Protein AF-A0A9P8UVW1-F1 (afdb_monomer)

pLDDT: mean 84.56, std 13.54, range [31.14, 98.31]

Solvent-accessible surface area (backbone atoms only — not comparable to full-atom values): 45734 Å² total; per-residue (Å²): 135,87,82,58,76,72,66,59,60,82,76,44,65,66,66,58,56,53,50,50,49,53,50,49,52,52,52,50,51,50,49,52,54,50,51,55,49,52,52,54,22,54,76,69,64,25,30,64,52,48,61,67,94,69,70,82,88,48,48,28,50,66,54,52,56,51,48,53,52,23,52,79,65,29,35,43,66,61,53,59,41,49,53,34,62,76,65,69,39,57,23,37,35,46,51,47,79,76,42,68,36,38,39,30,48,43,36,68,40,52,41,37,53,37,48,78,46,32,87,47,44,34,74,34,72,52,46,28,66,34,40,30,80,72,28,38,69,24,66,90,44,45,59,70,69,59,18,49,51,40,47,65,66,51,50,68,72,66,36,69,87,65,68,54,55,57,73,72,47,46,63,53,48,54,38,47,54,71,72,51,74,88,78,86,72,74,87,76,64,61,52,65,52,30,47,30,43,29,41,24,46,38,32,24,44,40,70,64,48,56,53,41,61,62,72,67,62,89,49,66,65,45,54,51,33,56,54,24,46,50,51,30,48,44,16,22,34,42,22,40,76,50,38,75,57,17,61,76,71,62,38,48,44,51,73,62,28,39,46,50,38,47,54,55,51,51,50,54,53,52,54,50,59,52,52,51,73,77,55,72,78,71,81,68,97,69,83,38,52,48,59,62,38,53,78,74,39,92,49,66,68,55,44,49,12,48,50,48,48,48,44,61,55,52,17,57,47,45,23,27,44,52,43,32,32,49,60,48,42,36,72,31,65,69,61,38,52,56,43,47,60,62,54,53,76,54,70,78,52,89,74,51,60,71,58,59,70,66,42,58,62,56,53,20,41,50,52,40,24,36,36,71,49,29,35,68,35,67,50,65,34,18,24,73,39,74,47,69,33,68,46,19,1,45,92,87,30,64,35,23,23,63,38,50,54,70,38,41,41,32,39,35,46,49,49,32,41,44,33,43,95,79,60,36,92,61,28,88,56,95,54,34,67,54,56,38,78,65,102,51,80,46,64,78,67,59,67,48,59,51,86,50,56,50,51,90,75,34,52,76,56,51,68,47,46,53,50,54,50,50,50,51,52,51,52,49,56,64,73,39,96,74,74,75,64,89,70,84,72,79,91,25,51,36,77,60,77,40,33,32,66,50,74,50,83,86,76,62,89,87,56,58,73,80,54,64,93,79,50,94,49,66,50,88,59,57,76,41,54,54,63,45,52,86,40,72,68,46,41,50,50,54,44,52,30,33,44,62,51,8,41,34,30,38,29,22,57,89,31,75,70,29,46,51,48,50,51,34,51,56,53,47,54,61,47,44,65,47,49,77,69,68,57,53,68,68,44,45,58,62,15,15,26,81,73,65,73,39,95,41,28,27,43,74,50,58,51,44,52,75,83,44,90,80,58,54,49,26,49,36,32,36,41,31,48,39,44,60,51,32,48,29,63,77,71,67,53,88,68,92,66,82,64,58,42,65,76,54,60,80,46,28,64,57,55,34,59,38,49,56,54,51,47,55,54,46,52,54,54,51,38,51,44,24,54,76,61,62,22,61,37,67,64,56,47,64,23,45,40,85,90,48,64,45,82,24,30,42,31,45,36,41,32,73,41,52,79,93,70,77,99,83,67,56,80,79,58,62,65,74,40,41,37,37,71,80,43,62,52,74,33,33,40,35,43,36,40,47,80,53,51,20,43,29,37,47,48,100,87,66,49,76,19,34,42,80,58,52,86,67,35,34,40,37,36,34,7,47,44,39,17,44,34,40,70,60,64,37,25,48,41,48,29,31,28,39,59,21,60,72,70,33,21,61,41,71,40,56,36,43,34,41,42,39,37,46,14,40,78,23,68,47,36,49,52,33,85,83,45,63,91,85,55,74,73,37,35,21,44,54,46,50,50,58,60,42,44,57,54,39,52,47,68,66,61,75,80,132

Secondary structure (DSSP, 8-state):
----THHHHTTS-HHHHHHHHHHHHHHHHHHHHHHHHHHHHHHTT--PBEE----TTSTTHHHHHHHHHHHHTT-HHHHHHHHHHHHTSSEEEEEETTEEEEEE--HHHHHIIIIITGGGEES-HHHHHHHHHHH-SSTTT--HHHHHHHHHHHGGGGSHHHH--THHHHHHHHHHHHTS--SS-----HHHHHHHHHHHHHHHHHHSS---TTTT---HHHHHHHHHHHHHHHHHHHHHHHTHHHHHTT-S--HHHHHHHHHHHHHHHHHHHHHHHHH-----SS--HHHHHHHH-S-HHHHHHHHHHHHHHHHHHHHHHHHHHHHHHTT-HHHHHHHHHHHHTTTTPPPPHHHHHT-HHHHHHHHHHHHHS-SS-EEEEEESSSEEEEEEESSSS-EEEEE-TT-EEEEEHHHHTT-HHHH-TTTTS--GGGGS-SSSPPP--GGG--TT--GGG--TTHHHHHHHHHHHHHHHHHH-S-------S---EEESSSEEES-SSTTSTTSPPP-GGG-S-B--PPEEEGGGTTSHHHHHHHHHHHHHTSEEEEE-TTSHHHHHHHHHHHHHHHHHHHHHHHS-HHHHHHTBHHHHTSSSEEE-S--B-TT-TT-PBP--EEEEEEHHHHHHHHHT--S------HHHHHTHHHHHHHHHHHHHHHHHHHHHHHHHTT--HHHHHHTT-TTS-B--EEEEEEEPPPP---S---HHHHGGGEEEEEE--SSSEEEEEESS--EEEE-TTS-EEEPPPPTTEEEEEE-HHHHHHTTT-S----EEEEPPSGGGGGS-EEEEEEEE--BTTSEE---STT--TT---EEHHHHHHHHHHHHHHHTT----

Foldseek 3Di:
DDDDPVVVPVPDDVVVVVVVVVVVVVVVVVVVVVVVLVVVCVVQQHFAFAEDDDPPPCQQVVVVVVCVVCQVFLRNLVVVLVRCVVRVFQKYWGGDNNAIAIEGLDLLLLCCCFAVVVLQWDLAPQLLVLCCLQQNFECRNDDDPRNVVRCVLCLVCQDDVQLQPCVLLVVLLVLLLVLDDQPVPDDDDLLVSLLQSLQQSLCCQALVGGLCSSVPPPPVLSVLLSVLLVQQQLLSQQSSVCPPVSVVVVSHRDNVSSCSNLVVLLVSLVVVVVCCVPPVDDDDPHHHNLVSLVVVDPDVSVSSSSSSVSSVVRRQLLSQLLQLLLVQLQPDVVLVVVLLVLLCVVVLDQDGLVSLVPSLSLVLSSLLSCLQFQFAFKGKIFGQAWDWRCFRRDPVGRHIHTHHHRHMYMYGSNNLSQDCVQQNPCSNPRDSCLQDDDPDDRRDSDSSRASQRDHPSGHSCPVSSSSSSSSSVSNVSSSHVHDHDPDPDDFRWDDGVTTHGCPDLVAFPPFDAFPVVPDPFADDAAEAEPVCLVPPVSLVSLQVSQQAQLKHKYQLPDDPLSVLLVVLQSVVVVLLVVCVPPQDPVQQVCQDCQNQVDPAGWDDWFAFFPPPPVRATAQKIKHKAFLVQLVCLVVVPPDDDRRYGPSCSVVSPSFNSNQVSVLVSVLSSQLSNCVVLVFDSVLVVVQQDSPFAARWIKMKMKGAADDDDDPDDDPVRQVNFFNWDKDFALFAKKKKQWNFWQKWWAHPVRDTHTYGHDPSIIMMGGGPLNCFQAVNSGDGITITGGQGPDCSSRHMIMMMMTGGHGGQARWRHHRGPPGDPPTDIDGSVRSCVVVVVSVVVSVVRDDD

Sequence (848 aa):
MRFSISQLYDTLPGFFVEFALLLTVALSWQYVRREVKRTKARRLGCLPVKTLPQRLPDFGLTNIIRVMKAFKSGKLLELTESRFQSARASTVAVTTLGRTTIWTMDPKNVQSILAFDFKAWSIGSRRKGAFKTLLGKGIFTSDGDDWKHSRELLRPSFLRRRITSFHVFEHHIGAFLKCIPSDGKTIVDLHGLFMHLTMDISTEFLFGKSTSRLSQQDDEKTALFAAAFERAQEAAGAATRNGPIGKILGLGGTSKDVALVHDFVDSIIADRLLAEKDSGLTSSSDYIFLDELIEKFSDPVKVRSELLQILLAGRDTTAAMLTNFWWCISRHPEANSRLRQEIEQLQGTQPTFEQVKELRYLLAAINESLRLYPVVPVNLREAVEDTVLPVGGGEDGQAPVFVPKGQAVMWNLWTMHRREDVYGSDAADYKPERWLAGERSPLRPGFAFLPFNGGPRICLGQQFALTEASYIIVRMIQEFAIIQGVYDGPWREKITLTTVNATGLPYLSDIPPFPIDRIKNVIPLVKIPLKDIDDAATKRQICVASRTHGFFQLDLRGCEDGEKLLSNAEQLFSFSKKAFVEVPCEEKEASSFFKIRSIHGWKKAGFVDSKDVHKRKDRSEMFHVGKDDAIRIVERDEKPMVAYPHLLTDNVRMFYDLIVRSHETGSRLLSIVARDLGIDADDLLARHDIHRNSTDQARLTFTPALEKRPEHESHEEKDLQISLHEHTDFGTLTLLWNQAGGLQIQDKSGQWCYVEPLEGCCICNMGDSMVALTGGKVSSGNHRVVAAPGEQGLVDRYSIVYFMRPNDVGVVEDLSPDADPNGKKVTGKDWVLNKGKAVTKDYGVKKP

Mean predicted aligned error: 15.79 Å

Radius of gyration: 32.32 Å; Cα contacts (8 Å, |Δi|>4): 1370; chains: 1; bounding box: 77×79×92 Å

Nearest PDB structures (foldseek):
  7y0r-assembly1_A  TM=8.221E-01  e=3.225E-22  Priestia megaterium NBRC 15308 = ATCC 14581
  4kf0-assembly1_A  TM=8.368E-01  e=1.034E-21  Priestia megaterium
  5dyz-assembly1_C  TM=8.261E-01  e=3.316E-21  Priestia megaterium
  5uda-assembly1_A  TM=7.769E-01  e=1.220E-15  Homo sapiens
  3qu8-assembly3_C  TM=7.563E-01  e=1.220E-15  Homo sapiens

Structure (mmCIF, N/CA/C/O backbone):
data_AF-A0A9P8UVW1-F1
#
_entry.id   AF-A0A9P8UVW1-F1
#
loop_
_atom_site.group_PDB
_atom_site.id
_atom_site.type_symbol
_atom_site.label_atom_id
_atom_site.label_alt_id
_atom_site.label_comp_id
_atom_site.label_asym_id
_atom_site.label_entity_id
_atom_site.label_seq_id
_atom_site.pdbx_PDB_ins_code
_atom_site.Cartn_x
_atom_site.Cartn_y
_atom_site.Cartn_z
_atom_site.occupancy
_atom_site.B_iso_or_equiv
_atom_site.auth_seq_id
_atom_site.auth_comp_id
_atom_site.auth_asym_id
_atom_site.auth_atom_id
_atom_site.pdbx_PDB_model_num
ATOM 1 N N . MET A 1 1 ? 28.420 44.281 -47.744 1.00 40.81 1 MET A N 1
ATOM 2 C CA . MET A 1 1 ? 29.037 44.740 -46.480 1.00 40.81 1 MET A CA 1
ATOM 3 C C . MET A 1 1 ? 29.712 43.551 -45.814 1.00 40.81 1 MET A C 1
ATOM 5 O O . MET A 1 1 ? 29.024 42.608 -45.450 1.00 40.81 1 MET A O 1
ATOM 9 N N . ARG A 1 2 ? 31.050 43.543 -45.749 1.00 44.59 2 ARG A N 1
ATOM 10 C CA . ARG A 1 2 ? 31.834 42.550 -45.000 1.00 44.59 2 ARG A CA 1
ATOM 11 C C . ARG A 1 2 ? 31.967 43.069 -43.568 1.00 44.59 2 ARG A C 1
ATOM 13 O O . ARG A 1 2 ? 32.728 44.005 -43.356 1.00 44.59 2 ARG A O 1
ATOM 20 N N . PHE A 1 3 ? 31.216 42.513 -42.623 1.00 39.59 3 PHE A N 1
ATOM 21 C CA . PHE A 1 3 ? 31.452 42.791 -41.207 1.00 39.59 3 PHE A CA 1
ATOM 22 C C . PHE A 1 3 ? 32.633 41.941 -40.730 1.00 39.59 3 PHE A C 1
ATOM 24 O O . PHE A 1 3 ? 32.624 40.718 -40.865 1.00 39.59 3 PHE A O 1
ATOM 31 N N . SER A 1 4 ? 33.675 42.611 -40.238 1.00 45.91 4 SER A N 1
ATOM 32 C CA . SER A 1 4 ? 34.828 41.987 -39.587 1.00 45.91 4 SER A CA 1
ATOM 33 C C . SER A 1 4 ? 34.397 41.417 -38.235 1.00 45.91 4 SER A C 1
ATOM 35 O O . SER A 1 4 ? 33.720 42.103 -37.472 1.00 45.91 4 SER A O 1
ATOM 37 N N . ILE A 1 5 ? 34.838 40.199 -37.905 1.00 55.44 5 ILE A N 1
ATOM 38 C CA . ILE A 1 5 ? 34.633 39.561 -36.588 1.00 55.44 5 ILE A CA 1
ATOM 39 C C . ILE A 1 5 ? 35.140 40.461 -35.442 1.00 55.44 5 ILE A C 1
ATOM 41 O O . ILE A 1 5 ? 34.610 40.397 -34.336 1.00 55.44 5 ILE A O 1
ATOM 45 N N . SER A 1 6 ? 36.092 41.364 -35.715 1.00 54.22 6 SER A N 1
ATOM 46 C CA . SER A 1 6 ? 36.597 42.324 -34.725 1.00 54.22 6 SER A CA 1
ATOM 47 C C . SER A 1 6 ? 35.550 43.343 -34.256 1.00 54.22 6 SER A C 1
ATOM 49 O O . SER A 1 6 ? 35.614 43.776 -33.117 1.00 54.22 6 SER A O 1
ATOM 51 N N . GLN A 1 7 ? 34.557 43.701 -35.081 1.00 53.28 7 GLN A N 1
ATOM 52 C CA . GLN A 1 7 ? 33.555 44.722 -34.722 1.00 53.28 7 GLN A CA 1
ATOM 53 C C . GLN A 1 7 ? 32.425 44.188 -33.824 1.00 53.28 7 GLN A C 1
ATOM 55 O O . GLN A 1 7 ? 31.730 44.972 -33.181 1.00 53.28 7 GLN A O 1
ATOM 60 N N . LEU A 1 8 ? 32.248 42.864 -33.748 1.00 52.06 8 LEU A N 1
ATOM 61 C CA . LEU A 1 8 ? 31.282 42.231 -32.840 1.00 52.06 8 LEU A CA 1
ATOM 62 C C . LEU A 1 8 ? 31.790 42.161 -31.389 1.00 52.06 8 LEU A C 1
ATOM 64 O O . LEU A 1 8 ? 30.982 42.071 -30.468 1.00 52.06 8 LEU A O 1
ATOM 68 N N . TYR A 1 9 ? 33.112 42.207 -31.187 1.00 53.59 9 TYR A N 1
ATOM 69 C CA . TYR A 1 9 ? 33.739 42.132 -29.863 1.00 53.59 9 TYR A CA 1
ATOM 70 C C . TYR A 1 9 ? 33.591 43.427 -29.051 1.00 53.59 9 TYR A C 1
ATOM 72 O O . TYR A 1 9 ? 33.491 43.362 -27.831 1.00 53.59 9 TYR A O 1
ATOM 80 N N . ASP A 1 10 ? 33.504 44.583 -29.715 1.00 56.81 10 ASP A N 1
ATOM 81 C CA . ASP A 1 10 ? 33.427 45.889 -29.041 1.00 56.81 10 ASP A CA 1
ATOM 82 C C . ASP A 1 10 ? 31.999 46.286 -28.614 1.00 56.81 10 ASP A C 1
ATOM 84 O O . ASP A 1 10 ? 31.811 47.288 -27.928 1.00 56.81 10 ASP A O 1
ATOM 88 N N . THR A 1 11 ? 30.972 45.522 -29.008 1.00 56.72 11 THR A N 1
ATOM 89 C CA . THR A 1 11 ? 29.551 45.885 -28.805 1.00 56.72 11 THR A CA 1
ATOM 90 C C . THR A 1 11 ? 28.743 44.894 -27.966 1.00 56.72 11 THR A C 1
ATOM 92 O O . THR A 1 11 ? 27.633 45.221 -27.543 1.00 56.72 11 THR A O 1
ATOM 95 N N . LEU A 1 12 ? 29.285 43.712 -27.661 1.00 56.31 12 LEU A N 1
ATOM 96 C CA . LEU A 1 12 ? 28.658 42.722 -26.783 1.00 56.31 12 LEU A CA 1
ATOM 97 C C . LEU A 1 12 ? 29.597 42.417 -25.606 1.00 56.31 12 LEU A C 1
ATOM 99 O O . LEU A 1 12 ? 30.773 42.147 -25.842 1.00 56.31 12 LEU A O 1
ATOM 103 N N . PRO A 1 13 ? 29.116 42.421 -24.345 1.00 69.19 13 PRO A N 1
ATOM 104 C CA . PRO A 1 13 ? 29.940 42.062 -23.191 1.00 69.19 13 PRO A CA 1
ATOM 105 C C . PRO A 1 13 ? 30.626 40.712 -23.440 1.00 69.19 13 PRO A C 1
ATOM 107 O O . PRO A 1 13 ? 29.939 39.771 -23.836 1.00 69.19 13 PRO A O 1
ATOM 110 N N . GLY A 1 14 ? 31.940 40.591 -23.209 1.00 68.50 14 GLY A N 1
ATOM 111 C CA . GLY A 1 14 ? 32.737 39.394 -23.551 1.00 68.50 14 GLY A CA 1
ATOM 112 C C . GLY A 1 14 ? 32.135 38.052 -23.097 1.00 68.50 14 GLY A C 1
ATOM 113 O O . GLY A 1 14 ? 32.284 37.042 -23.782 1.00 68.50 14 GLY A O 1
ATOM 114 N N . PHE A 1 15 ? 31.331 38.066 -22.029 1.00 70.25 15 PHE A N 1
ATOM 115 C CA . PHE A 1 15 ? 30.512 36.941 -21.569 1.00 70.25 15 PHE A CA 1
ATOM 116 C C . PHE A 1 15 ? 29.558 36.367 -22.639 1.00 70.25 15 PHE A C 1
ATOM 118 O O . PHE A 1 15 ? 29.400 35.153 -22.735 1.00 70.25 15 PHE A O 1
ATOM 125 N N . PHE A 1 16 ? 28.930 37.203 -23.473 1.00 74.69 16 PHE A N 1
ATOM 126 C CA . PHE A 1 16 ? 28.029 36.745 -24.540 1.00 74.69 16 PHE A CA 1
ATOM 127 C C . PHE A 1 16 ? 28.782 36.052 -25.675 1.00 74.69 16 PHE A C 1
ATOM 129 O O . PHE A 1 16 ? 28.265 35.089 -26.242 1.00 74.69 16 PHE A O 1
ATOM 136 N N . VAL A 1 17 ? 29.999 36.504 -25.988 1.00 79.19 17 VAL A N 1
ATOM 137 C CA . VAL A 1 17 ? 30.841 35.881 -27.017 1.00 79.19 17 VAL A CA 1
ATOM 138 C C . VAL A 1 17 ? 31.365 34.529 -26.529 1.00 79.19 17 VAL A C 1
ATOM 140 O O . VAL A 1 17 ? 31.270 33.541 -27.257 1.00 79.19 17 VAL A O 1
ATOM 143 N N . GLU A 1 18 ? 31.822 34.445 -25.277 1.00 80.75 18 GLU A N 1
ATOM 144 C CA . GLU A 1 18 ? 32.218 33.177 -24.649 1.00 80.75 18 GLU A CA 1
ATOM 145 C C . GLU A 1 18 ? 31.046 32.195 -24.545 1.00 80.75 18 GLU A C 1
ATOM 147 O O . GLU A 1 18 ? 31.177 31.029 -24.924 1.00 80.75 18 GLU A O 1
ATOM 152 N N . PHE A 1 19 ? 29.871 32.657 -24.107 1.00 83.81 19 PHE A N 1
ATOM 153 C CA . PHE A 1 19 ? 28.668 31.830 -24.039 1.00 83.81 19 PHE A CA 1
ATOM 154 C C . PHE A 1 19 ? 28.237 31.330 -25.424 1.00 83.81 19 PHE A C 1
ATOM 156 O O . PHE A 1 19 ? 27.938 30.146 -25.584 1.00 83.81 19 PHE A O 1
ATOM 163 N N . ALA A 1 20 ? 28.244 32.195 -26.443 1.00 84.31 20 ALA A N 1
ATOM 164 C CA . ALA A 1 20 ? 27.912 31.815 -27.814 1.00 84.31 20 ALA A CA 1
ATOM 165 C C . ALA A 1 20 ? 28.917 30.807 -28.392 1.00 84.31 20 ALA A C 1
ATOM 167 O O . ALA A 1 20 ? 28.510 29.855 -29.065 1.00 84.31 20 ALA A O 1
ATOM 168 N N . LEU A 1 21 ? 30.213 30.962 -28.098 1.00 89.00 21 LEU A N 1
ATOM 169 C CA . LEU A 1 21 ? 31.249 30.014 -28.505 1.00 89.00 21 LEU A CA 1
ATOM 170 C C . LEU A 1 21 ? 31.051 28.655 -27.822 1.00 89.00 21 LEU A C 1
ATOM 172 O O . LEU A 1 21 ? 31.015 27.629 -28.503 1.00 89.00 21 LEU A O 1
ATOM 176 N N . LEU A 1 22 ? 30.841 28.638 -26.501 1.00 87.94 22 LEU A N 1
ATOM 177 C CA . LEU A 1 22 ? 30.565 27.418 -25.735 1.00 87.94 22 LEU A CA 1
ATOM 178 C C . LEU A 1 22 ? 29.295 26.715 -26.224 1.00 87.94 22 LEU A C 1
ATOM 180 O O . LEU A 1 22 ? 29.295 25.495 -26.407 1.00 87.94 22 LEU A O 1
ATOM 184 N N . LEU A 1 23 ? 28.230 27.471 -26.498 1.00 86.75 23 LEU A N 1
ATOM 185 C CA . LEU A 1 23 ? 26.987 26.941 -27.050 1.00 86.75 23 LEU A CA 1
ATOM 186 C C . LEU A 1 23 ? 27.207 26.355 -28.451 1.00 86.75 23 LEU A C 1
ATOM 188 O O . LEU A 1 23 ? 26.744 25.251 -28.731 1.00 86.75 23 LEU A O 1
ATOM 192 N N . THR A 1 24 ? 27.959 27.039 -29.315 1.00 88.88 24 THR A N 1
ATOM 193 C CA . THR A 1 24 ? 28.263 26.571 -30.677 1.00 88.88 24 THR A CA 1
ATOM 194 C C . THR A 1 24 ? 29.107 25.299 -30.658 1.00 88.88 24 THR A C 1
ATOM 196 O O . THR A 1 24 ? 28.805 24.352 -31.389 1.00 88.88 24 THR A O 1
ATOM 199 N N . VAL A 1 25 ? 30.119 25.225 -29.788 1.00 89.94 25 VAL A N 1
ATOM 200 C CA . VAL A 1 25 ? 30.927 24.014 -29.576 1.00 89.94 25 VAL A CA 1
ATOM 201 C C . VAL A 1 25 ? 30.049 22.874 -29.060 1.00 89.94 25 VAL A C 1
ATOM 203 O O . VAL A 1 25 ? 30.103 21.769 -29.600 1.00 89.94 25 VAL A O 1
ATOM 206 N N . ALA A 1 26 ? 29.182 23.133 -28.076 1.00 83.06 26 ALA A N 1
ATOM 207 C CA . ALA A 1 26 ? 28.272 22.130 -27.530 1.00 83.06 26 ALA A CA 1
ATOM 208 C C . ALA A 1 26 ? 27.279 21.601 -28.582 1.00 83.06 26 ALA A C 1
ATOM 210 O O . ALA A 1 26 ? 27.086 20.386 -28.691 1.00 83.06 26 ALA A O 1
ATOM 211 N N . LEU A 1 27 ? 26.681 22.485 -29.386 1.00 85.38 27 LEU A N 1
ATOM 212 C CA . LEU A 1 27 ? 25.753 22.122 -30.462 1.00 85.38 27 LEU A CA 1
ATOM 213 C C . LEU A 1 27 ? 26.459 21.359 -31.590 1.00 85.38 27 LEU A C 1
ATOM 215 O O . LEU A 1 27 ? 25.952 20.330 -32.038 1.00 85.38 27 LEU A O 1
ATOM 219 N N . SER A 1 28 ? 27.653 21.799 -31.995 1.00 86.38 28 SER A N 1
ATOM 220 C CA . SER A 1 28 ? 28.468 21.124 -33.016 1.00 86.38 28 SER A CA 1
ATOM 221 C C . SER A 1 28 ? 28.884 19.729 -32.554 1.00 86.38 28 SER A C 1
ATOM 223 O O . SER A 1 28 ? 28.750 18.751 -33.289 1.00 86.38 28 SER A O 1
ATOM 225 N N . TRP A 1 29 ? 29.304 19.597 -31.296 1.00 84.25 29 TRP A N 1
ATOM 226 C CA . TRP A 1 29 ? 29.642 18.309 -30.703 1.00 84.25 29 TRP A CA 1
ATOM 227 C C . TRP A 1 29 ? 28.429 17.375 -30.597 1.00 84.25 29 TRP A C 1
ATOM 229 O O . TRP A 1 29 ? 28.536 16.180 -30.889 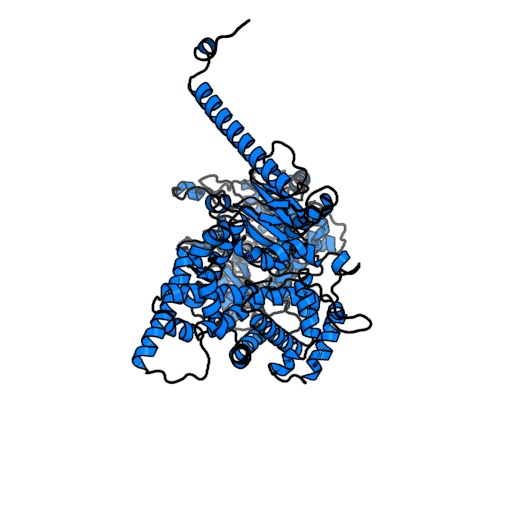1.00 84.25 29 TRP A O 1
ATOM 239 N N . GLN A 1 30 ? 27.248 17.899 -30.243 1.00 82.56 30 GLN A N 1
ATOM 240 C CA . GLN A 1 30 ? 26.003 17.125 -30.281 1.00 82.56 30 GLN A CA 1
ATOM 241 C C . GLN A 1 30 ? 25.640 16.677 -31.701 1.00 82.56 30 GLN A C 1
ATOM 243 O O . GLN A 1 30 ? 25.218 15.531 -31.879 1.00 82.56 30 GLN A O 1
ATOM 248 N N . TYR A 1 31 ? 25.811 17.545 -32.699 1.00 84.94 31 TYR A N 1
ATOM 249 C CA . TYR A 1 31 ? 25.559 17.225 -34.101 1.00 84.94 31 TYR A CA 1
ATOM 250 C C . TYR A 1 31 ? 26.484 16.106 -34.592 1.00 84.94 31 TYR A C 1
ATOM 252 O O . TYR A 1 31 ? 25.999 15.073 -35.051 1.00 84.94 31 TYR A O 1
ATOM 260 N N . VAL A 1 32 ? 27.799 16.240 -34.381 1.00 87.69 32 VAL A N 1
ATOM 261 C CA . VAL A 1 32 ? 28.787 15.207 -34.734 1.00 87.69 32 VAL A CA 1
ATOM 262 C C . VAL A 1 32 ? 28.453 13.882 -34.047 1.00 87.69 32 VAL A C 1
ATOM 264 O O . VAL A 1 32 ? 28.415 12.837 -34.694 1.00 87.69 32 VAL A O 1
ATOM 267 N N . ARG A 1 33 ? 28.117 13.900 -32.749 1.00 84.06 33 ARG A N 1
ATOM 268 C CA . ARG A 1 33 ? 27.689 12.689 -32.031 1.00 84.06 33 ARG A CA 1
ATOM 269 C C . ARG A 1 33 ? 26.442 12.047 -32.638 1.00 84.06 33 ARG A C 1
ATOM 271 O O . ARG A 1 33 ? 26.363 10.819 -32.686 1.00 84.06 33 ARG A O 1
ATOM 278 N N . ARG A 1 34 ? 25.459 12.840 -33.073 1.00 83.75 34 ARG A N 1
ATOM 279 C CA . ARG A 1 34 ? 24.250 12.328 -33.739 1.00 83.75 34 ARG A CA 1
ATOM 280 C C . ARG A 1 34 ? 24.578 11.708 -35.095 1.00 83.75 34 ARG A C 1
ATOM 282 O O . ARG A 1 34 ? 24.093 10.613 -35.366 1.00 83.75 34 ARG A O 1
ATOM 289 N N . GLU A 1 35 ? 25.429 12.338 -35.898 1.00 86.31 35 GLU A N 1
ATOM 290 C CA . GLU A 1 35 ? 25.818 11.812 -37.212 1.00 86.31 35 GLU A CA 1
ATOM 291 C C . GLU A 1 35 ? 26.674 10.545 -37.120 1.00 86.31 35 GLU A C 1
ATOM 293 O O . GLU A 1 35 ? 26.440 9.584 -37.857 1.00 86.31 35 GLU A O 1
ATOM 298 N N . VAL A 1 36 ? 27.584 10.461 -36.145 1.00 87.75 36 VAL A N 1
ATOM 299 C CA . VAL A 1 36 ? 28.321 9.218 -35.858 1.00 87.75 36 VAL A CA 1
ATOM 300 C C . VAL A 1 36 ? 27.352 8.086 -35.503 1.00 87.75 36 VAL A C 1
ATOM 302 O O . VAL A 1 36 ? 27.472 6.983 -36.038 1.00 87.75 36 VAL A O 1
ATOM 305 N N . LYS A 1 37 ? 26.349 8.350 -34.651 1.00 85.94 37 LYS A N 1
ATOM 306 C CA . LYS A 1 37 ? 25.314 7.359 -34.303 1.00 85.94 37 LYS A CA 1
ATOM 307 C C . LYS A 1 37 ? 24.481 6.942 -35.515 1.00 85.94 37 LYS A C 1
ATOM 309 O O . LYS A 1 37 ? 24.263 5.752 -35.708 1.00 85.94 37 LYS A O 1
ATOM 314 N N . ARG A 1 38 ? 24.050 7.893 -36.350 1.00 86.25 38 ARG A N 1
ATOM 315 C CA . ARG A 1 38 ? 23.294 7.616 -37.587 1.00 86.25 38 ARG A CA 1
ATOM 316 C C . ARG A 1 38 ? 24.100 6.773 -38.567 1.00 86.25 38 ARG A C 1
ATOM 318 O O . ARG A 1 38 ? 23.563 5.839 -39.149 1.00 86.25 38 ARG A O 1
ATOM 325 N N . THR A 1 39 ? 25.388 7.064 -38.711 1.00 88.44 39 THR A N 1
ATOM 326 C CA . THR A 1 39 ? 26.288 6.304 -39.585 1.00 88.44 39 THR A CA 1
ATOM 327 C C . THR A 1 39 ? 26.445 4.866 -39.096 1.00 88.44 39 THR A C 1
ATOM 329 O O . THR A 1 39 ? 26.319 3.937 -39.891 1.00 88.44 39 THR A O 1
ATOM 332 N N . LYS A 1 40 ? 26.653 4.663 -37.787 1.00 90.94 40 LYS A N 1
ATOM 333 C CA . LYS A 1 40 ? 26.692 3.322 -37.181 1.00 90.94 40 LYS A CA 1
ATOM 334 C C . LYS A 1 40 ? 25.371 2.571 -37.365 1.00 90.94 40 LYS A C 1
ATOM 336 O O . LYS A 1 40 ? 25.393 1.430 -37.807 1.00 90.94 40 LYS A O 1
ATOM 341 N N . ALA A 1 41 ? 24.240 3.230 -37.108 1.00 91.19 41 ALA A N 1
ATOM 342 C CA . ALA A 1 41 ? 22.916 2.646 -37.298 1.00 91.19 41 ALA A CA 1
ATOM 343 C C . ALA A 1 41 ? 22.696 2.184 -38.749 1.00 91.19 41 ALA A C 1
ATOM 345 O O . ALA A 1 41 ? 22.315 1.040 -38.967 1.00 91.19 41 ALA A O 1
ATOM 346 N N . ARG A 1 42 ? 23.030 3.023 -39.743 1.00 90.06 42 ARG A N 1
ATOM 347 C CA . ARG A 1 42 ? 22.921 2.668 -41.170 1.00 90.06 42 ARG A CA 1
ATOM 348 C C . ARG A 1 42 ? 23.784 1.463 -41.545 1.00 90.06 42 ARG A C 1
ATOM 350 O O . ARG A 1 42 ? 23.320 0.604 -42.284 1.00 90.06 42 ARG A O 1
ATOM 357 N N . ARG A 1 43 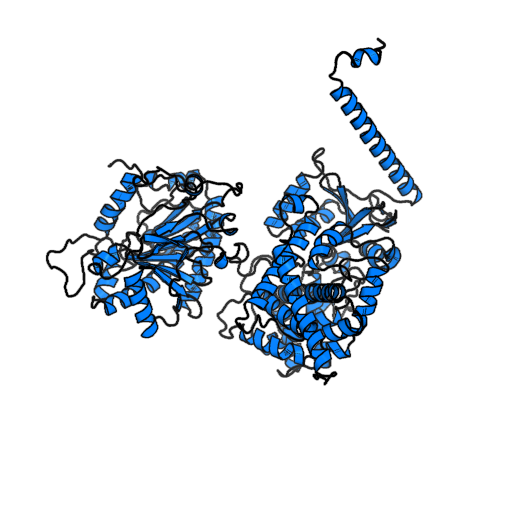? 25.015 1.374 -41.024 1.00 91.25 43 ARG A N 1
ATOM 358 C CA . ARG A 1 43 ? 25.910 0.223 -41.269 1.00 91.25 43 ARG A CA 1
ATOM 359 C C . ARG A 1 43 ? 25.349 -1.091 -40.726 1.00 91.25 43 ARG A C 1
ATOM 361 O O . ARG A 1 43 ? 25.613 -2.134 -41.303 1.00 91.25 43 ARG A O 1
ATOM 368 N N . LEU A 1 44 ? 24.585 -1.028 -39.639 1.00 91.06 44 LEU A N 1
ATOM 369 C CA . LEU A 1 44 ? 23.945 -2.180 -39.001 1.00 91.06 44 LEU A CA 1
ATOM 370 C C . LEU A 1 44 ? 22.522 -2.440 -39.529 1.00 91.06 44 LEU A C 1
ATOM 372 O O . LEU A 1 44 ? 21.771 -3.182 -38.903 1.00 91.06 44 LEU A O 1
ATOM 376 N N . GLY A 1 45 ? 22.113 -1.788 -40.626 1.00 93.00 45 GLY A N 1
A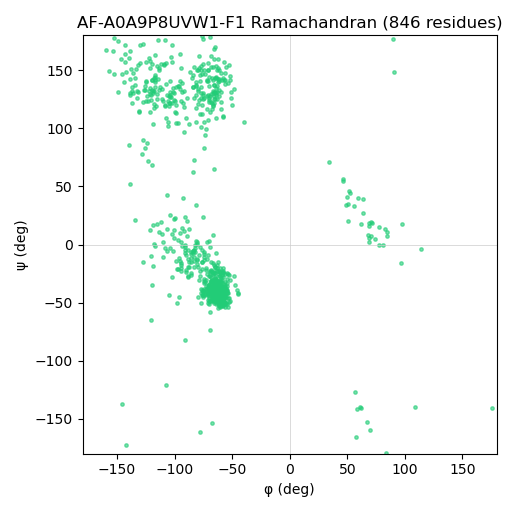TOM 377 C CA . GLY A 1 45 ? 20.758 -1.915 -41.176 1.00 93.00 45 GLY A CA 1
ATOM 378 C C . GLY A 1 45 ? 19.653 -1.439 -40.225 1.00 93.00 45 GLY A C 1
ATOM 379 O O . GLY A 1 45 ? 18.493 -1.800 -40.397 1.00 93.00 45 GLY A O 1
ATOM 380 N N . CYS A 1 46 ? 20.001 -0.653 -39.203 1.00 96.31 46 CYS A N 1
ATOM 381 C CA . CYS A 1 46 ? 19.062 -0.218 -38.184 1.00 96.31 46 CYS A CA 1
ATOM 382 C C . CYS A 1 46 ? 18.242 0.981 -38.655 1.00 96.31 46 CYS A C 1
ATOM 384 O O . CYS A 1 46 ? 18.784 1.962 -39.176 1.00 96.31 46 CYS A O 1
ATOM 386 N N . LEU A 1 47 ? 16.943 0.941 -38.372 1.00 95.00 47 LEU A N 1
ATOM 387 C CA . LEU A 1 47 ? 16.011 2.030 -38.638 1.00 95.00 47 LEU A CA 1
ATOM 388 C C . LEU A 1 47 ? 15.588 2.719 -37.330 1.00 95.00 47 LEU A C 1
ATOM 390 O O . LEU A 1 47 ? 15.686 2.133 -36.247 1.00 95.00 47 LEU A O 1
ATOM 394 N N . PRO A 1 48 ? 15.155 3.993 -37.385 1.00 90.88 48 PRO A N 1
ATOM 395 C CA . PRO A 1 48 ? 14.706 4.703 -36.196 1.00 90.88 48 PRO A CA 1
ATOM 396 C C . PRO A 1 48 ? 13.444 4.065 -35.608 1.00 90.88 48 PRO A C 1
ATOM 398 O O . PRO A 1 48 ? 12.551 3.630 -36.332 1.00 90.88 48 PRO A O 1
ATOM 401 N N . VAL A 1 49 ? 13.367 4.062 -34.280 1.00 92.94 49 VAL A N 1
ATOM 402 C CA . VAL A 1 49 ? 12.164 3.705 -33.521 1.00 92.94 49 VAL A CA 1
ATOM 403 C C . VAL A 1 49 ? 11.149 4.853 -33.556 1.00 92.94 49 VAL A C 1
ATOM 405 O O . VAL A 1 49 ? 11.537 6.026 -33.543 1.00 92.94 49 VAL A O 1
ATOM 408 N N . LYS A 1 50 ? 9.847 4.539 -33.544 1.00 91.81 50 LYS A N 1
ATOM 409 C CA . LYS A 1 50 ? 8.794 5.561 -33.443 1.00 91.81 50 LYS A CA 1
ATOM 410 C C . LYS A 1 50 ? 8.914 6.330 -32.126 1.00 91.81 50 LYS A C 1
ATOM 412 O O . LYS A 1 50 ? 9.051 5.748 -31.051 1.00 91.81 50 LYS A O 1
ATOM 417 N N . THR A 1 51 ? 8.846 7.652 -32.194 1.00 85.75 51 THR A N 1
ATOM 418 C CA . THR A 1 51 ? 8.895 8.534 -31.020 1.00 85.75 51 THR A CA 1
ATOM 419 C C . THR A 1 51 ? 7.509 9.059 -30.702 1.00 85.75 51 THR A C 1
ATOM 421 O O . THR A 1 51 ? 6.773 9.439 -31.612 1.00 85.75 51 THR A O 1
ATOM 424 N N . LEU A 1 52 ? 7.165 9.147 -29.417 1.00 78.31 52 LEU A N 1
ATOM 425 C CA . LEU A 1 52 ? 5.909 9.783 -29.024 1.00 78.31 52 LEU A CA 1
ATOM 426 C C . LEU A 1 52 ? 5.888 11.268 -29.424 1.00 78.31 52 LEU A C 1
ATOM 428 O O . LEU A 1 52 ? 6.912 11.939 -29.266 1.00 78.31 52 LEU A O 1
ATOM 432 N N . PRO A 1 53 ? 4.737 11.809 -29.864 1.00 68.06 53 PRO A N 1
ATOM 433 C CA . PRO A 1 53 ? 4.596 13.237 -30.123 1.00 68.06 53 PRO A CA 1
ATOM 434 C C . PRO A 1 53 ? 4.878 14.042 -28.846 1.00 68.06 53 PRO A C 1
ATOM 436 O O . PRO A 1 53 ? 4.227 13.841 -27.817 1.00 68.06 53 PRO A O 1
ATOM 439 N N . GLN A 1 54 ? 5.843 14.959 -28.907 1.00 67.19 54 GLN A N 1
ATOM 440 C CA . GLN A 1 54 ? 6.152 15.908 -27.833 1.00 67.19 54 GLN A CA 1
ATOM 441 C C . GLN A 1 54 ? 5.970 17.331 -28.355 1.00 67.19 54 GLN A C 1
ATOM 443 O O . GLN A 1 54 ? 6.298 17.613 -29.509 1.00 67.19 54 GLN A O 1
ATOM 448 N N . ARG A 1 55 ? 5.438 18.233 -27.519 1.00 61.03 55 ARG A N 1
ATOM 449 C CA . ARG A 1 55 ? 5.360 19.655 -27.867 1.00 61.03 55 ARG A CA 1
ATOM 450 C C . ARG A 1 55 ? 6.774 20.221 -27.789 1.00 61.03 55 ARG A C 1
ATOM 452 O O . ARG A 1 55 ? 7.269 20.502 -26.706 1.00 61.03 55 ARG A O 1
ATOM 459 N N . LEU A 1 56 ? 7.450 20.358 -28.925 1.00 57.09 56 LEU A N 1
ATOM 460 C CA . LEU A 1 56 ? 8.722 21.076 -28.962 1.00 57.09 56 LEU A CA 1
ATOM 461 C C . LEU A 1 56 ? 8.475 22.547 -28.565 1.00 57.09 56 LEU A C 1
ATOM 463 O O . LEU A 1 56 ? 7.485 23.115 -29.029 1.00 57.09 56 LEU A O 1
ATOM 467 N N . PRO A 1 57 ? 9.321 23.165 -27.716 1.00 58.91 57 PRO A N 1
ATOM 468 C CA . PRO A 1 57 ? 10.635 22.713 -27.252 1.00 58.91 57 PRO A CA 1
ATOM 469 C C . PRO A 1 57 ? 10.639 22.229 -25.784 1.00 58.91 57 PRO A C 1
ATOM 471 O O . PRO A 1 57 ? 11.544 22.564 -25.030 1.00 58.91 57 PRO A O 1
ATOM 474 N N . ASP A 1 58 ? 9.649 21.457 -25.328 1.00 70.75 58 ASP A N 1
ATOM 475 C CA . ASP A 1 58 ? 9.467 21.184 -23.892 1.00 70.75 58 ASP A CA 1
ATOM 476 C C . ASP A 1 58 ? 10.496 20.235 -23.235 1.00 70.75 58 ASP A C 1
ATOM 478 O O . ASP A 1 58 ? 10.355 19.926 -22.055 1.00 70.75 58 ASP A O 1
ATOM 482 N N . PHE A 1 59 ? 11.511 19.738 -23.958 1.00 76.50 59 PHE A N 1
ATOM 483 C CA . PHE A 1 59 ? 12.519 18.775 -23.469 1.00 76.50 59 PHE A CA 1
ATOM 484 C C . PHE A 1 59 ? 11.935 17.519 -22.778 1.00 76.50 59 PHE A C 1
ATOM 486 O O . PHE A 1 59 ? 12.638 16.828 -22.029 1.00 76.50 59 PHE A O 1
ATOM 493 N N . GLY A 1 60 ? 10.663 17.189 -23.024 1.00 78.06 60 GLY A N 1
ATOM 494 C CA . GLY A 1 60 ? 9.945 16.107 -22.354 1.00 78.06 60 GLY A CA 1
ATOM 495 C C . GLY A 1 60 ? 9.357 16.469 -20.983 1.00 78.06 60 GLY A C 1
ATOM 496 O O . GLY A 1 60 ? 8.953 15.564 -20.253 1.00 78.06 60 GLY A O 1
ATOM 497 N N . LEU A 1 61 ? 9.279 17.753 -20.610 1.00 80.88 61 LEU A N 1
ATOM 498 C CA . LEU A 1 61 ? 8.660 18.222 -19.359 1.00 80.88 61 LEU A CA 1
ATOM 499 C C . LEU A 1 61 ? 7.167 17.872 -19.290 1.00 80.88 61 LEU A C 1
ATOM 501 O O . LEU A 1 61 ? 6.691 17.431 -18.242 1.00 80.88 61 LEU A O 1
ATOM 505 N N . THR A 1 62 ? 6.434 17.950 -20.409 1.00 81.38 62 THR A N 1
ATOM 506 C CA . THR A 1 62 ? 5.022 17.528 -20.449 1.00 81.38 62 THR A CA 1
ATOM 507 C C . THR A 1 62 ? 4.870 16.050 -20.091 1.00 81.38 62 THR A C 1
ATOM 509 O O . THR A 1 62 ? 3.914 15.666 -19.417 1.00 81.38 62 THR A O 1
ATOM 512 N N . ASN A 1 63 ? 5.822 15.201 -20.497 1.00 81.88 63 ASN A N 1
ATOM 513 C CA . ASN A 1 63 ? 5.805 13.786 -20.128 1.00 81.88 63 ASN A CA 1
ATOM 514 C C . ASN A 1 63 ? 5.997 13.594 -18.615 1.00 81.88 63 ASN A C 1
ATOM 516 O O . ASN A 1 63 ? 5.355 12.718 -18.047 1.00 81.88 63 ASN A O 1
ATOM 520 N N . ILE A 1 64 ? 6.801 14.430 -17.947 1.00 82.25 64 ILE A N 1
ATOM 521 C CA . ILE A 1 64 ? 6.955 14.389 -16.482 1.00 82.25 64 ILE A CA 1
ATOM 522 C C . ILE A 1 64 ? 5.630 14.725 -15.804 1.00 82.25 64 ILE A C 1
ATOM 524 O O . ILE A 1 64 ? 5.187 13.969 -14.949 1.00 82.25 64 ILE A O 1
ATOM 528 N N . ILE A 1 65 ? 4.959 15.803 -16.222 1.00 81.06 65 ILE A N 1
ATOM 529 C CA . ILE A 1 65 ? 3.657 16.200 -15.660 1.00 81.06 65 ILE A CA 1
ATOM 530 C C . ILE A 1 65 ? 2.627 15.077 -15.837 1.00 81.06 65 ILE A C 1
ATOM 532 O O . ILE A 1 65 ? 1.922 14.731 -14.891 1.00 81.06 65 ILE A O 1
ATOM 536 N N . ARG A 1 66 ? 2.575 14.459 -17.025 1.00 82.81 66 ARG A N 1
ATOM 537 C CA . ARG A 1 66 ? 1.691 13.313 -17.295 1.00 82.81 66 ARG A CA 1
ATOM 538 C C . ARG A 1 66 ? 2.012 12.116 -16.405 1.00 82.81 66 ARG A C 1
ATOM 540 O O . ARG A 1 66 ? 1.092 11.547 -15.831 1.00 82.81 66 ARG A O 1
ATOM 547 N N . VAL A 1 67 ? 3.291 11.763 -16.265 1.00 84.25 67 VAL A N 1
ATOM 548 C CA . VAL A 1 67 ? 3.741 10.668 -15.392 1.00 84.25 67 VAL A CA 1
ATOM 549 C C . VAL A 1 67 ? 3.394 10.956 -13.932 1.00 84.25 67 VAL A C 1
ATOM 551 O O . VAL A 1 67 ? 2.848 10.081 -13.275 1.00 84.25 67 VAL A O 1
ATOM 554 N N . MET A 1 68 ? 3.632 12.174 -13.436 1.00 76.94 68 MET A N 1
ATOM 555 C CA . MET A 1 68 ? 3.288 12.559 -12.062 1.00 76.94 68 MET A CA 1
ATOM 556 C C . MET A 1 68 ? 1.777 12.503 -11.813 1.00 76.94 68 MET A C 1
ATOM 558 O O . MET A 1 68 ? 1.350 11.970 -10.793 1.00 76.94 68 MET A O 1
ATOM 562 N N . LYS A 1 69 ? 0.959 13.009 -12.748 1.00 74.88 69 LYS A N 1
ATOM 563 C CA . LYS A 1 69 ? -0.508 12.949 -12.650 1.00 74.88 69 LYS A CA 1
ATOM 564 C C . LYS A 1 69 ? -1.015 11.505 -12.677 1.00 74.88 69 LYS A C 1
ATOM 566 O O . LYS A 1 69 ? -1.879 11.148 -11.881 1.00 74.88 69 LYS A O 1
ATOM 571 N N . ALA A 1 70 ? -0.477 10.679 -13.572 1.00 77.56 70 ALA A N 1
ATOM 572 C CA . ALA A 1 70 ? -0.844 9.271 -13.679 1.00 77.56 70 ALA A CA 1
ATOM 573 C C . ALA A 1 70 ? -0.430 8.477 -12.434 1.00 77.56 70 ALA A C 1
ATOM 575 O O . ALA A 1 70 ? -1.229 7.710 -11.917 1.00 77.56 70 ALA A O 1
ATOM 576 N N . PHE A 1 71 ? 0.766 8.725 -11.893 1.00 79.25 71 PHE A N 1
ATOM 577 C CA . PHE A 1 71 ? 1.224 8.102 -10.651 1.00 79.25 71 PHE A CA 1
ATOM 578 C C . PHE A 1 71 ? 0.322 8.474 -9.464 1.00 79.25 71 PHE A C 1
ATOM 580 O O . PHE A 1 71 ? -0.166 7.589 -8.776 1.00 79.25 71 PHE A O 1
ATOM 587 N N . LYS A 1 72 ? 0.006 9.767 -9.284 1.00 69.88 72 LYS A N 1
ATOM 588 C CA . LYS A 1 72 ? -0.904 10.238 -8.219 1.00 69.88 72 LYS A CA 1
ATOM 589 C C . LYS A 1 72 ? -2.332 9.695 -8.329 1.00 69.88 72 LYS A C 1
ATOM 591 O O . LYS A 1 72 ? -3.034 9.656 -7.332 1.00 69.88 72 LYS A O 1
ATOM 596 N N . SER A 1 73 ? -2.776 9.326 -9.529 1.00 71.62 73 SER A N 1
ATOM 597 C CA . SER A 1 73 ? -4.126 8.793 -9.765 1.00 71.62 73 SER A CA 1
ATOM 598 C C . SER A 1 73 ? -4.172 7.267 -9.891 1.00 71.62 73 SER A C 1
ATOM 600 O O . SER A 1 73 ? -5.232 6.732 -10.211 1.00 71.62 73 SER A O 1
ATOM 602 N N . GLY A 1 74 ? -3.051 6.567 -9.669 1.00 77.25 74 GLY A N 1
ATOM 603 C CA . GLY A 1 74 ? -2.977 5.109 -9.792 1.00 77.25 74 GLY A CA 1
ATOM 604 C C . GLY A 1 74 ? -3.231 4.597 -11.217 1.00 77.25 74 GLY A C 1
ATOM 605 O O . GLY A 1 74 ? -3.925 3.597 -11.390 1.00 77.25 74 GLY A O 1
ATOM 606 N N . LYS A 1 75 ? -2.721 5.312 -12.231 1.00 83.62 75 LYS A N 1
ATOM 607 C CA . LYS A 1 75 ? -2.916 5.051 -13.675 1.00 83.62 75 LYS A CA 1
ATOM 608 C C . LYS A 1 75 ? -1.622 5.131 -14.496 1.00 83.62 75 LYS A C 1
ATOM 610 O O . LYS A 1 75 ? -1.653 5.400 -15.700 1.00 83.62 75 LYS A O 1
ATOM 615 N N . LEU A 1 76 ? -0.453 4.998 -13.874 1.00 88.00 76 LEU A N 1
ATOM 616 C CA . LEU A 1 76 ? 0.820 5.034 -14.593 1.00 88.00 76 LEU A CA 1
ATOM 617 C C . LEU A 1 76 ? 0.982 3.811 -15.521 1.00 88.00 76 LEU A C 1
ATOM 619 O O . LEU A 1 76 ? 1.530 3.994 -16.611 1.00 88.00 76 LEU A O 1
ATOM 623 N N . LEU A 1 77 ? 0.454 2.625 -15.202 1.00 91.50 77 LEU A N 1
ATOM 624 C CA . LEU A 1 77 ? 0.469 1.478 -16.120 1.00 91.50 77 LEU A CA 1
ATOM 625 C C . LEU A 1 77 ? -0.422 1.707 -17.342 1.00 91.50 77 LEU A C 1
ATOM 627 O O . LEU A 1 77 ? 0.071 1.556 -18.464 1.00 91.50 77 LEU A O 1
ATOM 631 N N . GLU A 1 78 ? -1.649 2.203 -17.149 1.00 89.25 78 GLU A N 1
ATOM 632 C CA . GLU A 1 78 ? -2.543 2.637 -18.240 1.00 89.25 78 GLU A CA 1
ATOM 633 C C . GLU A 1 78 ? -1.848 3.684 -19.134 1.00 89.25 78 GLU A C 1
ATOM 635 O O . GLU A 1 78 ? -1.838 3.581 -20.364 1.00 89.25 78 GLU A O 1
ATOM 640 N N . LEU A 1 79 ? -1.178 4.674 -18.526 1.00 88.81 79 LEU A N 1
ATOM 641 C CA . LEU A 1 79 ? -0.398 5.661 -19.271 1.00 88.81 79 LEU A CA 1
ATOM 642 C C . LEU A 1 79 ? 0.711 4.986 -20.084 1.00 88.81 79 LEU A C 1
ATOM 644 O O . LEU A 1 79 ? 0.906 5.344 -21.244 1.00 88.81 79 LEU A O 1
ATOM 648 N N . THR A 1 80 ? 1.461 4.045 -19.507 1.00 88.94 80 THR A N 1
ATOM 649 C CA . THR A 1 80 ? 2.545 3.371 -20.236 1.00 88.94 80 THR A CA 1
ATOM 650 C C . THR A 1 80 ? 2.041 2.506 -21.386 1.00 88.94 80 THR A C 1
ATOM 652 O O . THR A 1 80 ? 2.675 2.506 -22.438 1.00 88.94 80 THR A O 1
ATOM 655 N N . GLU A 1 81 ? 0.895 1.850 -21.228 1.00 91.38 81 GLU A N 1
ATOM 656 C CA . GLU A 1 81 ? 0.215 1.085 -22.272 1.00 91.38 81 GLU A CA 1
ATOM 657 C C . GLU A 1 81 ? -0.258 1.986 -23.421 1.00 91.38 81 GLU A C 1
ATOM 659 O O . GLU A 1 81 ? 0.048 1.721 -24.589 1.00 91.38 81 GLU A O 1
ATOM 664 N N . SER A 1 82 ? -0.872 3.129 -23.093 1.00 90.56 82 SER A N 1
ATOM 665 C CA . SER A 1 82 ? -1.351 4.100 -24.086 1.00 90.56 82 SER A CA 1
ATOM 666 C C . SER A 1 82 ? -0.247 4.616 -25.020 1.00 90.56 82 SER A C 1
ATOM 668 O O . SER A 1 82 ? -0.527 5.034 -26.145 1.00 90.56 82 SER A O 1
ATOM 670 N N . ARG A 1 83 ? 1.028 4.564 -24.595 1.00 89.75 83 ARG A N 1
ATOM 671 C CA . ARG A 1 83 ? 2.182 4.959 -25.420 1.00 89.75 83 ARG A CA 1
ATOM 672 C C . ARG A 1 83 ? 2.339 4.053 -26.638 1.00 89.75 83 ARG A C 1
ATOM 674 O O . ARG A 1 83 ? 2.554 4.556 -27.738 1.00 89.75 83 ARG A O 1
ATOM 681 N N . PHE A 1 84 ? 2.228 2.742 -26.444 1.00 93.19 84 PHE A N 1
ATOM 682 C CA . PHE A 1 84 ? 2.353 1.761 -27.522 1.00 93.19 84 PHE A CA 1
ATOM 683 C C . PHE A 1 84 ? 1.153 1.833 -28.468 1.00 93.19 84 PHE A C 1
ATOM 685 O O . PHE A 1 84 ? 1.327 1.856 -29.687 1.00 93.19 84 PHE A O 1
ATOM 692 N N . GLN A 1 85 ? -0.051 1.969 -27.903 1.00 90.25 85 GLN A N 1
ATOM 693 C CA . GLN A 1 85 ? -1.300 2.108 -28.657 1.00 90.25 85 GLN A CA 1
ATOM 694 C C . GLN A 1 85 ? -1.298 3.375 -29.526 1.00 90.25 85 GLN A C 1
ATOM 696 O O . GLN A 1 85 ? -1.534 3.305 -30.731 1.00 90.25 85 GLN A O 1
ATOM 701 N N . SER A 1 86 ? -0.941 4.528 -28.946 1.00 88.44 86 SER A N 1
ATOM 702 C CA . SER A 1 86 ? -0.897 5.813 -29.662 1.00 88.44 86 SER A CA 1
ATOM 703 C C . SER A 1 86 ? 0.147 5.825 -30.780 1.00 88.44 86 SER A C 1
ATOM 705 O O . SER A 1 86 ? -0.076 6.420 -31.830 1.00 88.44 86 SER A O 1
ATOM 707 N N . ALA A 1 87 ? 1.293 5.170 -30.569 1.00 88.81 87 ALA A N 1
ATOM 708 C CA . ALA A 1 87 ? 2.343 5.065 -31.579 1.00 88.81 87 ALA A CA 1
ATOM 709 C C . ALA A 1 87 ? 2.074 3.974 -32.629 1.00 88.81 87 ALA A C 1
ATOM 711 O O . ALA A 1 87 ? 2.773 3.935 -33.645 1.00 88.81 87 ALA A O 1
ATOM 712 N N . ARG A 1 88 ? 1.107 3.076 -32.377 1.00 90.69 88 ARG A N 1
ATOM 713 C CA . ARG A 1 88 ? 0.872 1.850 -33.154 1.00 90.69 88 ARG A CA 1
ATOM 714 C C . ARG A 1 88 ? 2.187 1.103 -33.411 1.00 90.69 88 ARG A C 1
ATOM 716 O O . ARG A 1 88 ? 2.591 0.898 -34.558 1.00 90.69 88 ARG A O 1
ATOM 723 N N . ALA A 1 89 ? 2.911 0.802 -32.332 1.00 93.38 89 ALA A N 1
ATOM 724 C CA . ALA A 1 89 ? 4.192 0.100 -32.381 1.00 93.38 89 ALA A CA 1
ATOM 725 C C . ALA A 1 89 ? 4.470 -0.685 -31.095 1.00 93.38 89 ALA A C 1
ATOM 727 O O . ALA A 1 89 ? 4.140 -0.234 -30.000 1.00 93.38 89 ALA A O 1
ATOM 728 N N . SER A 1 90 ? 5.152 -1.828 -31.229 1.00 94.81 90 SER A N 1
ATOM 729 C CA . SER A 1 90 ? 5.625 -2.639 -30.096 1.00 94.81 90 SER A CA 1
ATOM 730 C C . SER A 1 90 ? 6.859 -2.056 -29.408 1.00 94.81 90 SER A C 1
ATOM 732 O O . SER A 1 90 ? 7.188 -2.457 -28.293 1.00 94.81 90 SER A O 1
ATOM 734 N N . THR A 1 91 ? 7.540 -1.102 -30.045 1.00 96.94 91 THR A N 1
ATOM 735 C CA . THR A 1 91 ? 8.731 -0.439 -29.510 1.00 96.94 91 THR A CA 1
ATOM 736 C C . THR A 1 91 ? 8.667 1.055 -29.806 1.00 96.94 91 THR A C 1
ATOM 738 O O . THR A 1 91 ? 8.398 1.458 -30.936 1.00 96.94 91 THR A O 1
ATOM 741 N N . VAL A 1 92 ? 8.883 1.883 -28.783 1.00 95.31 92 VAL A N 1
ATOM 742 C CA . VAL A 1 92 ? 8.758 3.345 -28.854 1.00 95.31 92 VAL A CA 1
ATOM 743 C C . VAL A 1 92 ? 9.895 4.037 -28.108 1.00 95.31 92 VAL A C 1
ATOM 745 O O . VAL A 1 92 ? 10.409 3.527 -27.115 1.00 95.31 92 VAL A O 1
ATOM 748 N N . ALA A 1 93 ? 10.272 5.234 -28.543 1.00 92.81 93 ALA A N 1
ATOM 749 C CA . ALA A 1 93 ? 11.184 6.105 -27.811 1.00 92.81 93 ALA A CA 1
ATOM 750 C C . ALA A 1 93 ? 10.426 7.221 -27.083 1.00 92.81 93 ALA A C 1
ATOM 752 O O . ALA A 1 93 ? 9.561 7.896 -27.649 1.00 92.81 93 ALA A O 1
ATOM 753 N N . VAL A 1 94 ? 10.802 7.447 -25.824 1.00 89.12 94 VAL A N 1
ATOM 754 C CA . VAL A 1 94 ? 10.259 8.511 -24.973 1.00 89.12 94 VAL A CA 1
ATOM 755 C C . VAL A 1 94 ? 11.401 9.376 -24.467 1.00 89.12 94 VAL A C 1
ATOM 757 O O . VAL A 1 94 ? 12.362 8.859 -23.899 1.00 89.12 94 VAL A O 1
ATOM 760 N N . THR A 1 95 ? 11.296 10.692 -24.642 1.00 85.38 95 THR A N 1
ATOM 761 C CA . THR A 1 95 ? 12.289 11.645 -24.133 1.00 85.38 95 THR A CA 1
ATOM 762 C C . THR A 1 95 ? 11.792 12.304 -22.850 1.00 85.38 95 THR A C 1
ATOM 764 O O . THR A 1 95 ? 10.670 12.800 -22.794 1.00 85.38 95 THR A O 1
ATOM 767 N N . THR A 1 96 ? 12.636 12.327 -21.822 1.00 81.75 96 THR A N 1
ATOM 768 C CA . THR A 1 96 ? 12.374 12.986 -20.538 1.00 81.75 96 THR A CA 1
ATOM 769 C C . THR A 1 96 ? 13.634 13.734 -20.118 1.00 81.75 96 THR A C 1
ATOM 771 O O . THR A 1 96 ? 14.693 13.116 -19.989 1.00 81.75 96 THR A O 1
ATOM 774 N N . LEU A 1 97 ? 13.540 15.051 -19.913 1.00 78.12 97 LEU A N 1
ATOM 775 C CA . LEU A 1 97 ? 14.673 15.927 -19.564 1.00 78.12 97 LEU A CA 1
ATOM 776 C C . LEU A 1 97 ? 15.856 15.768 -20.527 1.00 78.12 97 LEU A C 1
ATOM 778 O O . LEU A 1 97 ? 16.999 15.558 -20.119 1.00 78.12 97 LEU A O 1
ATOM 782 N N . GLY A 1 98 ? 15.560 15.761 -21.828 1.00 76.81 98 GLY A N 1
ATOM 783 C CA . GLY A 1 98 ? 16.567 15.594 -22.881 1.00 76.81 98 GLY A CA 1
ATOM 784 C C . GLY A 1 98 ? 17.211 14.202 -22.967 1.00 76.81 98 GLY A C 1
ATOM 785 O O . GLY A 1 98 ? 18.071 13.990 -23.821 1.00 76.81 98 GLY A O 1
ATOM 786 N N . ARG A 1 99 ? 16.805 13.233 -22.132 1.00 80.81 99 ARG A N 1
ATOM 787 C CA . ARG A 1 99 ? 17.245 11.834 -22.225 1.00 80.81 99 ARG A CA 1
ATOM 788 C C . ARG A 1 99 ? 16.168 10.980 -22.872 1.00 80.81 99 ARG A C 1
ATOM 790 O O . ARG A 1 99 ? 15.060 10.875 -22.354 1.00 80.81 99 ARG A O 1
ATOM 797 N N . THR A 1 100 ? 16.511 10.331 -23.974 1.00 86.88 100 THR A N 1
ATOM 798 C CA . THR A 1 100 ? 15.646 9.341 -24.616 1.00 86.88 100 THR A CA 1
ATOM 799 C C . THR A 1 100 ? 15.781 7.999 -23.905 1.00 86.88 100 THR A C 1
ATOM 801 O O . THR A 1 100 ? 16.875 7.612 -23.508 1.00 86.88 100 THR A O 1
ATOM 804 N N . THR A 1 101 ? 14.673 7.293 -23.717 1.00 91.12 101 THR A N 1
ATOM 805 C CA . THR A 1 101 ? 14.607 5.904 -23.245 1.00 91.12 101 THR A CA 1
ATOM 806 C C . THR A 1 101 ? 13.788 5.104 -24.246 1.00 91.12 101 THR A C 1
ATOM 808 O O . THR A 1 101 ? 12.755 5.590 -24.711 1.00 91.12 101 THR A O 1
ATOM 811 N N . ILE A 1 102 ? 14.247 3.903 -24.592 1.00 95.81 102 ILE A N 1
ATOM 812 C CA . ILE A 1 102 ? 13.526 3.006 -25.499 1.00 95.81 102 ILE A CA 1
ATOM 813 C C . ILE A 1 102 ? 12.633 2.105 -24.649 1.00 95.81 102 ILE A C 1
ATOM 815 O O . ILE A 1 102 ? 13.086 1.559 -23.648 1.00 95.81 102 ILE A O 1
ATOM 819 N N . TRP A 1 103 ? 11.371 1.970 -25.028 1.00 96.44 103 TRP A N 1
ATOM 820 C CA . TRP A 1 103 ? 10.381 1.120 -24.381 1.00 96.44 103 TRP A CA 1
ATOM 821 C C . TRP A 1 103 ? 9.932 0.050 -25.367 1.00 96.44 103 TRP A C 1
ATOM 823 O O . TRP A 1 103 ? 9.665 0.377 -26.519 1.00 96.44 103 TRP A O 1
ATOM 833 N N . THR A 1 104 ? 9.819 -1.203 -24.937 1.00 97.81 104 THR A N 1
ATOM 834 C CA . THR A 1 104 ? 9.356 -2.306 -25.786 1.00 97.81 104 THR A CA 1
ATOM 835 C C . THR A 1 104 ? 8.360 -3.211 -25.059 1.00 97.81 104 THR A C 1
ATOM 837 O O . THR A 1 104 ? 8.431 -3.402 -23.848 1.00 97.81 104 THR A O 1
ATOM 840 N N . MET A 1 105 ? 7.416 -3.764 -25.804 1.00 96.69 105 MET A N 1
ATOM 841 C CA . MET A 1 105 ? 6.544 -4.869 -25.398 1.00 96.69 105 MET A CA 1
ATOM 842 C C . MET A 1 105 ? 6.749 -6.092 -26.310 1.00 96.69 105 MET A C 1
ATOM 844 O O . MET A 1 105 ? 5.888 -6.969 -26.385 1.00 96.69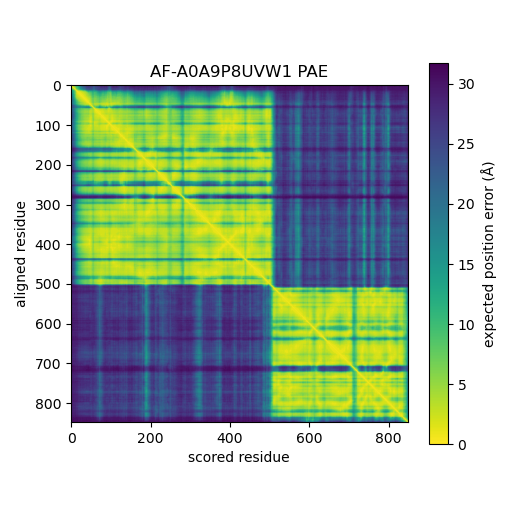 105 MET A O 1
ATOM 848 N N . ASP A 1 106 ? 7.856 -6.119 -27.063 1.00 97.44 106 ASP A N 1
ATOM 849 C CA . ASP A 1 106 ? 8.158 -7.177 -28.022 1.00 97.44 106 ASP A CA 1
ATOM 850 C C . ASP A 1 106 ? 8.991 -8.307 -27.387 1.00 97.44 106 ASP A C 1
ATOM 852 O O . ASP A 1 106 ? 10.129 -8.060 -26.968 1.00 97.44 106 ASP A O 1
ATOM 856 N N . PRO A 1 107 ? 8.480 -9.553 -27.339 1.00 97.44 107 PRO A N 1
ATOM 857 C CA . PRO A 1 107 ? 9.187 -10.690 -26.759 1.00 97.44 107 PRO A CA 1
ATOM 858 C C . PRO A 1 107 ? 10.558 -10.942 -27.386 1.00 97.44 107 PRO A C 1
ATOM 860 O O . PRO A 1 107 ? 11.470 -11.362 -26.675 1.00 97.44 107 PRO A O 1
ATOM 863 N N . LYS A 1 108 ? 10.736 -10.662 -28.688 1.00 97.75 108 LYS A N 1
ATOM 864 C CA . LYS A 1 108 ? 12.020 -10.864 -29.382 1.00 97.75 108 LYS A CA 1
ATOM 865 C C . LYS A 1 108 ? 13.094 -9.941 -28.818 1.00 97.75 108 LYS A C 1
ATOM 867 O O . LYS A 1 108 ? 14.212 -10.377 -28.549 1.00 97.75 108 LYS A O 1
ATOM 872 N N . ASN A 1 109 ? 12.738 -8.682 -28.568 1.00 98.12 109 ASN A N 1
ATOM 873 C CA . ASN A 1 109 ? 13.642 -7.720 -27.944 1.00 98.12 109 ASN A CA 1
ATOM 874 C C . ASN A 1 109 ? 13.987 -8.141 -26.513 1.00 98.12 109 ASN A C 1
ATOM 876 O O . ASN A 1 109 ? 15.154 -8.108 -26.126 1.00 98.12 109 ASN A O 1
ATOM 880 N N . VAL A 1 110 ? 12.993 -8.586 -25.738 1.00 98.00 110 VAL A N 1
ATOM 881 C CA . VAL A 1 110 ? 13.215 -9.043 -24.359 1.00 98.00 110 VAL A CA 1
ATOM 882 C C . VAL A 1 110 ? 14.103 -10.293 -24.319 1.00 98.00 110 VAL A C 1
ATOM 884 O O . VAL A 1 110 ? 14.998 -10.375 -23.479 1.00 98.00 110 VAL A O 1
ATOM 887 N N . GLN A 1 111 ? 13.923 -11.232 -25.251 1.00 97.88 111 GLN A N 1
ATOM 888 C CA . GLN A 1 111 ? 14.772 -12.416 -25.391 1.00 97.88 111 GLN A CA 1
ATOM 889 C C . GLN A 1 111 ? 16.216 -12.059 -25.764 1.00 97.88 111 GLN A C 1
ATOM 891 O O . GLN A 1 111 ? 17.141 -12.602 -25.157 1.00 97.88 111 GLN A O 1
ATOM 896 N N . SER A 1 112 ? 16.424 -11.120 -26.695 1.00 97.56 112 SER A N 1
ATOM 897 C CA . SER A 1 112 ? 17.766 -10.615 -27.028 1.00 97.56 112 SER A CA 1
ATOM 898 C C . SER A 1 112 ? 18.452 -10.041 -25.789 1.00 97.56 112 SER A C 1
ATOM 900 O O . SER A 1 112 ? 19.550 -10.458 -25.435 1.00 97.56 112 SER A O 1
ATOM 902 N N . ILE A 1 113 ? 17.763 -9.151 -25.066 1.00 97.69 113 ILE A N 1
ATOM 903 C CA . ILE A 1 113 ? 18.308 -8.461 -23.889 1.00 97.69 113 ILE A CA 1
ATOM 904 C C . ILE A 1 113 ? 18.643 -9.436 -22.757 1.00 97.69 113 ILE A C 1
ATOM 906 O O . ILE A 1 113 ? 19.681 -9.320 -22.104 1.00 97.69 113 ILE A O 1
ATOM 910 N N . LEU A 1 114 ? 17.731 -10.364 -22.464 1.00 97.19 114 LEU A N 1
ATOM 911 C CA . LEU A 1 114 ? 17.842 -11.218 -21.287 1.00 97.19 114 LEU A CA 1
ATOM 912 C C . LEU A 1 114 ? 18.642 -12.493 -21.536 1.00 97.19 114 LEU A C 1
ATOM 914 O O . LEU A 1 114 ? 19.212 -13.005 -20.577 1.00 97.19 114 LEU A O 1
ATOM 918 N N . ALA A 1 115 ? 18.684 -13.011 -22.766 1.00 95.81 115 ALA A N 1
ATOM 919 C CA . ALA A 1 115 ? 19.306 -14.295 -23.078 1.00 95.81 115 ALA A CA 1
ATOM 920 C C . ALA A 1 115 ? 20.441 -14.183 -24.104 1.00 95.81 115 ALA A C 1
ATOM 922 O O . ALA A 1 115 ? 21.581 -14.466 -23.742 1.00 95.81 115 ALA A O 1
ATOM 923 N N . PHE A 1 116 ? 20.157 -13.788 -25.349 1.00 94.81 116 PHE A N 1
ATOM 924 C CA . PHE A 1 116 ? 21.142 -13.897 -26.438 1.00 94.81 116 PHE A CA 1
ATOM 925 C C . PHE A 1 116 ? 22.320 -12.929 -26.283 1.00 94.81 116 PHE A C 1
ATOM 927 O O . PHE A 1 116 ? 23.471 -13.358 -26.296 1.00 94.81 116 PHE A O 1
ATOM 934 N N . ASP A 1 117 ? 22.038 -11.656 -26.017 1.00 93.19 117 ASP A N 1
ATOM 935 C CA . ASP A 1 117 ? 23.043 -10.596 -25.913 1.00 93.19 117 ASP A CA 1
ATOM 936 C C . ASP A 1 117 ? 23.319 -10.210 -24.459 1.00 93.19 117 ASP A C 1
ATOM 938 O O . ASP A 1 117 ? 23.733 -9.091 -24.177 1.00 93.19 117 ASP A O 1
ATOM 942 N N . PHE A 1 118 ? 23.088 -11.118 -23.506 1.00 94.06 118 PHE A N 1
ATOM 943 C CA . PHE A 1 118 ? 23.098 -10.838 -22.063 1.00 94.06 118 PHE A CA 1
ATOM 944 C C . PHE A 1 118 ? 24.295 -9.992 -21.580 1.00 94.06 118 PHE A C 1
ATOM 946 O O . PHE A 1 118 ? 24.131 -9.108 -20.740 1.00 94.06 118 PHE A O 1
ATOM 953 N N . LYS A 1 119 ? 25.498 -10.234 -22.121 1.00 94.94 119 LYS A N 1
ATOM 954 C CA . LYS A 1 119 ? 26.730 -9.518 -21.743 1.00 94.94 119 LYS A CA 1
ATOM 955 C C . LYS A 1 119 ? 26.750 -8.046 -22.179 1.00 94.94 119 LYS A C 1
ATOM 957 O O . LYS A 1 119 ? 27.448 -7.255 -21.552 1.00 94.94 119 LYS A O 1
ATOM 962 N N . ALA A 1 120 ? 25.968 -7.672 -23.192 1.00 96.06 120 ALA A N 1
ATOM 963 C CA . ALA A 1 120 ? 25.834 -6.298 -23.672 1.00 96.06 120 ALA A CA 1
ATOM 964 C C . ALA A 1 120 ? 24.929 -5.431 -22.771 1.00 96.06 120 ALA A C 1
ATOM 966 O O . ALA A 1 120 ? 24.793 -4.227 -23.009 1.00 96.06 120 ALA A O 1
ATOM 967 N N . TRP A 1 121 ? 24.343 -5.999 -21.709 1.00 96.56 121 TRP A N 1
ATOM 968 C CA . TRP A 1 121 ? 23.344 -5.333 -20.873 1.00 96.56 121 TRP A CA 1
ATOM 969 C C . TRP A 1 121 ? 23.703 -5.346 -19.383 1.00 96.56 121 TRP A C 1
ATOM 971 O O . TRP A 1 121 ? 24.012 -6.375 -18.789 1.00 96.56 121 TRP A O 1
ATOM 981 N N . SER A 1 122 ? 23.572 -4.186 -18.741 1.00 95.56 122 SER A N 1
ATOM 982 C CA . SER A 1 122 ? 23.719 -3.982 -17.295 1.00 95.56 122 SER A CA 1
ATOM 983 C C . SER A 1 122 ? 22.366 -3.691 -16.647 1.00 95.56 122 SER A C 1
ATOM 985 O O . SER A 1 122 ? 21.463 -3.139 -17.279 1.00 95.56 122 SER A O 1
ATOM 987 N N . ILE A 1 123 ? 22.224 -3.980 -15.349 1.00 92.75 123 ILE A N 1
ATOM 988 C CA . ILE A 1 123 ? 21.072 -3.524 -14.541 1.00 92.75 123 ILE A CA 1
ATOM 989 C C . ILE A 1 123 ? 20.980 -1.990 -14.396 1.00 92.75 123 ILE A C 1
ATOM 991 O O . ILE A 1 123 ? 19.981 -1.479 -13.889 1.00 92.75 123 ILE A O 1
ATOM 995 N N . GLY A 1 124 ? 21.995 -1.260 -14.866 1.00 91.06 124 GLY A N 1
ATOM 996 C CA . GLY A 1 124 ? 21.996 0.192 -14.990 1.00 91.06 124 GLY A CA 1
ATOM 997 C C . GLY A 1 124 ? 22.533 0.917 -13.760 1.00 91.06 124 GLY A C 1
ATOM 998 O O . GLY A 1 124 ? 22.394 0.483 -12.614 1.00 91.06 124 GLY A O 1
ATOM 999 N N . SER A 1 125 ? 23.159 2.065 -14.004 1.00 86.19 125 SER A N 1
ATOM 1000 C CA . SER A 1 125 ? 23.801 2.886 -12.964 1.00 86.19 125 SER A CA 1
ATOM 1001 C C . SER A 1 125 ? 22.817 3.398 -11.902 1.00 86.19 125 SER A C 1
ATOM 1003 O O . SER A 1 125 ? 23.148 3.435 -10.717 1.00 86.19 125 SER A O 1
ATOM 1005 N N . ARG A 1 126 ? 21.586 3.739 -12.311 1.00 83.38 126 ARG A N 1
ATOM 1006 C CA . ARG A 1 126 ? 20.533 4.264 -11.422 1.00 83.38 126 ARG A CA 1
ATOM 1007 C C . ARG A 1 126 ? 20.151 3.277 -10.324 1.00 83.38 126 ARG A C 1
ATOM 1009 O O . ARG A 1 126 ? 20.202 3.632 -9.153 1.00 83.38 126 ARG A O 1
ATOM 1016 N N . ARG A 1 127 ? 19.817 2.040 -10.705 1.00 86.31 127 ARG A N 1
ATOM 1017 C CA . ARG A 1 127 ? 19.431 0.982 -9.762 1.00 86.31 127 ARG A CA 1
ATOM 1018 C C . ARG A 1 127 ? 20.585 0.640 -8.823 1.00 86.31 127 ARG A C 1
ATOM 1020 O O . ARG A 1 127 ? 20.382 0.588 -7.615 1.00 86.31 127 ARG A O 1
ATOM 1027 N N . LYS A 1 128 ? 21.796 0.465 -9.369 1.00 88.50 128 LYS A N 1
ATOM 1028 C CA . LYS A 1 128 ? 22.998 0.187 -8.567 1.00 88.50 128 LYS A CA 1
ATOM 1029 C C . LYS A 1 128 ? 23.224 1.271 -7.519 1.00 88.50 128 LYS A C 1
ATOM 1031 O O . LYS A 1 128 ? 23.365 0.958 -6.347 1.00 88.50 128 LYS A O 1
ATOM 1036 N N . GLY A 1 129 ? 23.195 2.542 -7.920 1.00 84.94 129 GLY A N 1
ATOM 1037 C CA . GLY A 1 129 ? 23.394 3.661 -7.000 1.00 84.94 129 GLY A CA 1
ATOM 1038 C C . GLY A 1 129 ? 22.295 3.810 -5.945 1.00 84.94 129 GLY A C 1
ATOM 1039 O O . GLY A 1 129 ? 22.602 4.202 -4.826 1.00 84.94 129 GLY A O 1
ATOM 1040 N N . ALA A 1 130 ? 21.040 3.506 -6.285 1.00 84.69 130 ALA A N 1
ATOM 1041 C CA . ALA A 1 130 ? 19.908 3.662 -5.373 1.00 84.69 130 ALA A CA 1
ATOM 1042 C C . ALA A 1 130 ? 19.853 2.581 -4.282 1.00 84.69 130 ALA A C 1
ATOM 1044 O O . ALA A 1 130 ? 19.567 2.896 -3.134 1.00 84.69 130 ALA A O 1
ATOM 1045 N N . PHE A 1 131 ? 20.156 1.325 -4.626 1.00 87.81 131 PHE A N 1
ATOM 1046 C CA . PHE A 1 131 ? 20.053 0.201 -3.689 1.00 87.81 131 PHE A CA 1
ATOM 1047 C C . PHE A 1 131 ? 21.359 -0.133 -2.962 1.00 87.81 131 PHE A C 1
ATOM 1049 O O . PHE A 1 131 ? 21.312 -0.794 -1.930 1.00 87.81 131 PHE A O 1
ATOM 1056 N N . LYS A 1 132 ? 22.521 0.320 -3.456 1.00 87.06 132 LYS A N 1
ATOM 1057 C CA . LYS A 1 132 ? 23.829 -0.024 -2.870 1.00 87.06 132 LYS A CA 1
ATOM 1058 C C . LYS A 1 132 ? 23.960 0.378 -1.399 1.00 87.06 132 LYS A C 1
ATOM 1060 O O . LYS A 1 132 ? 24.592 -0.351 -0.650 1.00 87.06 132 LYS A O 1
ATOM 1065 N N . THR A 1 133 ? 23.392 1.511 -0.987 1.00 85.44 133 THR A N 1
ATOM 1066 C CA . THR A 1 133 ? 23.500 1.977 0.406 1.00 85.44 133 THR A CA 1
ATOM 1067 C C . THR A 1 133 ? 22.755 1.055 1.370 1.00 85.44 133 THR A C 1
ATOM 1069 O O . THR A 1 133 ? 23.292 0.719 2.417 1.00 85.44 133 THR A O 1
ATOM 1072 N N . LEU A 1 134 ? 21.556 0.602 0.993 1.00 89.44 134 LEU A N 1
ATOM 1073 C CA . LEU A 1 134 ? 20.749 -0.304 1.811 1.00 89.44 134 LEU A CA 1
ATOM 1074 C C . LEU A 1 134 ? 21.260 -1.749 1.740 1.00 89.44 134 LEU A C 1
ATOM 1076 O O . LEU A 1 134 ? 21.468 -2.375 2.769 1.00 89.44 134 LEU A O 1
ATOM 1080 N N . LEU A 1 135 ? 21.469 -2.274 0.532 1.00 91.81 135 LEU A N 1
ATOM 1081 C CA . LEU A 1 135 ? 21.709 -3.703 0.298 1.00 91.81 135 LEU A CA 1
ATOM 1082 C C . LEU A 1 135 ? 23.187 -4.090 0.192 1.00 91.81 135 LEU A C 1
ATOM 1084 O O . LEU A 1 135 ? 23.505 -5.272 0.133 1.00 91.81 135 LEU A O 1
ATOM 1088 N N . GLY A 1 136 ? 24.095 -3.121 0.080 1.00 90.69 136 GLY A N 1
ATOM 1089 C CA . GLY A 1 136 ? 25.493 -3.397 -0.225 1.00 90.69 136 GLY A CA 1
ATOM 1090 C C . GLY A 1 136 ? 25.698 -3.960 -1.637 1.00 90.69 136 GLY A C 1
ATOM 1091 O O . GLY A 1 136 ? 24.957 -3.652 -2.582 1.00 90.69 136 GLY A O 1
ATOM 1092 N N . LYS A 1 137 ? 26.765 -4.746 -1.808 1.00 89.75 137 LYS A N 1
ATOM 1093 C CA . LYS A 1 137 ? 27.152 -5.367 -3.083 1.00 89.75 137 LYS A CA 1
ATOM 1094 C C . LYS A 1 137 ? 26.689 -6.827 -3.110 1.00 89.75 137 LYS A C 1
ATOM 1096 O O . LYS A 1 137 ? 27.107 -7.602 -2.264 1.00 89.75 137 LYS A O 1
ATOM 1101 N N . GLY A 1 138 ? 25.903 -7.214 -4.115 1.00 88.94 138 GLY A N 1
ATOM 1102 C CA . GLY A 1 138 ? 25.673 -8.625 -4.457 1.00 88.94 138 GLY A CA 1
ATOM 1103 C C . GLY A 1 138 ? 24.659 -8.810 -5.584 1.00 88.94 138 GLY A C 1
ATOM 1104 O O . GLY A 1 138 ? 24.690 -8.049 -6.560 1.00 88.94 138 GLY A O 1
ATOM 1105 N N . ILE A 1 139 ? 23.790 -9.822 -5.496 1.00 88.69 139 ILE A N 1
ATOM 1106 C CA . ILE A 1 139 ? 22.988 -10.311 -6.634 1.00 88.69 139 ILE A CA 1
ATOM 1107 C C . ILE A 1 139 ? 22.042 -9.267 -7.284 1.00 88.69 139 ILE A C 1
ATOM 1109 O O . ILE A 1 139 ? 21.830 -9.302 -8.503 1.00 88.69 139 ILE A O 1
ATOM 1113 N N . PHE A 1 140 ? 21.511 -8.304 -6.524 1.00 87.69 140 PHE A N 1
ATOM 1114 C CA . PHE A 1 140 ? 20.622 -7.228 -6.993 1.00 87.69 140 PHE A CA 1
ATOM 1115 C C . PHE A 1 140 ? 21.350 -5.956 -7.438 1.00 87.69 140 PHE A C 1
ATOM 1117 O O . PHE A 1 140 ? 20.750 -5.173 -8.189 1.00 87.69 140 PHE A O 1
ATOM 1124 N N . THR A 1 141 ? 22.587 -5.738 -6.983 1.00 91.44 141 THR A N 1
ATOM 1125 C CA . THR A 1 141 ? 23.338 -4.475 -7.136 1.00 91.44 141 THR A CA 1
ATOM 1126 C C . THR A 1 141 ? 24.631 -4.607 -7.950 1.00 91.44 141 THR A C 1
ATOM 1128 O O . THR A 1 141 ? 25.302 -3.603 -8.193 1.00 91.44 141 THR A O 1
ATOM 1131 N N . SER A 1 142 ? 24.953 -5.809 -8.435 1.00 92.88 142 SER A N 1
ATOM 1132 C CA . SER A 1 142 ? 26.173 -6.098 -9.206 1.00 92.88 142 SER A CA 1
ATOM 1133 C C . SER A 1 142 ? 25.877 -6.571 -10.633 1.00 92.88 142 SER A C 1
ATOM 1135 O O . SER A 1 142 ? 24.762 -6.997 -10.938 1.00 92.88 142 SER A O 1
ATOM 1137 N N . ASP A 1 143 ? 26.887 -6.516 -11.508 1.00 93.50 143 ASP A N 1
ATOM 1138 C CA . ASP A 1 143 ? 26.915 -7.067 -12.874 1.00 93.50 143 ASP A CA 1
ATOM 1139 C C . ASP A 1 143 ? 28.184 -7.913 -13.075 1.00 93.50 143 ASP A C 1
ATOM 1141 O O . ASP A 1 143 ? 29.065 -7.909 -12.219 1.00 93.50 143 ASP A O 1
ATOM 1145 N N . GLY A 1 144 ? 28.283 -8.620 -14.206 1.00 92.44 144 GLY A N 1
ATOM 1146 C CA . GLY A 1 144 ? 29.490 -9.359 -14.584 1.00 92.44 144 GLY A CA 1
ATOM 1147 C C . GLY A 1 144 ? 29.862 -10.454 -13.585 1.00 92.44 144 GLY A C 1
ATOM 1148 O O . GLY A 1 144 ? 28.986 -11.151 -13.064 1.00 92.44 144 GLY A O 1
ATOM 1149 N N . ASP A 1 145 ? 31.160 -10.592 -13.326 1.00 92.44 145 ASP A N 1
ATOM 1150 C CA . ASP A 1 145 ? 31.710 -11.654 -12.479 1.00 92.44 145 ASP A CA 1
ATOM 1151 C C . ASP A 1 145 ? 31.257 -11.542 -11.022 1.00 92.44 145 ASP A C 1
ATOM 1153 O O . ASP A 1 145 ? 30.957 -12.556 -10.402 1.00 92.44 145 ASP A O 1
ATOM 1157 N N . ASP A 1 146 ? 31.095 -10.321 -10.504 1.00 90.12 146 ASP A N 1
ATOM 1158 C CA . ASP A 1 146 ? 30.580 -10.093 -9.150 1.00 90.12 146 ASP A CA 1
ATOM 1159 C C . ASP A 1 146 ? 29.167 -10.664 -8.978 1.00 90.12 146 ASP A C 1
ATOM 1161 O O . ASP A 1 146 ? 28.875 -11.367 -8.013 1.00 90.12 146 ASP A O 1
ATOM 1165 N N . TRP A 1 147 ? 28.282 -10.390 -9.943 1.00 93.75 147 TRP A N 1
ATOM 1166 C CA . TRP A 1 147 ? 26.929 -10.945 -9.932 1.00 93.75 147 TRP A CA 1
ATOM 1167 C C . TRP A 1 147 ? 26.938 -12.465 -10.097 1.00 93.75 147 TRP A C 1
ATOM 1169 O O . TRP A 1 147 ? 26.177 -13.158 -9.418 1.00 93.75 147 TRP A O 1
ATOM 1179 N N . LYS A 1 148 ? 27.777 -12.978 -11.006 1.00 93.00 148 LYS A N 1
ATOM 1180 C CA . LYS A 1 148 ? 27.901 -14.415 -11.253 1.00 93.00 148 LYS A CA 1
ATOM 1181 C C . LYS A 1 148 ? 28.344 -15.138 -9.980 1.00 93.00 148 LYS A C 1
ATOM 1183 O O . LYS A 1 148 ? 27.707 -16.117 -9.609 1.00 93.00 148 LYS A O 1
ATOM 1188 N N . HIS A 1 149 ? 29.346 -14.602 -9.287 1.00 89.81 149 HIS A N 1
ATOM 1189 C CA . HIS A 1 149 ? 29.848 -15.131 -8.024 1.00 89.81 149 HIS A CA 1
ATOM 1190 C C . HIS A 1 149 ? 28.764 -15.152 -6.936 1.00 89.81 149 HIS A C 1
ATOM 1192 O O . HIS A 1 149 ? 28.504 -16.216 -6.377 1.00 89.81 149 HIS A O 1
ATOM 1198 N N . SER A 1 150 ? 28.065 -14.032 -6.687 1.00 89.50 150 SER A N 1
ATOM 1199 C CA . SER A 1 150 ? 26.933 -14.012 -5.742 1.00 89.50 150 SER A CA 1
ATOM 1200 C C . SER A 1 150 ? 25.863 -15.041 -6.125 1.00 89.50 150 SER A C 1
ATOM 1202 O O . SER A 1 150 ? 25.378 -15.792 -5.285 1.00 89.50 150 SER A O 1
ATOM 1204 N N . ARG A 1 151 ? 25.505 -15.143 -7.411 1.00 91.06 151 ARG A N 1
ATOM 1205 C CA . ARG A 1 151 ? 24.481 -16.092 -7.871 1.00 91.06 151 ARG A CA 1
ATOM 1206 C C . ARG A 1 151 ? 24.892 -17.552 -7.690 1.00 91.06 151 ARG A C 1
ATOM 1208 O O . ARG A 1 151 ? 24.061 -18.352 -7.267 1.00 91.06 151 ARG A O 1
ATOM 1215 N N . GLU A 1 152 ? 26.120 -17.913 -8.049 1.00 89.00 152 GLU A N 1
ATOM 1216 C CA . GLU A 1 152 ? 26.647 -19.273 -7.880 1.00 89.00 152 GLU A CA 1
ATOM 1217 C C . GLU A 1 152 ? 26.685 -19.670 -6.407 1.00 89.00 152 GLU A C 1
ATOM 1219 O O . GLU A 1 152 ? 26.361 -20.808 -6.074 1.00 89.00 152 GLU A O 1
ATOM 1224 N N . LEU A 1 153 ? 26.990 -18.712 -5.534 1.00 83.31 153 LEU A N 1
ATOM 1225 C CA . LEU A 1 153 ? 27.044 -18.921 -4.097 1.00 83.31 153 LEU A CA 1
ATOM 1226 C C . LEU A 1 153 ? 25.668 -19.134 -3.461 1.00 83.31 153 LEU A C 1
ATOM 1228 O O . LEU A 1 153 ? 25.540 -19.996 -2.592 1.00 83.31 153 LEU A O 1
ATOM 1232 N N . LEU A 1 154 ? 24.663 -18.372 -3.900 1.00 85.50 154 LEU A N 1
ATOM 1233 C CA . LEU A 1 154 ? 23.293 -18.440 -3.383 1.00 85.50 154 LEU A CA 1
ATOM 1234 C C . LEU A 1 154 ? 22.501 -19.632 -3.931 1.00 85.50 154 LEU A C 1
ATOM 1236 O O . LEU A 1 154 ? 21.567 -20.109 -3.296 1.00 85.50 154 LEU A O 1
ATOM 1240 N N . ARG A 1 155 ? 22.836 -20.122 -5.130 1.00 85.69 155 ARG A N 1
ATOM 1241 C CA . ARG A 1 155 ? 22.068 -21.170 -5.822 1.00 85.69 155 ARG A CA 1
ATOM 1242 C C . ARG A 1 155 ? 21.845 -22.458 -5.008 1.00 85.69 155 ARG A C 1
ATOM 1244 O O . ARG A 1 155 ? 20.727 -22.968 -5.087 1.00 85.69 155 ARG A O 1
ATOM 1251 N N . PRO A 1 156 ? 22.826 -23.004 -4.260 1.00 81.44 156 PRO A N 1
ATOM 1252 C CA . PRO A 1 156 ? 22.639 -24.222 -3.469 1.00 81.44 156 PRO A CA 1
ATOM 1253 C C . PRO A 1 156 ? 21.547 -24.099 -2.402 1.00 81.44 156 PRO A C 1
ATOM 1255 O O . PRO A 1 156 ? 20.810 -25.054 -2.162 1.00 81.44 156 PRO A O 1
ATOM 1258 N N . SER A 1 157 ? 21.390 -22.913 -1.816 1.00 74.06 157 SER A N 1
ATOM 1259 C CA . SER A 1 157 ? 20.417 -22.637 -0.758 1.00 74.06 157 SER A CA 1
ATOM 1260 C C . SER A 1 157 ? 18.966 -22.710 -1.240 1.00 74.06 157 SER A C 1
ATOM 1262 O O . SER A 1 157 ? 18.073 -23.015 -0.458 1.00 74.06 157 SER A O 1
ATOM 1264 N N . PHE A 1 158 ? 18.738 -22.531 -2.545 1.00 74.94 158 PHE A N 1
ATOM 1265 C CA . PHE A 1 158 ? 17.427 -22.644 -3.198 1.00 74.94 158 PHE A CA 1
ATOM 1266 C C . PHE A 1 158 ? 17.217 -24.004 -3.897 1.00 74.94 158 PHE A C 1
ATOM 1268 O O . PHE A 1 158 ? 16.418 -24.121 -4.828 1.00 74.94 158 PHE A O 1
ATOM 1275 N N . LEU A 1 159 ? 17.943 -25.055 -3.494 1.00 68.19 159 LEU A N 1
ATOM 1276 C CA . LEU A 1 159 ? 17.713 -26.418 -3.984 1.00 68.19 159 LEU A CA 1
ATOM 1277 C C . LEU A 1 159 ? 16.538 -27.098 -3.259 1.00 68.19 159 LEU A C 1
ATOM 1279 O O . LEU A 1 159 ? 16.273 -26.865 -2.081 1.00 68.19 159 LEU A O 1
ATOM 1283 N N . ARG A 1 160 ? 15.860 -28.005 -3.978 1.00 59.00 160 ARG A N 1
ATOM 1284 C CA . ARG A 1 160 ? 14.562 -28.615 -3.623 1.00 59.00 160 ARG A CA 1
ATOM 1285 C C . ARG A 1 160 ? 14.432 -29.084 -2.168 1.00 59.00 160 ARG A C 1
ATOM 1287 O O . ARG A 1 160 ? 13.408 -28.810 -1.563 1.00 59.00 160 ARG A O 1
ATOM 1294 N N . ARG A 1 161 ? 15.454 -29.732 -1.595 1.00 59.06 161 ARG A N 1
ATOM 1295 C CA . ARG A 1 161 ? 15.408 -30.310 -0.235 1.00 59.06 161 ARG A CA 1
ATOM 1296 C C . ARG A 1 161 ? 15.209 -29.266 0.880 1.00 59.06 161 ARG A C 1
ATOM 1298 O O . ARG A 1 161 ? 14.801 -29.636 1.970 1.00 59.06 161 ARG A O 1
ATOM 1305 N N . ARG A 1 162 ? 15.502 -27.986 0.617 1.00 63.38 162 ARG A N 1
ATOM 1306 C CA . ARG A 1 162 ? 15.349 -26.879 1.582 1.00 63.38 162 ARG A CA 1
ATOM 1307 C C . ARG A 1 162 ? 14.045 -26.098 1.398 1.00 63.38 162 ARG A C 1
ATOM 1309 O O . ARG A 1 162 ? 13.570 -25.479 2.335 1.00 63.38 162 ARG A O 1
ATOM 1316 N N . ILE A 1 163 ? 13.449 -26.179 0.207 1.00 60.12 163 ILE A N 1
ATOM 1317 C CA . ILE A 1 163 ? 12.174 -25.533 -0.150 1.00 60.12 163 ILE A CA 1
ATOM 1318 C C . ILE A 1 163 ? 10.966 -26.382 0.307 1.00 60.12 163 ILE A C 1
ATOM 1320 O O . ILE A 1 163 ? 9.860 -25.874 0.439 1.00 60.12 163 ILE A O 1
ATOM 1324 N N . THR A 1 164 ? 11.170 -27.677 0.567 1.00 60.12 164 THR A N 1
ATOM 1325 C CA . THR A 1 164 ? 10.118 -28.645 0.930 1.00 60.12 164 THR A CA 1
ATOM 1326 C C . THR A 1 164 ? 9.726 -28.643 2.413 1.00 60.12 164 THR A C 1
ATOM 1328 O O . THR A 1 164 ? 8.817 -29.376 2.794 1.00 60.12 164 THR A O 1
ATOM 1331 N N . SER A 1 165 ? 10.399 -27.866 3.268 1.00 64.94 165 SER A N 1
ATOM 1332 C CA . SER A 1 165 ? 10.169 -27.876 4.721 1.00 64.94 165 SER A CA 1
ATOM 1333 C C . SER A 1 165 ? 8.992 -26.984 5.126 1.00 64.94 165 SER A C 1
ATOM 1335 O O . SER A 1 165 ? 9.178 -25.932 5.729 1.00 64.94 165 SER A O 1
ATOM 1337 N N . PHE A 1 166 ? 7.765 -27.423 4.831 1.00 70.19 166 PHE A N 1
ATOM 1338 C CA . PHE A 1 166 ? 6.536 -26.707 5.210 1.00 70.19 166 PHE A CA 1
ATOM 1339 C C . PHE A 1 166 ? 6.367 -26.469 6.710 1.00 70.19 166 PHE A C 1
ATOM 1341 O O . PHE A 1 166 ? 5.651 -25.550 7.093 1.00 70.19 166 PHE A O 1
ATOM 1348 N N . HIS A 1 167 ? 7.064 -27.235 7.552 1.00 69.19 167 HIS A N 1
ATOM 1349 C CA . HIS A 1 167 ? 7.076 -27.032 8.998 1.00 69.19 167 HIS A CA 1
ATOM 1350 C C . HIS A 1 167 ? 7.468 -25.596 9.393 1.00 69.19 167 HIS A C 1
ATOM 1352 O O . HIS A 1 167 ? 6.839 -25.032 10.275 1.00 69.19 167 HIS A O 1
ATOM 1358 N N . VAL A 1 168 ? 8.431 -24.980 8.692 1.00 69.19 168 VAL A N 1
ATOM 1359 C CA . VAL A 1 168 ? 8.889 -23.602 8.972 1.00 69.19 168 VAL A CA 1
ATOM 1360 C C . VAL A 1 168 ? 7.826 -22.558 8.608 1.00 69.19 168 VAL A C 1
ATOM 1362 O O . VAL A 1 168 ? 7.785 -21.476 9.179 1.00 69.19 168 VAL A O 1
ATOM 1365 N N . PHE A 1 169 ? 6.949 -22.860 7.649 1.00 77.88 169 PHE A N 1
ATOM 1366 C CA . PHE A 1 169 ? 5.865 -21.950 7.276 1.00 77.88 169 PHE A CA 1
ATOM 1367 C C . PHE A 1 169 ? 4.634 -22.135 8.158 1.00 77.88 169 PHE A C 1
ATOM 1369 O O . PHE A 1 169 ? 3.839 -21.211 8.299 1.00 77.88 169 PHE A O 1
ATOM 1376 N N . GLU A 1 170 ? 4.447 -23.327 8.719 1.00 86.81 170 GLU A N 1
ATOM 1377 C CA . GLU A 1 170 ? 3.172 -23.722 9.298 1.00 86.81 170 GLU A CA 1
ATOM 1378 C C . GLU A 1 170 ? 2.785 -22.898 10.522 1.00 86.81 170 GLU A C 1
ATOM 1380 O O . GLU A 1 170 ? 1.644 -22.447 10.607 1.00 86.81 170 GLU A O 1
ATOM 1385 N N . HIS A 1 171 ? 3.706 -22.654 11.455 1.00 87.12 171 HIS A N 1
ATOM 1386 C CA . HIS A 1 171 ? 3.383 -21.847 12.634 1.00 87.12 171 HIS A CA 1
ATOM 1387 C C . HIS A 1 171 ? 3.106 -20.388 12.265 1.00 87.12 171 HIS A C 1
ATOM 1389 O O . HIS A 1 171 ? 2.175 -19.801 12.817 1.00 87.12 171 HIS A O 1
ATOM 1395 N N . HIS A 1 172 ? 3.839 -19.827 11.297 1.00 90.69 172 HIS A N 1
ATOM 1396 C CA . HIS A 1 172 ? 3.596 -18.473 10.785 1.00 90.69 172 HIS A CA 1
ATOM 1397 C C . HIS A 1 172 ? 2.256 -18.356 10.079 1.00 90.69 172 HIS A C 1
ATOM 1399 O O . HIS A 1 172 ? 1.520 -17.397 10.294 1.00 90.69 172 HIS A O 1
ATOM 1405 N N . ILE A 1 173 ? 1.898 -19.353 9.273 1.00 92.31 173 ILE A N 1
ATOM 1406 C CA . ILE A 1 173 ? 0.604 -19.398 8.595 1.00 92.31 173 ILE A CA 1
ATOM 1407 C C . ILE A 1 173 ? -0.516 -19.585 9.613 1.00 92.31 173 ILE A C 1
ATOM 1409 O O . ILE A 1 173 ? -1.521 -18.890 9.533 1.00 92.31 173 ILE A O 1
ATOM 1413 N N . GLY A 1 174 ? -0.334 -20.443 10.616 1.00 91.69 174 GLY A N 1
ATOM 1414 C CA . GLY A 1 174 ? -1.273 -20.574 11.726 1.00 91.69 174 GLY A CA 1
ATOM 1415 C C . GLY A 1 174 ? -1.462 -19.263 12.497 1.00 91.69 174 GLY A C 1
ATOM 1416 O O . GLY A 1 174 ? -2.589 -18.924 12.852 1.00 91.69 174 GLY A O 1
ATOM 1417 N N . ALA A 1 175 ? -0.391 -18.496 12.732 1.00 91.06 175 ALA A N 1
ATOM 1418 C CA . ALA A 1 175 ? -0.476 -17.162 13.330 1.00 91.06 175 ALA A CA 1
ATOM 1419 C C . ALA A 1 175 ? -1.220 -16.177 12.416 1.00 91.06 175 ALA A C 1
ATOM 1421 O O . ALA A 1 175 ? -2.115 -15.475 12.877 1.00 91.06 175 ALA A O 1
ATOM 1422 N N . PHE A 1 176 ? -0.919 -16.184 11.118 1.00 93.50 176 PHE A N 1
ATOM 1423 C CA . PHE A 1 176 ? -1.597 -15.365 10.115 1.00 93.50 176 PHE A CA 1
ATOM 1424 C C . PHE A 1 176 ? -3.098 -15.654 10.033 1.00 93.50 176 PHE A C 1
ATOM 1426 O O . PHE A 1 176 ? -3.896 -14.720 10.045 1.00 93.50 176 PHE A O 1
ATOM 1433 N N . LEU A 1 177 ? -3.497 -16.928 9.988 1.00 92.81 177 LEU A N 1
ATOM 1434 C CA . LEU A 1 177 ? -4.906 -17.321 9.929 1.00 92.81 177 LEU A CA 1
ATOM 1435 C C . LEU A 1 177 ? -5.664 -16.841 11.175 1.00 92.81 177 LEU A C 1
ATOM 1437 O O . LEU A 1 177 ? -6.778 -16.347 11.049 1.00 92.81 177 LEU A O 1
ATOM 1441 N N . LYS A 1 178 ? -5.036 -16.879 12.359 1.00 90.81 178 LYS A N 1
ATOM 1442 C CA . LYS A 1 178 ? -5.615 -16.339 13.604 1.00 90.81 178 LYS A CA 1
ATOM 1443 C C . LYS A 1 178 ? -5.801 -14.820 13.591 1.00 90.81 178 LYS A C 1
ATOM 1445 O O . LYS A 1 178 ? -6.637 -14.319 14.338 1.00 90.81 178 LYS A O 1
ATOM 1450 N N . CYS A 1 179 ? -5.039 -14.082 12.780 1.00 85.50 179 CYS A N 1
ATOM 1451 C CA . CYS A 1 179 ? -5.218 -12.636 12.620 1.00 85.50 179 CYS A CA 1
ATOM 1452 C C . CYS A 1 179 ? -6.454 -12.274 11.783 1.00 85.50 179 CYS A C 1
ATOM 1454 O O . CYS A 1 179 ? -6.838 -11.106 11.765 1.00 85.50 179 CYS A O 1
ATOM 1456 N N . ILE A 1 180 ? -7.055 -13.233 11.073 1.00 86.81 180 ILE A N 1
ATOM 1457 C CA . ILE A 1 180 ? -8.227 -13.013 10.225 1.00 86.81 180 ILE A CA 1
ATOM 1458 C C . ILE A 1 180 ? -9.473 -13.470 10.999 1.00 86.81 180 ILE A C 1
ATOM 1460 O O . ILE A 1 180 ? -9.614 -14.664 11.266 1.00 86.81 180 ILE A O 1
ATOM 1464 N N . PRO A 1 181 ? -10.395 -12.562 11.365 1.00 78.31 181 PRO A N 1
ATOM 1465 C CA . PRO A 1 181 ? -11.609 -12.945 12.077 1.00 78.31 181 PRO A CA 1
ATOM 1466 C C . PRO A 1 181 ? -12.524 -13.824 11.218 1.00 78.31 181 PRO A C 1
ATOM 1468 O O . PRO A 1 181 ? -12.858 -13.481 10.086 1.00 78.31 181 PRO A O 1
ATOM 1471 N N . SER A 1 182 ? -12.992 -14.937 11.785 1.00 80.44 182 SER A N 1
ATOM 1472 C CA . SER A 1 182 ? -13.910 -15.878 11.119 1.00 80.44 182 SER A CA 1
ATOM 1473 C C . SER A 1 182 ? -15.393 -15.532 11.322 1.00 80.44 182 SER A C 1
ATOM 1475 O O . SER A 1 182 ? -16.258 -16.396 11.197 1.00 80.44 182 SER A O 1
ATOM 1477 N N . ASP A 1 183 ? -15.707 -14.283 11.670 1.00 76.44 183 ASP A N 1
ATOM 1478 C CA . ASP A 1 183 ? -17.065 -13.829 12.006 1.00 76.44 183 ASP A CA 1
ATOM 1479 C C . ASP A 1 183 ? -17.960 -13.568 10.778 1.00 76.44 183 ASP A C 1
ATOM 1481 O O . ASP A 1 183 ? -19.160 -13.325 10.923 1.00 76.44 183 ASP A O 1
ATOM 1485 N N . GLY A 1 184 ? -17.381 -13.598 9.572 1.00 69.19 184 GLY A N 1
ATOM 1486 C CA . GLY A 1 184 ? -18.064 -13.312 8.309 1.00 69.19 184 GLY A CA 1
ATOM 1487 C C . GLY A 1 184 ? -18.508 -11.854 8.140 1.00 69.19 184 GLY A C 1
ATOM 1488 O O . GLY A 1 184 ? -19.226 -11.557 7.186 1.00 69.19 184 GLY A O 1
ATOM 1489 N N . LYS A 1 185 ? -18.110 -10.952 9.045 1.00 66.38 185 LYS A N 1
ATOM 1490 C CA . LYS A 1 185 ? -18.507 -9.535 9.065 1.00 66.38 185 LYS A CA 1
ATOM 1491 C C . LYS A 1 185 ? -17.312 -8.592 8.934 1.00 66.38 185 LYS A C 1
ATOM 1493 O O . LYS A 1 185 ? -17.450 -7.533 8.325 1.00 66.38 185 LYS A O 1
ATOM 1498 N N . THR A 1 186 ? -16.165 -8.957 9.501 1.00 68.44 186 THR A N 1
ATOM 1499 C CA . THR A 1 186 ? -14.992 -8.084 9.557 1.00 68.44 186 THR A CA 1
ATOM 1500 C C . THR A 1 186 ? -14.311 -7.984 8.193 1.00 68.44 186 THR A C 1
ATOM 1502 O O . THR A 1 186 ? -13.938 -8.985 7.579 1.00 68.44 186 THR A O 1
ATOM 1505 N N . ILE A 1 187 ? -14.119 -6.750 7.722 1.00 73.25 187 ILE A N 1
ATOM 1506 C CA . ILE A 1 187 ? -13.341 -6.452 6.519 1.00 73.25 187 ILE A CA 1
ATOM 1507 C C . ILE A 1 187 ? -11.866 -6.411 6.908 1.00 73.25 187 ILE A C 1
ATOM 1509 O O . ILE A 1 187 ? -11.475 -5.664 7.799 1.00 73.25 187 ILE A O 1
ATOM 1513 N N . VAL A 1 188 ? -11.039 -7.194 6.218 1.00 74.25 188 VAL A N 1
ATOM 1514 C CA . VAL A 1 188 ? -9.608 -7.313 6.519 1.00 74.25 188 VAL A CA 1
ATOM 1515 C C . VAL A 1 188 ? -8.779 -6.860 5.323 1.00 74.25 188 VAL A C 1
ATOM 1517 O O . VAL A 1 188 ? -8.980 -7.337 4.204 1.00 74.25 188 VAL A O 1
ATOM 1520 N N . ASP A 1 189 ? -7.801 -5.981 5.558 1.00 77.75 189 ASP A N 1
ATOM 1521 C CA . ASP A 1 189 ? -6.744 -5.732 4.578 1.00 77.75 189 ASP A CA 1
ATOM 1522 C C . ASP A 1 189 ? -5.723 -6.879 4.595 1.00 77.75 189 ASP A C 1
ATOM 1524 O O . ASP A 1 189 ? -4.829 -6.959 5.441 1.00 77.75 189 ASP A O 1
ATOM 1528 N N . LEU A 1 190 ? -5.846 -7.776 3.616 1.00 87.31 190 LEU A N 1
ATOM 1529 C CA . LEU A 1 190 ? -4.931 -8.902 3.459 1.00 87.31 190 LEU A CA 1
ATOM 1530 C C . LEU A 1 190 ? -3.507 -8.469 3.085 1.00 87.31 190 LEU A C 1
ATOM 1532 O O . LEU A 1 190 ? -2.570 -9.215 3.358 1.00 87.31 190 LEU A O 1
ATOM 1536 N N . HIS A 1 191 ? -3.304 -7.300 2.462 1.00 88.62 191 HIS A N 1
ATOM 1537 C CA . HIS A 1 191 ? -1.969 -6.886 2.026 1.00 88.62 191 HIS A CA 1
ATOM 1538 C C . HIS A 1 191 ? -1.031 -6.656 3.215 1.00 88.62 191 HIS A C 1
ATOM 1540 O O . HIS A 1 191 ? 0.070 -7.210 3.229 1.00 88.62 191 HIS A O 1
ATOM 1546 N N . GLY A 1 192 ? -1.479 -5.914 4.234 1.00 83.44 192 GLY A N 1
ATOM 1547 C CA . GLY A 1 192 ? -0.707 -5.704 5.462 1.00 83.44 192 GLY A CA 1
ATOM 1548 C C . GLY A 1 192 ? -0.359 -7.022 6.163 1.00 83.44 192 GLY A C 1
ATOM 1549 O O . GLY A 1 192 ? 0.793 -7.246 6.539 1.00 83.44 192 GLY A O 1
ATOM 1550 N N . LEU A 1 193 ? -1.320 -7.948 6.243 1.00 88.94 193 LEU A N 1
ATOM 1551 C CA . LEU A 1 193 ? -1.090 -9.267 6.835 1.00 88.94 193 LEU A CA 1
ATOM 1552 C C . LEU A 1 193 ? -0.114 -10.125 6.016 1.00 88.94 193 LEU A C 1
ATOM 1554 O O . LEU A 1 193 ? 0.751 -10.773 6.601 1.00 88.94 193 LEU A O 1
ATOM 1558 N N . PHE A 1 194 ? -0.175 -10.099 4.679 1.00 93.12 194 PHE A N 1
ATOM 1559 C CA . PHE A 1 194 ? 0.814 -10.784 3.839 1.00 93.12 194 PHE A CA 1
ATOM 1560 C C . PHE A 1 194 ? 2.216 -10.185 3.986 1.00 93.12 194 PHE A C 1
ATOM 1562 O O . PHE A 1 194 ? 3.200 -10.926 3.972 1.00 93.12 194 PHE A O 1
ATOM 1569 N N . MET A 1 195 ? 2.333 -8.866 4.160 1.00 88.00 195 MET A N 1
ATOM 1570 C CA . MET A 1 195 ? 3.619 -8.209 4.417 1.00 88.00 195 MET A CA 1
ATOM 1571 C C . MET A 1 195 ? 4.222 -8.622 5.765 1.00 88.00 195 MET A C 1
ATOM 1573 O O . MET A 1 195 ? 5.442 -8.761 5.858 1.00 88.00 195 MET A O 1
ATOM 1577 N N . HIS A 1 196 ? 3.393 -8.840 6.792 1.00 87.75 196 HIS A N 1
ATOM 1578 C CA . HIS A 1 196 ? 3.833 -9.388 8.078 1.00 87.75 196 HIS A CA 1
ATOM 1579 C C . HIS A 1 196 ? 4.209 -10.869 7.969 1.00 87.75 196 HIS A C 1
ATOM 1581 O O . HIS A 1 196 ? 5.304 -11.244 8.374 1.00 87.75 196 HIS A O 1
ATOM 1587 N N . LEU A 1 197 ? 3.360 -11.688 7.341 1.00 92.12 197 LEU A N 1
ATOM 1588 C CA . LEU A 1 197 ? 3.603 -13.119 7.145 1.00 92.12 197 LEU A CA 1
ATOM 1589 C C . LEU A 1 197 ? 4.916 -13.389 6.410 1.00 92.12 197 LEU A C 1
ATOM 1591 O O . LEU A 1 197 ? 5.757 -14.153 6.874 1.00 92.12 197 LEU A O 1
ATOM 1595 N N . THR A 1 198 ? 5.111 -12.735 5.269 1.00 91.81 198 THR A N 1
ATOM 1596 C CA . THR A 1 198 ? 6.319 -12.926 4.458 1.00 91.81 198 THR A CA 1
ATOM 1597 C C . THR A 1 198 ? 7.569 -12.364 5.136 1.00 91.81 198 THR A C 1
ATOM 1599 O O . THR A 1 198 ? 8.662 -12.883 4.905 1.00 91.81 198 THR A O 1
ATOM 1602 N N . MET A 1 199 ? 7.438 -11.345 5.999 1.00 89.56 199 MET A N 1
ATOM 1603 C CA . MET A 1 199 ? 8.540 -10.878 6.846 1.00 89.56 199 MET A CA 1
ATOM 1604 C C . MET A 1 199 ? 8.924 -11.938 7.879 1.00 89.56 199 MET A C 1
ATOM 1606 O O . MET A 1 199 ? 10.104 -12.261 8.011 1.00 89.56 199 MET A O 1
ATOM 1610 N N . ASP A 1 200 ? 7.945 -12.498 8.582 1.00 90.12 200 ASP A N 1
ATOM 1611 C CA . ASP A 1 200 ? 8.179 -13.485 9.632 1.00 90.12 200 ASP A CA 1
ATOM 1612 C C . ASP A 1 200 ? 8.784 -14.776 9.060 1.00 90.12 200 ASP A C 1
ATOM 1614 O O . ASP A 1 200 ? 9.776 -15.272 9.597 1.00 90.12 200 ASP A O 1
ATOM 1618 N N . ILE A 1 201 ? 8.279 -15.243 7.911 1.00 89.25 201 ILE A N 1
ATOM 1619 C CA . ILE A 1 201 ? 8.844 -16.385 7.178 1.00 89.25 201 ILE A CA 1
ATOM 1620 C C . ILE A 1 201 ? 10.269 -16.083 6.697 1.00 89.25 201 ILE A C 1
ATOM 1622 O O . ILE A 1 201 ? 11.176 -16.895 6.890 1.00 89.25 201 ILE A O 1
ATOM 1626 N N . SER A 1 202 ? 10.490 -14.923 6.068 1.00 88.88 202 SER A N 1
ATOM 1627 C CA . SER A 1 202 ? 11.802 -14.589 5.501 1.00 88.88 202 SER A CA 1
ATOM 1628 C C . SER A 1 202 ? 12.858 -14.406 6.586 1.00 88.88 202 SER A C 1
ATOM 1630 O O . SER A 1 202 ? 13.986 -14.859 6.417 1.00 88.88 202 SER A O 1
ATOM 1632 N N . THR A 1 203 ? 12.524 -13.750 7.697 1.00 89.12 203 THR A N 1
ATOM 1633 C CA . THR A 1 203 ? 13.477 -13.521 8.790 1.00 89.12 203 THR A CA 1
ATOM 1634 C C . THR A 1 203 ? 13.803 -14.810 9.528 1.00 89.12 203 THR A C 1
ATOM 1636 O O . THR A 1 203 ? 14.978 -15.056 9.789 1.00 89.12 203 THR A O 1
ATOM 1639 N N . GLU A 1 204 ? 12.832 -15.699 9.745 1.00 87.88 204 GLU A N 1
ATOM 1640 C CA . GLU A 1 204 ? 13.120 -17.015 10.315 1.00 87.88 204 GLU A CA 1
ATOM 1641 C C . GLU A 1 204 ? 13.996 -17.866 9.391 1.00 87.88 204 GLU A C 1
ATOM 1643 O O . GLU A 1 204 ? 15.009 -18.403 9.831 1.00 87.88 204 GLU A O 1
ATOM 1648 N N . PHE A 1 205 ? 13.689 -17.915 8.093 1.00 85.25 205 PHE A N 1
ATOM 1649 C CA . PHE A 1 205 ? 14.516 -18.632 7.120 1.00 85.25 205 PHE A CA 1
ATOM 1650 C C . PHE A 1 205 ? 15.954 -18.085 7.045 1.00 85.25 205 PHE A C 1
ATOM 1652 O O . PHE A 1 205 ? 16.923 -18.844 6.935 1.00 85.25 205 PHE A O 1
ATOM 1659 N N . LEU A 1 206 ? 16.105 -16.758 7.082 1.00 87.31 206 LEU A N 1
ATOM 1660 C CA . LEU A 1 206 ? 17.401 -16.102 6.920 1.00 87.31 206 LEU A CA 1
ATOM 1661 C C . LEU A 1 206 ? 18.244 -16.127 8.190 1.00 87.31 206 LEU A C 1
ATOM 1663 O O . LEU A 1 206 ? 19.439 -16.401 8.114 1.00 87.31 206 LEU A O 1
ATOM 1667 N N . PHE A 1 207 ? 17.634 -15.826 9.332 1.00 87.19 207 PHE A N 1
ATOM 1668 C CA . PHE A 1 207 ? 18.318 -15.552 10.594 1.00 87.19 207 PHE A CA 1
ATOM 1669 C C . PHE A 1 207 ? 18.125 -16.653 11.642 1.00 87.19 207 PHE A C 1
ATOM 1671 O O . PHE A 1 207 ? 18.777 -16.617 12.683 1.00 87.19 207 PHE A O 1
ATOM 1678 N N . GLY A 1 208 ? 17.215 -17.602 11.404 1.00 82.38 208 GLY A N 1
ATOM 1679 C CA . GLY A 1 208 ? 16.786 -18.594 12.393 1.00 82.38 208 GLY A CA 1
ATOM 1680 C C . GLY A 1 208 ? 15.865 -18.023 13.473 1.00 82.38 208 GLY A C 1
ATOM 1681 O O . GLY A 1 208 ? 15.539 -18.719 14.430 1.00 82.38 208 GLY A O 1
ATOM 1682 N N . LYS A 1 209 ? 15.470 -16.749 13.354 1.00 83.06 209 LYS A N 1
ATOM 1683 C CA . LYS A 1 209 ? 14.585 -16.046 14.288 1.00 83.06 209 LYS A CA 1
ATOM 1684 C C . LYS A 1 209 ? 13.599 -15.178 13.516 1.00 83.06 209 LYS A C 1
ATOM 1686 O O . LYS A 1 209 ? 14.007 -14.376 12.678 1.00 83.06 209 LYS A O 1
ATOM 1691 N N . SER A 1 210 ? 12.317 -15.335 13.827 1.00 84.00 210 SER A N 1
ATOM 1692 C CA . SER A 1 210 ? 11.249 -14.508 13.274 1.00 84.00 210 SER A CA 1
ATOM 1693 C C . SER A 1 210 ? 11.188 -13.133 13.941 1.00 84.00 210 SER A C 1
ATOM 1695 O O . SER A 1 210 ? 11.487 -12.990 15.126 1.00 84.00 210 SER A O 1
ATOM 1697 N N . THR A 1 211 ? 10.739 -12.130 13.190 1.00 82.00 211 THR A N 1
ATOM 1698 C CA . THR A 1 211 ? 10.323 -10.828 13.731 1.00 82.00 211 THR A CA 1
ATOM 1699 C C . THR A 1 211 ? 8.974 -10.853 14.449 1.00 82.00 211 THR A C 1
ATOM 1701 O O . THR A 1 211 ? 8.599 -9.835 15.027 1.00 82.00 211 THR A O 1
ATOM 1704 N N . SER A 1 212 ? 8.243 -11.975 14.417 1.00 82.56 212 SER A N 1
ATOM 1705 C CA . SER A 1 212 ? 6.986 -12.186 15.150 1.00 82.56 212 SER A CA 1
ATOM 1706 C C . SER A 1 212 ? 5.943 -11.070 14.956 1.00 82.56 212 SER A C 1
ATOM 1708 O O . SER A 1 212 ? 5.185 -10.734 15.870 1.00 82.56 212 SER A O 1
ATOM 1710 N N . ARG A 1 213 ? 5.876 -10.478 13.757 1.00 79.50 213 ARG A N 1
ATOM 1711 C CA . ARG A 1 213 ? 4.959 -9.374 13.427 1.00 79.50 213 ARG A CA 1
ATOM 1712 C C . ARG A 1 213 ? 3.494 -9.787 13.506 1.00 79.50 213 ARG A C 1
ATOM 1714 O O . ARG A 1 213 ? 2.655 -8.943 13.815 1.00 79.50 213 ARG A O 1
ATOM 1721 N N . LEU A 1 214 ? 3.184 -11.056 13.247 1.00 77.44 214 LEU A N 1
ATOM 1722 C CA . LEU A 1 214 ? 1.820 -11.589 13.328 1.00 77.44 214 LEU A CA 1
ATOM 1723 C C . LEU A 1 214 ? 1.357 -11.893 14.760 1.00 77.44 214 LEU A C 1
ATOM 1725 O O . LEU A 1 214 ? 0.171 -11.784 15.051 1.00 77.44 214 LEU A O 1
ATOM 1729 N N . SER A 1 215 ? 2.266 -12.265 15.665 1.00 69.50 215 SER A N 1
ATOM 1730 C CA . SER A 1 215 ? 1.919 -12.667 17.036 1.00 69.50 215 SER A CA 1
ATOM 1731 C C . SER A 1 215 ? 1.912 -11.513 18.046 1.00 69.50 215 SER A C 1
ATOM 1733 O O . SER A 1 215 ? 1.607 -11.750 19.212 1.00 69.50 215 SER A O 1
ATOM 1735 N N . GLN A 1 216 ? 2.221 -10.282 17.607 1.00 56.38 216 GLN A N 1
ATOM 1736 C CA . GLN A 1 216 ? 2.291 -9.070 18.441 1.00 56.38 216 GLN A CA 1
ATOM 1737 C C . GLN A 1 216 ? 3.119 -9.253 19.726 1.00 56.38 216 GLN A C 1
ATOM 1739 O O . GLN A 1 216 ? 2.813 -8.670 20.761 1.00 56.38 216 GLN A O 1
ATOM 1744 N N . GLN A 1 217 ? 4.181 -10.065 19.687 1.00 55.22 217 GLN A N 1
ATOM 1745 C CA . GLN A 1 217 ? 5.169 -10.026 20.761 1.00 55.22 217 GLN A CA 1
ATOM 1746 C C . GLN A 1 217 ? 5.912 -8.689 20.659 1.00 55.22 217 GLN A C 1
ATOM 1748 O O . GLN A 1 217 ? 6.588 -8.437 19.662 1.00 55.22 217 GLN A O 1
ATOM 1753 N N . ASP A 1 218 ? 5.726 -7.830 21.664 1.00 48.62 218 ASP A N 1
ATOM 1754 C CA . ASP A 1 218 ? 6.275 -6.470 21.774 1.00 48.62 218 ASP A CA 1
ATOM 1755 C C . ASP A 1 218 ? 7.815 -6.459 21.894 1.00 48.62 218 ASP A C 1
ATOM 1757 O O . ASP A 1 218 ? 8.376 -6.053 22.911 1.00 48.62 218 ASP A O 1
ATOM 1761 N N . ASP A 1 219 ? 8.535 -6.901 20.860 1.00 67.50 219 ASP A N 1
ATOM 1762 C CA . ASP A 1 219 ? 9.947 -6.551 20.702 1.00 67.50 219 ASP A CA 1
ATOM 1763 C C . ASP A 1 219 ? 10.065 -5.290 19.844 1.00 67.50 219 ASP A C 1
ATOM 1765 O O . ASP A 1 219 ? 10.063 -5.327 18.609 1.00 67.50 219 ASP A O 1
ATOM 1769 N N . GLU A 1 220 ? 10.191 -4.155 20.527 1.00 72.62 220 GLU A N 1
ATOM 1770 C CA . GLU A 1 220 ? 10.390 -2.827 19.944 1.00 72.62 220 GLU A CA 1
ATOM 1771 C C . GLU A 1 220 ? 11.490 -2.818 18.864 1.00 72.62 220 GLU A C 1
ATOM 1773 O O . GLU A 1 220 ? 11.354 -2.147 17.837 1.00 72.62 220 GLU A O 1
ATOM 1778 N N . LYS A 1 221 ? 12.553 -3.624 19.029 1.00 75.06 221 LYS A N 1
ATOM 1779 C CA . LYS A 1 221 ? 13.667 -3.689 18.070 1.00 75.06 221 LYS A CA 1
ATOM 1780 C C . LYS A 1 221 ? 13.258 -4.297 16.731 1.00 75.06 221 LYS A C 1
ATOM 1782 O O . LYS A 1 221 ? 13.632 -3.762 15.685 1.00 75.06 221 LYS A O 1
ATOM 1787 N N . THR A 1 222 ? 12.492 -5.389 16.735 1.00 79.75 222 THR A N 1
ATOM 1788 C CA . THR A 1 222 ? 12.025 -6.039 15.494 1.00 79.75 222 THR A CA 1
ATOM 1789 C C . THR A 1 222 ? 11.001 -5.177 14.758 1.00 79.75 222 THR A C 1
ATOM 1791 O O . THR A 1 222 ? 11.050 -5.075 13.528 1.00 79.75 222 THR A O 1
ATOM 1794 N N . ALA A 1 223 ? 10.120 -4.492 15.497 1.00 73.12 223 ALA A N 1
ATOM 1795 C CA . ALA A 1 223 ? 9.170 -3.532 14.939 1.00 73.12 223 ALA A CA 1
ATOM 1796 C C . ALA A 1 223 ? 9.894 -2.356 14.264 1.00 73.12 223 ALA A C 1
ATOM 1798 O O . ALA A 1 223 ? 9.598 -2.009 13.114 1.00 73.12 223 ALA A O 1
ATOM 1799 N N . LEU A 1 224 ? 10.892 -1.786 14.949 1.00 79.44 224 LEU A N 1
ATOM 1800 C CA . LEU A 1 224 ? 11.710 -0.696 14.428 1.00 79.44 224 LEU A CA 1
ATOM 1801 C C . LEU A 1 224 ? 12.490 -1.118 13.178 1.00 79.44 224 LEU A C 1
ATOM 1803 O O . LEU A 1 224 ? 12.505 -0.374 12.194 1.00 79.44 224 LEU A O 1
ATOM 1807 N N . PHE A 1 225 ? 13.091 -2.312 13.189 1.00 85.94 225 PHE A N 1
ATOM 1808 C CA . PHE A 1 225 ? 13.778 -2.886 12.033 1.00 85.94 225 PHE A CA 1
ATOM 1809 C C . PHE A 1 225 ? 12.847 -3.011 10.824 1.00 85.94 225 PHE A C 1
ATOM 1811 O O . PHE A 1 225 ? 13.181 -2.517 9.746 1.00 85.94 225 PHE A O 1
ATOM 1818 N N . ALA A 1 226 ? 11.674 -3.629 10.994 1.00 80.06 226 ALA A N 1
ATOM 1819 C CA . ALA A 1 226 ? 10.736 -3.853 9.897 1.00 80.06 226 ALA A CA 1
ATOM 1820 C C . ALA A 1 226 ? 10.287 -2.531 9.253 1.00 80.06 226 ALA A C 1
ATOM 1822 O O . ALA A 1 226 ? 10.311 -2.398 8.025 1.00 80.06 226 ALA A O 1
ATOM 1823 N N . ALA A 1 227 ? 9.965 -1.533 10.083 1.00 78.19 227 ALA A N 1
ATOM 1824 C CA . ALA A 1 227 ? 9.557 -0.209 9.629 1.00 78.19 227 ALA A CA 1
ATOM 1825 C C . ALA A 1 227 ? 10.709 0.566 8.958 1.00 78.19 227 ALA A C 1
ATOM 1827 O O . ALA A 1 227 ? 10.509 1.214 7.929 1.00 78.19 227 ALA A O 1
ATOM 1828 N N . ALA A 1 228 ? 11.928 0.496 9.506 1.00 83.44 228 ALA A N 1
ATOM 1829 C CA . ALA A 1 228 ? 13.113 1.115 8.907 1.00 83.44 228 ALA A CA 1
ATOM 1830 C C . ALA A 1 228 ? 13.467 0.473 7.558 1.00 83.44 228 ALA A C 1
ATOM 1832 O O . ALA A 1 228 ? 13.755 1.179 6.588 1.00 83.44 228 ALA A O 1
ATOM 1833 N N . PHE A 1 229 ? 13.390 -0.857 7.469 1.00 86.56 229 PHE A N 1
ATOM 1834 C CA . PHE A 1 229 ? 13.638 -1.596 6.237 1.00 86.56 229 PHE A CA 1
ATOM 1835 C C . PHE A 1 229 ? 12.646 -1.202 5.142 1.00 86.56 229 PHE A C 1
ATOM 1837 O O . PHE A 1 229 ? 13.054 -0.933 4.015 1.00 86.56 229 PHE A O 1
ATOM 1844 N N . GLU A 1 230 ? 11.360 -1.094 5.470 1.00 82.81 230 GLU A N 1
ATOM 1845 C CA . GLU A 1 230 ? 10.323 -0.639 4.540 1.00 82.81 230 GLU A CA 1
ATOM 1846 C C . GLU A 1 230 ? 10.584 0.782 4.018 1.00 82.81 230 GLU A C 1
ATOM 1848 O O . GLU A 1 230 ? 10.719 0.972 2.806 1.00 82.81 230 GLU A O 1
ATOM 1853 N N . ARG A 1 231 ? 10.795 1.762 4.908 1.00 81.50 231 ARG A N 1
ATOM 1854 C CA . ARG A 1 231 ? 11.099 3.151 4.507 1.00 81.50 231 ARG A CA 1
ATOM 1855 C C . ARG A 1 231 ? 12.351 3.250 3.633 1.00 81.50 231 ARG A C 1
ATOM 1857 O O . ARG A 1 231 ? 12.366 3.966 2.627 1.00 81.50 231 ARG A O 1
ATOM 1864 N N . ALA A 1 232 ? 13.413 2.523 3.986 1.00 84.56 232 ALA A N 1
ATOM 1865 C CA . ALA A 1 232 ? 14.655 2.529 3.218 1.00 84.56 232 ALA A CA 1
ATOM 1866 C C . ALA A 1 232 ? 14.466 1.934 1.810 1.00 84.56 232 ALA A C 1
ATOM 1868 O O . ALA A 1 232 ? 15.015 2.461 0.834 1.00 84.56 232 ALA A O 1
ATOM 1869 N N . GLN A 1 233 ? 13.673 0.865 1.688 1.00 85.31 233 GLN A N 1
ATOM 1870 C CA . GLN A 1 233 ? 13.333 0.248 0.407 1.00 85.31 233 GLN A CA 1
ATOM 1871 C C . GLN A 1 233 ? 12.490 1.163 -0.480 1.00 85.31 233 GLN A C 1
ATOM 1873 O O . GLN A 1 233 ? 12.816 1.346 -1.658 1.00 85.31 233 GLN A O 1
ATOM 1878 N N . GLU A 1 234 ? 11.428 1.756 0.067 1.00 80.19 234 GLU A N 1
ATOM 1879 C CA . GLU A 1 234 ? 10.550 2.662 -0.675 1.00 80.19 234 GLU A CA 1
ATOM 1880 C C . GLU A 1 234 ? 11.334 3.827 -1.267 1.00 80.19 234 GLU A C 1
ATOM 1882 O O . GLU A 1 234 ? 11.193 4.159 -2.451 1.00 80.19 234 GLU A O 1
ATOM 1887 N N . ALA A 1 235 ? 12.237 4.390 -0.471 1.00 79.44 235 ALA A N 1
ATOM 1888 C CA . ALA A 1 235 ? 13.073 5.486 -0.900 1.00 79.44 235 ALA A CA 1
ATOM 1889 C C . ALA A 1 235 ? 14.137 5.055 -1.933 1.00 79.44 235 ALA A C 1
ATOM 1891 O O . ALA A 1 235 ? 14.389 5.777 -2.900 1.00 79.44 235 ALA A O 1
ATOM 1892 N N . ALA A 1 236 ? 14.709 3.848 -1.830 1.00 82.88 236 ALA A N 1
ATOM 1893 C CA . ALA A 1 236 ? 15.567 3.290 -2.884 1.00 82.88 236 ALA A CA 1
ATOM 1894 C C . ALA A 1 236 ? 14.794 3.065 -4.206 1.00 82.88 236 ALA A C 1
ATOM 1896 O O . ALA A 1 236 ? 15.292 3.363 -5.304 1.00 82.88 236 ALA A O 1
ATOM 1897 N N . GLY A 1 237 ? 13.542 2.607 -4.121 1.00 82.94 237 GLY A N 1
ATOM 1898 C CA . GLY A 1 237 ? 12.629 2.490 -5.258 1.00 82.94 237 GLY A CA 1
ATOM 1899 C C . GLY A 1 237 ? 12.318 3.850 -5.893 1.00 82.94 237 GLY A C 1
ATOM 1900 O O . GLY A 1 237 ? 12.457 4.023 -7.110 1.00 82.94 237 GLY A O 1
ATOM 1901 N N . ALA A 1 238 ? 11.977 4.846 -5.072 1.00 76.81 238 ALA A N 1
ATOM 1902 C CA . ALA A 1 238 ? 11.717 6.216 -5.506 1.00 76.81 238 ALA A CA 1
ATOM 1903 C C . ALA A 1 238 ? 12.950 6.850 -6.169 1.00 76.81 238 ALA A C 1
ATOM 1905 O O . ALA A 1 238 ? 12.830 7.452 -7.240 1.00 76.81 238 ALA A O 1
ATOM 1906 N N . ALA A 1 239 ? 14.144 6.658 -5.605 1.00 79.50 239 ALA A N 1
ATOM 1907 C CA . ALA A 1 239 ? 15.401 7.118 -6.189 1.00 79.50 239 ALA A CA 1
ATOM 1908 C C . ALA A 1 239 ? 15.692 6.453 -7.547 1.00 79.50 239 ALA A C 1
ATOM 1910 O O . ALA A 1 239 ? 16.145 7.119 -8.482 1.00 79.50 239 ALA A O 1
ATOM 1911 N N . THR A 1 240 ? 15.378 5.162 -7.702 1.00 81.00 240 THR A N 1
ATOM 1912 C CA . THR A 1 240 ? 15.521 4.451 -8.984 1.00 81.00 240 THR A CA 1
ATOM 1913 C C . THR A 1 240 ? 14.600 5.037 -10.061 1.00 81.00 240 THR A C 1
ATOM 1915 O O . THR A 1 240 ? 15.046 5.261 -11.192 1.00 81.00 240 THR A O 1
ATOM 1918 N N . ARG A 1 241 ? 13.338 5.333 -9.714 1.00 77.81 241 ARG A N 1
ATOM 1919 C CA . ARG A 1 241 ? 12.338 5.906 -10.635 1.00 77.81 241 ARG A CA 1
ATOM 1920 C C . ARG A 1 241 ? 12.635 7.359 -11.005 1.00 77.81 241 ARG A C 1
ATOM 1922 O O . ARG A 1 241 ? 12.632 7.707 -12.185 1.00 77.81 241 ARG A O 1
ATOM 1929 N N . ASN A 1 242 ? 12.916 8.194 -10.007 1.00 72.12 242 ASN A N 1
ATOM 1930 C CA . ASN A 1 242 ? 13.044 9.646 -10.170 1.00 72.12 242 ASN A CA 1
ATOM 1931 C C . ASN A 1 242 ? 14.468 10.093 -10.538 1.00 72.12 242 ASN A C 1
ATOM 1933 O O . ASN A 1 242 ? 14.684 11.233 -10.957 1.00 72.12 242 ASN A O 1
ATOM 1937 N N . GLY A 1 243 ? 15.459 9.204 -10.417 1.00 71.12 243 GLY A N 1
ATOM 1938 C CA . GLY A 1 243 ? 16.848 9.500 -10.751 1.00 71.12 243 GLY A CA 1
ATOM 1939 C C . GLY A 1 243 ? 17.404 10.682 -9.936 1.00 71.12 243 GLY A C 1
ATOM 1940 O O . GLY A 1 243 ? 17.092 10.811 -8.754 1.00 71.12 243 GLY A O 1
ATOM 1941 N N . PRO A 1 244 ? 18.223 11.568 -10.540 1.00 62.59 244 PRO A N 1
ATOM 1942 C CA . PRO A 1 244 ? 18.841 12.696 -9.832 1.00 62.59 244 PRO A CA 1
ATOM 1943 C C . PRO A 1 244 ? 17.849 13.666 -9.174 1.00 62.59 244 PRO A C 1
ATOM 1945 O O . PRO A 1 244 ? 18.164 14.223 -8.128 1.00 62.59 244 PRO A O 1
ATOM 1948 N N . ILE A 1 245 ? 16.645 13.828 -9.737 1.00 64.19 245 ILE A N 1
ATOM 1949 C CA . ILE A 1 245 ? 15.600 14.686 -9.155 1.00 64.19 245 ILE A CA 1
ATOM 1950 C C . ILE A 1 245 ? 15.119 14.125 -7.818 1.00 64.19 245 ILE A C 1
ATOM 1952 O O . ILE A 1 245 ? 14.880 14.889 -6.891 1.00 64.19 245 ILE A O 1
ATOM 1956 N N . GLY A 1 246 ? 15.053 12.797 -7.679 1.00 61.28 246 GLY A N 1
ATOM 1957 C CA . GLY A 1 246 ? 14.690 12.160 -6.413 1.00 61.28 246 GLY A CA 1
ATOM 1958 C C . GLY A 1 246 ? 15.638 12.533 -5.271 1.00 61.28 246 GLY A C 1
ATOM 1959 O O . GLY A 1 246 ? 15.178 12.773 -4.162 1.00 61.28 246 GLY A O 1
ATOM 1960 N N . LYS A 1 247 ? 16.942 12.677 -5.552 1.00 57.72 247 LYS A N 1
ATOM 1961 C CA . LYS A 1 247 ? 17.924 13.141 -4.557 1.00 57.72 247 LYS A CA 1
ATOM 1962 C C . LYS A 1 247 ? 17.710 14.602 -4.160 1.00 57.72 247 LYS A C 1
ATOM 1964 O O . LYS A 1 247 ? 17.837 14.924 -2.988 1.00 57.72 247 LYS A O 1
ATOM 1969 N N . ILE A 1 248 ? 17.364 15.463 -5.119 1.00 56.56 248 ILE A N 1
ATOM 1970 C CA . ILE A 1 248 ? 17.079 16.888 -4.870 1.00 56.56 248 ILE A CA 1
ATOM 1971 C C . ILE A 1 248 ? 15.801 17.049 -4.033 1.00 56.56 248 ILE A C 1
ATOM 1973 O O . ILE A 1 248 ? 15.739 17.903 -3.159 1.00 56.56 248 ILE A O 1
ATOM 1977 N N . LEU A 1 249 ? 14.798 16.199 -4.266 1.00 53.25 249 LEU A N 1
ATOM 1978 C CA . LEU A 1 249 ? 13.525 16.208 -3.539 1.00 53.25 249 LEU A CA 1
ATOM 1979 C C . LEU A 1 249 ? 13.581 15.501 -2.170 1.00 53.25 249 LEU A C 1
ATOM 1981 O O . LEU A 1 249 ? 12.550 15.400 -1.508 1.00 53.25 249 LEU A O 1
ATOM 1985 N N . GLY A 1 250 ? 14.747 14.997 -1.748 1.00 52.28 250 GLY A N 1
ATOM 1986 C CA . GLY A 1 250 ? 14.903 14.265 -0.486 1.00 52.28 250 GLY A CA 1
ATOM 1987 C C . GLY A 1 250 ? 14.218 12.892 -0.460 1.00 52.28 250 GLY A C 1
ATOM 1988 O O . GLY A 1 250 ? 14.004 12.343 0.609 1.00 52.28 250 GLY A O 1
ATOM 1989 N N . LEU A 1 251 ? 13.882 12.317 -1.621 1.00 54.19 251 LEU A N 1
ATOM 1990 C CA . LEU A 1 251 ? 13.184 11.027 -1.763 1.00 54.19 251 LEU A CA 1
ATOM 1991 C C . LEU A 1 251 ? 14.138 9.818 -1.640 1.00 54.19 251 LEU A C 1
ATOM 1993 O O . LEU A 1 251 ? 13.984 8.829 -2.355 1.00 54.19 251 LEU A O 1
ATOM 1997 N N . GLY A 1 252 ? 15.173 9.924 -0.804 1.00 49.47 252 GLY A N 1
ATOM 1998 C CA . GLY A 1 252 ? 16.175 8.884 -0.555 1.00 49.47 252 GLY A CA 1
ATOM 1999 C C . GLY A 1 252 ? 16.124 8.434 0.902 1.00 49.47 252 GLY A C 1
ATOM 2000 O O . GLY A 1 252 ? 15.843 9.248 1.774 1.00 49.47 252 GLY A O 1
ATOM 2001 N N . GLY A 1 253 ? 16.359 7.142 1.154 1.00 51.75 253 GLY A N 1
ATOM 2002 C CA . GLY A 1 253 ? 16.227 6.566 2.493 1.00 51.75 253 GLY A CA 1
ATOM 2003 C C . GLY A 1 253 ? 17.125 7.313 3.464 1.00 51.75 253 GLY A C 1
ATOM 2004 O O . GLY A 1 253 ? 18.229 7.726 3.088 1.00 51.75 253 GLY A O 1
ATOM 2005 N N . THR A 1 254 ? 16.653 7.539 4.688 1.00 63.84 254 THR A N 1
ATOM 2006 C CA . THR A 1 254 ? 17.468 8.269 5.652 1.00 63.84 254 THR A CA 1
ATOM 2007 C C . THR A 1 254 ? 18.694 7.422 5.998 1.00 63.84 254 THR A C 1
ATOM 2009 O O . THR A 1 254 ? 18.608 6.198 6.118 1.00 63.84 254 THR A O 1
ATOM 2012 N N . SER A 1 255 ? 19.858 8.057 6.167 1.00 74.31 255 SER A N 1
ATOM 2013 C CA . SER A 1 255 ? 21.052 7.366 6.681 1.00 74.31 255 SER A CA 1
ATOM 2014 C C . SER A 1 255 ? 20.767 6.653 8.009 1.00 74.31 255 SER A C 1
ATOM 2016 O O . SER A 1 255 ? 21.403 5.649 8.305 1.00 74.31 255 SER A O 1
ATOM 2018 N N . LYS A 1 256 ? 19.773 7.141 8.763 1.00 83.25 256 LYS A N 1
ATOM 2019 C CA . LYS A 1 256 ? 19.277 6.551 10.007 1.00 83.25 256 LYS A CA 1
ATOM 2020 C C . LYS A 1 256 ? 18.555 5.222 9.784 1.00 83.25 256 LYS A C 1
ATOM 2022 O O . LYS A 1 256 ? 18.883 4.264 10.465 1.00 83.25 256 LYS A O 1
ATOM 2027 N N . ASP A 1 257 ? 17.621 5.138 8.834 1.00 85.38 257 ASP A N 1
ATOM 2028 C CA . ASP A 1 257 ? 16.903 3.882 8.555 1.00 85.38 257 ASP A CA 1
ATOM 2029 C C . ASP A 1 257 ? 17.863 2.791 8.068 1.00 85.38 257 ASP A C 1
ATOM 2031 O O . ASP A 1 257 ? 17.778 1.646 8.499 1.00 85.38 257 ASP A O 1
ATOM 2035 N N . VAL A 1 258 ? 18.823 3.154 7.209 1.00 88.88 258 VAL A N 1
ATOM 2036 C CA . VAL A 1 258 ? 19.860 2.214 6.757 1.00 88.88 258 VAL A CA 1
ATOM 2037 C C . VAL A 1 258 ? 20.729 1.747 7.923 1.00 88.88 258 VAL A C 1
ATOM 2039 O O . VAL A 1 258 ? 21.014 0.556 8.005 1.00 88.88 258 VAL A O 1
ATOM 2042 N N . ALA A 1 259 ? 21.129 2.657 8.818 1.00 90.44 259 ALA A N 1
ATOM 2043 C CA . ALA A 1 259 ? 21.902 2.301 10.005 1.00 90.44 259 ALA A CA 1
ATOM 2044 C C . ALA A 1 259 ? 21.126 1.325 10.898 1.00 90.44 259 ALA A C 1
ATOM 2046 O O . ALA A 1 259 ? 21.642 0.259 11.189 1.00 90.44 259 ALA A O 1
ATOM 2047 N N . LEU A 1 260 ? 19.854 1.606 11.207 1.00 90.62 260 LEU A N 1
ATOM 2048 C CA . LEU A 1 260 ? 19.002 0.711 12.002 1.00 90.62 260 LEU A CA 1
ATOM 2049 C C . LEU A 1 260 ? 18.890 -0.693 11.393 1.00 90.62 260 LEU A C 1
ATOM 2051 O O . LEU A 1 260 ? 18.971 -1.693 12.103 1.00 90.62 260 LEU A O 1
ATOM 2055 N N . VAL A 1 261 ? 18.725 -0.773 10.070 1.00 92.69 261 VAL A N 1
ATOM 2056 C CA . VAL A 1 261 ? 18.685 -2.050 9.346 1.00 92.69 261 VAL A CA 1
ATOM 2057 C C . VAL A 1 261 ? 20.022 -2.780 9.437 1.00 92.69 261 VAL A C 1
ATOM 2059 O O . VAL A 1 261 ? 20.042 -3.992 9.649 1.00 92.69 261 VAL A O 1
ATOM 2062 N N . HIS A 1 262 ? 21.137 -2.070 9.245 1.00 94.62 262 HIS A N 1
ATOM 2063 C CA . HIS A 1 262 ? 22.468 -2.676 9.291 1.00 94.62 262 HIS A CA 1
ATOM 2064 C C . HIS A 1 262 ? 22.818 -3.140 10.697 1.00 94.62 262 HIS A C 1
ATOM 2066 O O . HIS A 1 262 ? 23.214 -4.289 10.837 1.00 94.62 262 HIS A O 1
ATOM 2072 N N . ASP A 1 263 ? 22.578 -2.310 11.709 1.00 94.00 263 ASP A N 1
ATOM 2073 C CA . ASP A 1 263 ? 22.844 -2.610 13.116 1.00 94.00 263 ASP A CA 1
ATOM 2074 C C . ASP A 1 263 ? 22.057 -3.841 13.581 1.00 94.00 263 ASP A C 1
ATOM 2076 O O . ASP A 1 263 ? 22.606 -4.720 14.244 1.00 94.00 263 ASP A O 1
ATOM 2080 N N . PHE A 1 264 ? 20.785 -3.952 13.184 1.00 92.56 264 PHE A N 1
ATOM 2081 C CA . PHE A 1 264 ? 19.967 -5.121 13.502 1.00 92.56 264 PHE A CA 1
ATOM 2082 C C . PHE A 1 264 ? 20.551 -6.404 12.897 1.00 92.56 264 PHE A C 1
ATOM 2084 O O . PHE A 1 264 ? 20.782 -7.376 13.617 1.00 92.56 264 PHE A O 1
ATOM 2091 N N . VAL A 1 265 ? 20.851 -6.414 11.594 1.00 93.88 265 VAL A N 1
ATOM 2092 C CA . VAL A 1 265 ? 21.408 -7.609 10.936 1.00 93.88 265 VAL A CA 1
ATOM 2093 C C . VAL A 1 265 ? 22.813 -7.930 11.450 1.00 93.88 265 VAL A C 1
ATOM 2095 O O . VAL A 1 265 ? 23.126 -9.097 11.671 1.00 93.88 265 VAL A O 1
ATOM 2098 N N . ASP A 1 266 ? 23.644 -6.917 11.692 1.00 94.50 266 ASP A N 1
ATOM 2099 C CA . ASP A 1 266 ? 24.990 -7.092 12.240 1.00 94.50 266 ASP A CA 1
ATOM 2100 C C . ASP A 1 266 ? 24.953 -7.675 13.655 1.00 94.50 266 ASP A C 1
ATOM 2102 O O . ASP A 1 266 ? 25.777 -8.533 13.971 1.00 94.50 266 ASP A O 1
ATOM 2106 N N . SER A 1 267 ? 23.975 -7.286 14.482 1.00 92.31 267 SER A N 1
ATOM 2107 C CA . SER A 1 267 ? 23.794 -7.876 15.813 1.00 92.31 267 SER A CA 1
ATOM 2108 C C . SER A 1 267 ? 23.476 -9.373 15.742 1.00 92.31 267 SER A C 1
ATOM 2110 O O . SER A 1 267 ? 24.091 -10.161 16.454 1.00 92.31 267 SER A O 1
ATOM 2112 N N . ILE A 1 268 ? 22.618 -9.793 14.805 1.00 90.12 268 ILE A N 1
ATOM 2113 C CA . ILE A 1 268 ? 22.288 -11.209 14.586 1.00 90.12 268 ILE A CA 1
ATOM 2114 C C . ILE A 1 268 ? 23.517 -11.991 14.110 1.00 90.12 268 ILE A C 1
ATOM 2116 O O . ILE A 1 268 ? 23.771 -13.097 14.589 1.00 90.12 268 ILE A O 1
ATOM 2120 N N . ILE A 1 269 ? 24.286 -11.428 13.172 1.00 91.00 269 ILE A N 1
ATOM 2121 C CA . ILE A 1 269 ? 25.522 -12.052 12.679 1.00 91.00 269 ILE A CA 1
ATOM 2122 C C . ILE A 1 269 ? 26.518 -12.221 13.834 1.00 91.00 269 ILE A C 1
ATOM 2124 O O . ILE A 1 269 ? 27.100 -13.295 13.986 1.00 91.00 269 ILE A O 1
ATOM 2128 N N . ALA A 1 270 ? 26.700 -11.186 14.658 1.00 90.31 270 ALA A N 1
ATOM 2129 C CA . ALA A 1 270 ? 27.604 -11.223 15.802 1.00 90.31 270 ALA A CA 1
ATOM 2130 C C . ALA A 1 270 ? 27.181 -12.283 16.830 1.00 90.31 270 ALA A C 1
ATOM 2132 O O . ALA A 1 270 ? 28.008 -13.108 17.220 1.00 90.31 270 ALA A O 1
ATOM 2133 N N . ASP A 1 271 ? 25.901 -12.316 17.205 1.00 87.25 271 ASP A N 1
ATOM 2134 C CA . ASP A 1 271 ? 25.350 -13.311 18.129 1.00 87.25 271 ASP A CA 1
ATOM 2135 C C . ASP A 1 271 ? 25.562 -14.738 17.607 1.00 87.25 271 ASP A C 1
ATOM 2137 O O . ASP A 1 271 ? 25.950 -15.635 18.361 1.00 87.25 271 ASP A O 1
ATOM 2141 N N . ARG A 1 272 ? 25.354 -14.958 16.300 1.00 85.69 272 ARG A N 1
ATOM 2142 C CA . ARG A 1 272 ? 25.529 -16.281 15.694 1.00 85.69 272 ARG A CA 1
ATOM 2143 C C . ARG A 1 272 ? 26.991 -16.730 15.693 1.00 85.69 272 ARG A C 1
ATOM 2145 O O . ARG A 1 272 ? 27.265 -17.872 16.057 1.00 85.69 272 ARG A O 1
ATOM 2152 N N . LEU A 1 273 ? 27.915 -15.829 15.355 1.00 83.31 273 LEU A N 1
ATOM 2153 C CA . LEU A 1 273 ? 29.361 -16.085 15.383 1.00 83.31 273 LEU A CA 1
ATOM 2154 C C . LEU A 1 273 ? 29.891 -16.367 16.798 1.00 83.31 273 LEU A C 1
ATOM 2156 O O . LEU A 1 273 ? 30.853 -17.119 16.956 1.00 83.31 273 LEU A O 1
ATOM 2160 N N . LEU A 1 274 ? 29.300 -15.753 17.829 1.00 83.31 274 LEU A N 1
ATOM 2161 C CA . LEU A 1 274 ? 29.634 -16.040 19.227 1.00 83.31 274 LEU A CA 1
ATOM 2162 C C . LEU A 1 274 ? 29.135 -17.431 19.640 1.00 83.31 274 LEU A C 1
ATOM 2164 O O . LEU A 1 274 ? 29.904 -18.216 20.190 1.00 83.31 274 LEU A O 1
ATOM 2168 N N . ALA A 1 275 ? 27.890 -17.774 19.297 1.00 76.19 275 ALA A N 1
ATOM 2169 C CA . ALA A 1 275 ? 27.306 -19.077 19.617 1.00 76.19 275 ALA A CA 1
ATOM 2170 C C . ALA A 1 275 ? 28.057 -20.257 18.967 1.00 76.19 275 ALA A C 1
ATOM 2172 O O . ALA A 1 275 ? 28.182 -21.318 19.580 1.00 76.19 275 ALA A O 1
ATOM 2173 N N . GLU A 1 276 ? 28.582 -20.082 17.749 1.00 69.50 276 GLU A N 1
ATOM 2174 C CA . GLU A 1 276 ? 29.386 -21.098 17.053 1.00 69.50 276 GLU A CA 1
ATOM 2175 C C . GLU A 1 276 ? 30.689 -21.427 17.805 1.00 69.50 276 GLU A C 1
ATOM 2177 O O . GLU A 1 276 ? 31.071 -22.596 17.906 1.00 69.50 276 GLU A O 1
ATOM 2182 N N . LYS A 1 277 ? 31.340 -20.412 18.392 1.00 63.41 277 LYS A N 1
ATOM 2183 C CA . LYS A 1 277 ? 32.595 -20.574 19.147 1.00 63.41 277 LYS A CA 1
ATOM 2184 C C . LYS A 1 277 ? 32.409 -21.307 20.474 1.00 63.41 277 LYS A C 1
ATOM 2186 O O . LYS A 1 277 ? 33.296 -22.065 20.857 1.00 63.41 277 LYS A O 1
ATOM 2191 N N . ASP A 1 278 ? 31.278 -21.099 21.144 1.00 61.38 278 ASP A N 1
ATOM 2192 C CA . ASP A 1 278 ? 31.028 -21.649 22.481 1.00 61.38 278 ASP A CA 1
ATOM 2193 C C . ASP A 1 278 ? 30.461 -23.079 22.466 1.00 61.38 278 ASP A C 1
ATOM 2195 O O . ASP A 1 278 ? 30.629 -23.813 23.439 1.00 61.38 278 ASP A O 1
ATOM 2199 N N . SER A 1 279 ? 29.789 -23.499 21.386 1.00 57.00 279 SER A N 1
ATOM 2200 C CA . SER A 1 279 ? 28.959 -24.718 21.403 1.00 57.00 279 SER A CA 1
ATOM 2201 C C . SER A 1 279 ? 29.391 -25.850 20.470 1.00 57.00 279 SER A C 1
ATOM 2203 O O . SER A 1 279 ? 28.754 -26.903 20.501 1.00 57.00 279 SER A O 1
ATOM 2205 N N . GLY A 1 280 ? 30.456 -25.683 19.671 1.00 51.50 280 GLY A N 1
ATOM 2206 C CA . GLY A 1 280 ? 30.975 -26.746 18.800 1.00 51.50 280 GLY A CA 1
ATOM 2207 C C . GLY A 1 280 ? 29.867 -27.453 18.009 1.00 51.50 280 GLY A C 1
ATOM 2208 O O . GLY A 1 280 ? 29.694 -28.653 18.170 1.00 51.50 280 GLY A O 1
ATOM 2209 N N . LEU A 1 281 ? 29.081 -26.691 17.235 1.00 48.72 281 LEU A N 1
ATOM 2210 C CA . LEU A 1 281 ? 28.015 -27.153 16.326 1.00 48.72 281 LEU A CA 1
ATOM 2211 C C . LEU A 1 281 ? 27.245 -28.395 16.819 1.00 48.72 281 LEU A C 1
ATOM 2213 O O . LEU A 1 281 ? 27.328 -29.480 16.241 1.00 48.72 281 LEU A O 1
ATOM 2217 N N . THR A 1 282 ? 26.423 -28.231 17.857 1.00 40.66 282 THR A N 1
ATOM 2218 C CA . THR A 1 282 ? 25.305 -29.158 18.070 1.00 40.66 282 THR A CA 1
ATOM 2219 C C . THR A 1 282 ? 24.149 -28.741 17.162 1.00 40.66 282 THR A C 1
ATOM 2221 O O . THR A 1 282 ? 23.639 -27.625 17.227 1.00 40.66 282 THR A O 1
ATOM 2224 N N . SER A 1 283 ? 23.795 -29.637 16.240 1.00 44.19 283 SER A N 1
ATOM 2225 C CA . SER A 1 283 ? 22.785 -29.441 15.203 1.00 44.19 283 SER A CA 1
ATOM 2226 C C . SER A 1 283 ? 21.414 -29.100 15.795 1.00 44.19 283 SER A C 1
ATOM 2228 O O . SER A 1 283 ? 20.739 -29.982 16.334 1.00 44.19 283 SER A O 1
ATOM 2230 N N . SER A 1 284 ? 20.948 -27.862 15.628 1.00 44.59 284 SER A N 1
ATOM 2231 C CA . SER A 1 284 ? 19.505 -27.632 15.535 1.00 44.59 284 SER A CA 1
ATOM 2232 C C . SER A 1 284 ? 19.011 -28.299 14.247 1.00 44.59 284 SER A C 1
ATOM 2234 O O . SER A 1 284 ? 19.677 -28.221 13.216 1.00 44.59 284 SER A O 1
ATOM 2236 N N . SER A 1 285 ? 17.875 -28.993 14.300 1.00 51.78 285 SER A N 1
ATOM 2237 C CA . SER A 1 285 ? 17.320 -29.767 13.177 1.00 51.78 285 SER A CA 1
ATOM 2238 C C . SER A 1 285 ? 16.963 -28.932 11.942 1.00 51.78 285 SER A C 1
ATOM 2240 O O . SER A 1 285 ? 16.780 -29.496 10.861 1.00 51.78 285 SER A O 1
ATOM 2242 N N . ASP A 1 286 ? 16.882 -27.609 12.091 1.00 62.31 286 ASP A N 1
ATOM 2243 C CA . ASP A 1 286 ? 16.294 -26.715 11.103 1.00 62.31 286 ASP A CA 1
ATOM 2244 C C . ASP A 1 286 ? 17.369 -25.898 10.373 1.00 62.31 286 ASP A C 1
ATOM 2246 O O . ASP A 1 286 ? 18.353 -25.440 10.953 1.00 62.31 286 ASP A O 1
ATOM 2250 N N . TYR A 1 287 ? 17.196 -25.757 9.059 1.00 73.88 287 TYR A N 1
ATOM 2251 C CA . TYR A 1 287 ? 18.139 -25.067 8.181 1.00 73.88 287 TYR A CA 1
ATOM 2252 C C . TYR A 1 287 ? 18.048 -23.544 8.346 1.00 73.88 287 TYR A C 1
ATOM 2254 O O . TYR A 1 287 ? 16.984 -22.973 8.116 1.00 73.88 287 TYR A O 1
ATOM 2262 N N . ILE A 1 288 ? 19.180 -22.896 8.639 1.00 81.31 288 ILE A N 1
ATOM 2263 C CA . ILE A 1 288 ? 19.309 -21.436 8.723 1.00 81.31 288 ILE A CA 1
ATOM 2264 C C . ILE A 1 288 ? 20.256 -20.958 7.621 1.00 81.31 288 ILE A C 1
ATOM 2266 O O . ILE A 1 288 ? 21.395 -21.415 7.511 1.00 81.31 288 ILE A O 1
ATOM 2270 N N . PHE A 1 289 ? 19.801 -20.023 6.790 1.00 83.69 289 PHE A N 1
ATOM 2271 C CA . PHE A 1 289 ? 20.590 -19.558 5.649 1.00 83.69 289 PHE A CA 1
ATOM 2272 C C . PHE A 1 289 ? 21.845 -18.754 6.055 1.00 83.69 289 PHE A C 1
ATOM 2274 O O . PHE A 1 289 ? 22.868 -18.841 5.373 1.00 83.69 289 PHE A O 1
ATOM 2281 N N . LEU A 1 290 ? 21.802 -18.021 7.174 1.00 87.50 290 LEU A N 1
ATOM 2282 C CA . LEU A 1 290 ? 22.958 -17.316 7.745 1.00 87.50 290 LEU A CA 1
ATOM 2283 C C . LEU A 1 290 ? 24.168 -18.237 7.980 1.00 87.50 290 LEU A C 1
ATOM 2285 O O . LEU A 1 290 ? 25.289 -17.832 7.673 1.00 87.50 290 LEU A O 1
ATOM 2289 N N . ASP A 1 291 ? 23.951 -19.465 8.454 1.00 85.31 291 ASP A N 1
ATOM 2290 C CA . ASP A 1 291 ? 25.034 -20.410 8.767 1.00 85.31 291 ASP A CA 1
ATOM 2291 C C . ASP A 1 291 ? 25.859 -20.741 7.521 1.00 85.31 291 ASP A C 1
ATOM 2293 O O . ASP A 1 291 ? 27.085 -20.676 7.524 1.00 85.31 291 ASP A O 1
ATOM 2297 N N . GLU A 1 292 ? 25.180 -20.978 6.398 1.00 82.06 292 GLU A N 1
ATOM 2298 C CA . GLU A 1 292 ? 25.840 -21.249 5.122 1.00 82.06 292 GLU A CA 1
ATOM 2299 C C . GLU A 1 292 ? 26.637 -20.041 4.603 1.00 82.06 292 GLU A C 1
ATOM 2301 O O . GLU A 1 292 ? 27.634 -20.204 3.894 1.00 82.06 292 GLU A O 1
ATOM 2306 N N . LEU A 1 293 ? 26.197 -18.818 4.910 1.00 85.06 293 LEU A N 1
ATOM 2307 C CA . LEU A 1 293 ? 26.931 -17.616 4.524 1.00 85.06 293 LEU A CA 1
ATOM 2308 C C . LEU A 1 293 ? 28.169 -17.396 5.388 1.00 85.06 293 LEU A C 1
ATOM 2310 O O . LEU A 1 293 ? 29.201 -17.014 4.838 1.00 85.06 293 LEU A O 1
ATOM 2314 N N . ILE A 1 294 ? 28.078 -17.646 6.694 1.00 86.69 294 ILE A N 1
ATOM 2315 C CA . ILE A 1 294 ? 29.209 -17.537 7.623 1.00 86.69 294 ILE A CA 1
ATOM 2316 C C . ILE A 1 294 ? 30.289 -18.575 7.285 1.00 86.69 294 ILE A C 1
ATOM 2318 O O . ILE A 1 294 ? 31.467 -18.228 7.234 1.00 86.69 294 ILE A O 1
ATOM 2322 N N . GLU A 1 295 ? 29.909 -19.809 6.935 1.00 82.88 295 GLU A N 1
ATOM 2323 C CA . GLU A 1 295 ? 30.860 -20.838 6.480 1.00 82.88 295 GLU A CA 1
ATOM 2324 C C . GLU A 1 295 ? 31.625 -20.423 5.209 1.00 82.88 295 GLU A C 1
ATOM 2326 O O . GLU A 1 295 ? 32.777 -20.808 4.999 1.00 82.88 295 GLU A O 1
ATOM 2331 N N . LYS A 1 296 ? 30.987 -19.638 4.330 1.00 81.25 296 LYS A N 1
ATOM 2332 C CA . LYS A 1 296 ? 31.555 -19.228 3.035 1.00 81.25 296 LYS A CA 1
ATOM 2333 C C . LYS A 1 296 ? 32.260 -17.874 3.068 1.00 81.25 296 LYS A C 1
ATOM 2335 O O . LYS A 1 296 ? 33.080 -17.605 2.185 1.00 81.25 296 LYS A O 1
ATOM 2340 N N . PHE A 1 297 ? 31.935 -17.004 4.021 1.00 80.50 297 PHE A N 1
ATOM 2341 C CA . PHE A 1 297 ? 32.453 -15.642 4.089 1.00 80.50 297 PHE A CA 1
ATOM 2342 C C . PHE A 1 297 ? 32.939 -15.283 5.486 1.00 80.50 297 PHE A C 1
ATOM 2344 O O . PHE A 1 297 ? 32.181 -15.269 6.447 1.00 80.50 297 PHE A O 1
ATOM 2351 N N . SER A 1 298 ? 34.191 -14.837 5.553 1.00 79.81 298 SER A N 1
ATOM 2352 C CA . SER A 1 298 ? 34.765 -14.238 6.756 1.00 79.81 298 SER A CA 1
ATOM 2353 C C . SER A 1 298 ? 34.432 -12.752 6.925 1.00 79.81 298 SER A C 1
ATOM 2355 O O . SER A 1 298 ? 34.655 -12.212 8.002 1.00 79.81 298 SER A O 1
ATOM 2357 N N . ASP A 1 299 ? 33.932 -12.082 5.878 1.00 88.38 299 ASP A N 1
ATOM 2358 C CA . ASP A 1 299 ? 33.567 -10.659 5.896 1.00 88.38 299 ASP A CA 1
ATOM 2359 C C . ASP A 1 299 ? 32.091 -10.474 6.309 1.00 88.38 299 ASP A C 1
ATOM 2361 O O . ASP A 1 299 ? 31.197 -10.753 5.494 1.00 88.38 299 ASP A O 1
ATOM 2365 N N . PRO A 1 300 ? 31.806 -9.948 7.519 1.00 88.69 300 PRO A N 1
ATOM 2366 C CA . PRO A 1 300 ? 30.440 -9.741 8.000 1.00 88.69 300 PRO A CA 1
ATOM 2367 C C . PRO A 1 300 ? 29.629 -8.790 7.115 1.00 88.69 300 PRO A C 1
ATOM 2369 O O . PRO A 1 300 ? 28.420 -8.960 6.966 1.00 88.69 300 PRO A O 1
ATOM 2372 N N . VAL A 1 301 ? 30.278 -7.822 6.456 1.00 91.12 301 VAL A N 1
ATOM 2373 C CA . VAL A 1 301 ? 29.594 -6.872 5.567 1.00 91.12 301 VAL A CA 1
ATOM 2374 C C . VAL A 1 301 ? 29.076 -7.584 4.321 1.00 91.12 301 VAL A C 1
ATOM 2376 O O . VAL A 1 301 ? 27.985 -7.273 3.828 1.00 91.12 301 VAL A O 1
ATOM 2379 N N . LYS A 1 302 ? 29.828 -8.566 3.811 1.00 89.88 302 LYS A N 1
ATOM 2380 C CA . LYS A 1 302 ? 29.397 -9.390 2.678 1.00 89.88 302 LYS A CA 1
ATOM 2381 C C . LYS A 1 302 ? 28.243 -10.311 3.071 1.00 89.88 302 LYS A C 1
ATOM 2383 O O . LYS A 1 302 ? 27.274 -10.393 2.318 1.00 89.88 302 LYS A O 1
ATOM 2388 N N . VAL A 1 303 ? 28.305 -10.917 4.259 1.00 91.81 303 VAL A N 1
ATOM 2389 C CA . VAL A 1 303 ? 27.206 -11.720 4.824 1.00 91.81 303 VAL A CA 1
ATOM 2390 C C . VAL A 1 303 ? 25.934 -10.876 4.949 1.00 91.81 303 VAL A C 1
ATOM 2392 O O . VAL A 1 303 ? 24.915 -11.223 4.351 1.00 91.81 303 VAL A O 1
ATOM 2395 N N . ARG A 1 304 ? 26.007 -9.707 5.605 1.00 94.56 304 ARG A N 1
ATOM 2396 C CA . ARG A 1 304 ? 24.890 -8.751 5.705 1.00 94.56 304 ARG A CA 1
ATOM 2397 C C . ARG A 1 304 ? 24.317 -8.388 4.335 1.00 94.56 304 ARG A C 1
ATOM 2399 O O . ARG A 1 304 ? 23.099 -8.377 4.156 1.00 94.56 304 ARG A O 1
ATOM 2406 N N . SER A 1 305 ? 25.186 -8.085 3.369 1.00 93.12 305 SER A N 1
ATOM 2407 C CA . SER A 1 305 ? 24.771 -7.664 2.025 1.00 93.12 305 SER A CA 1
ATOM 2408 C C . SER A 1 305 ? 23.972 -8.749 1.297 1.00 93.12 305 SER A C 1
ATOM 2410 O O . SER A 1 305 ? 22.976 -8.446 0.640 1.00 93.12 305 SER A O 1
ATOM 2412 N N . GLU A 1 306 ? 24.378 -10.017 1.384 1.00 90.81 306 GLU A N 1
ATOM 2413 C CA . GLU A 1 306 ? 23.634 -11.115 0.750 1.00 90.81 306 GLU A CA 1
ATOM 2414 C C . GLU A 1 306 ? 22.321 -11.420 1.496 1.00 90.81 306 GLU A C 1
ATOM 2416 O O . GLU A 1 306 ? 21.293 -11.613 0.844 1.00 90.81 306 GLU A O 1
ATOM 2421 N N . LEU A 1 307 ? 22.303 -11.355 2.836 1.00 92.25 307 LEU A N 1
ATOM 2422 C CA . LEU A 1 307 ? 21.081 -11.525 3.640 1.00 92.25 307 LEU A CA 1
ATOM 2423 C C . LEU A 1 307 ? 20.008 -10.490 3.294 1.00 92.25 307 LEU A C 1
ATOM 2425 O O . LEU A 1 307 ? 18.878 -10.852 2.969 1.00 92.25 307 LEU A O 1
ATOM 2429 N N . LEU A 1 308 ? 20.366 -9.202 3.304 1.00 93.69 308 LEU A N 1
ATOM 2430 C CA . LEU A 1 308 ? 19.430 -8.114 3.001 1.00 93.69 308 LEU A CA 1
ATOM 2431 C C . LEU A 1 308 ? 18.875 -8.211 1.575 1.00 93.69 308 LEU A C 1
ATOM 2433 O O . LEU A 1 308 ? 17.722 -7.858 1.326 1.00 93.69 308 LEU A O 1
ATOM 2437 N N . GLN A 1 309 ? 19.676 -8.706 0.631 1.00 90.94 309 GLN A N 1
ATOM 2438 C CA . GLN A 1 309 ? 19.242 -8.898 -0.750 1.00 90.94 309 GLN A CA 1
ATOM 2439 C C . GLN A 1 309 ? 18.215 -10.015 -0.906 1.00 90.94 309 GLN A C 1
ATOM 2441 O O . GLN A 1 309 ? 17.311 -9.883 -1.732 1.00 90.94 309 GLN A O 1
ATOM 2446 N N . ILE A 1 310 ? 18.335 -11.095 -0.135 1.00 90.56 310 ILE A N 1
ATOM 2447 C CA . ILE A 1 310 ? 17.339 -12.168 -0.151 1.00 90.56 310 ILE A CA 1
ATOM 2448 C C . ILE A 1 310 ? 16.089 -11.752 0.621 1.00 90.56 310 ILE A C 1
ATOM 2450 O O . ILE A 1 310 ? 14.993 -11.999 0.126 1.00 90.56 310 ILE A O 1
ATOM 2454 N N . LEU A 1 311 ? 16.236 -11.052 1.751 1.00 91.31 311 LEU A N 1
ATOM 2455 C CA . LEU A 1 311 ? 15.105 -10.526 2.520 1.00 91.31 311 LEU A CA 1
ATOM 2456 C C . LEU A 1 311 ? 14.210 -9.627 1.656 1.00 91.31 311 LEU A C 1
ATOM 2458 O O . LEU A 1 311 ? 13.000 -9.827 1.595 1.00 91.31 311 LEU A O 1
ATOM 2462 N N . LEU A 1 312 ? 14.824 -8.695 0.918 1.00 90.25 312 LEU A N 1
ATOM 2463 C CA . LEU A 1 312 ? 14.136 -7.827 -0.045 1.00 90.25 312 LEU A CA 1
ATOM 2464 C C . LEU A 1 312 ? 13.402 -8.626 -1.135 1.00 90.25 312 LEU A C 1
ATOM 2466 O O . LEU A 1 312 ? 12.327 -8.245 -1.589 1.00 90.25 312 LEU A O 1
ATOM 2470 N N . ALA A 1 313 ? 14.001 -9.724 -1.600 1.00 88.81 313 ALA A N 1
ATOM 2471 C CA . ALA A 1 313 ? 13.429 -10.539 -2.663 1.00 88.81 313 ALA A CA 1
ATOM 2472 C C . ALA A 1 313 ? 12.231 -11.370 -2.184 1.00 88.81 313 ALA A C 1
ATOM 2474 O O . ALA A 1 313 ? 11.239 -11.450 -2.906 1.00 88.81 313 ALA A O 1
ATOM 2475 N N . GLY A 1 314 ? 12.337 -11.994 -1.008 1.00 85.12 314 GLY A N 1
ATOM 2476 C CA . GLY A 1 314 ? 11.344 -12.929 -0.471 1.00 85.12 314 GLY A CA 1
ATOM 2477 C C . GLY A 1 314 ? 10.102 -12.252 0.108 1.00 85.12 314 GLY A C 1
ATOM 2478 O O . GLY A 1 314 ? 8.997 -12.725 -0.133 1.00 85.12 314 GLY A O 1
ATOM 2479 N N . ARG A 1 315 ? 10.264 -11.111 0.793 1.00 88.69 315 ARG A N 1
ATOM 2480 C CA . ARG A 1 315 ? 9.162 -10.416 1.480 1.00 88.69 315 ARG A CA 1
ATOM 2481 C C . ARG A 1 315 ? 8.162 -9.795 0.498 1.00 88.69 315 ARG A C 1
ATOM 2483 O O . ARG A 1 315 ? 7.056 -10.290 0.287 1.00 88.69 315 ARG A O 1
ATOM 2490 N N . ASP A 1 316 ? 8.570 -8.702 -0.138 1.00 88.56 316 ASP A N 1
ATOM 2491 C CA . ASP A 1 316 ? 7.669 -7.810 -0.868 1.00 88.56 316 ASP A CA 1
ATOM 2492 C C . ASP A 1 316 ? 7.060 -8.464 -2.120 1.00 88.56 316 ASP A C 1
ATOM 2494 O O . ASP A 1 316 ? 5.929 -8.157 -2.507 1.00 88.56 316 ASP A O 1
ATOM 2498 N N . THR A 1 317 ? 7.799 -9.363 -2.784 1.00 93.69 317 THR A N 1
ATOM 2499 C CA . THR A 1 317 ? 7.335 -9.971 -4.042 1.00 93.69 317 THR A CA 1
ATOM 2500 C C . THR A 1 317 ? 6.296 -11.065 -3.823 1.00 93.69 317 THR A C 1
ATOM 2502 O O . THR A 1 317 ? 5.297 -11.086 -4.548 1.00 93.69 317 THR A O 1
ATOM 2505 N N . THR A 1 318 ? 6.478 -11.921 -2.812 1.00 94.50 318 THR A N 1
ATOM 2506 C CA . THR A 1 318 ? 5.496 -12.950 -2.451 1.00 94.50 318 THR A CA 1
ATOM 2507 C C . THR A 1 318 ? 4.222 -12.306 -1.909 1.00 94.50 318 THR A C 1
ATOM 2509 O O . THR A 1 318 ? 3.130 -12.659 -2.359 1.00 94.50 318 THR A O 1
ATOM 2512 N N . ALA A 1 319 ? 4.338 -11.296 -1.036 1.00 94.00 319 ALA A N 1
ATOM 2513 C CA . ALA A 1 319 ? 3.178 -10.581 -0.505 1.00 94.00 319 ALA A CA 1
ATOM 2514 C C . ALA A 1 319 ? 2.355 -9.918 -1.620 1.00 94.00 319 ALA A C 1
ATOM 2516 O O . ALA A 1 319 ? 1.140 -10.096 -1.690 1.00 94.00 319 ALA A O 1
ATOM 2517 N N . ALA A 1 320 ? 3.014 -9.226 -2.555 1.00 95.00 320 ALA A N 1
ATOM 2518 C CA . ALA A 1 320 ? 2.340 -8.613 -3.697 1.00 95.00 320 ALA A CA 1
ATOM 2519 C C . ALA A 1 320 ? 1.674 -9.641 -4.628 1.00 95.00 320 ALA A C 1
ATOM 2521 O O . ALA A 1 320 ? 0.578 -9.393 -5.136 1.00 95.00 320 ALA A O 1
ATOM 2522 N N . MET A 1 321 ? 2.307 -10.801 -4.842 1.00 96.75 321 MET A N 1
ATOM 2523 C CA . MET A 1 321 ? 1.717 -11.896 -5.615 1.00 96.75 321 MET A CA 1
ATOM 2524 C C . MET A 1 321 ? 0.434 -12.414 -4.957 1.00 96.75 321 MET A C 1
ATOM 2526 O O . MET A 1 321 ? -0.570 -12.561 -5.651 1.00 96.75 321 MET A O 1
ATOM 2530 N N . LEU A 1 322 ? 0.446 -12.640 -3.639 1.00 96.94 322 LEU A N 1
ATOM 2531 C CA . LEU A 1 322 ? -0.732 -13.064 -2.876 1.00 96.94 322 LEU A CA 1
ATOM 2532 C C . LEU A 1 322 ? -1.844 -12.009 -2.927 1.00 96.94 322 LEU A C 1
ATOM 2534 O O . LEU A 1 322 ? -2.990 -12.342 -3.224 1.00 96.94 322 LEU A O 1
ATOM 2538 N N . THR A 1 323 ? -1.512 -10.730 -2.728 1.00 94.56 323 THR A N 1
ATOM 2539 C CA . THR A 1 323 ? -2.475 -9.623 -2.836 1.00 94.56 323 THR A CA 1
ATOM 2540 C C . THR A 1 323 ? -3.147 -9.589 -4.210 1.00 94.56 323 THR A C 1
ATOM 2542 O O . THR A 1 323 ? -4.374 -9.560 -4.302 1.00 94.56 323 THR A O 1
ATOM 2545 N N . ASN A 1 324 ? -2.366 -9.633 -5.292 1.00 94.75 324 ASN A N 1
ATOM 2546 C CA . ASN A 1 324 ? -2.911 -9.604 -6.651 1.00 94.75 324 ASN A CA 1
ATOM 2547 C C . ASN A 1 324 ? -3.682 -10.888 -6.998 1.00 94.75 324 ASN A C 1
ATOM 2549 O O . ASN A 1 324 ? -4.669 -10.833 -7.729 1.00 94.75 324 ASN A O 1
ATOM 2553 N N . PHE A 1 325 ? -3.270 -12.038 -6.460 1.00 96.75 325 PHE A N 1
ATOM 2554 C CA . PHE A 1 325 ? -4.003 -13.292 -6.606 1.00 96.75 325 PHE A CA 1
ATOM 2555 C C . PHE A 1 325 ? -5.399 -13.207 -5.985 1.00 96.75 325 PHE A C 1
ATOM 2557 O O . PHE A 1 325 ? -6.384 -13.522 -6.655 1.00 96.75 325 PHE A O 1
ATOM 2564 N N . TRP A 1 326 ? -5.497 -12.730 -4.743 1.00 94.38 326 TRP A N 1
ATOM 2565 C CA . TRP A 1 326 ? -6.779 -12.588 -4.056 1.00 94.38 326 TRP A CA 1
ATOM 2566 C C . TRP A 1 326 ? -7.659 -11.499 -4.664 1.00 94.38 326 TRP A C 1
ATOM 2568 O O . TRP A 1 326 ? -8.877 -11.673 -4.710 1.00 94.38 326 TRP A O 1
ATOM 2578 N N . TRP A 1 327 ? -7.071 -10.438 -5.227 1.00 91.69 327 TRP A N 1
ATOM 2579 C CA . TRP A 1 327 ? -7.811 -9.480 -6.051 1.00 91.69 327 TRP A CA 1
ATOM 2580 C C . TRP A 1 327 ? -8.523 -10.165 -7.228 1.00 91.69 327 TRP A C 1
ATOM 2582 O O . TRP A 1 327 ? -9.695 -9.896 -7.481 1.00 91.69 327 TRP A O 1
ATOM 2592 N N . CYS A 1 328 ? -7.841 -11.072 -7.932 1.00 93.19 328 CYS A N 1
ATOM 2593 C CA . CYS A 1 328 ? -8.454 -11.826 -9.021 1.00 93.19 328 CYS A CA 1
ATOM 2594 C C . CYS A 1 328 ? -9.500 -12.819 -8.507 1.00 93.19 328 CYS A C 1
ATOM 2596 O O . CYS A 1 328 ? -10.659 -12.754 -8.909 1.00 93.19 328 CYS A O 1
ATOM 2598 N N . ILE A 1 329 ? -9.112 -13.738 -7.622 1.00 93.50 329 ILE A N 1
ATOM 2599 C CA . ILE A 1 329 ? -9.955 -14.874 -7.225 1.00 93.50 329 ILE A CA 1
ATOM 2600 C C . ILE A 1 329 ? -11.238 -14.432 -6.525 1.00 93.50 329 ILE A C 1
ATOM 2602 O O . ILE A 1 329 ? -12.306 -14.969 -6.811 1.00 93.50 329 ILE A O 1
ATOM 2606 N N . SER A 1 330 ? -11.167 -13.418 -5.662 1.00 88.56 330 SER A N 1
ATOM 2607 C CA . SER A 1 330 ? -12.345 -12.927 -4.937 1.00 88.56 330 SER A CA 1
ATOM 2608 C C . SER A 1 330 ? -13.411 -12.295 -5.843 1.00 88.56 330 SER A C 1
ATOM 2610 O O . SER A 1 330 ? -14.563 -12.175 -5.431 1.00 88.56 330 SER A O 1
ATOM 2612 N N . ARG A 1 331 ? -13.048 -11.925 -7.080 1.00 86.38 331 ARG A N 1
ATOM 2613 C CA . ARG A 1 331 ? -13.928 -11.293 -8.079 1.00 86.38 331 ARG A CA 1
ATOM 2614 C C . ARG A 1 331 ? -14.395 -12.242 -9.182 1.00 86.38 331 ARG A C 1
ATOM 2616 O O . ARG A 1 331 ? -15.180 -11.834 -10.030 1.00 86.38 331 ARG A O 1
ATOM 2623 N N . HIS A 1 332 ? -13.926 -13.489 -9.182 1.00 90.56 332 HIS A N 1
ATOM 2624 C CA . HIS A 1 332 ? -14.280 -14.491 -10.190 1.00 90.56 332 HIS A CA 1
ATOM 2625 C C . HIS A 1 332 ? -14.825 -15.747 -9.492 1.00 90.56 332 HIS A C 1
ATOM 2627 O O . HIS A 1 332 ? -14.073 -16.702 -9.275 1.00 90.56 332 HIS A O 1
ATOM 2633 N N . PRO A 1 333 ? -16.126 -15.764 -9.125 1.00 90.06 333 PRO A N 1
ATOM 2634 C CA . PRO A 1 333 ? -16.733 -16.850 -8.352 1.00 90.06 333 PRO A CA 1
ATOM 2635 C C . PRO A 1 333 ? -16.566 -18.231 -8.990 1.00 90.06 333 PRO A C 1
ATOM 2637 O O . PRO A 1 333 ? -16.315 -19.201 -8.282 1.00 90.06 333 PRO A O 1
ATOM 2640 N N . GLU A 1 334 ? -16.636 -18.315 -10.320 1.00 92.50 334 GLU A N 1
ATOM 2641 C CA . GLU A 1 334 ? -16.424 -19.563 -11.064 1.00 92.50 334 GLU A CA 1
ATOM 2642 C C . GLU A 1 334 ? -14.999 -20.097 -10.876 1.00 92.50 334 GLU A C 1
ATOM 2644 O O . GLU A 1 334 ? -14.804 -21.267 -10.541 1.00 92.50 334 GLU A O 1
ATOM 2649 N N . ALA A 1 335 ? -13.994 -19.223 -11.004 1.00 94.31 335 ALA A N 1
ATOM 2650 C CA . ALA A 1 335 ? -12.603 -19.603 -10.808 1.00 94.31 335 ALA A CA 1
ATOM 2651 C C . ALA A 1 335 ? -12.312 -19.982 -9.349 1.00 94.31 335 ALA A C 1
ATOM 2653 O O . ALA A 1 335 ? -11.581 -20.940 -9.103 1.00 94.31 335 ALA A O 1
ATOM 2654 N N . ASN A 1 336 ? -12.905 -19.266 -8.390 1.00 94.12 336 ASN A N 1
ATOM 2655 C CA . ASN A 1 336 ? -12.816 -19.581 -6.964 1.00 94.12 336 ASN A CA 1
ATOM 2656 C C . ASN A 1 336 ? -13.446 -20.949 -6.656 1.00 94.12 336 ASN A C 1
ATOM 2658 O O . ASN A 1 336 ? -12.816 -21.786 -6.019 1.00 94.12 336 ASN A O 1
ATOM 2662 N N . SER A 1 337 ? -14.648 -21.218 -7.175 1.00 94.31 337 SER A N 1
ATOM 2663 C CA . SER A 1 337 ? -15.336 -22.501 -6.996 1.00 94.31 337 SER A CA 1
ATOM 2664 C C . SER A 1 337 ? -14.509 -23.666 -7.540 1.00 94.31 337 SER A C 1
ATOM 2666 O O . SER A 1 337 ? -14.298 -24.657 -6.843 1.00 94.31 337 SER A O 1
ATOM 2668 N N . ARG A 1 338 ? -13.955 -23.523 -8.746 1.00 95.44 338 ARG A N 1
ATOM 2669 C CA . ARG A 1 338 ? -13.107 -24.553 -9.352 1.00 95.44 338 ARG A CA 1
ATOM 2670 C C . ARG A 1 338 ? -11.802 -24.780 -8.586 1.00 95.44 338 ARG A C 1
ATOM 2672 O O . ARG A 1 338 ? -11.376 -25.921 -8.430 1.00 95.44 338 ARG A O 1
ATOM 2679 N N . LEU A 1 339 ? -11.184 -23.711 -8.083 1.00 96.31 339 LEU A N 1
ATOM 2680 C CA . LEU A 1 339 ? -10.000 -23.809 -7.231 1.00 96.31 339 LEU A CA 1
ATOM 2681 C C . LEU A 1 339 ? -10.305 -24.545 -5.920 1.00 96.31 339 LEU A C 1
ATOM 2683 O O . LEU A 1 339 ? -9.535 -25.410 -5.508 1.00 96.31 339 LEU A O 1
ATOM 2687 N N . ARG A 1 340 ? -11.443 -24.235 -5.290 1.00 95.44 340 ARG A N 1
ATOM 2688 C CA . ARG A 1 340 ? -11.907 -24.917 -4.076 1.00 95.44 340 ARG A CA 1
ATOM 2689 C C . ARG A 1 340 ? -12.119 -26.406 -4.308 1.00 95.44 340 ARG A C 1
ATOM 2691 O O . ARG A 1 340 ? -11.585 -27.194 -3.541 1.00 95.44 340 ARG A O 1
ATOM 2698 N N . GLN A 1 341 ? -12.780 -26.789 -5.400 1.00 95.12 341 GLN A N 1
ATOM 2699 C CA . GLN A 1 341 ? -12.974 -28.200 -5.762 1.00 95.12 341 GLN A CA 1
ATOM 2700 C C . GLN A 1 341 ? -11.652 -28.966 -5.923 1.00 95.12 341 GLN A C 1
ATOM 2702 O O . GLN A 1 341 ? -11.568 -30.136 -5.554 1.00 95.12 341 GLN A O 1
ATOM 2707 N N . GLU A 1 342 ? -10.609 -28.335 -6.476 1.00 95.69 342 GLU A N 1
ATOM 2708 C CA . GLU A 1 342 ? -9.282 -28.960 -6.571 1.00 95.69 342 GLU A CA 1
ATOM 2709 C C . GLU A 1 342 ? -8.662 -29.165 -5.178 1.00 95.69 342 GLU A C 1
ATOM 2711 O O . GLU A 1 342 ? -8.131 -30.233 -4.883 1.00 95.69 342 GLU A O 1
ATOM 2716 N N . ILE A 1 343 ? -8.778 -28.169 -4.297 1.00 96.00 343 ILE A N 1
ATOM 2717 C CA . ILE A 1 343 ? -8.195 -28.188 -2.947 1.00 96.00 343 ILE A CA 1
ATOM 2718 C C . ILE A 1 343 ? -8.964 -29.107 -1.985 1.00 96.00 343 ILE A C 1
ATOM 2720 O O . ILE A 1 343 ? -8.354 -29.730 -1.116 1.00 96.00 343 ILE A O 1
ATOM 2724 N N . GLU A 1 344 ? -10.278 -29.257 -2.151 1.00 92.81 344 GLU A N 1
ATOM 2725 C CA . GLU A 1 344 ? -11.124 -30.161 -1.356 1.00 92.81 344 GLU A CA 1
ATOM 2726 C C . GLU A 1 344 ? -10.668 -31.627 -1.437 1.00 92.81 344 GLU A C 1
ATOM 2728 O O . GLU A 1 344 ? -10.868 -32.389 -0.489 1.00 92.81 344 GLU A O 1
ATOM 2733 N N . GLN A 1 345 ? -9.961 -32.016 -2.505 1.00 92.00 345 GLN A N 1
ATOM 2734 C CA . GLN A 1 345 ? -9.362 -33.351 -2.649 1.00 92.00 345 GLN A CA 1
ATOM 2735 C C . GLN A 1 345 ? -8.328 -33.666 -1.555 1.00 92.00 345 GLN A C 1
ATOM 2737 O O . GLN A 1 345 ? -8.050 -34.834 -1.288 1.00 92.00 345 GLN A O 1
ATOM 2742 N N . LEU A 1 346 ? -7.787 -32.638 -0.894 1.00 92.06 346 LEU A N 1
ATOM 2743 C CA . LEU A 1 346 ? -6.859 -32.756 0.233 1.00 92.06 346 LEU A CA 1
ATOM 2744 C C . LEU A 1 346 ? -7.568 -33.007 1.576 1.00 92.06 346 LEU A C 1
ATOM 2746 O O . LEU A 1 346 ? -6.900 -33.170 2.598 1.00 92.06 346 LEU A O 1
ATOM 2750 N N . GLN A 1 347 ? -8.907 -33.027 1.595 1.00 89.00 347 GLN A N 1
ATOM 2751 C CA . GLN A 1 347 ? -9.737 -33.369 2.759 1.00 89.00 347 GLN A CA 1
ATOM 2752 C C . GLN A 1 347 ? -9.442 -32.518 4.010 1.00 89.00 347 GLN A C 1
ATOM 2754 O O . GLN A 1 347 ? -9.501 -33.007 5.134 1.00 89.00 347 GLN A O 1
ATOM 2759 N N . GLY A 1 348 ? -9.070 -31.247 3.819 1.00 80.88 348 GLY A N 1
ATOM 2760 C CA . GLY A 1 348 ? -8.743 -30.324 4.916 1.00 80.88 348 GLY A CA 1
ATOM 2761 C C . GLY A 1 348 ? -7.446 -30.645 5.672 1.00 80.88 348 GLY A C 1
ATOM 2762 O O . GLY A 1 348 ? -7.147 -29.988 6.664 1.00 80.88 348 GLY A O 1
ATOM 2763 N N . THR A 1 349 ? -6.665 -31.632 5.224 1.00 87.19 349 THR A N 1
ATOM 2764 C CA . THR A 1 349 ? -5.376 -31.966 5.844 1.00 87.19 349 THR A CA 1
ATOM 2765 C C . THR A 1 349 ? -4.282 -30.993 5.419 1.00 87.19 349 THR A C 1
ATOM 2767 O O . THR A 1 349 ? -4.319 -30.431 4.320 1.00 87.19 349 THR A O 1
ATOM 2770 N N . GLN A 1 350 ? -3.284 -30.808 6.286 1.00 87.81 350 GLN A N 1
ATOM 2771 C CA . GLN A 1 350 ? -2.085 -30.048 5.952 1.00 87.81 350 GLN A CA 1
ATOM 2772 C C . GLN A 1 350 ? -1.382 -30.702 4.745 1.00 87.81 350 GLN A C 1
ATOM 2774 O O . GLN A 1 350 ? -0.947 -31.852 4.857 1.00 87.81 350 GLN A O 1
ATOM 2779 N N . PRO A 1 351 ? -1.260 -30.012 3.595 1.00 88.62 351 PRO A N 1
ATOM 2780 C CA . PRO A 1 351 ? -0.774 -30.650 2.381 1.00 88.62 351 PRO A CA 1
ATOM 2781 C C . PRO A 1 351 ? 0.746 -30.824 2.397 1.00 88.62 351 PRO A C 1
ATOM 2783 O O . PRO A 1 351 ? 1.482 -29.967 2.882 1.00 88.62 351 PRO A O 1
ATOM 2786 N N . THR A 1 352 ? 1.238 -31.907 1.800 1.00 87.31 352 THR A N 1
ATOM 2787 C CA . THR A 1 352 ? 2.669 -32.103 1.530 1.00 87.31 352 THR A CA 1
ATOM 2788 C C . THR A 1 352 ? 3.119 -31.309 0.305 1.00 87.31 352 THR A C 1
ATOM 2790 O O . THR A 1 352 ? 2.308 -30.884 -0.522 1.00 87.31 352 THR A O 1
ATOM 2793 N N . PHE A 1 353 ? 4.431 -31.103 0.155 1.00 84.19 353 PHE A N 1
ATOM 2794 C CA . PHE A 1 353 ? 4.987 -30.378 -0.993 1.00 84.19 353 PHE A CA 1
ATOM 2795 C C . PHE A 1 353 ? 4.586 -31.025 -2.322 1.00 84.19 353 PHE A C 1
ATOM 2797 O O . PHE A 1 353 ? 4.201 -30.340 -3.271 1.00 84.19 353 PHE A O 1
ATOM 2804 N N . GLU A 1 354 ? 4.643 -32.354 -2.380 1.00 86.44 354 GLU A N 1
ATOM 2805 C CA . GLU A 1 354 ? 4.220 -33.143 -3.530 1.00 86.44 354 GLU A CA 1
ATOM 2806 C C . GLU A 1 354 ? 2.737 -32.926 -3.845 1.00 86.44 354 GLU A C 1
ATOM 2808 O O . GLU A 1 354 ? 2.404 -32.731 -5.009 1.00 86.44 354 GLU A O 1
ATOM 2813 N N . GLN A 1 355 ? 1.864 -32.884 -2.834 1.00 91.06 355 GLN A N 1
ATOM 2814 C CA . GLN A 1 355 ? 0.434 -32.637 -3.035 1.00 91.06 355 GLN A CA 1
ATOM 2815 C C . GLN A 1 355 ? 0.162 -31.236 -3.586 1.00 91.06 355 GLN A C 1
ATOM 2817 O O . GLN A 1 355 ? -0.556 -31.109 -4.574 1.00 91.06 355 GLN A O 1
ATOM 2822 N N . VAL A 1 356 ? 0.773 -30.191 -3.012 1.00 89.81 356 VAL A N 1
ATOM 2823 C CA . VAL A 1 356 ? 0.605 -28.808 -3.503 1.00 89.81 356 VAL A CA 1
ATOM 2824 C C . VAL A 1 356 ? 1.059 -28.678 -4.956 1.00 89.81 356 VAL A C 1
ATOM 2826 O O . VAL A 1 356 ? 0.423 -27.991 -5.752 1.00 89.81 356 VAL A O 1
ATOM 2829 N N . LYS A 1 357 ? 2.143 -29.362 -5.331 1.00 86.44 357 LYS A N 1
ATOM 2830 C CA . LYS A 1 357 ? 2.681 -29.328 -6.694 1.00 86.44 357 LYS A CA 1
ATOM 2831 C C . LYS A 1 357 ? 1.733 -29.937 -7.737 1.00 86.44 357 LYS A C 1
ATOM 2833 O O . LYS A 1 357 ? 1.785 -29.536 -8.901 1.00 86.44 357 LYS A O 1
ATOM 2838 N N . GLU A 1 358 ? 0.890 -30.888 -7.344 1.00 90.75 358 GLU A N 1
ATOM 2839 C CA . GLU A 1 358 ? -0.080 -31.520 -8.244 1.00 90.75 358 GLU A CA 1
ATOM 2840 C C . GLU A 1 358 ? -1.368 -30.694 -8.434 1.00 90.75 358 GLU A C 1
ATOM 2842 O O . GLU A 1 358 ? -2.164 -31.025 -9.314 1.00 90.75 358 GLU A O 1
ATOM 2847 N N . LEU A 1 359 ? -1.552 -29.589 -7.696 1.00 94.75 359 LEU A N 1
ATOM 2848 C CA . LEU A 1 359 ? -2.676 -28.654 -7.856 1.00 94.75 359 LEU A CA 1
ATOM 2849 C C . LEU A 1 359 ? -2.485 -27.787 -9.115 1.00 94.75 359 LEU A C 1
ATOM 2851 O O . LEU A 1 359 ? -1.952 -26.670 -9.092 1.00 94.75 359 LEU A O 1
ATOM 2855 N N . ARG A 1 360 ? -2.866 -28.339 -10.269 1.00 94.75 360 ARG A N 1
ATOM 2856 C CA . ARG A 1 360 ? -2.636 -27.729 -11.587 1.00 94.75 360 ARG A CA 1
ATOM 2857 C C . ARG A 1 360 ? -3.479 -26.479 -11.792 1.00 94.75 360 ARG A C 1
ATOM 2859 O O . ARG A 1 360 ? -2.994 -25.528 -12.408 1.00 94.75 360 ARG A O 1
ATOM 2866 N N . TYR A 1 361 ? -4.720 -26.476 -11.313 1.00 97.06 361 TYR A N 1
ATOM 2867 C CA . TYR A 1 361 ? -5.608 -25.327 -11.416 1.00 97.06 361 TYR A CA 1
ATOM 2868 C C . TYR A 1 361 ? -5.130 -24.179 -10.523 1.00 97.06 361 TYR A C 1
ATOM 2870 O O . TYR A 1 361 ? -5.113 -23.036 -10.978 1.00 97.06 361 TYR A O 1
ATOM 2878 N N . LEU A 1 362 ? -4.630 -24.463 -9.316 1.00 97.69 362 LEU A N 1
ATOM 2879 C CA . LEU A 1 362 ? -3.960 -23.465 -8.474 1.00 97.69 362 LEU A CA 1
ATOM 2880 C C . LEU A 1 362 ? -2.795 -22.785 -9.206 1.00 97.69 362 LEU A C 1
ATOM 2882 O O . LEU A 1 362 ? -2.739 -21.556 -9.278 1.00 97.69 362 LEU A O 1
ATOM 2886 N N . LEU A 1 363 ? -1.893 -23.564 -9.809 1.00 95.94 363 LEU A N 1
ATOM 2887 C CA . LEU A 1 363 ? -0.774 -22.999 -10.568 1.00 95.94 363 LEU A CA 1
ATOM 2888 C C . LEU A 1 363 ? -1.254 -22.176 -11.775 1.00 95.94 363 LEU A C 1
ATOM 2890 O O . LEU A 1 363 ? -0.694 -21.119 -12.073 1.00 95.94 363 LEU A O 1
ATOM 2894 N N . ALA A 1 364 ? -2.297 -22.637 -12.465 1.00 97.19 364 ALA A N 1
ATOM 2895 C CA . ALA A 1 364 ? -2.925 -21.908 -13.560 1.00 97.19 364 ALA A CA 1
ATOM 2896 C C . ALA A 1 364 ? -3.521 -20.566 -13.096 1.00 97.19 364 ALA A C 1
ATOM 2898 O O . ALA A 1 364 ? -3.316 -19.543 -13.749 1.00 97.19 364 ALA A O 1
ATOM 2899 N N . ALA A 1 365 ? -4.191 -20.548 -11.944 1.00 98.00 365 ALA A N 1
ATOM 2900 C CA . ALA A 1 365 ? -4.762 -19.349 -11.344 1.00 98.00 365 ALA A CA 1
ATOM 2901 C C . ALA A 1 365 ? -3.682 -18.350 -10.901 1.00 98.00 365 ALA A C 1
ATOM 2903 O O . ALA A 1 365 ? -3.813 -17.151 -11.154 1.00 98.00 365 ALA A O 1
ATOM 2904 N N . ILE A 1 366 ? -2.580 -18.829 -10.312 1.00 97.94 366 ILE A N 1
ATOM 2905 C CA . ILE A 1 366 ? -1.417 -17.997 -9.969 1.00 97.94 366 ILE A CA 1
ATOM 2906 C C . ILE A 1 366 ? -0.794 -17.391 -11.231 1.00 97.94 366 ILE A C 1
ATOM 2908 O O . ILE A 1 366 ? -0.556 -16.182 -11.279 1.00 97.94 366 ILE A O 1
ATOM 2912 N N . ASN A 1 367 ? -0.560 -18.197 -12.273 1.00 97.56 367 ASN A N 1
ATOM 2913 C CA . ASN A 1 367 ? 0.006 -17.710 -13.532 1.00 97.56 367 ASN A CA 1
ATOM 2914 C C . ASN A 1 367 ? -0.890 -16.658 -14.191 1.00 97.56 367 ASN A C 1
ATOM 2916 O O . ASN A 1 367 ? -0.389 -15.645 -14.679 1.00 97.56 367 ASN A O 1
ATOM 2920 N N . GLU A 1 368 ? -2.205 -16.863 -14.164 1.00 97.94 368 GLU A N 1
ATOM 2921 C CA . GLU A 1 368 ? -3.152 -15.902 -14.715 1.00 97.94 368 GLU A CA 1
ATOM 2922 C C . GLU A 1 368 ? -3.187 -14.592 -13.924 1.00 97.94 368 GLU A C 1
ATOM 2924 O O . GLU A 1 368 ? -3.197 -13.510 -14.517 1.00 97.94 368 GLU A O 1
ATOM 2929 N N . SER A 1 369 ? -3.110 -14.670 -12.594 1.00 97.81 369 SER A N 1
ATOM 2930 C CA . SER A 1 369 ? -3.009 -13.489 -11.735 1.00 97.81 369 SER A CA 1
ATOM 2931 C C . SER A 1 369 ? -1.720 -12.715 -12.002 1.00 97.81 369 SER A C 1
ATOM 2933 O O . SER A 1 369 ? -1.758 -11.496 -12.140 1.00 97.81 369 SER A O 1
ATOM 2935 N N . LEU A 1 370 ? -0.589 -13.408 -12.161 1.00 97.44 370 LEU A N 1
ATOM 2936 C CA . LEU A 1 370 ? 0.701 -12.798 -12.498 1.00 97.44 370 LEU A CA 1
ATOM 2937 C C . LEU A 1 370 ? 0.745 -12.210 -13.916 1.00 97.44 370 LEU A C 1
ATOM 2939 O O . LEU A 1 370 ? 1.506 -11.271 -14.155 1.00 97.44 370 LEU A O 1
ATOM 2943 N N . ARG A 1 371 ? -0.042 -12.752 -14.855 1.00 97.50 371 ARG A N 1
ATOM 2944 C CA . ARG A 1 371 ? -0.175 -12.228 -16.221 1.00 97.50 371 ARG A CA 1
ATOM 2945 C C . ARG A 1 371 ? -0.917 -10.896 -16.217 1.00 97.50 371 ARG A C 1
ATOM 2947 O O . ARG A 1 371 ? -0.446 -9.916 -16.788 1.00 97.50 371 ARG A O 1
ATOM 2954 N N . LEU A 1 372 ? -2.083 -10.852 -15.576 1.00 96.19 372 LEU A N 1
ATOM 2955 C CA . LEU A 1 372 ? -2.883 -9.632 -15.527 1.00 96.19 372 LEU A CA 1
ATOM 2956 C C . LEU A 1 372 ? -2.265 -8.594 -14.588 1.00 96.19 372 LEU A C 1
ATOM 2958 O O . LEU A 1 372 ? -2.153 -7.426 -14.953 1.00 96.19 372 LEU A O 1
ATOM 2962 N N . TYR A 1 373 ? -1.782 -8.998 -13.421 1.00 95.88 373 TYR A N 1
ATOM 2963 C CA . TYR A 1 373 ? -1.252 -8.091 -12.406 1.00 95.88 373 TYR A CA 1
ATOM 2964 C C . TYR A 1 373 ? 0.194 -8.468 -12.042 1.00 95.88 373 TYR A C 1
ATOM 2966 O O . TYR A 1 373 ? 0.459 -9.000 -10.959 1.00 95.88 373 TYR A O 1
ATOM 2974 N N . PRO A 1 374 ? 1.156 -8.206 -12.950 1.00 95.94 374 PRO A N 1
ATOM 2975 C CA . PRO A 1 374 ? 2.556 -8.536 -12.727 1.00 95.94 374 PRO A CA 1
ATOM 2976 C C . PRO A 1 374 ? 3.129 -7.745 -11.549 1.00 95.94 374 PRO A C 1
ATOM 2978 O O . PRO A 1 374 ? 3.074 -6.517 -11.524 1.00 95.94 374 PRO A O 1
ATOM 2981 N N . VAL A 1 375 ? 3.766 -8.459 -10.615 1.00 96.12 375 VAL A N 1
ATOM 2982 C CA . VAL A 1 375 ? 4.391 -7.891 -9.404 1.00 96.12 375 VAL A CA 1
ATOM 2983 C C . VAL A 1 375 ? 5.437 -6.821 -9.739 1.00 96.12 375 VAL A C 1
ATOM 2985 O O . VAL A 1 375 ? 5.554 -5.825 -9.031 1.00 96.12 375 VAL A O 1
ATOM 2988 N N . VAL A 1 376 ? 6.184 -7.000 -10.834 1.00 94.50 376 VAL A N 1
ATOM 2989 C CA . VAL A 1 376 ? 7.144 -6.015 -11.359 1.00 94.50 376 VAL A CA 1
ATOM 2990 C C . VAL A 1 376 ? 6.784 -5.702 -12.817 1.00 94.50 376 VAL A C 1
ATOM 2992 O O . VAL A 1 376 ? 7.307 -6.344 -13.733 1.00 94.50 376 VAL A O 1
ATOM 2995 N N . PRO A 1 377 ? 5.894 -4.727 -13.072 1.00 94.56 377 PRO A N 1
ATOM 2996 C CA . PRO A 1 377 ? 5.299 -4.513 -14.393 1.00 94.56 377 PRO A CA 1
ATOM 2997 C C . PRO A 1 377 ? 6.273 -3.921 -15.415 1.00 94.56 377 PRO A C 1
ATOM 2999 O O . PRO A 1 377 ? 6.060 -4.051 -16.620 1.00 94.56 377 PRO A O 1
ATOM 3002 N N . VAL A 1 378 ? 7.346 -3.265 -14.966 1.00 93.38 378 VAL A N 1
ATOM 3003 C CA . VAL A 1 378 ? 8.310 -2.588 -15.837 1.00 93.38 378 VAL A CA 1
ATOM 3004 C C . VAL A 1 378 ? 9.731 -2.891 -15.384 1.00 93.38 378 VAL A C 1
ATOM 3006 O O . VAL A 1 378 ? 10.080 -2.720 -14.219 1.00 93.38 378 VAL A O 1
ATOM 3009 N N . ASN A 1 379 ? 10.573 -3.302 -16.326 1.00 93.75 379 ASN A N 1
ATOM 3010 C CA . ASN A 1 379 ? 11.971 -3.642 -16.079 1.00 93.75 379 ASN A CA 1
ATOM 3011 C C . ASN A 1 379 ? 12.892 -2.819 -16.991 1.00 93.75 379 ASN A C 1
ATOM 3013 O O . ASN A 1 379 ? 12.462 -2.337 -18.036 1.00 93.75 379 ASN A O 1
ATOM 3017 N N . LEU A 1 380 ? 14.158 -2.652 -16.595 1.00 93.06 380 LEU A N 1
ATOM 3018 C CA . LEU A 1 380 ? 15.144 -1.821 -17.296 1.00 93.06 380 LEU A CA 1
ATOM 3019 C C . LEU A 1 380 ? 16.495 -2.533 -17.435 1.00 93.06 380 LEU A C 1
ATOM 3021 O O . LEU A 1 380 ? 16.959 -3.199 -16.501 1.00 93.06 380 LEU A O 1
ATOM 3025 N N . ARG A 1 381 ? 17.157 -2.322 -18.576 1.00 95.62 381 ARG A N 1
ATOM 3026 C CA . ARG A 1 381 ? 18.592 -2.563 -18.782 1.00 95.62 381 ARG A CA 1
ATOM 3027 C C . ARG A 1 381 ? 19.261 -1.365 -19.446 1.00 95.62 381 ARG A C 1
ATOM 3029 O O . ARG A 1 381 ? 18.616 -0.585 -20.140 1.00 95.62 381 ARG A O 1
ATOM 3036 N N . GLU A 1 382 ? 20.556 -1.222 -19.211 1.00 96.25 382 GLU A N 1
ATOM 3037 C CA . GLU A 1 382 ? 21.419 -0.204 -19.812 1.00 96.25 382 GLU A CA 1
ATOM 3038 C C . GLU A 1 382 ? 22.463 -0.901 -20.689 1.00 96.25 382 GLU A C 1
ATOM 3040 O O . GLU A 1 382 ? 23.111 -1.841 -20.228 1.00 96.25 382 GLU A O 1
ATOM 3045 N N . ALA A 1 383 ? 22.619 -0.469 -21.940 1.00 97.06 383 ALA A N 1
ATOM 3046 C CA . ALA A 1 383 ? 23.608 -1.048 -22.847 1.00 97.06 383 ALA A CA 1
ATOM 3047 C C . ALA A 1 383 ? 25.038 -0.696 -22.393 1.00 97.06 383 ALA A C 1
ATOM 3049 O O . ALA A 1 383 ? 25.346 0.479 -22.179 1.00 97.06 383 ALA A O 1
ATOM 3050 N N . VAL A 1 384 ? 25.927 -1.683 -22.249 1.00 96.50 384 VAL A N 1
ATOM 3051 C CA . VAL A 1 384 ? 27.333 -1.445 -21.844 1.00 96.50 384 VAL A CA 1
ATOM 3052 C C . VAL A 1 384 ? 28.261 -1.165 -23.029 1.00 96.50 384 VAL A C 1
ATOM 3054 O O . VAL A 1 384 ? 29.351 -0.611 -22.854 1.00 96.50 384 VAL A O 1
ATOM 3057 N N . GLU A 1 385 ? 27.792 -1.472 -24.234 1.00 95.44 385 GLU A N 1
ATOM 3058 C CA . GLU A 1 385 ? 28.432 -1.229 -25.523 1.00 95.44 385 GLU A CA 1
ATOM 3059 C C . GLU A 1 385 ? 27.385 -0.843 -26.577 1.00 95.44 385 GLU A C 1
ATOM 3061 O O . GLU A 1 385 ? 26.186 -0.854 -26.299 1.00 95.44 385 GLU A O 1
ATOM 3066 N N . ASP A 1 386 ? 27.831 -0.429 -27.764 1.00 95.56 386 ASP A N 1
ATOM 3067 C CA . ASP A 1 386 ? 26.915 -0.190 -28.881 1.00 95.56 386 ASP A CA 1
ATOM 3068 C C . ASP A 1 386 ? 26.339 -1.539 -29.343 1.00 95.56 386 ASP A C 1
ATOM 3070 O O . ASP A 1 386 ? 27.092 -2.438 -29.705 1.00 95.56 386 ASP A O 1
ATOM 3074 N N . THR A 1 387 ? 25.015 -1.676 -29.334 1.00 95.94 387 THR A N 1
ATOM 3075 C CA . THR A 1 387 ? 24.302 -2.925 -29.640 1.00 95.94 387 THR A CA 1
ATOM 3076 C C . THR A 1 387 ? 23.011 -2.644 -30.422 1.00 95.94 387 THR A C 1
ATOM 3078 O O . THR A 1 387 ? 22.772 -1.512 -30.859 1.00 95.94 387 THR A O 1
ATOM 3081 N N . VAL A 1 388 ? 22.179 -3.663 -30.641 1.00 96.75 388 VAL A N 1
ATOM 3082 C CA . VAL A 1 388 ? 20.917 -3.564 -31.382 1.00 96.75 388 VAL A CA 1
ATOM 3083 C C . VAL A 1 388 ? 19.773 -4.261 -30.649 1.00 96.75 388 VAL A C 1
ATOM 3085 O O . VAL A 1 388 ? 19.978 -5.227 -29.921 1.00 96.75 388 VAL A O 1
ATOM 3088 N N . LEU A 1 389 ? 18.551 -3.778 -30.859 1.00 97.88 389 LEU A N 1
ATOM 3089 C CA . LEU A 1 389 ? 17.346 -4.581 -30.660 1.00 97.88 389 LEU A CA 1
ATOM 3090 C C . LEU A 1 389 ? 16.966 -5.221 -31.998 1.00 97.88 389 LEU A C 1
ATOM 3092 O O . LEU A 1 389 ? 17.045 -4.526 -33.015 1.00 97.88 389 LEU A O 1
ATOM 3096 N N . PRO A 1 390 ? 16.538 -6.493 -32.024 1.00 97.62 390 PRO A N 1
ATOM 3097 C CA . PRO A 1 390 ? 16.228 -7.187 -33.270 1.00 97.62 390 PRO A CA 1
ATOM 3098 C C . PRO A 1 390 ? 15.040 -6.584 -34.030 1.00 97.62 390 PRO A C 1
ATOM 3100 O O . PRO A 1 390 ? 15.027 -6.663 -35.254 1.00 97.62 390 PRO A O 1
ATOM 3103 N N . VAL A 1 391 ? 14.064 -5.982 -33.338 1.00 97.38 391 VAL A N 1
ATOM 3104 C CA . VAL A 1 391 ? 12.861 -5.393 -33.954 1.00 97.38 391 VAL A CA 1
ATOM 3105 C C . VAL A 1 391 ? 12.474 -4.053 -33.314 1.00 97.38 391 VAL A C 1
ATOM 3107 O O . VAL A 1 391 ? 12.927 -3.701 -32.220 1.00 97.38 391 VAL A O 1
ATOM 3110 N N . GLY A 1 392 ? 11.586 -3.308 -33.973 1.00 96.06 392 GLY A N 1
ATOM 3111 C CA . GLY A 1 392 ? 11.012 -2.047 -33.495 1.00 96.06 392 GLY A CA 1
ATOM 3112 C C . GLY A 1 392 ? 11.401 -0.804 -34.299 1.00 96.06 392 GLY A C 1
ATOM 3113 O O . GLY A 1 392 ? 10.927 0.290 -33.983 1.00 96.06 392 GLY A O 1
ATOM 3114 N N . GLY A 1 393 ? 12.269 -0.949 -35.301 1.00 95.19 393 GLY A N 1
ATOM 3115 C CA . GLY A 1 393 ? 12.706 0.119 -36.196 1.00 95.19 393 GLY A CA 1
ATOM 3116 C C . GLY A 1 393 ? 11.886 0.162 -37.484 1.00 95.19 393 GLY A C 1
ATOM 3117 O O . GLY A 1 393 ? 11.401 -0.864 -37.953 1.00 95.19 393 GLY A O 1
ATOM 3118 N N . GLY A 1 394 ? 11.769 1.350 -38.079 1.00 92.81 394 GLY A N 1
ATOM 3119 C CA . GLY A 1 394 ? 11.043 1.548 -39.338 1.00 92.81 394 GLY A CA 1
ATOM 3120 C C . GLY A 1 394 ? 9.532 1.725 -39.155 1.00 92.81 394 GLY A C 1
ATOM 3121 O O . GLY A 1 394 ? 9.019 1.758 -38.035 1.00 92.81 394 GLY A O 1
ATOM 3122 N N . GLU A 1 395 ? 8.809 1.892 -40.265 1.00 89.25 395 GLU A N 1
ATOM 3123 C CA . GLU A 1 395 ? 7.359 2.140 -40.238 1.00 89.25 395 GLU A CA 1
ATOM 3124 C C . GLU A 1 395 ? 6.552 0.900 -39.824 1.00 89.25 395 GLU A C 1
ATOM 3126 O O . GLU A 1 395 ? 5.588 1.028 -39.056 1.00 89.25 395 GLU A O 1
ATOM 3131 N N . ASP A 1 396 ? 6.995 -0.279 -40.275 1.00 90.69 396 ASP A N 1
ATOM 3132 C CA . ASP A 1 396 ? 6.432 -1.604 -39.977 1.00 90.69 396 ASP A CA 1
ATOM 3133 C C . ASP A 1 396 ? 6.915 -2.194 -38.636 1.00 90.69 396 ASP A C 1
ATOM 3135 O O . ASP A 1 396 ? 6.371 -3.188 -38.148 1.00 90.69 396 ASP A O 1
ATOM 3139 N N . GLY A 1 397 ? 7.931 -1.576 -38.024 1.00 93.88 397 GLY A N 1
ATOM 3140 C CA . GLY A 1 397 ? 8.529 -2.006 -36.767 1.00 93.88 397 GLY A CA 1
ATOM 3141 C C . GLY A 1 397 ? 9.318 -3.317 -36.849 1.00 93.88 397 GLY A C 1
ATOM 3142 O O . GLY A 1 397 ? 9.583 -3.897 -35.798 1.00 93.88 397 GLY A O 1
ATOM 3143 N N . GLN A 1 398 ? 9.685 -3.806 -38.038 1.00 95.31 398 GLN A N 1
ATOM 3144 C CA . GLN A 1 398 ? 10.400 -5.083 -38.191 1.00 95.31 398 GLN A CA 1
ATOM 3145 C C . GLN A 1 398 ? 11.921 -4.932 -38.273 1.00 95.31 398 GLN A C 1
ATOM 3147 O O . GLN A 1 398 ? 12.641 -5.893 -38.013 1.00 95.31 398 GLN A O 1
ATOM 3152 N N . ALA A 1 399 ? 12.428 -3.745 -38.606 1.00 96.50 399 ALA A N 1
ATOM 3153 C CA . ALA A 1 399 ? 13.865 -3.521 -38.711 1.00 96.50 399 ALA A CA 1
ATOM 3154 C C . ALA A 1 399 ? 14.536 -3.421 -37.326 1.00 96.50 399 ALA A C 1
ATOM 3156 O O . ALA A 1 399 ? 13.890 -3.023 -36.347 1.00 96.50 399 ALA A O 1
ATOM 3157 N N . PRO A 1 400 ? 15.844 -3.721 -37.226 1.00 97.44 400 PRO A N 1
ATOM 3158 C CA . PRO A 1 400 ? 16.568 -3.592 -35.971 1.00 97.44 400 PRO A CA 1
ATOM 3159 C C . PRO A 1 400 ? 16.690 -2.128 -35.527 1.00 97.44 400 PRO A C 1
ATOM 3161 O O . PRO A 1 400 ? 16.705 -1.198 -36.340 1.00 97.44 400 PRO A O 1
ATOM 3164 N N . VAL A 1 401 ? 16.803 -1.916 -34.215 1.00 97.12 401 VAL A N 1
ATOM 3165 C CA . VAL A 1 401 ? 16.975 -0.590 -33.602 1.00 97.12 401 VAL A CA 1
ATOM 3166 C C . VAL A 1 401 ? 18.374 -0.481 -33.024 1.00 97.12 401 VAL A C 1
ATOM 3168 O O . VAL A 1 401 ? 18.758 -1.269 -32.166 1.00 97.12 401 VAL A O 1
ATOM 3171 N N . PHE A 1 402 ? 19.121 0.543 -33.429 1.00 96.81 402 PHE A N 1
ATOM 3172 C CA . PHE A 1 402 ? 20.444 0.805 -32.869 1.00 96.81 402 PHE A CA 1
ATOM 3173 C C . PHE A 1 402 ? 20.344 1.338 -31.433 1.00 96.81 402 PHE A C 1
ATOM 3175 O O . PHE A 1 402 ? 19.668 2.340 -31.177 1.00 96.81 402 PHE A O 1
ATOM 3182 N N . VAL A 1 403 ? 21.069 0.711 -30.507 1.00 96.50 403 VAL A N 1
ATOM 3183 C CA . VAL A 1 403 ? 21.126 1.077 -29.089 1.00 96.50 403 VAL A CA 1
ATOM 3184 C C . VAL A 1 403 ? 22.564 1.463 -28.731 1.00 96.50 403 VAL A C 1
ATOM 3186 O O . VAL A 1 403 ? 23.419 0.593 -28.590 1.00 96.50 403 VAL A O 1
ATOM 3189 N N . PRO A 1 404 ? 22.876 2.762 -28.579 1.00 94.38 404 PRO A N 1
ATOM 3190 C CA . PRO A 1 404 ? 24.228 3.179 -28.234 1.00 94.38 404 PRO A CA 1
ATOM 3191 C C . PRO A 1 404 ? 24.577 2.825 -26.784 1.00 94.38 404 PRO A C 1
ATOM 3193 O O . PRO A 1 404 ? 23.701 2.791 -25.916 1.00 94.38 404 PRO A O 1
ATOM 3196 N N . LYS A 1 405 ? 25.872 2.692 -26.492 1.00 94.69 405 LYS A N 1
ATOM 3197 C CA . LYS A 1 405 ? 26.377 2.540 -25.121 1.00 94.69 405 LYS A CA 1
ATOM 3198 C C . LYS A 1 405 ? 25.777 3.587 -24.168 1.00 94.69 405 LYS A C 1
ATOM 3200 O O . LYS A 1 405 ? 25.752 4.784 -24.469 1.00 94.69 405 LYS A O 1
ATOM 3205 N N . GLY A 1 406 ? 25.327 3.133 -23.000 1.00 92.88 406 GLY A N 1
ATOM 3206 C CA . GLY A 1 406 ? 24.683 3.932 -21.953 1.00 92.88 406 GLY A CA 1
ATOM 3207 C C . GLY A 1 406 ? 23.192 4.206 -22.184 1.00 92.88 406 GLY A C 1
ATOM 3208 O O . GLY A 1 406 ? 22.558 4.873 -21.366 1.00 92.88 406 GLY A O 1
ATOM 3209 N N . GLN A 1 407 ? 22.610 3.728 -23.289 1.00 94.06 407 GLN A N 1
ATOM 3210 C CA . GLN A 1 407 ? 21.180 3.856 -23.558 1.00 94.06 407 GLN A CA 1
ATOM 3211 C C . GLN A 1 407 ? 20.382 2.874 -22.696 1.00 94.06 407 GLN A C 1
ATOM 3213 O O . GLN A 1 407 ? 20.666 1.677 -22.664 1.00 94.06 407 GLN A O 1
ATOM 3218 N N . ALA A 1 408 ? 19.348 3.385 -22.027 1.00 93.81 408 ALA A N 1
ATOM 3219 C CA . ALA A 1 408 ? 18.397 2.561 -21.297 1.00 93.81 408 ALA A CA 1
ATOM 3220 C C . ALA A 1 408 ? 17.309 2.017 -22.234 1.00 93.81 408 ALA A C 1
ATOM 3222 O O . ALA A 1 408 ? 16.738 2.774 -23.036 1.00 93.81 408 ALA A O 1
ATOM 3223 N N . VAL A 1 409 ? 17.010 0.728 -22.077 1.00 96.88 409 VAL A N 1
ATOM 3224 C CA . VAL A 1 409 ? 15.886 0.024 -22.694 1.00 96.88 409 VAL A CA 1
ATOM 3225 C C . VAL A 1 409 ? 15.014 -0.554 -21.587 1.00 96.88 409 VAL A C 1
ATOM 3227 O O . VAL A 1 409 ? 15.506 -1.199 -20.659 1.00 96.88 409 VAL A O 1
ATOM 3230 N N . MET A 1 410 ? 13.716 -0.293 -21.670 1.00 95.56 410 MET A N 1
ATOM 3231 C CA . MET A 1 410 ? 12.712 -0.744 -20.719 1.00 95.56 410 MET A CA 1
ATOM 3232 C C . MET A 1 410 ? 11.730 -1.673 -21.416 1.00 95.56 410 MET A C 1
ATOM 3234 O O . MET A 1 410 ? 11.323 -1.387 -22.540 1.00 95.56 410 MET A O 1
ATOM 3238 N N . TRP A 1 411 ? 11.316 -2.754 -20.759 1.00 96.75 411 TRP A N 1
ATOM 3239 C CA . TRP A 1 411 ? 10.209 -3.571 -21.252 1.00 96.75 411 TRP A CA 1
ATOM 3240 C C . TRP A 1 411 ? 9.035 -3.566 -20.291 1.00 96.75 411 TRP A C 1
ATOM 3242 O O . TRP A 1 411 ? 9.206 -3.553 -19.068 1.00 96.75 411 TRP A O 1
ATOM 3252 N N . ASN A 1 412 ? 7.843 -3.533 -20.876 1.00 96.38 412 ASN A N 1
ATOM 3253 C CA . ASN A 1 412 ? 6.588 -3.396 -20.161 1.00 96.38 412 ASN A CA 1
ATOM 3254 C C . ASN A 1 412 ? 5.856 -4.744 -20.147 1.00 96.38 412 ASN A C 1
ATOM 3256 O O . ASN A 1 412 ? 5.271 -5.146 -21.152 1.00 96.38 412 ASN A O 1
ATOM 3260 N N . LEU A 1 413 ? 5.924 -5.447 -19.014 1.00 96.56 413 LEU A N 1
ATOM 3261 C CA . LEU A 1 413 ? 5.207 -6.703 -18.807 1.00 96.56 413 LEU A CA 1
ATOM 3262 C C . LEU A 1 413 ? 3.698 -6.469 -18.772 1.00 96.56 413 LEU A C 1
ATOM 3264 O O . LEU A 1 413 ? 2.981 -7.237 -19.395 1.00 96.56 413 LEU A O 1
ATOM 3268 N N . TRP A 1 414 ? 3.231 -5.391 -18.129 1.00 95.44 414 TRP A N 1
ATOM 3269 C CA . TRP A 1 414 ? 1.802 -5.061 -18.043 1.00 95.44 414 TRP A CA 1
ATOM 3270 C C . TRP A 1 414 ? 1.120 -5.043 -19.417 1.00 95.44 414 TRP A C 1
ATOM 3272 O O . TRP A 1 414 ? 0.088 -5.687 -19.602 1.00 95.44 414 TRP A O 1
ATOM 3282 N N . THR A 1 415 ? 1.722 -4.352 -20.387 1.00 96.12 415 THR A N 1
ATOM 3283 C CA . THR A 1 415 ? 1.208 -4.273 -21.757 1.00 96.12 415 THR A CA 1
ATOM 3284 C C . THR A 1 415 ? 1.492 -5.551 -22.541 1.00 96.12 415 THR A C 1
ATOM 3286 O O . THR A 1 415 ? 0.611 -6.059 -23.227 1.00 96.12 415 THR A O 1
ATOM 3289 N N . MET A 1 416 ? 2.703 -6.115 -22.437 1.00 97.19 416 MET A N 1
ATOM 3290 C CA . MET A 1 416 ? 3.057 -7.341 -23.163 1.00 97.19 416 MET A CA 1
ATOM 3291 C C . MET A 1 416 ? 2.148 -8.518 -22.788 1.00 97.19 416 MET A C 1
ATOM 3293 O O . MET A 1 416 ? 1.781 -9.307 -23.652 1.00 97.19 416 MET A O 1
ATOM 3297 N N . HIS A 1 417 ? 1.758 -8.623 -21.518 1.00 96.56 417 HIS A N 1
ATOM 3298 C CA . HIS A 1 417 ? 0.900 -9.689 -20.998 1.00 96.56 417 HIS A CA 1
ATOM 3299 C C . HIS A 1 417 ? -0.581 -9.517 -21.367 1.00 96.56 417 HIS A C 1
ATOM 3301 O O . HIS A 1 417 ? -1.366 -10.422 -21.105 1.00 96.56 417 HIS A O 1
ATOM 3307 N N . ARG A 1 418 ? -0.955 -8.403 -22.012 1.00 94.94 418 ARG A N 1
ATOM 3308 C CA . ARG A 1 418 ? -2.307 -8.094 -22.524 1.00 94.94 418 ARG A CA 1
ATOM 3309 C C . ARG A 1 418 ? -2.401 -8.090 -24.049 1.00 94.94 418 ARG A C 1
ATOM 3311 O O . ARG A 1 418 ? -3.403 -7.674 -24.615 1.00 94.94 418 ARG A O 1
ATOM 3318 N N . ARG A 1 419 ? -1.349 -8.534 -24.730 1.00 95.06 419 ARG A N 1
ATOM 3319 C CA . ARG A 1 419 ? -1.305 -8.580 -26.190 1.00 95.06 419 ARG A CA 1
ATOM 3320 C C . ARG A 1 419 ? -2.283 -9.609 -26.748 1.00 95.06 419 ARG A C 1
ATOM 3322 O O . ARG A 1 419 ? -2.091 -10.807 -26.553 1.00 95.06 419 ARG A O 1
ATOM 3329 N N . GLU A 1 420 ? -3.272 -9.148 -27.502 1.00 95.25 420 GLU A N 1
ATOM 3330 C CA . GLU A 1 420 ? -4.258 -10.024 -28.146 1.00 95.25 420 GLU A CA 1
ATOM 3331 C C . GLU A 1 420 ? -3.622 -10.989 -29.156 1.00 95.25 420 GLU A C 1
ATOM 3333 O O . GLU A 1 420 ? -4.054 -12.131 -29.278 1.00 95.25 420 GLU A O 1
ATOM 3338 N N . ASP A 1 421 ? -2.531 -10.588 -29.819 1.00 94.12 421 ASP A N 1
ATOM 3339 C CA . ASP A 1 421 ? -1.797 -11.457 -30.746 1.00 94.12 421 ASP A CA 1
ATOM 3340 C C . ASP A 1 421 ? -1.072 -12.626 -30.051 1.00 94.12 421 ASP A C 1
ATOM 3342 O O . ASP A 1 421 ? -0.678 -13.586 -30.710 1.00 94.12 421 ASP A O 1
ATOM 3346 N N . VAL A 1 422 ? -0.912 -12.562 -28.723 1.00 94.25 422 VAL A N 1
ATOM 3347 C CA . VAL A 1 422 ? -0.305 -13.623 -27.903 1.00 94.25 422 VAL A CA 1
ATOM 3348 C C . VAL A 1 422 ? -1.364 -14.394 -27.114 1.00 94.25 422 VAL A C 1
ATOM 3350 O O . VAL A 1 422 ? -1.288 -15.619 -27.023 1.00 94.25 422 VAL A O 1
ATOM 3353 N N . TYR A 1 423 ? -2.327 -13.687 -26.520 1.00 94.81 423 TYR A N 1
ATOM 3354 C CA . TYR A 1 423 ? -3.266 -14.241 -25.539 1.00 94.81 423 TYR A CA 1
ATOM 3355 C C . TYR A 1 423 ? -4.692 -14.430 -26.073 1.00 94.81 423 TYR A C 1
ATOM 3357 O O . TYR A 1 423 ? -5.497 -15.044 -25.381 1.00 94.81 423 TYR A O 1
ATOM 3365 N N . GLY A 1 424 ? -4.983 -13.979 -27.298 1.00 93.62 424 GLY A N 1
ATOM 3366 C CA . GLY A 1 424 ? -6.315 -14.011 -27.903 1.00 93.62 424 GLY A CA 1
ATOM 3367 C C . GLY A 1 424 ? -7.140 -12.755 -27.608 1.00 93.62 424 GLY A C 1
ATOM 3368 O O . GLY A 1 424 ? -6.712 -11.867 -26.876 1.00 93.62 424 GLY A O 1
ATOM 3369 N N . SER A 1 425 ? -8.347 -12.679 -28.172 1.00 95.06 425 SER A N 1
ATOM 3370 C CA . SER A 1 425 ? -9.267 -11.548 -27.960 1.00 95.06 425 SER A CA 1
ATOM 3371 C C . SER A 1 425 ? -9.762 -11.425 -26.512 1.00 95.06 425 SER A C 1
ATOM 3373 O O . SER A 1 425 ? -10.206 -10.358 -26.113 1.00 95.06 425 SER A O 1
ATOM 3375 N N . ASP A 1 426 ? -9.668 -12.500 -25.722 1.00 94.31 426 ASP A N 1
ATOM 3376 C CA . ASP A 1 426 ? -9.982 -12.547 -24.286 1.00 94.31 426 ASP A CA 1
ATOM 3377 C C . ASP A 1 426 ? -8.745 -12.247 -23.406 1.00 94.31 426 ASP A C 1
ATOM 3379 O O . ASP A 1 426 ? -8.662 -12.654 -22.243 1.00 94.31 426 ASP A O 1
ATOM 3383 N N . ALA A 1 427 ? -7.744 -11.535 -23.946 1.00 95.31 427 ALA A N 1
ATOM 3384 C CA . ALA A 1 427 ? -6.514 -11.188 -23.230 1.00 95.31 427 ALA A CA 1
ATOM 3385 C C . ALA A 1 427 ? -6.761 -10.330 -21.978 1.00 95.31 427 ALA A C 1
ATOM 3387 O O . ALA A 1 427 ? -5.961 -10.373 -21.041 1.00 95.31 427 ALA A O 1
ATOM 3388 N N . ALA A 1 428 ? -7.837 -9.544 -21.937 1.00 92.25 428 ALA A N 1
ATOM 3389 C CA . ALA A 1 428 ? -8.187 -8.740 -20.767 1.00 92.25 428 ALA A CA 1
ATOM 3390 C C . ALA A 1 428 ? -8.874 -9.556 -19.655 1.00 92.25 428 ALA A C 1
ATOM 3392 O O . ALA A 1 428 ? -8.847 -9.132 -18.499 1.00 92.25 428 ALA A O 1
ATOM 3393 N N . ASP A 1 429 ? -9.428 -10.725 -19.983 1.00 94.75 429 ASP A N 1
ATOM 3394 C CA . ASP A 1 429 ? -10.248 -11.520 -19.071 1.00 94.75 429 ASP A CA 1
ATOM 3395 C C . ASP A 1 429 ? -9.383 -12.399 -18.159 1.00 94.75 429 ASP A C 1
ATOM 3397 O O . ASP A 1 429 ? -8.331 -12.905 -18.567 1.00 94.75 429 ASP A O 1
ATOM 3401 N N . TYR A 1 430 ? -9.821 -12.607 -16.914 1.00 96.44 430 TYR A N 1
ATOM 3402 C CA . TYR A 1 430 ? -9.175 -13.542 -15.992 1.00 96.44 430 TYR A CA 1
ATOM 3403 C C . TYR A 1 430 ? -9.646 -14.967 -16.287 1.00 96.44 430 TYR A C 1
ATOM 3405 O O . TYR A 1 430 ? -10.771 -15.339 -15.963 1.00 96.44 430 TYR A O 1
ATOM 3413 N N . LYS A 1 431 ? -8.777 -15.767 -16.911 1.00 95.25 431 LYS A N 1
ATOM 3414 C CA . LYS A 1 431 ? -9.110 -17.124 -17.365 1.00 95.25 431 LYS A CA 1
ATOM 3415 C C . LYS A 1 431 ? -7.964 -18.104 -17.106 1.00 95.25 431 LYS A C 1
ATOM 3417 O O . LYS A 1 431 ? -7.136 -18.328 -17.998 1.00 95.25 431 LYS A O 1
ATOM 3422 N N . PRO A 1 432 ? -7.882 -18.687 -15.894 1.00 96.56 432 PRO A N 1
ATOM 3423 C CA . PRO A 1 432 ? -6.875 -19.692 -15.544 1.00 96.56 432 PRO A CA 1
ATOM 3424 C C . PRO A 1 432 ? -6.802 -20.858 -16.540 1.00 96.56 432 PRO A C 1
ATOM 3426 O O . PRO A 1 432 ? -5.730 -21.394 -16.812 1.00 96.56 432 PRO A O 1
ATOM 3429 N N . GLU A 1 433 ? -7.922 -21.207 -17.168 1.00 94.44 433 GLU A N 1
ATOM 3430 C CA . GLU A 1 433 ? -8.057 -22.282 -18.151 1.00 94.44 433 GLU A CA 1
ATOM 3431 C C . GLU A 1 433 ? -7.062 -22.190 -19.307 1.00 94.44 433 GLU A C 1
ATOM 3433 O O . GLU A 1 433 ? -6.699 -23.224 -19.866 1.00 94.44 433 GLU A O 1
ATOM 3438 N N . ARG A 1 434 ? -6.571 -20.990 -19.653 1.00 93.50 434 ARG A N 1
ATOM 3439 C CA . ARG A 1 434 ? -5.596 -20.826 -20.744 1.00 93.50 434 ARG A CA 1
ATOM 3440 C C . ARG A 1 434 ? -4.280 -21.572 -20.493 1.00 93.50 434 ARG A C 1
ATOM 3442 O O . ARG A 1 434 ? -3.554 -21.882 -21.436 1.00 93.50 434 ARG A O 1
ATOM 3449 N N . TRP A 1 435 ? -3.966 -21.856 -19.231 1.00 94.56 435 TRP A N 1
ATOM 3450 C CA . TRP A 1 435 ? -2.741 -22.540 -18.812 1.00 94.56 435 TRP A CA 1
ATOM 3451 C C . TRP A 1 435 ? -2.898 -24.061 -18.725 1.00 94.56 435 TRP A C 1
ATOM 3453 O O . TRP A 1 435 ? -1.910 -24.767 -18.516 1.00 94.56 435 TRP A O 1
ATOM 3463 N N . LEU A 1 436 ? -4.119 -24.575 -18.877 1.00 91.75 436 LEU A N 1
ATOM 3464 C CA . LEU A 1 436 ? -4.440 -25.989 -18.724 1.00 91.75 436 LEU A CA 1
ATOM 3465 C C . LEU A 1 436 ? -4.594 -26.674 -20.080 1.00 91.75 436 LEU A C 1
ATOM 3467 O O . LEU A 1 436 ? -4.849 -26.044 -21.104 1.00 91.75 436 LEU A O 1
ATOM 3471 N N . ALA A 1 437 ? -4.421 -27.994 -20.081 1.00 75.75 437 ALA A N 1
ATOM 3472 C CA . ALA A 1 437 ? -4.753 -28.809 -21.241 1.00 75.75 437 ALA A CA 1
ATOM 3473 C C . ALA A 1 437 ? -6.277 -28.997 -21.285 1.00 75.75 437 ALA A C 1
ATOM 3475 O O . ALA A 1 437 ? -6.867 -29.423 -20.293 1.00 75.75 437 ALA A O 1
ATOM 3476 N N . GLY A 1 438 ? -6.896 -28.666 -22.417 1.00 64.75 438 GLY A N 1
ATOM 3477 C CA . GLY A 1 438 ? -8.328 -28.845 -22.677 1.00 64.75 438 GLY A CA 1
ATOM 3478 C C . GLY A 1 438 ? -8.555 -29.186 -24.151 1.00 64.75 438 GLY A C 1
ATOM 3479 O O . GLY A 1 438 ? -7.766 -29.926 -24.731 1.00 64.75 438 GLY A O 1
ATOM 3480 N N . GLU A 1 439 ? -9.570 -28.599 -24.793 1.00 48.53 439 GLU A N 1
ATOM 3481 C CA . GLU A 1 439 ? -9.763 -28.704 -26.256 1.00 48.53 439 GLU A CA 1
ATOM 3482 C C . GLU A 1 439 ? -8.610 -28.075 -27.062 1.00 48.53 439 GLU A C 1
ATOM 3484 O O . GLU A 1 439 ? -8.378 -28.415 -28.221 1.00 48.53 439 GLU A O 1
ATOM 3489 N N . ARG A 1 440 ? -7.866 -27.150 -26.441 1.00 65.06 440 ARG A N 1
ATOM 3490 C CA . ARG A 1 440 ? -6.654 -26.532 -26.988 1.00 65.06 440 ARG A CA 1
ATOM 3491 C C . ARG A 1 440 ? -5.427 -26.977 -26.195 1.00 65.06 440 ARG A C 1
ATOM 3493 O O . ARG A 1 440 ? -5.513 -27.332 -25.018 1.00 65.06 440 ARG A O 1
ATOM 3500 N N . SER A 1 441 ? -4.265 -26.920 -26.847 1.00 75.25 441 SER A N 1
ATOM 3501 C CA . SER A 1 441 ? -2.980 -27.105 -26.166 1.00 75.25 441 SER A CA 1
ATOM 3502 C C . SER A 1 441 ? -2.748 -25.984 -25.139 1.00 75.25 441 SER A C 1
ATOM 3504 O O . SER A 1 441 ? -3.097 -24.838 -25.436 1.00 75.25 441 SER A O 1
ATOM 3506 N N . PRO A 1 442 ? -2.128 -26.275 -23.976 1.00 83.56 442 PRO A N 1
ATOM 3507 C CA . PRO A 1 442 ? -1.810 -25.262 -22.970 1.00 83.56 442 PRO A CA 1
ATOM 3508 C C . PRO A 1 442 ? -1.013 -24.098 -23.559 1.00 83.56 442 PRO A C 1
ATOM 3510 O O . PRO A 1 442 ? -0.072 -24.319 -24.331 1.00 83.56 442 PRO A O 1
ATOM 3513 N N . LEU A 1 443 ? -1.332 -22.868 -23.150 1.00 87.75 443 LEU A N 1
ATOM 3514 C CA . LEU A 1 443 ? -0.603 -21.688 -23.595 1.00 87.75 443 LEU A CA 1
ATOM 3515 C C . LEU A 1 443 ? 0.861 -21.748 -23.132 1.00 87.75 443 LEU A C 1
ATOM 3517 O O . LEU A 1 443 ? 1.163 -21.881 -21.945 1.00 87.75 443 LEU A O 1
ATOM 3521 N N . ARG A 1 444 ? 1.792 -21.622 -24.083 1.00 89.38 444 ARG A N 1
ATOM 3522 C CA . ARG A 1 444 ? 3.243 -21.583 -23.835 1.00 89.38 444 ARG A CA 1
ATOM 3523 C C . ARG A 1 444 ? 3.852 -20.365 -24.529 1.00 89.38 444 ARG A C 1
ATOM 3525 O O . ARG A 1 444 ? 4.465 -20.499 -25.583 1.00 89.38 444 ARG A O 1
ATOM 3532 N N . PRO A 1 445 ? 3.693 -19.167 -23.950 1.00 91.88 445 PRO A N 1
ATOM 3533 C CA . PRO A 1 445 ? 3.989 -17.908 -24.634 1.00 91.88 445 PRO A CA 1
ATOM 3534 C C . PRO A 1 445 ? 5.495 -17.558 -24.647 1.00 91.88 445 PRO A C 1
ATOM 3536 O O . PRO A 1 445 ? 5.894 -16.523 -25.179 1.00 91.88 445 PRO A O 1
ATOM 3539 N N . GLY A 1 446 ? 6.359 -18.400 -24.063 1.00 94.12 446 GLY A N 1
ATOM 3540 C CA . GLY A 1 446 ? 7.807 -18.180 -24.023 1.00 94.12 446 GLY A CA 1
ATOM 3541 C C . GLY A 1 446 ? 8.165 -16.842 -23.370 1.00 94.12 446 GLY A C 1
ATOM 3542 O O . GLY A 1 446 ? 7.688 -16.529 -22.284 1.00 94.12 446 GLY A O 1
ATOM 3543 N N . PHE A 1 447 ? 8.966 -16.017 -24.052 1.00 95.88 447 PHE A N 1
ATOM 3544 C CA . PHE A 1 447 ? 9.362 -14.685 -23.568 1.00 95.88 447 PHE A CA 1
ATOM 3545 C C . PHE A 1 447 ? 8.223 -13.651 -23.532 1.00 95.88 447 PHE A C 1
ATOM 3547 O O . PHE A 1 447 ? 8.444 -12.532 -23.073 1.00 95.88 447 PHE A O 1
ATOM 3554 N N . ALA A 1 448 ? 7.008 -14.001 -23.969 1.00 96.62 448 ALA A N 1
ATOM 3555 C CA . ALA A 1 448 ? 5.836 -13.147 -23.800 1.00 96.62 448 ALA A CA 1
ATOM 3556 C C . ALA A 1 448 ? 5.157 -13.301 -22.421 1.00 96.62 448 ALA A C 1
ATOM 3558 O O . ALA A 1 448 ? 4.262 -12.517 -22.111 1.00 96.62 448 ALA A O 1
ATOM 3559 N N . PHE A 1 449 ? 5.606 -14.238 -21.569 1.00 97.06 449 PHE A N 1
ATOM 3560 C CA . PHE A 1 449 ? 5.215 -14.355 -20.157 1.00 97.06 449 PHE A CA 1
ATOM 3561 C C . PHE A 1 449 ? 6.456 -14.495 -19.269 1.00 97.06 449 PHE A C 1
ATOM 3563 O O . PHE A 1 449 ? 7.192 -15.473 -19.353 1.00 97.06 449 PHE A O 1
ATOM 3570 N N . LEU A 1 450 ? 6.719 -13.495 -18.425 1.00 96.00 450 LEU A N 1
ATOM 3571 C CA . LEU A 1 450 ? 7.978 -13.371 -17.675 1.00 96.00 450 LEU A CA 1
ATOM 3572 C C . LEU A 1 450 ? 7.758 -12.918 -16.220 1.00 96.00 450 LEU A C 1
ATOM 3574 O O . LEU A 1 450 ? 8.399 -11.957 -15.787 1.00 96.00 450 LEU A O 1
ATOM 3578 N N . PRO A 1 451 ? 6.887 -13.582 -15.439 1.00 94.56 451 PRO A N 1
ATOM 3579 C CA . PRO A 1 451 ? 6.640 -13.195 -14.046 1.00 94.56 451 PRO A CA 1
ATOM 3580 C C . PRO A 1 451 ? 7.903 -13.255 -13.171 1.00 94.56 451 PRO A C 1
ATOM 3582 O O . PRO A 1 451 ? 8.055 -12.472 -12.240 1.00 94.56 451 PRO A O 1
ATOM 3585 N N . PHE A 1 452 ? 8.853 -14.128 -13.523 1.00 95.50 452 PHE A N 1
ATOM 3586 C CA . PHE A 1 452 ? 10.136 -14.309 -12.837 1.00 95.50 452 PHE A CA 1
ATOM 3587 C C . PHE A 1 452 ? 11.342 -13.856 -13.682 1.00 95.50 452 PHE A C 1
ATOM 3589 O O . PHE A 1 452 ? 12.482 -14.242 -13.401 1.00 95.50 452 PHE A O 1
ATOM 3596 N N . ASN A 1 453 ? 11.107 -13.014 -14.703 1.00 94.19 453 ASN A N 1
ATOM 3597 C CA . ASN A 1 453 ? 12.082 -12.663 -15.746 1.00 94.19 453 ASN A CA 1
ATOM 3598 C C . ASN A 1 453 ? 12.609 -13.904 -16.511 1.00 94.19 453 ASN A C 1
ATOM 3600 O O . ASN A 1 453 ? 11.999 -14.969 -16.478 1.00 94.19 453 ASN A O 1
ATOM 3604 N N . GLY A 1 454 ? 13.697 -13.761 -17.273 1.00 94.19 454 GLY A N 1
ATOM 3605 C CA . GLY A 1 454 ? 14.283 -14.836 -18.076 1.00 94.19 454 GLY A CA 1
ATOM 3606 C C . GLY A 1 454 ? 15.800 -14.713 -18.231 1.00 94.19 454 GLY A C 1
ATOM 3607 O O . GLY A 1 454 ? 16.411 -13.738 -17.783 1.00 94.19 454 GLY A O 1
ATOM 3608 N N . GLY A 1 455 ? 16.402 -15.719 -18.870 1.00 95.12 455 GLY A N 1
ATOM 3609 C CA . GLY A 1 455 ? 17.842 -15.780 -19.137 1.00 95.12 455 GLY A CA 1
ATOM 3610 C C . GLY A 1 455 ? 18.705 -15.996 -17.884 1.00 95.12 455 GLY A C 1
ATOM 3611 O O . GLY A 1 455 ? 18.200 -16.460 -16.859 1.00 95.12 455 GLY A O 1
ATOM 3612 N N . PRO A 1 456 ? 20.010 -15.656 -17.915 1.00 94.75 456 PRO A N 1
ATOM 3613 C CA . PRO A 1 456 ? 20.928 -15.917 -16.803 1.00 94.75 456 PRO A CA 1
ATOM 3614 C C . PRO A 1 456 ? 20.513 -15.266 -15.474 1.00 94.75 456 PRO A C 1
ATOM 3616 O O . PRO A 1 456 ? 20.850 -15.780 -14.410 1.00 94.75 456 PRO A O 1
ATOM 3619 N N . ARG A 1 457 ? 19.749 -14.164 -15.525 1.00 93.19 457 ARG A N 1
ATOM 3620 C CA . ARG A 1 457 ? 19.209 -13.431 -14.364 1.00 93.19 457 ARG A CA 1
ATOM 3621 C C . ARG A 1 457 ? 17.791 -13.851 -13.946 1.00 93.19 457 ARG A C 1
ATOM 3623 O O . ARG A 1 457 ? 17.183 -13.128 -13.161 1.00 93.19 457 ARG A O 1
ATOM 3630 N N . ILE A 1 458 ? 17.268 -14.983 -14.429 1.00 94.62 458 ILE A N 1
ATOM 3631 C CA . ILE A 1 458 ? 15.980 -15.525 -13.961 1.00 94.62 458 ILE A CA 1
ATOM 3632 C C . ILE A 1 458 ? 15.954 -15.635 -12.427 1.00 94.62 458 ILE A C 1
ATOM 3634 O O . ILE A 1 458 ? 16.985 -15.948 -11.808 1.00 94.62 458 ILE A O 1
ATOM 3638 N N . CYS A 1 459 ? 14.800 -15.334 -11.822 1.00 94.19 459 CYS A N 1
ATOM 3639 C CA . CYS A 1 459 ? 14.631 -15.308 -10.370 1.00 94.19 459 CYS A CA 1
ATOM 3640 C C . CYS A 1 459 ? 15.146 -16.602 -9.731 1.00 94.19 459 CYS A C 1
ATOM 3642 O O . CYS A 1 459 ? 14.752 -17.699 -10.122 1.00 94.19 459 CYS A O 1
ATOM 3644 N N . LEU A 1 460 ? 16.041 -16.467 -8.750 1.00 91.44 460 LEU A N 1
ATOM 3645 C CA . LEU A 1 460 ? 16.624 -17.617 -8.062 1.00 91.44 460 LEU A CA 1
ATOM 3646 C C . LEU A 1 460 ? 15.605 -18.290 -7.129 1.00 91.44 460 LEU A C 1
ATOM 3648 O O . LEU A 1 460 ? 15.565 -19.512 -7.049 1.00 91.44 460 LEU A O 1
ATOM 3652 N N . GLY A 1 461 ? 14.745 -17.488 -6.495 1.00 89.44 461 GLY A N 1
ATOM 3653 C CA . GLY A 1 461 ? 13.701 -17.935 -5.573 1.00 89.44 461 GLY A CA 1
ATOM 3654 C C . GLY 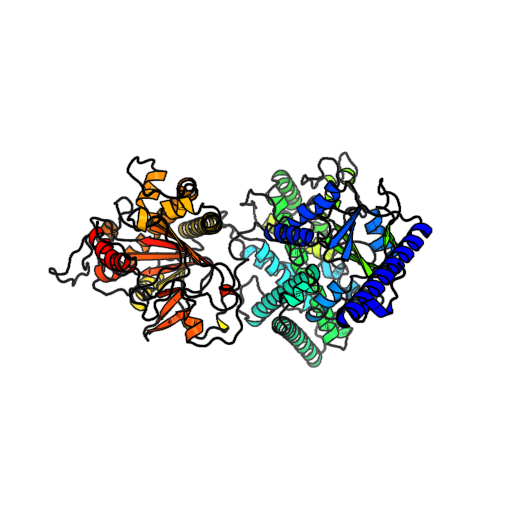A 1 461 ? 12.373 -18.309 -6.235 1.00 89.44 461 GLY A C 1
ATOM 3655 O O . GLY A 1 461 ? 11.384 -18.438 -5.529 1.00 89.44 461 GLY A O 1
ATOM 3656 N N . GLN A 1 462 ? 12.305 -18.482 -7.564 1.00 91.38 462 GLN A N 1
ATOM 3657 C CA . GLN A 1 462 ? 11.037 -18.746 -8.269 1.00 91.38 462 GLN A CA 1
ATOM 3658 C C . GLN A 1 462 ? 10.262 -19.930 -7.673 1.00 91.38 462 GLN A C 1
ATOM 3660 O O . GLN A 1 462 ? 9.064 -19.828 -7.428 1.00 91.38 462 GLN A O 1
ATOM 3665 N N . GLN A 1 463 ? 10.938 -21.062 -7.466 1.00 88.00 463 GLN A N 1
ATOM 3666 C CA . GLN A 1 463 ? 10.291 -22.261 -6.931 1.00 88.00 463 GLN A CA 1
ATOM 3667 C C . GLN A 1 463 ? 9.875 -22.069 -5.474 1.00 88.00 463 GLN A C 1
ATOM 3669 O O . GLN A 1 463 ? 8.805 -22.530 -5.098 1.00 88.00 463 GLN A O 1
ATOM 3674 N N . PHE A 1 464 ? 10.686 -21.357 -4.687 1.00 86.19 464 PHE A N 1
ATOM 3675 C CA . PHE A 1 464 ? 10.375 -21.026 -3.300 1.00 86.19 464 PHE A CA 1
ATOM 3676 C C . PHE A 1 464 ? 9.112 -20.165 -3.211 1.00 86.19 464 PHE A C 1
ATOM 3678 O O . PHE A 1 464 ? 8.144 -20.596 -2.602 1.00 86.19 464 PHE A O 1
ATOM 3685 N N . ALA A 1 465 ? 9.065 -19.037 -3.927 1.00 90.12 465 ALA A N 1
ATOM 3686 C CA . ALA A 1 465 ? 7.924 -18.121 -3.907 1.00 90.12 465 ALA A CA 1
ATOM 3687 C C . ALA A 1 465 ? 6.620 -18.782 -4.387 1.00 90.12 465 ALA A C 1
ATOM 3689 O O . ALA A 1 465 ? 5.568 -18.595 -3.783 1.00 90.12 465 ALA A O 1
ATOM 3690 N N . LEU A 1 466 ? 6.673 -19.583 -5.463 1.00 92.06 466 LEU A N 1
ATOM 3691 C CA . LEU A 1 466 ? 5.493 -20.313 -5.945 1.00 92.06 466 LEU A CA 1
ATOM 3692 C C . LEU A 1 466 ? 5.015 -21.352 -4.933 1.00 92.06 466 LEU A C 1
ATOM 3694 O O . LEU A 1 466 ? 3.813 -21.501 -4.742 1.00 92.06 466 LEU A O 1
ATOM 3698 N N . THR A 1 467 ? 5.943 -22.060 -4.296 1.00 89.06 467 THR A N 1
ATOM 3699 C CA . THR A 1 467 ? 5.638 -23.076 -3.284 1.00 89.06 467 THR A CA 1
ATOM 3700 C C . THR A 1 467 ? 5.014 -22.441 -2.045 1.00 89.06 467 THR A C 1
ATOM 3702 O O . THR A 1 467 ? 3.943 -22.864 -1.621 1.00 89.06 467 THR A O 1
ATOM 3705 N N . GLU A 1 468 ? 5.654 -21.398 -1.515 1.00 90.00 468 GLU A N 1
ATOM 3706 C CA . GLU A 1 468 ? 5.201 -20.622 -0.361 1.00 90.00 468 GLU A CA 1
ATOM 3707 C C . GLU A 1 468 ? 3.795 -20.063 -0.602 1.00 90.00 468 GLU A C 1
ATOM 3709 O O . GLU A 1 468 ? 2.872 -20.346 0.159 1.00 90.00 468 GLU A O 1
ATOM 3714 N N . ALA A 1 469 ? 3.586 -19.351 -1.713 1.00 94.25 469 ALA A N 1
ATOM 3715 C CA . ALA A 1 469 ? 2.284 -18.772 -2.015 1.00 94.25 469 ALA A CA 1
ATOM 3716 C C . ALA A 1 469 ? 1.204 -19.823 -2.270 1.00 94.25 469 ALA A C 1
ATOM 3718 O O . ALA A 1 469 ? 0.080 -19.655 -1.806 1.00 94.25 469 ALA A O 1
ATOM 3719 N N . SER A 1 470 ? 1.532 -20.914 -2.971 1.00 94.88 470 SER A N 1
ATOM 3720 C CA . SER A 1 470 ? 0.580 -22.007 -3.195 1.00 94.88 470 SER A CA 1
ATOM 3721 C C . SER A 1 470 ? 0.139 -22.617 -1.869 1.00 94.88 470 SER A C 1
ATOM 3723 O O . SER A 1 470 ? -1.053 -22.804 -1.651 1.00 94.88 470 SER A O 1
ATOM 3725 N N . TYR A 1 471 ? 1.083 -22.866 -0.961 1.00 93.38 471 TYR A N 1
ATOM 3726 C CA . TYR A 1 471 ? 0.784 -23.406 0.357 1.00 93.38 471 TYR A CA 1
ATOM 3727 C C . TYR A 1 471 ? -0.098 -22.447 1.176 1.00 93.38 471 TYR A C 1
ATOM 3729 O O . TYR A 1 471 ? -1.130 -22.868 1.694 1.00 93.38 471 TYR A O 1
ATOM 3737 N N . ILE A 1 472 ? 0.224 -21.147 1.205 1.00 94.50 472 ILE A N 1
ATOM 3738 C CA . ILE A 1 472 ? -0.600 -20.119 1.870 1.00 94.50 472 ILE A CA 1
ATOM 3739 C C . ILE A 1 472 ? -2.024 -20.092 1.296 1.00 94.50 472 ILE A C 1
ATOM 3741 O O . ILE A 1 472 ? -2.991 -20.104 2.054 1.00 94.50 472 ILE A O 1
ATOM 3745 N N . ILE A 1 473 ? -2.170 -20.100 -0.033 1.00 96.44 473 ILE A N 1
ATOM 3746 C CA . ILE A 1 473 ? -3.480 -20.092 -0.700 1.00 96.44 473 ILE A CA 1
ATOM 3747 C C . ILE A 1 473 ? -4.292 -21.334 -0.326 1.00 96.44 473 ILE A C 1
ATOM 3749 O O . ILE A 1 473 ? -5.469 -21.207 0.015 1.00 96.44 473 ILE A O 1
ATOM 3753 N N . VAL A 1 474 ? -3.674 -22.520 -0.354 1.00 95.81 474 VAL A N 1
ATOM 3754 C CA . VAL A 1 474 ? -4.337 -23.772 0.041 1.00 95.81 474 VAL A CA 1
ATOM 3755 C C . VAL A 1 474 ? -4.835 -23.681 1.477 1.00 95.81 474 VAL A C 1
ATOM 3757 O O . VAL A 1 474 ? -6.003 -23.964 1.733 1.00 95.81 474 VAL A O 1
ATOM 3760 N N . ARG A 1 475 ? -3.987 -23.214 2.398 1.00 94.31 475 ARG A N 1
ATOM 3761 C CA . ARG A 1 475 ? -4.343 -23.079 3.813 1.00 94.31 475 ARG A CA 1
ATOM 3762 C C . ARG A 1 475 ? -5.457 -22.073 4.059 1.00 94.31 475 ARG A C 1
ATOM 3764 O O . ARG A 1 475 ? -6.370 -22.374 4.817 1.00 94.31 475 ARG A O 1
ATOM 3771 N N . MET A 1 476 ? -5.449 -20.936 3.370 1.00 94.56 476 MET A N 1
ATOM 3772 C CA . MET A 1 476 ? -6.551 -19.971 3.439 1.00 94.56 476 MET A CA 1
ATOM 3773 C C . MET A 1 476 ? -7.869 -20.548 2.913 1.00 94.56 476 MET A C 1
ATOM 3775 O O . MET A 1 476 ? -8.923 -20.287 3.484 1.00 94.56 476 MET A O 1
ATOM 3779 N N . ILE A 1 477 ? -7.830 -21.328 1.831 1.00 94.50 477 ILE A N 1
ATOM 3780 C CA . ILE A 1 477 ? -9.033 -21.944 1.257 1.00 94.50 477 ILE A CA 1
ATOM 3781 C C . ILE A 1 477 ? -9.595 -23.047 2.161 1.00 94.50 477 ILE A C 1
ATOM 3783 O O . ILE A 1 477 ? -10.816 -23.175 2.250 1.00 94.50 477 ILE A O 1
ATOM 3787 N N . GLN A 1 478 ? -8.725 -23.810 2.828 1.00 93.75 478 GLN A N 1
ATOM 3788 C CA . GLN A 1 478 ? -9.118 -24.809 3.823 1.00 93.75 478 GLN A CA 1
ATOM 3789 C C . GLN A 1 478 ? -9.726 -24.171 5.082 1.00 93.75 478 GLN A C 1
ATOM 3791 O O . GLN A 1 478 ? -10.692 -24.710 5.611 1.00 93.75 478 GLN A O 1
ATOM 3796 N N . GLU A 1 479 ? -9.189 -23.034 5.538 1.00 92.62 479 GLU A N 1
ATOM 3797 C CA . GLU A 1 479 ? -9.658 -22.342 6.749 1.00 92.62 479 GLU A CA 1
ATOM 3798 C C . GLU A 1 479 ? -10.983 -21.596 6.525 1.00 92.62 479 GLU A C 1
ATOM 3800 O O . GLU A 1 479 ? -11.908 -21.684 7.330 1.00 92.62 479 GLU A O 1
ATOM 3805 N N . PHE A 1 480 ? -11.102 -20.863 5.413 1.00 89.50 480 PHE A N 1
ATOM 3806 C CA . PHE A 1 480 ? -12.241 -19.980 5.169 1.00 89.50 480 PHE A CA 1
ATOM 3807 C C . PHE A 1 480 ? -13.162 -20.540 4.093 1.00 89.50 480 PHE A C 1
ATOM 3809 O O . PHE A 1 480 ? -12.789 -20.639 2.920 1.00 89.50 480 PHE A O 1
ATOM 3816 N N . ALA A 1 481 ? -14.417 -20.808 4.461 1.00 83.50 481 ALA A N 1
ATOM 3817 C CA . ALA A 1 481 ? -15.452 -21.263 3.530 1.00 83.50 481 ALA A CA 1
ATOM 3818 C C . ALA A 1 481 ? -15.742 -20.239 2.417 1.00 83.50 481 ALA A C 1
ATOM 3820 O O . ALA A 1 481 ? -16.006 -20.611 1.274 1.00 83.50 481 ALA A O 1
ATOM 3821 N N . ILE A 1 482 ? -15.670 -18.942 2.734 1.00 80.06 482 ILE A N 1
ATOM 3822 C CA . ILE A 1 482 ? -15.957 -17.843 1.811 1.00 80.06 482 ILE A CA 1
ATOM 3823 C C . ILE A 1 482 ? -14.889 -16.759 1.979 1.00 80.06 482 ILE A C 1
ATOM 3825 O O . ILE A 1 482 ? -14.597 -16.342 3.093 1.00 80.06 482 ILE A O 1
ATOM 3829 N N . ILE A 1 483 ? -14.331 -16.286 0.861 1.00 79.38 483 ILE A N 1
ATOM 3830 C CA . ILE A 1 483 ? -13.467 -15.097 0.801 1.00 79.38 483 ILE A CA 1
ATOM 3831 C C . ILE A 1 483 ? -14.005 -14.225 -0.334 1.00 79.38 483 ILE A C 1
ATOM 3833 O O . ILE A 1 483 ? -14.003 -14.653 -1.491 1.00 79.38 483 ILE A O 1
ATOM 3837 N N . GLN A 1 484 ? -14.499 -13.034 0.002 1.00 77.94 484 GLN A N 1
ATOM 3838 C CA . GLN A 1 484 ? -15.139 -12.105 -0.932 1.00 77.94 484 GLN A CA 1
ATOM 3839 C C . GLN A 1 484 ? -14.454 -10.739 -0.889 1.00 77.94 484 GLN A C 1
ATOM 3841 O O . GLN A 1 484 ? -14.071 -10.254 0.173 1.00 77.94 484 GLN A O 1
ATOM 3846 N N . GLY A 1 485 ? -14.301 -10.120 -2.058 1.00 74.88 485 GLY A N 1
ATOM 3847 C CA . GLY A 1 485 ? -13.817 -8.750 -2.167 1.00 74.88 485 GLY A CA 1
ATOM 3848 C C . GLY A 1 485 ? -14.967 -7.781 -1.916 1.00 74.88 485 GLY A C 1
ATOM 3849 O O . GLY A 1 485 ? -16.012 -7.899 -2.547 1.00 74.88 485 GLY A O 1
ATOM 3850 N N . VAL A 1 486 ? -14.773 -6.822 -1.012 1.00 67.81 486 VAL A N 1
ATOM 3851 C CA . VAL A 1 486 ? -15.807 -5.837 -0.639 1.00 67.81 486 VAL A CA 1
ATOM 3852 C C . VAL A 1 486 ? -15.810 -4.579 -1.508 1.00 67.81 486 VAL A C 1
ATOM 3854 O O . VAL A 1 486 ? -16.801 -3.859 -1.551 1.00 67.81 486 VAL A O 1
ATOM 3857 N N . TYR A 1 487 ? -14.710 -4.306 -2.212 1.00 64.81 487 TYR A N 1
ATOM 3858 C CA . TYR A 1 487 ? -14.595 -3.177 -3.131 1.00 64.81 487 TYR A CA 1
ATOM 3859 C C . TYR A 1 487 ? -14.936 -3.619 -4.554 1.00 64.81 487 TYR A C 1
ATOM 3861 O O . TYR A 1 487 ? -14.290 -4.512 -5.097 1.00 64.81 487 TYR A O 1
ATOM 3869 N N . ASP A 1 488 ? -15.912 -2.977 -5.188 1.00 64.00 488 ASP A N 1
ATOM 3870 C CA . ASP A 1 488 ? -16.399 -3.294 -6.535 1.00 64.00 488 ASP A CA 1
ATOM 3871 C C . ASP A 1 488 ? -15.752 -2.442 -7.642 1.00 64.00 488 ASP A C 1
ATOM 3873 O O . ASP A 1 488 ? -15.801 -2.815 -8.817 1.00 64.00 488 ASP A O 1
ATOM 3877 N N . GLY A 1 489 ? -15.072 -1.353 -7.280 1.00 62.94 489 GLY A N 1
ATOM 3878 C CA . GLY A 1 489 ? -14.448 -0.435 -8.227 1.00 62.94 489 GLY A CA 1
ATOM 3879 C C . GLY A 1 489 ? -13.234 -0.995 -8.992 1.00 62.94 489 GLY A C 1
ATOM 3880 O O . GLY A 1 489 ? -12.818 -2.146 -8.819 1.00 62.94 489 GLY A O 1
ATOM 3881 N N . PRO A 1 490 ? -12.653 -0.183 -9.895 1.00 70.06 490 PRO A N 1
ATOM 3882 C CA . PRO A 1 490 ? -11.575 -0.618 -10.776 1.00 70.06 490 PRO A CA 1
ATOM 3883 C C . PRO A 1 490 ? -10.264 -0.830 -10.018 1.00 70.06 490 PRO A C 1
ATOM 3885 O O . PRO A 1 490 ? -9.949 -0.098 -9.081 1.00 70.06 490 PRO A O 1
ATOM 3888 N N . TRP A 1 491 ? -9.437 -1.760 -10.503 1.00 82.75 491 TRP A N 1
ATOM 3889 C CA . TRP A 1 491 ? -8.080 -1.922 -9.986 1.00 82.75 491 TRP A CA 1
ATOM 3890 C C . TRP A 1 491 ? -7.272 -0.636 -10.215 1.00 82.75 491 TRP A C 1
ATOM 3892 O O . TRP A 1 491 ? -7.210 -0.115 -11.334 1.00 82.75 491 TRP A O 1
ATOM 3902 N N . ARG A 1 492 ? -6.650 -0.121 -9.154 1.00 82.19 492 ARG A N 1
ATOM 3903 C CA . ARG A 1 492 ? -5.694 0.993 -9.215 1.00 82.19 492 ARG A CA 1
ATOM 3904 C C . ARG A 1 492 ? -4.351 0.511 -8.721 1.00 82.19 492 ARG A C 1
ATOM 3906 O O . ARG A 1 492 ? -4.298 -0.285 -7.795 1.00 82.19 492 ARG A O 1
ATOM 3913 N N . GLU A 1 493 ? -3.275 0.985 -9.321 1.00 84.38 493 GLU A N 1
ATOM 3914 C CA . GLU A 1 493 ? -1.931 0.560 -8.937 1.00 84.38 493 GLU A CA 1
ATOM 3915 C C . GLU A 1 493 ? -1.396 1.349 -7.733 1.00 84.38 493 GLU A C 1
ATOM 3917 O O . GLU A 1 493 ? -1.452 2.579 -7.701 1.00 84.38 493 GLU A O 1
ATOM 3922 N N . LYS A 1 494 ? -0.791 0.639 -6.780 1.00 84.44 494 LYS A N 1
ATOM 3923 C CA . LYS A 1 494 ? 0.181 1.178 -5.824 1.00 84.44 494 LYS A CA 1
ATOM 3924 C C . LYS A 1 494 ? 1.547 0.643 -6.236 1.00 84.44 494 LYS A C 1
ATOM 3926 O O . LYS A 1 494 ? 1.803 -0.555 -6.125 1.00 84.44 494 LYS A O 1
ATOM 3931 N N . ILE A 1 495 ? 2.403 1.519 -6.766 1.00 83.75 495 ILE A N 1
ATOM 3932 C CA . ILE A 1 495 ? 3.733 1.148 -7.273 1.00 83.75 495 ILE A CA 1
ATOM 3933 C C . ILE A 1 495 ? 4.812 1.626 -6.301 1.00 83.75 495 ILE A C 1
ATOM 3935 O O . ILE A 1 495 ? 5.172 2.809 -6.280 1.00 83.75 495 ILE A O 1
ATOM 3939 N N . THR A 1 496 ? 5.388 0.682 -5.561 1.00 80.69 496 THR A N 1
ATOM 3940 C CA . THR A 1 496 ? 6.598 0.868 -4.750 1.00 80.69 496 THR A CA 1
ATOM 3941 C C . THR A 1 496 ? 7.766 0.147 -5.432 1.00 80.69 496 THR A C 1
ATOM 3943 O O . THR A 1 496 ? 8.112 0.494 -6.564 1.00 80.69 496 THR A O 1
ATOM 3946 N N . LEU A 1 497 ? 8.422 -0.813 -4.779 1.00 82.31 497 LEU A N 1
ATOM 3947 C CA . LEU A 1 497 ? 9.316 -1.763 -5.442 1.00 82.31 497 LEU A CA 1
ATOM 3948 C C . LEU A 1 497 ? 8.510 -2.767 -6.280 1.00 82.31 497 LEU A C 1
ATOM 3950 O O . LEU A 1 497 ? 8.905 -3.102 -7.399 1.00 82.31 497 LEU A O 1
ATOM 3954 N N . THR A 1 498 ? 7.376 -3.200 -5.736 1.00 90.88 498 THR A N 1
ATOM 3955 C CA . THR A 1 498 ? 6.399 -4.088 -6.362 1.00 90.88 498 THR A CA 1
ATOM 3956 C C . THR A 1 498 ? 5.138 -3.306 -6.727 1.00 90.88 498 THR A C 1
ATOM 3958 O O . THR A 1 498 ? 5.041 -2.095 -6.512 1.00 90.88 498 THR A O 1
ATOM 3961 N N . THR A 1 499 ? 4.192 -3.969 -7.381 1.00 91.75 499 THR A N 1
ATOM 3962 C CA . THR A 1 499 ? 2.905 -3.389 -7.756 1.00 91.75 499 THR A CA 1
ATOM 3963 C C . THR A 1 499 ? 1.773 -4.219 -7.187 1.00 91.75 499 THR A C 1
ATOM 3965 O O . THR A 1 499 ? 1.661 -5.411 -7.478 1.00 91.75 499 THR A O 1
ATOM 3968 N N . VAL A 1 500 ? 0.922 -3.557 -6.411 1.00 90.81 500 VAL A N 1
ATOM 3969 C CA . VAL A 1 500 ? -0.302 -4.125 -5.846 1.00 90.81 500 VAL A CA 1
ATOM 3970 C C . VAL A 1 500 ? -1.494 -3.236 -6.165 1.00 90.81 500 VAL A C 1
ATOM 3972 O O . VAL A 1 500 ? -1.347 -2.130 -6.693 1.00 90.81 500 VAL A O 1
ATOM 3975 N N . ASN A 1 501 ? -2.682 -3.728 -5.844 1.00 83.75 501 ASN A N 1
ATOM 3976 C CA . ASN A 1 501 ? -3.884 -2.920 -5.842 1.00 83.75 501 ASN A CA 1
ATOM 3977 C C . ASN A 1 501 ? -3.812 -1.836 -4.738 1.00 83.75 501 ASN A C 1
ATOM 3979 O O . ASN A 1 501 ? -3.549 -2.146 -3.582 1.00 83.75 501 ASN A O 1
ATOM 3983 N N . ALA A 1 502 ? -4.045 -0.572 -5.091 1.00 69.69 502 ALA A N 1
ATOM 3984 C CA . ALA A 1 502 ? -4.128 0.564 -4.169 1.00 69.69 502 ALA A CA 1
ATOM 3985 C C . ALA A 1 502 ? -5.495 0.682 -3.477 1.00 69.69 502 ALA A C 1
ATOM 3987 O O . ALA A 1 502 ? -5.637 1.460 -2.543 1.00 69.69 502 ALA A O 1
ATOM 3988 N N . THR A 1 503 ? -6.505 -0.050 -3.952 1.00 59.22 503 THR A N 1
ATOM 3989 C CA . THR A 1 503 ? -7.889 -0.022 -3.455 1.00 59.22 503 THR A CA 1
ATOM 3990 C C . THR A 1 503 ? -8.148 -1.093 -2.383 1.00 59.22 503 THR A C 1
ATOM 3992 O O . THR A 1 503 ? -9.210 -1.710 -2.372 1.00 59.22 503 THR A O 1
ATOM 3995 N N . GLY A 1 504 ? -7.178 -1.311 -1.483 1.00 51.75 504 GLY A N 1
ATOM 3996 C CA . GLY A 1 504 ? -7.456 -1.776 -0.112 1.00 51.75 504 GLY A CA 1
ATOM 3997 C C . GLY A 1 504 ? -8.019 -0.620 0.726 1.00 51.75 504 GLY A C 1
ATOM 3998 O O . GLY A 1 504 ? -8.123 0.480 0.183 1.00 51.75 504 GLY A O 1
ATOM 3999 N N . LEU A 1 505 ? -8.401 -0.846 1.997 1.00 42.88 505 LEU A N 1
ATOM 4000 C CA . LEU A 1 505 ? -8.964 0.189 2.892 1.00 42.88 505 LEU A CA 1
ATOM 4001 C C . LEU A 1 505 ? -8.218 1.529 2.685 1.00 42.88 505 LEU A C 1
ATOM 4003 O O . LEU A 1 505 ? -7.057 1.642 3.082 1.00 42.88 505 LEU A O 1
ATOM 4007 N N . PRO A 1 506 ? -8.821 2.529 2.007 1.00 38.09 506 PRO A N 1
ATOM 4008 C CA . PRO A 1 506 ? -8.085 3.649 1.401 1.00 38.09 506 PRO A CA 1
ATOM 4009 C C . PRO A 1 506 ? -7.587 4.696 2.415 1.00 38.09 506 PRO A C 1
ATOM 4011 O O . PRO A 1 506 ? -7.405 5.868 2.081 1.00 38.09 506 PRO A O 1
ATOM 4014 N N . TYR A 1 507 ? -7.423 4.310 3.680 1.00 44.31 507 TYR A N 1
ATOM 4015 C CA . TYR A 1 507 ? -7.689 5.209 4.792 1.00 44.31 507 TYR A CA 1
ATOM 4016 C C . TYR A 1 507 ? -6.527 5.543 5.715 1.00 44.31 507 TYR A C 1
ATOM 4018 O O . TYR A 1 507 ? -6.595 6.561 6.402 1.00 44.31 507 TYR A O 1
ATOM 4026 N N . LEU A 1 508 ? -5.452 4.757 5.715 1.00 39.69 508 LEU A N 1
ATOM 4027 C CA . LEU A 1 508 ? -4.350 4.945 6.669 1.00 39.69 508 LEU A CA 1
ATOM 4028 C C . LEU A 1 508 ? -2.966 5.046 6.020 1.00 39.69 508 LEU A C 1
ATOM 4030 O O . LEU A 1 508 ? -2.038 5.531 6.655 1.00 39.69 508 LEU A O 1
ATOM 4034 N N . SER A 1 509 ? -2.803 4.664 4.749 1.00 46.06 509 SER A N 1
ATOM 4035 C CA . SER A 1 509 ? -1.467 4.519 4.150 1.00 46.06 509 SER A CA 1
ATOM 4036 C C . SER A 1 509 ? -0.751 5.821 3.778 1.00 46.06 509 SER A C 1
ATOM 4038 O O . SER A 1 509 ? 0.445 5.782 3.503 1.00 46.06 509 SER A O 1
ATOM 4040 N N . ASP A 1 510 ? -1.458 6.953 3.722 1.00 54.12 510 ASP A N 1
ATOM 4041 C CA . ASP A 1 510 ? -0.911 8.212 3.186 1.00 54.12 510 ASP A CA 1
ATOM 4042 C C . ASP A 1 510 ? -0.479 9.210 4.275 1.00 54.12 510 ASP A C 1
ATOM 4044 O O . ASP A 1 510 ? 0.076 10.266 3.960 1.00 54.12 510 ASP A O 1
ATOM 4048 N N . ILE A 1 511 ? -0.741 8.908 5.551 1.00 68.75 511 ILE A N 1
ATOM 4049 C CA . ILE A 1 511 ? -0.400 9.781 6.679 1.00 68.75 511 ILE A CA 1
ATOM 4050 C C . ILE A 1 511 ? 0.822 9.191 7.392 1.00 68.75 511 ILE A C 1
ATOM 4052 O O . ILE A 1 511 ? 0.761 8.048 7.842 1.00 68.75 511 ILE A O 1
ATOM 4056 N N . PRO A 1 512 ? 1.936 9.940 7.516 1.00 70.88 512 PRO A N 1
ATOM 4057 C CA . PRO A 1 512 ? 3.112 9.482 8.253 1.00 70.88 512 PRO A CA 1
ATOM 4058 C C . PRO A 1 512 ? 2.766 9.088 9.698 1.00 70.88 512 PRO A C 1
ATOM 4060 O O . PRO A 1 512 ? 1.831 9.656 10.269 1.00 70.88 512 PRO A O 1
ATOM 4063 N N . PRO A 1 513 ? 3.514 8.173 10.338 1.00 74.88 513 PRO A N 1
ATOM 4064 C CA . PRO A 1 513 ? 3.260 7.805 11.728 1.00 74.88 513 PRO A CA 1
ATOM 4065 C C . PRO A 1 513 ? 3.376 9.018 12.661 1.00 74.88 513 PRO A C 1
ATOM 4067 O O . PRO A 1 513 ? 4.177 9.932 12.430 1.00 74.88 513 PRO A O 1
ATOM 4070 N N . PHE A 1 514 ? 2.575 9.029 13.728 1.00 76.75 514 PHE A N 1
ATOM 4071 C CA . PHE A 1 514 ? 2.657 10.066 14.752 1.00 76.75 514 PHE A CA 1
ATOM 4072 C C . PHE A 1 514 ? 4.011 9.947 15.480 1.00 76.75 514 PHE A C 1
ATOM 4074 O O . PHE A 1 514 ? 4.349 8.864 15.955 1.00 76.75 514 PHE A O 1
ATOM 4081 N N . PRO A 1 515 ? 4.837 11.009 15.555 1.00 75.50 515 PRO A N 1
ATOM 4082 C CA . PRO A 1 515 ? 6.215 10.895 16.029 1.00 75.50 515 PRO A CA 1
ATOM 4083 C C . PRO A 1 515 ? 6.291 10.946 17.563 1.00 75.50 515 PRO A C 1
ATOM 4085 O O . PRO A 1 515 ? 6.895 11.866 18.120 1.00 75.50 515 PRO A O 1
ATOM 4088 N N . ILE A 1 516 ? 5.671 9.971 18.234 1.00 73.38 516 ILE A N 1
ATOM 4089 C CA . ILE A 1 516 ? 5.507 9.931 19.695 1.00 73.38 516 ILE A CA 1
ATOM 4090 C C . ILE A 1 516 ? 6.843 10.094 20.439 1.00 73.38 516 ILE A C 1
ATOM 4092 O O . ILE A 1 516 ? 6.947 10.939 21.324 1.00 73.38 516 ILE A O 1
ATOM 4096 N N . ASP A 1 517 ? 7.908 9.443 19.964 1.00 68.88 517 ASP A N 1
ATOM 4097 C CA . ASP A 1 517 ? 9.241 9.466 20.593 1.00 68.88 517 ASP A CA 1
ATOM 4098 C C . ASP A 1 517 ? 9.986 10.803 20.454 1.00 68.88 517 ASP A C 1
ATOM 4100 O O . ASP A 1 517 ? 11.028 11.026 21.072 1.00 68.88 517 ASP A O 1
ATOM 4104 N N . ARG A 1 518 ? 9.502 11.703 19.589 1.00 67.31 518 ARG A N 1
ATOM 4105 C CA . ARG A 1 518 ? 10.156 12.990 19.293 1.00 67.31 518 ARG A CA 1
ATOM 4106 C C . ARG A 1 518 ? 9.407 14.184 19.873 1.00 67.31 518 ARG A C 1
ATOM 4108 O O . ARG A 1 518 ? 9.873 15.318 19.737 1.00 67.31 518 ARG A O 1
ATOM 4115 N N . ILE A 1 519 ? 8.257 13.957 20.505 1.00 74.00 519 ILE A N 1
ATOM 4116 C CA . ILE A 1 519 ? 7.417 15.003 21.083 1.00 74.00 519 ILE A CA 1
ATOM 4117 C C . ILE A 1 519 ? 7.561 14.954 22.601 1.00 74.00 519 ILE A C 1
ATOM 4119 O O . ILE A 1 519 ? 7.275 13.949 23.233 1.00 74.00 519 ILE A O 1
ATOM 4123 N N . LYS A 1 520 ? 7.962 16.076 23.206 1.00 66.00 520 LYS A N 1
ATOM 4124 C CA . LYS A 1 520 ? 8.164 16.150 24.663 1.00 66.00 520 LYS A CA 1
ATOM 4125 C C . LYS A 1 520 ? 6.868 16.020 25.476 1.00 66.00 520 LYS A C 1
ATOM 4127 O O . LYS A 1 520 ? 6.916 15.528 26.594 1.00 66.00 520 LYS A O 1
ATOM 4132 N N . ASN A 1 521 ? 5.738 16.475 24.926 1.00 82.69 521 ASN A N 1
ATOM 4133 C CA . ASN A 1 521 ? 4.470 16.614 25.647 1.00 82.69 521 ASN A CA 1
ATOM 4134 C C . ASN A 1 521 ? 3.337 15.909 24.889 1.00 82.69 521 ASN A C 1
ATOM 4136 O O . ASN A 1 521 ? 2.676 16.524 24.045 1.00 82.69 521 ASN A O 1
ATOM 4140 N N . VAL A 1 522 ? 3.122 14.629 25.183 1.00 85.94 522 VAL A N 1
ATOM 4141 C CA . VAL A 1 522 ? 1.974 13.840 24.713 1.00 85.94 522 VAL A CA 1
ATOM 4142 C C . VAL A 1 522 ? 1.181 13.410 25.940 1.00 85.94 522 VAL A C 1
ATOM 4144 O O . VAL A 1 522 ? 1.768 12.952 26.918 1.00 85.94 522 VAL A O 1
ATOM 4147 N N . ILE A 1 523 ? -0.139 13.591 25.915 1.00 87.44 523 ILE A N 1
ATOM 4148 C CA . ILE A 1 523 ? -1.012 13.176 27.016 1.00 87.44 523 ILE A CA 1
ATOM 4149 C C . ILE A 1 523 ? -1.655 11.825 26.689 1.00 87.44 523 ILE A C 1
ATOM 4151 O O . ILE A 1 523 ? -2.375 11.721 25.692 1.00 87.44 523 ILE A O 1
ATOM 4155 N N . PRO A 1 524 ? -1.420 10.784 27.509 1.00 83.88 524 PRO A N 1
ATOM 4156 C CA . PRO A 1 524 ? -2.038 9.487 27.300 1.00 83.88 524 PRO A CA 1
ATOM 4157 C C . PRO A 1 524 ? -3.506 9.566 27.720 1.00 83.88 524 PRO A C 1
ATOM 4159 O O . PRO A 1 524 ? -3.839 9.617 28.905 1.00 83.88 524 PRO A O 1
ATOM 4162 N N . LEU A 1 525 ? -4.398 9.595 26.735 1.00 91.00 525 LEU A N 1
ATOM 4163 C CA . LEU A 1 525 ? -5.822 9.421 26.984 1.00 91.00 525 LEU A CA 1
ATOM 4164 C C . LEU A 1 525 ? -6.120 7.939 27.203 1.00 91.00 525 LEU A C 1
ATOM 4166 O O . LEU A 1 525 ? -5.580 7.080 26.508 1.00 91.00 525 LEU A O 1
ATOM 4170 N N . VAL A 1 526 ? -7.006 7.637 28.153 1.00 91.31 526 VAL A N 1
ATOM 4171 C CA . VAL A 1 526 ? -7.461 6.259 28.347 1.00 91.31 526 VAL A CA 1
ATOM 4172 C C . VAL A 1 526 ? -8.192 5.784 27.092 1.00 91.31 526 VAL A C 1
ATOM 4174 O O . VAL A 1 526 ? -9.062 6.485 26.570 1.00 91.31 526 VAL A O 1
ATOM 4177 N N . LYS A 1 527 ? -7.819 4.596 26.613 1.00 93.44 527 LYS A N 1
ATOM 4178 C CA . LYS A 1 527 ? -8.503 3.906 25.522 1.00 93.44 527 LYS A CA 1
ATOM 4179 C C . LYS A 1 527 ? -9.557 2.969 26.107 1.00 93.44 527 LYS A C 1
ATOM 4181 O O . LYS A 1 527 ? -9.223 2.091 26.897 1.00 93.44 527 LYS A O 1
ATOM 4186 N N . ILE A 1 528 ? -10.809 3.161 25.715 1.00 93.25 528 ILE A N 1
ATOM 4187 C CA . ILE A 1 528 ? -11.987 2.484 26.257 1.00 93.25 528 ILE A CA 1
ATOM 4188 C C . ILE A 1 528 ? -12.636 1.669 25.129 1.00 93.25 528 ILE A C 1
ATOM 4190 O O . ILE A 1 528 ? -13.058 2.268 24.143 1.00 93.25 528 ILE A O 1
ATOM 4194 N N . PRO A 1 529 ? -12.723 0.331 25.222 1.00 88.88 529 PRO A N 1
ATOM 4195 C CA . PRO A 1 529 ? -13.386 -0.481 24.203 1.00 88.88 529 PRO A CA 1
ATOM 4196 C C . PRO A 1 529 ? -14.905 -0.285 24.207 1.00 88.88 529 PRO A C 1
ATOM 4198 O O . PRO A 1 529 ? -15.558 -0.522 25.223 1.00 88.88 529 PRO A O 1
ATOM 4201 N N . LEU A 1 530 ? -15.491 0.085 23.063 1.00 92.69 530 LEU A N 1
ATOM 4202 C CA . LEU A 1 530 ? -16.948 0.212 22.927 1.00 92.69 530 LEU A CA 1
ATOM 4203 C C . LEU A 1 530 ? -17.659 -1.136 23.108 1.00 92.69 530 LEU A C 1
ATOM 4205 O O . LEU A 1 530 ? -18.749 -1.185 23.672 1.00 92.69 530 LEU A O 1
ATOM 4209 N N . LYS A 1 531 ? -17.031 -2.238 22.686 1.00 87.44 531 LYS A N 1
ATOM 4210 C CA . LYS A 1 531 ? -17.561 -3.597 22.871 1.00 87.44 531 LYS A CA 1
ATOM 4211 C C . LYS A 1 531 ? -17.822 -3.964 24.341 1.00 87.44 531 LYS A C 1
ATOM 4213 O O . LYS A 1 531 ? -18.735 -4.733 24.614 1.00 87.44 531 LYS A O 1
ATOM 4218 N N . ASP A 1 532 ? -17.073 -3.353 25.259 1.00 92.50 532 ASP A N 1
ATOM 4219 C CA . ASP A 1 532 ? -17.096 -3.641 26.695 1.00 92.50 532 ASP A CA 1
ATOM 4220 C C . ASP A 1 532 ? -17.807 -2.514 27.473 1.00 92.50 532 ASP A C 1
ATOM 4222 O O . ASP A 1 532 ? -17.690 -2.420 28.693 1.00 92.50 532 ASP A O 1
ATOM 4226 N N . ILE A 1 533 ? -18.532 -1.614 26.791 1.00 93.50 533 ILE A N 1
ATOM 4227 C CA . ILE A 1 533 ? -19.155 -0.413 27.385 1.00 93.50 533 ILE A CA 1
ATOM 4228 C C . ILE A 1 533 ? -20.145 -0.729 28.515 1.00 93.50 533 ILE A C 1
ATOM 4230 O O . ILE A 1 533 ? -20.396 0.114 29.379 1.00 93.50 533 ILE A O 1
ATOM 4234 N N . ASP A 1 534 ? -20.695 -1.943 28.529 1.00 90.94 534 ASP A N 1
ATOM 4235 C CA . ASP A 1 534 ? -21.623 -2.391 29.557 1.00 90.94 534 ASP A CA 1
ATOM 4236 C C . ASP A 1 534 ? -20.944 -2.976 30.806 1.00 90.94 534 ASP A C 1
ATOM 4238 O O . ASP A 1 534 ? -21.591 -3.071 31.858 1.00 90.94 534 ASP A O 1
ATOM 4242 N N . ASP A 1 535 ? -19.638 -3.237 30.750 1.00 94.31 535 ASP A N 1
ATOM 4243 C CA . ASP A 1 535 ? -18.865 -3.749 31.875 1.00 94.31 535 ASP A CA 1
ATOM 4244 C C . ASP A 1 535 ? -18.664 -2.684 32.957 1.00 94.31 535 ASP A C 1
ATOM 4246 O O . ASP A 1 535 ? -18.395 -1.508 32.693 1.00 94.31 535 ASP A O 1
ATOM 4250 N N . ALA A 1 536 ? -18.728 -3.104 34.223 1.00 94.38 536 ALA A N 1
ATOM 4251 C CA . ALA A 1 536 ? -18.576 -2.200 35.365 1.00 94.38 536 ALA A CA 1
ATOM 4252 C C . ALA A 1 536 ? -17.212 -1.482 35.383 1.00 94.38 536 ALA A C 1
ATOM 4254 O O . ALA A 1 536 ? -17.129 -0.311 35.762 1.00 94.38 536 ALA A O 1
ATOM 4255 N N . ALA A 1 537 ? -16.143 -2.165 34.956 1.00 91.31 537 ALA A N 1
ATOM 4256 C CA . ALA A 1 537 ? -14.804 -1.585 34.872 1.00 91.31 537 ALA A CA 1
ATOM 4257 C C . ALA A 1 537 ? -14.728 -0.488 33.798 1.00 91.31 537 ALA A C 1
ATOM 4259 O O . ALA A 1 537 ? -14.240 0.609 34.077 1.00 91.31 537 ALA A O 1
ATOM 4260 N N . THR A 1 538 ? -15.277 -0.753 32.612 1.00 92.62 538 THR A N 1
ATOM 4261 C CA . THR A 1 538 ? -15.340 0.190 31.489 1.00 92.62 538 THR A CA 1
ATOM 4262 C C . THR A 1 538 ? -16.179 1.414 31.845 1.00 92.62 538 THR A C 1
ATOM 4264 O O . THR A 1 538 ? -15.726 2.548 31.681 1.00 92.62 538 THR A O 1
ATOM 4267 N N . LYS A 1 539 ? -17.358 1.208 32.449 1.00 96.94 539 LYS A N 1
ATOM 4268 C CA . LYS A 1 539 ? -18.212 2.287 32.975 1.00 96.94 539 LYS A CA 1
ATOM 4269 C C . LYS A 1 539 ? -17.445 3.190 33.939 1.00 96.94 539 LYS A C 1
ATOM 4271 O O . LYS A 1 539 ? -17.458 4.409 33.794 1.00 96.94 539 LYS A O 1
ATOM 4276 N N . ARG A 1 540 ? -16.692 2.600 34.874 1.00 94.88 540 ARG A N 1
ATOM 4277 C CA . ARG A 1 540 ? -15.857 3.354 35.819 1.00 94.88 540 ARG A CA 1
ATOM 4278 C C . ARG A 1 540 ? -14.764 4.164 35.116 1.00 94.88 540 ARG A C 1
ATOM 4280 O O . ARG A 1 540 ? -14.517 5.301 35.513 1.00 94.88 540 ARG A O 1
ATOM 4287 N N . GLN A 1 541 ? -14.116 3.611 34.090 1.00 95.19 541 GLN A N 1
ATOM 4288 C CA . GLN A 1 541 ? -13.105 4.334 33.307 1.00 95.19 541 GLN A CA 1
ATOM 4289 C C . GLN A 1 541 ? -13.701 5.546 32.585 1.00 95.19 541 GLN A C 1
ATOM 4291 O O . GLN A 1 541 ? -13.114 6.626 32.658 1.00 95.19 541 GLN A O 1
ATOM 4296 N N . ILE A 1 542 ? -14.881 5.397 31.968 1.00 96.94 542 ILE A N 1
ATOM 4297 C CA . ILE A 1 542 ? -15.609 6.500 31.319 1.00 96.94 542 ILE A CA 1
ATOM 4298 C C . ILE A 1 542 ? -15.864 7.620 32.331 1.00 96.94 542 ILE A C 1
ATOM 4300 O O . ILE A 1 542 ? -15.527 8.779 32.079 1.00 96.94 542 ILE A O 1
ATOM 4304 N N . CYS A 1 543 ? -16.393 7.282 33.506 1.00 96.56 543 CYS A N 1
ATOM 4305 C CA . CYS A 1 543 ? -16.693 8.261 34.547 1.00 96.56 543 CYS A CA 1
ATOM 4306 C C . CYS A 1 543 ? -15.434 8.976 35.057 1.00 96.56 543 CYS A C 1
ATOM 4308 O O . CYS A 1 543 ? -15.409 10.202 35.151 1.00 96.56 543 CYS A O 1
ATOM 4310 N N . VAL A 1 544 ? -14.348 8.244 35.327 1.00 94.88 544 VAL A N 1
ATOM 4311 C CA . VAL A 1 544 ? -13.073 8.840 35.764 1.00 94.88 544 VAL A CA 1
ATOM 4312 C C . VAL A 1 544 ? -12.489 9.763 34.689 1.00 94.88 544 VAL A C 1
ATOM 4314 O O . VAL A 1 544 ? -12.057 10.875 35.002 1.00 94.88 544 VAL A O 1
ATOM 4317 N N . ALA A 1 545 ? -12.498 9.352 33.421 1.00 94.25 545 ALA A N 1
ATOM 4318 C CA . ALA A 1 545 ? -12.011 10.181 32.321 1.00 94.25 545 ALA A CA 1
ATOM 4319 C C . ALA A 1 545 ? -12.827 11.476 32.165 1.00 94.25 545 ALA A C 1
ATOM 4321 O O . ALA A 1 545 ? -12.259 12.565 32.050 1.00 94.25 545 ALA A O 1
ATOM 4322 N N . SER A 1 546 ? -14.153 11.364 32.277 1.00 95.81 546 SER A N 1
ATOM 4323 C CA . SER A 1 546 ? -15.096 12.488 32.182 1.00 95.81 546 SER A CA 1
ATOM 4324 C C . SER A 1 546 ? -14.883 13.537 33.279 1.00 95.81 546 SER A C 1
ATOM 4326 O O . SER A 1 546 ? -15.074 14.727 33.048 1.00 95.81 546 SER A O 1
ATOM 4328 N N . ARG A 1 547 ? -14.446 13.119 34.475 1.00 93.56 547 ARG A N 1
ATOM 4329 C CA . ARG A 1 547 ? -14.159 14.013 35.614 1.00 93.56 547 ARG A CA 1
ATOM 4330 C C . ARG A 1 547 ? -12.736 14.579 35.620 1.00 93.56 547 ARG A C 1
ATOM 4332 O O . ARG A 1 547 ? -12.466 15.544 36.325 1.00 93.56 547 ARG A O 1
ATOM 4339 N N . THR A 1 548 ? -11.803 13.959 34.898 1.00 89.38 548 THR A N 1
ATOM 4340 C CA . THR A 1 548 ? -10.384 14.350 34.923 1.00 89.38 548 THR A CA 1
ATOM 4341 C C . THR A 1 548 ? -10.068 15.374 33.844 1.00 89.38 548 THR A C 1
ATOM 4343 O O . THR A 1 548 ? -10.032 16.568 34.127 1.00 89.38 548 THR A O 1
ATOM 4346 N N . HIS A 1 549 ? -9.841 14.920 32.615 1.00 86.56 549 HIS A N 1
ATOM 4347 C CA . HIS A 1 549 ? -9.558 15.805 31.485 1.00 86.56 549 HIS A CA 1
ATOM 4348 C C . HIS A 1 549 ? -10.822 16.138 30.689 1.00 86.56 549 HIS A C 1
ATOM 4350 O O . HIS A 1 549 ? -10.794 17.066 29.893 1.00 86.56 549 HIS A O 1
ATOM 4356 N N . GLY A 1 550 ? -11.908 15.375 30.871 1.00 93.56 550 GLY A N 1
ATOM 4357 C CA . GLY A 1 550 ? -13.078 15.447 29.994 1.00 93.56 550 GLY A CA 1
ATOM 4358 C C . GLY A 1 550 ? -12.879 14.721 28.663 1.00 93.56 550 GLY A C 1
ATOM 4359 O O . GLY A 1 550 ? -13.801 14.677 27.858 1.00 93.56 550 GLY A O 1
ATOM 4360 N N . PHE A 1 551 ? -11.700 14.124 28.450 1.00 96.31 551 PHE A N 1
ATOM 4361 C CA . PHE A 1 551 ? -11.291 13.458 27.219 1.00 96.31 551 PHE A CA 1
ATOM 4362 C C . PHE A 1 551 ? -10.970 11.978 27.448 1.00 96.31 551 PHE A C 1
ATOM 4364 O O . PHE A 1 551 ? -10.317 11.616 28.430 1.00 96.31 551 PHE A O 1
ATOM 4371 N N . PHE A 1 552 ? -11.356 11.135 26.494 1.00 96.69 552 PHE A N 1
ATOM 4372 C CA . PHE A 1 552 ? -10.912 9.743 26.369 1.00 96.69 552 PHE A CA 1
ATOM 4373 C C . PHE A 1 552 ? -10.992 9.288 24.911 1.00 96.69 552 PHE A C 1
ATOM 4375 O O . PHE A 1 552 ? -11.604 9.957 24.080 1.00 96.69 552 PHE A O 1
ATOM 4382 N N . GLN A 1 553 ? -10.370 8.155 24.593 1.00 96.88 553 GLN A N 1
ATOM 4383 C CA . GLN A 1 553 ? -10.491 7.530 23.278 1.00 96.88 553 GLN A CA 1
ATOM 4384 C C . GLN A 1 553 ? -11.412 6.321 23.363 1.00 96.88 553 GLN A C 1
ATOM 4386 O O . GLN A 1 553 ? -11.222 5.458 24.215 1.00 96.88 553 GLN A O 1
ATOM 4391 N N . LEU A 1 554 ? -12.403 6.258 22.484 1.00 97.44 554 LEU A N 1
ATOM 4392 C CA . LEU A 1 554 ? -13.323 5.139 22.365 1.00 97.44 554 LEU A CA 1
ATOM 4393 C C . LEU A 1 554 ? -12.858 4.254 21.205 1.00 97.44 554 LEU A C 1
ATOM 4395 O O . LEU A 1 554 ? -12.877 4.685 20.053 1.00 97.44 554 LEU A O 1
ATOM 4399 N N . ASP A 1 555 ? -12.412 3.038 21.514 1.00 91.81 555 ASP A N 1
ATOM 4400 C CA . ASP A 1 555 ? -12.019 2.032 20.525 1.00 91.81 555 ASP A CA 1
ATOM 4401 C C . ASP A 1 555 ? -13.287 1.395 19.957 1.00 91.81 555 ASP A C 1
ATOM 4403 O O . ASP A 1 555 ? -14.039 0.727 20.671 1.00 91.81 555 ASP A O 1
ATOM 4407 N N . LEU A 1 556 ? -13.548 1.663 18.681 1.00 85.25 556 LEU A N 1
ATOM 4408 C CA . LEU A 1 556 ? -14.779 1.275 18.001 1.00 85.25 556 LEU A CA 1
ATOM 4409 C C . LEU A 1 556 ? -14.707 -0.156 17.445 1.00 85.25 556 LEU A C 1
ATOM 4411 O O . LEU A 1 556 ? -15.705 -0.680 16.960 1.00 85.25 556 LEU A O 1
ATOM 4415 N N . ARG A 1 557 ? -13.548 -0.813 17.520 1.00 79.25 557 ARG A N 1
ATOM 4416 C CA . ARG A 1 557 ? -13.362 -2.143 16.935 1.00 79.25 557 ARG A CA 1
ATOM 4417 C C . ARG A 1 557 ? -13.992 -3.246 17.775 1.00 79.25 557 ARG A C 1
ATOM 4419 O O . ARG A 1 557 ? -14.086 -3.161 19.002 1.00 79.25 557 ARG A O 1
ATOM 4426 N N . GLY A 1 558 ? -14.354 -4.336 17.108 1.00 67.56 558 GLY A N 1
ATOM 4427 C CA . GLY A 1 558 ? -14.785 -5.568 17.771 1.00 67.56 558 GLY A CA 1
ATOM 4428 C C . GLY A 1 558 ? -16.215 -5.534 18.318 1.00 67.56 558 GLY A C 1
ATOM 4429 O O . GLY A 1 558 ? -16.576 -6.398 19.115 1.00 67.56 558 GLY A O 1
ATOM 4430 N N . CYS A 1 559 ? -17.036 -4.567 17.896 1.00 73.12 559 CYS A N 1
ATOM 4431 C CA . CYS A 1 559 ? -18.489 -4.596 18.074 1.00 73.12 559 CYS A CA 1
ATOM 4432 C C . CYS A 1 559 ? -19.207 -4.017 16.852 1.00 73.12 559 CYS A C 1
ATOM 4434 O O . CYS A 1 559 ? -18.709 -3.107 16.198 1.00 73.12 559 CYS A O 1
ATOM 4436 N N . GLU A 1 560 ? -20.406 -4.523 16.563 1.00 74.25 560 GLU A N 1
ATOM 4437 C CA . GLU A 1 560 ? -21.144 -4.177 15.342 1.00 74.25 560 GLU A CA 1
ATOM 4438 C C . GLU A 1 560 ? -21.440 -2.673 15.209 1.00 74.25 560 GLU A C 1
ATOM 4440 O O . GLU A 1 560 ? -21.303 -2.114 14.121 1.00 74.25 560 GLU A O 1
ATOM 4445 N N . ASP A 1 561 ? -21.815 -2.004 16.301 1.00 79.69 561 ASP A N 1
ATOM 4446 C CA . ASP A 1 561 ? -22.117 -0.567 16.286 1.00 79.69 561 ASP A CA 1
ATOM 4447 C C . ASP A 1 561 ? -20.872 0.277 15.998 1.00 79.69 561 ASP A C 1
ATOM 4449 O O . ASP A 1 561 ? -20.925 1.238 15.225 1.00 79.69 561 ASP A O 1
ATOM 4453 N N . GLY A 1 562 ? -19.740 -0.108 16.590 1.00 78.88 562 GLY A N 1
ATOM 4454 C CA . GLY A 1 562 ? -18.475 0.585 16.411 1.00 78.88 562 GLY A CA 1
ATOM 4455 C C . GLY A 1 562 ? -17.880 0.386 15.015 1.00 78.88 562 GLY A C 1
ATOM 4456 O O . GLY A 1 562 ? -17.476 1.367 14.394 1.00 78.88 562 GLY A O 1
ATOM 4457 N N . GLU A 1 563 ? -17.936 -0.826 14.455 1.00 72.38 563 GLU A N 1
ATOM 4458 C CA . GLU A 1 563 ? -17.498 -1.091 13.073 1.00 72.38 563 GLU A CA 1
ATOM 4459 C C . GLU A 1 563 ? -18.329 -0.294 12.052 1.00 72.38 563 GLU A C 1
ATOM 4461 O O . GLU A 1 563 ? -17.800 0.268 11.091 1.00 72.38 563 GLU A O 1
ATOM 4466 N N . LYS A 1 564 ? -19.644 -0.161 12.280 1.00 75.00 564 LYS A N 1
ATOM 4467 C CA . LYS A 1 564 ? -20.506 0.682 11.434 1.00 75.00 564 LYS A CA 1
ATOM 4468 C C . LYS A 1 564 ? -20.145 2.163 11.547 1.00 75.00 564 LYS A C 1
ATOM 4470 O O . LYS A 1 564 ? -20.111 2.848 10.526 1.00 75.00 564 LYS A O 1
ATOM 4475 N N . LEU A 1 565 ? -19.850 2.655 12.752 1.00 86.38 565 LEU A N 1
ATOM 4476 C CA . LEU A 1 565 ? -19.372 4.026 12.956 1.00 86.38 565 LEU A CA 1
ATOM 4477 C C . LEU A 1 565 ? -18.031 4.284 12.264 1.00 86.38 565 LEU A C 1
ATOM 4479 O O . LEU A 1 565 ? -17.877 5.330 11.633 1.00 86.38 565 LEU A O 1
ATOM 4483 N N . LEU A 1 566 ? -17.092 3.336 12.341 1.00 82.50 566 LEU A N 1
ATOM 4484 C CA . LEU A 1 566 ? -15.827 3.403 11.609 1.00 82.50 566 LEU A CA 1
ATOM 4485 C C . LEU A 1 566 ? -16.080 3.485 10.108 1.00 82.50 566 LEU A C 1
ATOM 4487 O O . LEU A 1 566 ? -15.614 4.424 9.471 1.00 82.50 566 LEU A O 1
ATOM 4491 N N . SER A 1 567 ? -16.909 2.591 9.567 1.00 76.31 567 SER A N 1
ATOM 4492 C CA . SER A 1 567 ? -17.271 2.608 8.150 1.00 76.31 567 SER A CA 1
ATOM 4493 C C . SER A 1 567 ? -17.932 3.928 7.727 1.00 76.31 567 SER A C 1
ATOM 4495 O O . SER A 1 567 ? -17.598 4.486 6.682 1.00 76.31 567 SER A O 1
ATOM 4497 N N . ASN A 1 568 ? -18.831 4.494 8.542 1.00 85.94 568 ASN A N 1
ATOM 4498 C CA . ASN A 1 568 ? -19.455 5.785 8.239 1.00 85.94 568 ASN A CA 1
ATOM 4499 C C . ASN A 1 568 ? -18.444 6.940 8.262 1.00 85.94 568 ASN A C 1
ATOM 4501 O O . ASN A 1 568 ? -18.457 7.781 7.357 1.00 85.94 568 ASN A O 1
ATOM 4505 N N . ALA A 1 569 ? -17.541 6.968 9.245 1.00 88.94 569 ALA A N 1
ATOM 4506 C CA . ALA A 1 569 ? -16.452 7.937 9.279 1.00 88.94 569 ALA A CA 1
ATOM 4507 C C . ALA A 1 569 ? -15.546 7.781 8.043 1.00 88.94 569 ALA A C 1
ATOM 4509 O O . ALA A 1 569 ? -15.247 8.768 7.370 1.00 88.94 569 ALA A O 1
ATOM 4510 N N . GLU A 1 570 ? -15.192 6.551 7.667 1.00 80.88 570 GLU A N 1
ATOM 4511 C CA . GLU A 1 570 ? -14.386 6.244 6.483 1.00 80.88 570 GLU A CA 1
ATOM 4512 C C . GLU A 1 570 ? -15.055 6.655 5.162 1.00 80.88 570 GLU A C 1
ATOM 4514 O O . GLU A 1 570 ? -14.422 7.145 4.223 1.00 80.88 570 GLU A O 1
ATOM 4519 N N . GLN A 1 571 ? -16.366 6.542 5.038 1.00 79.19 571 GLN A N 1
ATOM 4520 C CA . GLN A 1 571 ? -17.021 7.089 3.854 1.00 79.19 571 GLN A CA 1
ATOM 4521 C C . GLN A 1 571 ? -16.910 8.626 3.847 1.00 79.19 571 GLN A C 1
ATOM 4523 O O . GLN A 1 571 ? -16.624 9.236 2.811 1.00 79.19 571 GLN A O 1
ATOM 4528 N N . LEU A 1 572 ? -17.038 9.265 5.013 1.00 88.50 572 LEU A N 1
ATOM 4529 C CA . LEU A 1 572 ? -17.052 10.719 5.138 1.00 88.50 572 LEU A CA 1
ATOM 4530 C C . LEU A 1 572 ? -15.692 11.418 4.980 1.00 88.50 572 LEU A C 1
ATOM 4532 O O . LEU A 1 572 ? -15.702 12.512 4.413 1.00 88.50 572 LEU A O 1
ATOM 4536 N N . PHE A 1 573 ? -14.523 10.878 5.366 1.00 87.44 573 PHE A N 1
ATOM 4537 C CA . PHE A 1 573 ? -13.259 11.562 4.992 1.00 87.44 573 PHE A CA 1
ATOM 4538 C C . PHE A 1 573 ? -12.935 11.380 3.500 1.00 87.44 573 PHE A C 1
ATOM 4540 O O . PHE A 1 573 ? -12.411 12.314 2.890 1.00 87.44 573 PHE A O 1
ATOM 4547 N N . SER A 1 574 ? -13.298 10.249 2.877 1.00 78.31 574 SER A N 1
ATOM 4548 C CA . SER A 1 574 ? -13.213 10.056 1.419 1.00 78.31 574 SER A CA 1
ATOM 4549 C C . SER A 1 574 ? -14.039 11.121 0.710 1.00 78.31 574 SER A C 1
ATOM 4551 O O . SER A 1 574 ? -13.548 11.819 -0.180 1.00 78.31 574 SER A O 1
ATOM 4553 N N . PHE A 1 575 ? -15.276 11.307 1.170 1.00 83.31 575 PHE A N 1
ATOM 4554 C CA . PHE A 1 575 ? -16.141 12.373 0.696 1.00 83.31 575 PHE A CA 1
ATOM 4555 C C . PHE A 1 575 ? -15.570 13.765 0.997 1.00 83.31 575 PHE A C 1
ATOM 4557 O O . PHE A 1 575 ? -15.582 14.620 0.119 1.00 83.31 575 PHE A O 1
ATOM 4564 N N . SER A 1 576 ? -14.996 13.998 2.180 1.00 89.06 576 SER A N 1
ATOM 4565 C CA . SER A 1 576 ? -14.419 15.296 2.569 1.00 89.06 576 SER A CA 1
ATOM 4566 C C . SER A 1 576 ? -13.317 15.746 1.613 1.00 89.06 576 SER A C 1
ATOM 4568 O O . SER A 1 576 ? -13.328 16.893 1.164 1.00 89.06 576 SER A O 1
ATOM 4570 N N . LYS A 1 577 ? -12.394 14.844 1.248 1.00 83.06 577 LYS A N 1
ATOM 4571 C CA . LYS A 1 577 ? -11.319 15.127 0.280 1.00 83.06 577 LYS A CA 1
ATOM 4572 C C . LYS A 1 577 ? -11.879 15.624 -1.055 1.00 83.06 577 LYS A C 1
ATOM 4574 O O . LYS A 1 577 ? -11.334 16.554 -1.642 1.00 83.06 577 LYS A O 1
ATOM 4579 N N . LYS A 1 578 ? -12.995 15.039 -1.501 1.00 80.38 578 LYS A N 1
ATOM 4580 C CA . LYS A 1 578 ? -13.725 15.462 -2.700 1.00 80.38 578 LYS A CA 1
ATOM 4581 C C . LYS A 1 578 ? -14.441 16.799 -2.481 1.00 80.38 578 LYS A C 1
ATOM 4583 O O . LYS A 1 578 ? -14.268 17.724 -3.267 1.00 80.38 578 LYS A O 1
ATOM 4588 N N . ALA A 1 579 ? -15.201 16.927 -1.396 1.00 81.94 579 ALA A N 1
ATOM 4589 C CA . ALA A 1 579 ? -16.069 18.069 -1.125 1.00 81.94 579 ALA A CA 1
ATOM 4590 C C . ALA A 1 579 ? -15.306 19.392 -0.990 1.00 81.94 579 ALA A C 1
ATOM 4592 O O . ALA A 1 579 ? -15.714 20.403 -1.560 1.00 81.94 579 ALA A O 1
ATOM 4593 N N . PHE A 1 580 ? -14.164 19.403 -0.300 1.00 89.12 580 PHE A N 1
ATOM 4594 C CA . PHE A 1 580 ? -13.374 20.629 -0.158 1.00 89.12 580 PHE A CA 1
ATOM 4595 C C . PHE A 1 580 ? -12.737 21.101 -1.474 1.00 89.12 580 PHE A C 1
ATOM 4597 O O . PHE A 1 580 ? -12.459 22.293 -1.604 1.00 89.12 580 PHE A O 1
ATOM 4604 N N . VAL A 1 581 ? -12.561 20.212 -2.456 1.00 80.81 581 VAL A N 1
ATOM 4605 C CA . VAL A 1 581 ? -11.942 20.530 -3.752 1.00 80.81 581 VAL A CA 1
ATOM 4606 C C . VAL A 1 581 ? -12.982 20.833 -4.830 1.00 80.81 581 VAL A C 1
ATOM 4608 O O . VAL A 1 581 ? -12.811 21.785 -5.586 1.00 80.81 581 VAL A O 1
ATOM 4611 N N . GLU A 1 582 ? -14.035 20.023 -4.925 1.00 85.00 582 GLU A N 1
ATOM 4612 C CA . GLU A 1 582 ? -14.969 20.052 -6.055 1.00 85.00 582 GLU A CA 1
ATOM 4613 C C . GLU A 1 582 ? -16.152 21.002 -5.859 1.00 85.00 582 GLU A C 1
ATOM 4615 O O . GLU A 1 582 ? -16.714 21.458 -6.853 1.00 85.00 582 GLU A O 1
ATOM 4620 N N . VAL A 1 583 ? -16.528 21.336 -4.617 1.00 84.25 583 VAL A N 1
ATOM 4621 C CA . VAL A 1 583 ? -17.617 22.296 -4.389 1.00 84.25 583 VAL A CA 1
ATOM 4622 C C . VAL A 1 583 ? -17.193 23.680 -4.904 1.00 84.25 583 VAL A C 1
ATOM 4624 O O . VAL A 1 583 ? -16.199 24.226 -4.408 1.00 84.25 583 VAL A O 1
ATOM 4627 N N . PRO A 1 584 ? -17.941 24.288 -5.846 1.00 88.00 584 PRO A N 1
ATOM 4628 C CA . PRO A 1 584 ? -17.610 25.604 -6.379 1.00 88.00 584 PRO A CA 1
ATOM 4629 C C . PRO A 1 584 ? -17.566 26.677 -5.288 1.00 88.00 584 PRO A C 1
ATOM 4631 O O . PRO A 1 584 ? -18.414 26.711 -4.395 1.00 88.00 584 PRO A O 1
ATOM 4634 N N . CYS A 1 585 ? -16.612 27.608 -5.385 1.00 86.88 585 CYS A N 1
ATOM 4635 C CA . CYS A 1 585 ? -16.474 28.702 -4.417 1.00 86.88 585 CYS A CA 1
ATOM 4636 C C . CYS A 1 585 ? -17.765 29.518 -4.253 1.00 86.88 585 CYS A C 1
ATOM 4638 O O . CYS A 1 585 ? -18.074 29.946 -3.147 1.00 86.88 585 CYS A O 1
ATOM 4640 N N . GLU A 1 586 ? -18.532 29.712 -5.327 1.00 88.06 586 GLU A N 1
ATOM 4641 C CA . GLU A 1 586 ? -19.804 30.441 -5.286 1.00 88.06 586 GLU A CA 1
ATOM 4642 C C . GLU A 1 586 ? -20.840 29.748 -4.392 1.00 88.06 586 GLU A C 1
ATOM 4644 O O . GLU A 1 586 ? -21.505 30.412 -3.598 1.00 88.06 586 GLU A O 1
ATOM 4649 N N . GLU A 1 587 ? -20.928 28.415 -4.448 1.00 89.75 587 GLU A N 1
ATOM 4650 C CA . GLU A 1 587 ? -21.816 27.629 -3.584 1.00 89.75 587 GLU A CA 1
ATOM 4651 C C . GLU A 1 587 ? -21.345 27.618 -2.127 1.00 89.75 587 GLU A C 1
ATOM 4653 O O . GLU A 1 587 ? -22.157 27.720 -1.202 1.00 89.75 587 GLU A O 1
ATOM 4658 N N . LYS A 1 588 ? -20.026 27.557 -1.900 1.00 90.00 588 LYS A N 1
ATOM 4659 C CA . LYS A 1 588 ? -19.447 27.698 -0.556 1.00 90.00 588 LYS A CA 1
ATOM 4660 C C . LYS A 1 588 ? -19.811 29.050 0.061 1.00 90.00 588 LYS A C 1
ATOM 4662 O O . LYS A 1 588 ? -20.358 29.112 1.155 1.00 90.00 588 LYS A O 1
ATOM 4667 N N . GLU A 1 589 ? -19.587 30.142 -0.666 1.00 88.81 589 GLU A N 1
ATOM 4668 C CA . GLU A 1 589 ? -19.907 31.495 -0.196 1.00 88.81 589 GLU A CA 1
ATOM 4669 C C . GLU A 1 589 ? -21.429 31.699 -0.030 1.00 88.81 589 GLU A C 1
ATOM 4671 O O . GLU A 1 589 ? -21.872 32.371 0.908 1.00 88.81 589 GLU A O 1
ATOM 4676 N N . ALA A 1 590 ? -22.251 31.084 -0.893 1.00 87.50 590 ALA A N 1
ATOM 4677 C CA . ALA A 1 590 ? -23.711 31.097 -0.776 1.00 87.50 590 ALA A CA 1
ATOM 4678 C C . ALA A 1 590 ? -24.216 30.408 0.501 1.00 87.50 590 ALA A C 1
ATOM 4680 O O . ALA A 1 590 ? -25.152 30.908 1.123 1.00 87.50 590 ALA A O 1
ATOM 4681 N N . SER A 1 591 ? -23.558 29.322 0.905 1.00 87.69 591 SER A N 1
ATOM 4682 C CA . SER A 1 591 ? -23.843 28.556 2.124 1.00 87.69 591 SER A CA 1
ATOM 4683 C C . SER A 1 591 ? -23.071 29.052 3.356 1.00 87.69 591 SER A C 1
ATOM 4685 O O . SER A 1 591 ? -23.103 28.413 4.408 1.00 87.69 591 SER A O 1
ATOM 4687 N N . SER A 1 592 ? -22.365 30.186 3.258 1.00 87.06 592 SER A N 1
ATOM 4688 C CA . SER A 1 592 ? -21.522 30.683 4.349 1.00 87.06 592 SER A CA 1
ATOM 4689 C C . SER A 1 592 ? -22.334 31.081 5.581 1.00 87.06 592 SER A C 1
ATOM 4691 O O . SER A 1 592 ? -23.334 31.789 5.455 1.00 87.06 592 SER A O 1
ATOM 4693 N N . PHE A 1 593 ? -21.854 30.722 6.780 1.00 79.12 593 PHE A N 1
ATOM 4694 C CA . PHE A 1 593 ? -22.503 31.028 8.071 1.00 79.12 593 PHE A CA 1
ATOM 4695 C C . PHE A 1 593 ? -23.007 32.474 8.168 1.00 79.12 593 PHE A C 1
ATOM 4697 O O . PHE A 1 593 ? -24.112 32.741 8.642 1.00 79.12 593 PHE A O 1
ATOM 4704 N N . PHE A 1 594 ? -22.196 33.412 7.673 1.00 71.94 594 PHE A N 1
ATOM 4705 C CA . PHE A 1 594 ? -22.473 34.845 7.670 1.00 71.94 594 PHE A CA 1
ATOM 4706 C C . PHE A 1 594 ? -23.675 35.215 6.807 1.00 71.94 594 PHE A C 1
ATOM 4708 O O . PHE A 1 594 ? -24.505 36.029 7.213 1.00 71.94 594 PHE A O 1
ATOM 4715 N N . LYS A 1 595 ? -23.765 34.626 5.612 1.00 77.56 595 LYS A N 1
ATOM 4716 C CA . LYS A 1 595 ? -24.796 34.954 4.630 1.00 77.56 595 LYS A CA 1
ATOM 4717 C C . LYS A 1 595 ? -26.144 34.363 5.023 1.00 77.56 595 LYS A C 1
ATOM 4719 O O . LYS A 1 595 ? -27.156 35.049 4.915 1.00 77.56 595 LYS A O 1
ATOM 4724 N N . ILE A 1 596 ? -26.147 33.131 5.528 1.00 78.44 596 ILE A N 1
ATOM 4725 C CA . ILE A 1 596 ? -27.377 32.425 5.921 1.00 78.44 596 ILE A CA 1
ATOM 4726 C C . ILE A 1 596 ? -27.769 32.644 7.388 1.00 78.44 596 ILE A C 1
ATOM 4728 O O . ILE A 1 596 ? -28.828 32.187 7.804 1.00 78.44 596 ILE A O 1
ATOM 4732 N N . ARG A 1 597 ? -26.939 33.351 8.171 1.00 74.88 597 ARG A N 1
ATOM 4733 C CA . ARG A 1 597 ? -27.149 33.624 9.607 1.00 74.88 597 ARG A CA 1
ATOM 4734 C C . ARG A 1 597 ? -27.427 32.346 10.411 1.00 74.88 597 ARG A C 1
ATOM 4736 O O . ARG A 1 597 ? -28.313 32.317 11.263 1.00 74.88 597 ARG A O 1
ATOM 4743 N N . SER A 1 598 ? -26.650 31.302 10.132 1.00 80.69 598 SER A N 1
ATOM 4744 C CA . SER A 1 598 ? -26.743 29.986 10.767 1.00 80.69 598 SER A CA 1
ATOM 4745 C C . SER A 1 598 ? -25.371 29.528 11.259 1.00 80.69 598 SER A C 1
ATOM 4747 O O . SER A 1 598 ? -24.339 29.973 10.761 1.00 80.69 598 SER A O 1
ATOM 4749 N N . ILE A 1 599 ? -25.369 28.635 12.248 1.00 78.25 599 ILE A N 1
ATOM 4750 C CA . ILE A 1 599 ? -24.176 27.906 12.712 1.00 78.25 599 ILE A CA 1
ATOM 4751 C C . ILE A 1 599 ? -23.916 26.627 11.894 1.00 78.25 599 ILE A C 1
ATOM 4753 O O . ILE A 1 599 ? -22.885 25.980 12.079 1.00 78.25 599 ILE A O 1
ATOM 4757 N N . HIS A 1 600 ? -24.857 26.262 11.018 1.00 88.94 600 HIS A N 1
ATOM 4758 C CA . HIS A 1 600 ? -24.697 25.252 9.973 1.00 88.94 600 HIS A CA 1
ATOM 4759 C C . HIS A 1 600 ? -24.307 25.933 8.652 1.00 88.94 600 HIS A C 1
ATOM 4761 O O . HIS A 1 600 ? -24.487 27.141 8.508 1.00 88.94 600 HIS A O 1
ATOM 4767 N N . GLY A 1 601 ? -23.805 25.169 7.681 1.00 89.88 601 GLY A N 1
ATOM 4768 C CA . GLY A 1 601 ? -23.346 25.663 6.379 1.00 89.88 601 GLY A CA 1
ATOM 4769 C C . GLY A 1 601 ? -21.826 25.613 6.237 1.00 89.88 601 GLY A C 1
ATOM 4770 O O . GLY A 1 601 ? -21.188 24.659 6.680 1.00 89.88 601 GLY A O 1
ATOM 4771 N N . TRP A 1 602 ? -21.227 26.634 5.631 1.00 92.62 602 TRP A N 1
ATOM 4772 C CA . TRP A 1 602 ? -19.788 26.689 5.373 1.00 92.62 602 TRP A CA 1
ATOM 4773 C C . TRP A 1 602 ? -19.071 27.802 6.145 1.00 92.62 602 TRP A C 1
ATOM 4775 O O . TRP A 1 602 ? -19.561 28.928 6.275 1.00 92.62 602 TRP A O 1
ATOM 4785 N N . LYS A 1 603 ? -17.853 27.501 6.602 1.00 90.00 603 LYS A N 1
ATOM 4786 C CA . LYS A 1 603 ? -16.931 28.455 7.217 1.00 90.00 603 LYS A CA 1
ATOM 4787 C C . LYS A 1 603 ? -15.597 28.446 6.484 1.00 90.00 603 LYS A C 1
ATOM 4789 O O . LYS A 1 603 ? -14.915 27.425 6.403 1.00 90.00 603 LYS A O 1
ATOM 4794 N N . LYS A 1 604 ? -15.198 29.626 6.011 1.00 89.06 604 LYS A N 1
ATOM 4795 C CA . LYS A 1 604 ? -13.908 29.874 5.360 1.00 89.06 604 LYS A CA 1
ATOM 4796 C C . LYS A 1 604 ? -12.754 29.882 6.365 1.00 89.06 604 LYS A C 1
ATOM 4798 O O . LYS A 1 604 ? -12.917 30.356 7.490 1.00 89.06 604 LYS A O 1
ATOM 4803 N N . ALA A 1 605 ? -11.574 29.424 5.954 1.00 86.06 605 ALA A N 1
ATOM 4804 C CA . ALA A 1 605 ? -10.333 29.643 6.703 1.00 86.06 605 ALA A CA 1
ATOM 4805 C C . ALA A 1 605 ? -9.991 31.143 6.825 1.00 86.06 605 ALA A C 1
ATOM 4807 O O . ALA A 1 605 ? -10.439 31.964 6.019 1.00 86.06 605 ALA A O 1
ATOM 4808 N N . GLY A 1 606 ? -9.159 31.497 7.805 1.00 80.56 606 GLY A N 1
ATOM 4809 C CA . GLY A 1 606 ? -8.623 32.852 7.955 1.00 80.56 606 GLY A CA 1
ATOM 4810 C C . GLY A 1 606 ? -9.357 33.742 8.958 1.00 80.56 606 GLY A C 1
ATOM 4811 O O . GLY A 1 606 ? -9.215 34.966 8.890 1.00 80.56 606 GLY A O 1
ATOM 4812 N N . PHE A 1 607 ? -10.149 33.152 9.855 1.00 77.56 607 PHE A N 1
ATOM 4813 C CA . PHE A 1 607 ? -10.838 33.879 10.916 1.00 77.56 607 PHE A CA 1
ATOM 4814 C C . PHE A 1 607 ? -9.894 34.188 12.092 1.00 77.56 607 PHE A C 1
ATOM 4816 O O . PHE A 1 607 ? -8.936 33.456 12.312 1.00 77.56 607 PHE A O 1
ATOM 4823 N N . VAL A 1 608 ? -10.144 35.293 12.804 1.00 74.19 608 VAL A N 1
ATOM 4824 C CA . VAL A 1 608 ? -9.327 35.775 13.928 1.00 74.19 608 VAL A CA 1
ATOM 4825 C C . VAL A 1 608 ? -10.158 35.746 15.203 1.00 74.19 608 VAL A C 1
ATOM 4827 O O . VAL A 1 608 ? -11.160 36.454 15.288 1.00 74.19 608 VAL A O 1
ATOM 4830 N N . ASP A 1 609 ? -9.724 34.974 16.196 1.00 69.38 609 ASP A N 1
ATOM 4831 C CA . ASP A 1 609 ? -10.343 34.972 17.523 1.00 69.38 609 ASP A CA 1
ATOM 4832 C C . ASP A 1 609 ? -10.126 36.326 18.225 1.00 69.38 609 ASP A C 1
ATOM 4834 O O . ASP A 1 609 ? -9.013 36.856 18.257 1.00 69.38 609 ASP A O 1
ATOM 4838 N N . SER A 1 610 ? -11.189 36.907 18.790 1.00 67.75 610 SER A N 1
ATOM 4839 C CA . SER A 1 610 ? -11.122 38.215 19.454 1.00 67.75 610 SER A CA 1
ATOM 4840 C C . SER A 1 610 ? -10.327 38.189 20.763 1.00 67.75 610 SER A C 1
ATOM 4842 O O . SER A 1 610 ? -9.824 39.231 21.192 1.00 67.75 610 SER A O 1
ATOM 4844 N N . LYS A 1 611 ? -10.215 37.011 21.390 1.00 69.12 611 LYS A N 1
ATOM 4845 C CA . LYS A 1 611 ? -9.456 36.781 22.624 1.00 69.12 611 LYS A CA 1
ATOM 4846 C C . LYS A 1 611 ? -7.987 36.491 22.354 1.00 69.12 611 LYS A C 1
ATOM 4848 O O . LYS A 1 611 ? -7.177 36.575 23.276 1.00 69.12 611 LYS A O 1
ATOM 4853 N N . ASP A 1 612 ? -7.628 36.170 21.112 1.00 69.25 612 ASP A N 1
ATOM 4854 C CA . ASP A 1 612 ? -6.237 35.967 20.745 1.00 69.25 612 ASP A CA 1
ATOM 4855 C C . ASP A 1 612 ? -5.496 37.309 20.741 1.00 69.25 612 ASP A C 1
ATOM 4857 O O . ASP A 1 612 ? -5.653 38.136 19.839 1.00 69.25 612 ASP A O 1
ATOM 4861 N N . VAL A 1 613 ? -4.642 37.504 21.748 1.00 68.56 613 VAL A N 1
ATOM 4862 C CA . VAL A 1 613 ? -3.818 38.711 21.932 1.00 68.56 613 VAL A CA 1
ATOM 4863 C C . VAL A 1 613 ? -2.975 39.011 20.686 1.00 68.56 613 VAL A C 1
ATOM 4865 O O . VAL A 1 613 ? -2.722 40.174 20.370 1.00 68.56 613 VAL A O 1
ATOM 4868 N N . HIS A 1 614 ? -2.601 37.973 19.934 1.00 69.75 614 HIS A N 1
ATOM 4869 C CA . HIS A 1 614 ? -1.779 38.082 18.731 1.00 69.75 614 HIS A CA 1
ATOM 4870 C C . HIS A 1 614 ? -2.594 38.251 17.438 1.00 69.75 614 HIS A C 1
ATOM 4872 O O . HIS A 1 614 ? -2.002 38.409 16.370 1.00 69.75 614 HIS A O 1
ATOM 4878 N N . LYS A 1 615 ? -3.935 38.239 17.508 1.00 71.69 615 LYS A N 1
ATOM 4879 C CA . LYS A 1 615 ? -4.852 38.382 16.361 1.00 71.69 615 LYS A CA 1
ATOM 4880 C C . LYS A 1 615 ? -4.520 37.438 15.192 1.00 71.69 615 LYS A C 1
ATOM 4882 O O . LYS A 1 615 ? -4.556 37.848 14.026 1.00 71.69 615 LYS A O 1
ATOM 4887 N N . ARG A 1 616 ? -4.166 36.183 15.486 1.00 74.19 616 ARG A N 1
ATOM 4888 C CA . ARG A 1 616 ? -3.761 35.209 14.462 1.00 74.19 616 ARG A CA 1
ATOM 4889 C C . ARG A 1 616 ? -4.973 34.720 13.678 1.00 74.19 616 ARG A C 1
ATOM 4891 O O . ARG A 1 616 ? -6.081 34.667 14.199 1.00 74.19 616 ARG A O 1
ATOM 4898 N N . LYS A 1 617 ? -4.744 34.365 12.412 1.00 79.50 617 LYS A N 1
ATOM 4899 C CA . LYS A 1 617 ? -5.759 33.794 11.522 1.00 79.50 617 LYS A CA 1
ATOM 4900 C C . LYS A 1 617 ? -5.711 32.273 11.569 1.00 79.50 617 LYS A C 1
ATOM 4902 O O . LYS A 1 617 ? -4.641 31.705 11.361 1.00 79.50 617 LYS A O 1
ATOM 4907 N N . ASP A 1 618 ? -6.853 31.621 11.748 1.00 84.25 618 ASP A N 1
ATOM 4908 C CA . ASP A 1 618 ? -6.931 30.169 11.629 1.00 84.25 618 ASP A CA 1
ATOM 4909 C C . ASP A 1 618 ? -6.725 29.692 10.181 1.00 84.25 618 ASP A C 1
ATOM 4911 O O . ASP A 1 618 ? -6.873 30.443 9.211 1.00 84.25 618 ASP A O 1
ATOM 4915 N N . ARG A 1 619 ? -6.422 28.402 10.037 1.00 86.50 619 ARG A N 1
ATOM 4916 C CA . ARG A 1 619 ? -6.123 27.757 8.751 1.00 86.50 619 ARG A CA 1
ATOM 4917 C C . ARG A 1 619 ? -7.213 26.791 8.287 1.00 86.50 619 ARG A C 1
ATOM 4919 O O . ARG A 1 619 ? -7.032 26.135 7.266 1.00 86.50 619 ARG A O 1
ATOM 4926 N N . SER A 1 620 ? -8.310 26.665 9.031 1.00 89.38 620 SER A N 1
ATOM 4927 C CA . SER A 1 620 ? -9.261 25.568 8.844 1.00 89.38 620 SER A CA 1
ATOM 4928 C C . SER A 1 620 ? -10.523 26.010 8.118 1.00 89.38 620 SER A C 1
ATOM 4930 O O . SER A 1 620 ? -11.219 26.939 8.536 1.00 89.38 620 SER A O 1
ATOM 4932 N N . GLU A 1 621 ? -10.847 25.287 7.055 1.00 92.56 621 GLU A N 1
ATOM 4933 C CA . GLU A 1 621 ? -12.115 25.371 6.339 1.00 92.56 621 GLU A CA 1
ATOM 4934 C C . GLU A 1 621 ? -13.069 24.294 6.871 1.00 92.56 621 GLU A C 1
ATOM 4936 O O . GLU A 1 621 ? -12.636 23.183 7.187 1.00 92.56 621 GLU A O 1
ATOM 4941 N N . MET A 1 622 ? -14.359 24.610 7.018 1.00 94.44 622 MET A N 1
ATOM 4942 C CA . MET A 1 622 ? -15.322 23.694 7.637 1.00 94.44 622 MET A CA 1
ATOM 4943 C C . MET A 1 622 ? -16.664 23.677 6.906 1.00 94.44 622 MET A C 1
ATOM 4945 O O . MET A 1 622 ? -17.172 24.724 6.505 1.00 94.44 622 MET A O 1
ATOM 4949 N N . PHE A 1 623 ? -17.267 22.493 6.814 1.00 95.56 623 PHE A N 1
ATOM 4950 C CA . PHE A 1 623 ? -18.678 22.307 6.477 1.00 95.56 623 PHE A CA 1
ATOM 4951 C C . PHE A 1 623 ? -19.413 21.730 7.678 1.00 95.56 623 PHE A C 1
ATOM 4953 O O . PHE A 1 623 ? -18.941 20.775 8.285 1.00 95.56 623 PHE A O 1
ATOM 4960 N N . HIS A 1 624 ? -20.559 22.301 8.018 1.00 94.06 624 HIS A N 1
ATOM 4961 C CA . HIS A 1 624 ? -21.396 21.903 9.140 1.00 94.06 624 HIS A CA 1
ATOM 4962 C C . HIS A 1 624 ? -22.770 21.520 8.615 1.00 94.06 624 HIS A C 1
ATOM 4964 O O . HIS A 1 624 ? -23.485 22.388 8.125 1.00 94.06 624 HIS A O 1
ATOM 4970 N N . VAL A 1 625 ? -23.143 20.253 8.737 1.00 94.56 625 VAL A N 1
ATOM 4971 C CA . VAL A 1 625 ? -24.464 19.748 8.360 1.00 94.56 625 VAL A CA 1
ATOM 4972 C C . VAL A 1 625 ? -25.263 19.511 9.634 1.00 94.56 625 VAL A C 1
ATOM 4974 O O . VAL A 1 625 ? -24.850 18.728 10.492 1.00 94.56 625 VAL A O 1
ATOM 4977 N N . GLY A 1 626 ? -26.385 20.215 9.775 1.00 93.81 626 GLY A N 1
ATOM 4978 C CA . GLY A 1 626 ? -27.274 20.075 10.925 1.00 93.81 626 GLY A CA 1
ATOM 4979 C C . GLY A 1 626 ? -27.965 18.710 10.957 1.00 93.81 626 GLY A C 1
ATOM 4980 O O . GLY A 1 626 ? -28.367 18.187 9.918 1.00 93.81 626 GLY A O 1
ATOM 4981 N N . LYS A 1 627 ? -28.148 18.155 12.159 1.00 94.38 627 LYS A N 1
ATOM 4982 C CA . LYS A 1 627 ? -28.910 16.921 12.403 1.00 94.38 627 LYS A CA 1
ATOM 4983 C C . LYS A 1 627 ? -30.310 17.005 11.813 1.00 94.38 627 LYS A C 1
ATOM 4985 O O . LYS A 1 627 ? -30.698 16.129 11.049 1.00 94.38 627 LYS A O 1
ATOM 4990 N N . ASP A 1 628 ? -31.045 18.058 12.170 1.00 91.88 628 ASP A N 1
ATOM 4991 C CA . ASP A 1 628 ? -32.438 18.234 11.752 1.00 91.88 628 ASP A CA 1
ATOM 4992 C C . ASP A 1 628 ? -32.558 18.243 10.229 1.00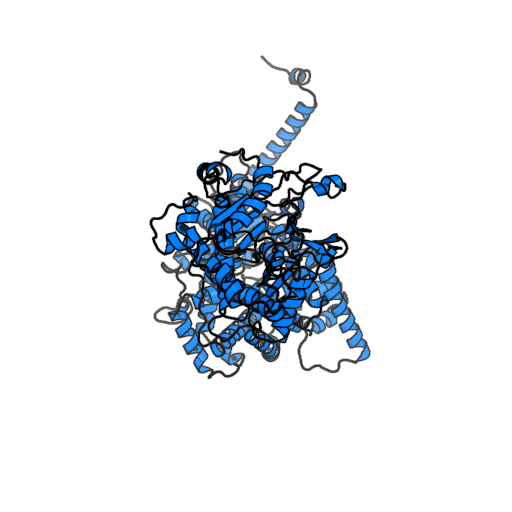 91.88 628 ASP A C 1
ATOM 4994 O O . ASP A 1 628 ? -33.438 17.600 9.672 1.00 91.88 628 ASP A O 1
ATOM 4998 N N . ASP A 1 629 ? -31.633 18.921 9.556 1.00 90.25 629 ASP A N 1
ATOM 4999 C CA . ASP A 1 629 ? -31.577 18.985 8.101 1.00 90.25 629 ASP A CA 1
ATOM 5000 C C . ASP A 1 629 ? -31.267 17.612 7.481 1.00 90.25 629 ASP A C 1
ATOM 5002 O O . ASP A 1 629 ? -31.950 17.181 6.553 1.00 90.25 629 ASP A O 1
ATOM 5006 N N . ALA A 1 630 ? -30.272 16.892 8.009 1.00 89.81 630 ALA A N 1
ATOM 5007 C CA . ALA A 1 630 ? -29.911 15.568 7.510 1.00 89.81 630 ALA A CA 1
ATOM 5008 C C . ALA A 1 630 ? -31.058 14.554 7.653 1.00 89.81 630 ALA A C 1
ATOM 5010 O O . ALA A 1 630 ? -31.324 13.794 6.721 1.00 89.81 630 ALA A O 1
ATOM 5011 N N . ILE A 1 631 ? -31.757 14.570 8.793 1.00 88.94 631 ILE A N 1
ATOM 5012 C CA . ILE A 1 631 ? -32.937 13.731 9.040 1.00 88.94 631 ILE A CA 1
ATOM 5013 C C . ILE A 1 631 ? -34.065 14.116 8.080 1.00 88.94 631 ILE A C 1
ATOM 5015 O O . ILE A 1 631 ? -34.571 13.257 7.361 1.00 88.94 631 ILE A O 1
ATOM 5019 N N . ARG A 1 632 ? -34.404 15.407 7.989 1.00 86.00 632 ARG A N 1
ATOM 5020 C CA . ARG A 1 632 ? -35.496 15.895 7.134 1.00 86.00 632 ARG A CA 1
ATOM 5021 C C . ARG A 1 632 ? -35.292 15.575 5.657 1.00 86.00 632 ARG A C 1
ATOM 5023 O O . ARG A 1 632 ? -36.258 15.184 5.011 1.00 86.00 632 ARG A O 1
ATOM 5030 N N . ILE A 1 633 ? -34.072 15.679 5.116 1.00 77.06 633 ILE A N 1
ATOM 5031 C CA . ILE A 1 633 ? -33.829 15.317 3.704 1.00 77.06 633 ILE A CA 1
ATOM 5032 C C . ILE A 1 633 ? -34.071 13.828 3.478 1.00 77.06 633 ILE A C 1
ATOM 5034 O O . ILE A 1 633 ? -34.706 13.443 2.498 1.00 77.06 633 ILE A O 1
ATOM 5038 N N . VAL A 1 634 ? -33.570 12.985 4.379 1.00 74.38 634 VAL A N 1
ATOM 5039 C CA . VAL A 1 634 ? -33.728 11.532 4.266 1.00 74.38 634 VAL A CA 1
ATOM 5040 C C . VAL A 1 634 ? -35.196 11.123 4.416 1.00 74.38 634 VAL A C 1
ATOM 5042 O O . VAL A 1 634 ? -35.661 10.247 3.686 1.00 74.38 634 VAL A O 1
ATOM 5045 N N . GLU A 1 635 ? -35.933 11.784 5.306 1.00 82.12 635 GLU A N 1
ATOM 5046 C CA . GLU A 1 635 ? -37.356 11.541 5.568 1.00 82.12 635 GLU A CA 1
ATOM 5047 C C . GLU A 1 635 ? -38.301 12.278 4.601 1.00 82.12 635 GLU A C 1
ATOM 5049 O O . GLU A 1 635 ? -39.504 12.025 4.616 1.00 82.12 635 GLU A O 1
ATOM 5054 N N . ARG A 1 636 ? -37.766 13.131 3.715 1.00 78.06 636 ARG A N 1
ATOM 5055 C CA . ARG A 1 636 ? -38.511 13.964 2.751 1.00 78.06 636 ARG A CA 1
ATOM 5056 C C . ARG A 1 636 ? -39.506 14.940 3.407 1.00 78.06 636 ARG A C 1
ATOM 5058 O O . ARG A 1 636 ? -40.604 15.135 2.894 1.00 78.06 636 ARG A O 1
ATOM 5065 N N . ASP A 1 637 ? -39.120 15.562 4.521 1.00 77.25 637 ASP A N 1
ATOM 5066 C CA . ASP A 1 637 ? -39.880 16.649 5.166 1.00 77.25 637 ASP A CA 1
ATOM 5067 C C . ASP A 1 637 ? -39.687 17.971 4.388 1.00 77.25 637 ASP A C 1
ATOM 5069 O O . ASP A 1 637 ? -38.562 18.366 4.087 1.00 77.25 637 ASP A O 1
ATOM 5073 N N . GLU A 1 638 ? -40.780 18.671 4.066 1.00 72.25 638 GLU A N 1
ATOM 5074 C CA . GLU A 1 638 ? -40.796 19.892 3.238 1.00 72.25 638 GLU A CA 1
ATOM 5075 C C . GLU A 1 638 ? -40.436 21.183 4.005 1.00 72.25 638 GLU A C 1
ATOM 5077 O O . GLU A 1 638 ? -40.486 22.286 3.451 1.00 72.25 638 GLU A O 1
ATOM 5082 N N . LYS A 1 639 ? -40.091 21.090 5.296 1.00 72.12 639 LYS A N 1
ATOM 5083 C CA . LYS A 1 639 ? -39.716 22.264 6.100 1.00 72.12 639 LYS A CA 1
ATOM 5084 C C . LYS A 1 639 ? -38.467 22.980 5.560 1.00 72.12 639 LYS A C 1
ATOM 5086 O O . LYS A 1 639 ? -37.560 22.335 5.041 1.00 72.12 639 LYS A O 1
ATOM 5091 N N . PRO A 1 640 ? -38.359 24.312 5.760 1.00 62.25 640 PRO A N 1
ATOM 5092 C CA . PRO A 1 640 ? -37.204 25.086 5.321 1.00 62.25 640 PRO A CA 1
ATOM 5093 C C . PRO A 1 640 ? -35.888 24.544 5.877 1.00 62.25 640 PRO A C 1
ATOM 5095 O O . PRO A 1 640 ? -35.781 24.227 7.065 1.00 62.25 640 PRO A O 1
ATOM 5098 N N . MET A 1 641 ? -34.887 24.511 5.004 1.00 75.38 641 MET A N 1
ATOM 5099 C CA . MET A 1 641 ? -33.569 23.953 5.258 1.00 75.38 641 MET A CA 1
ATOM 5100 C C . MET A 1 641 ? -32.470 24.989 5.072 1.00 75.38 641 MET A C 1
ATOM 5102 O O . MET A 1 641 ? -32.626 25.962 4.328 1.00 75.38 641 MET A O 1
ATOM 5106 N N . VAL A 1 642 ? -31.320 24.744 5.696 1.00 79.62 642 VAL A N 1
ATOM 5107 C CA . VAL A 1 642 ? -30.096 25.456 5.333 1.00 79.62 642 VAL A CA 1
ATOM 5108 C C . VAL A 1 642 ? -29.708 25.102 3.896 1.00 79.62 642 VAL A C 1
ATOM 5110 O O . VAL A 1 642 ? -29.717 23.940 3.498 1.00 79.62 642 VAL A O 1
ATOM 5113 N N . ALA A 1 643 ? -29.359 26.118 3.107 1.00 82.69 643 ALA A N 1
ATOM 5114 C CA . ALA A 1 643 ? -28.875 25.929 1.747 1.00 82.69 643 ALA A CA 1
ATOM 5115 C C . ALA A 1 643 ? -27.443 25.370 1.774 1.00 82.69 643 ALA A C 1
ATOM 5117 O O . ALA A 1 643 ? -26.478 26.129 1.879 1.00 82.69 643 ALA A O 1
ATOM 5118 N N . TYR A 1 644 ? -27.310 24.046 1.704 1.00 88.25 644 TYR A N 1
ATOM 5119 C CA . TYR A 1 644 ? -26.025 23.372 1.530 1.00 88.25 644 TYR A CA 1
ATOM 5120 C C . TYR A 1 644 ? -25.622 23.335 0.049 1.00 88.25 644 TYR A C 1
ATOM 5122 O O . TYR A 1 644 ? -26.497 23.323 -0.822 1.00 88.25 644 TYR A O 1
ATOM 5130 N N . PRO A 1 645 ? -24.314 23.284 -0.263 1.00 89.69 645 PRO A N 1
ATOM 5131 C CA . PRO A 1 645 ? -23.863 23.000 -1.620 1.00 89.69 645 PRO A CA 1
ATOM 5132 C C . PRO A 1 645 ? -24.433 21.677 -2.133 1.00 89.69 645 PRO A C 1
ATOM 5134 O O . PRO A 1 645 ? -24.581 20.732 -1.352 1.00 89.69 645 PRO A O 1
ATOM 5137 N N . HIS A 1 646 ? -24.692 21.585 -3.439 1.00 86.38 646 HIS A N 1
ATOM 5138 C CA . HIS A 1 646 ? -25.388 20.432 -4.029 1.00 86.38 646 HIS A CA 1
ATOM 5139 C C . HIS A 1 646 ? -24.709 19.104 -3.676 1.00 86.38 646 HIS A C 1
ATOM 5141 O O . HIS A 1 646 ? -25.372 18.164 -3.260 1.00 86.38 646 HIS A O 1
ATOM 5147 N N . LEU A 1 647 ? -23.373 19.059 -3.713 1.00 83.81 647 LEU A N 1
ATOM 5148 C CA . LEU A 1 647 ? -22.616 17.845 -3.421 1.00 83.81 647 LEU A CA 1
ATOM 5149 C C . LEU A 1 647 ? -22.849 17.322 -1.992 1.00 83.81 647 LEU A C 1
ATOM 5151 O O . LEU A 1 647 ? -22.819 16.111 -1.782 1.00 83.81 647 LEU A O 1
ATOM 5155 N N . LEU A 1 648 ? -23.080 18.204 -1.012 1.00 87.88 648 LEU A N 1
ATOM 5156 C CA . LEU A 1 648 ? -23.423 17.802 0.356 1.00 87.88 648 LEU A CA 1
ATOM 5157 C C . LEU A 1 648 ? -24.873 17.327 0.430 1.00 87.88 648 LEU A C 1
ATOM 5159 O O . LEU A 1 648 ? -25.135 16.299 1.045 1.00 87.88 648 LEU A O 1
ATOM 5163 N N . THR A 1 649 ? -25.789 18.043 -0.221 1.00 86.50 649 THR A N 1
ATOM 5164 C CA . THR A 1 649 ? -27.214 17.694 -0.271 1.00 86.50 649 THR A CA 1
ATOM 5165 C C . THR A 1 649 ? -27.437 16.331 -0.933 1.00 86.50 649 THR A C 1
ATOM 5167 O O . THR A 1 649 ? -28.108 15.474 -0.362 1.00 86.50 649 THR A O 1
ATOM 5170 N N . ASP A 1 650 ? -26.791 16.078 -2.073 1.00 82.19 650 ASP A N 1
ATOM 5171 C CA . ASP A 1 650 ? -26.881 14.826 -2.838 1.00 82.19 650 ASP A CA 1
ATOM 5172 C C . ASP A 1 650 ? -26.315 13.620 -2.071 1.00 82.19 650 ASP A C 1
ATOM 5174 O O . ASP A 1 650 ? -26.692 12.478 -2.329 1.00 82.19 650 ASP A O 1
ATOM 5178 N N . ASN A 1 651 ? -25.410 13.861 -1.114 1.00 84.19 651 ASN A N 1
ATOM 5179 C CA . ASN A 1 651 ? -24.738 12.827 -0.319 1.00 84.19 651 ASN A CA 1
ATOM 5180 C C . ASN A 1 651 ? -25.102 12.903 1.172 1.00 84.19 651 ASN A C 1
ATOM 5182 O O . ASN A 1 651 ? -24.419 12.320 2.018 1.00 84.19 651 ASN A O 1
ATOM 5186 N N . VAL A 1 652 ? -26.193 13.592 1.520 1.00 87.38 652 VAL A N 1
ATOM 5187 C CA . VAL A 1 652 ? -26.565 13.848 2.919 1.00 87.38 652 VAL A CA 1
ATOM 5188 C C . VAL A 1 652 ? -26.818 12.566 3.713 1.00 87.38 652 VAL A C 1
ATOM 5190 O O . VAL A 1 652 ? -26.640 12.543 4.929 1.00 87.38 652 VAL A O 1
ATOM 5193 N N . ARG A 1 653 ? -27.165 11.466 3.031 1.00 83.56 653 ARG A N 1
ATOM 5194 C CA . ARG A 1 653 ? -27.363 10.159 3.663 1.00 83.56 653 ARG A CA 1
ATOM 5195 C C . ARG A 1 653 ? -26.131 9.705 4.453 1.00 83.56 653 ARG A C 1
ATOM 5197 O O . ARG A 1 653 ? -26.284 9.160 5.540 1.00 83.56 653 ARG A O 1
ATOM 5204 N N . MET A 1 654 ? -24.928 10.013 3.965 1.00 85.81 654 MET A N 1
ATOM 5205 C CA . MET A 1 654 ? -23.675 9.701 4.661 1.00 85.81 654 MET A CA 1
ATOM 5206 C C . MET A 1 654 ? -23.574 10.425 6.009 1.00 85.81 654 MET A C 1
ATOM 5208 O O . MET A 1 654 ? -23.123 9.852 6.999 1.00 85.81 654 MET A O 1
ATOM 5212 N N . PHE A 1 655 ? -24.020 11.684 6.056 1.00 92.69 655 PHE A N 1
ATOM 5213 C CA . PHE A 1 655 ? -24.081 12.465 7.289 1.00 92.69 655 PHE A CA 1
ATOM 5214 C C . PHE A 1 655 ? -25.160 11.928 8.222 1.00 92.69 655 PHE A C 1
ATOM 5216 O O . PHE A 1 655 ? -24.894 11.777 9.408 1.00 92.69 655 PHE A O 1
ATOM 5223 N N . TYR A 1 656 ? -26.344 11.610 7.693 1.00 92.25 656 TYR A N 1
ATOM 5224 C CA . TYR A 1 656 ? -27.436 11.013 8.460 1.00 92.25 656 TYR A CA 1
ATOM 5225 C C . TYR A 1 656 ? -26.993 9.732 9.179 1.00 92.25 656 TYR A C 1
ATOM 5227 O O . TYR A 1 656 ? -27.166 9.631 10.392 1.00 92.25 656 TYR A O 1
ATOM 5235 N N . ASP A 1 657 ? -26.372 8.791 8.460 1.00 90.12 657 ASP A N 1
ATOM 5236 C CA . ASP A 1 657 ? -25.969 7.505 9.036 1.00 90.12 657 ASP A CA 1
ATOM 5237 C C . ASP A 1 657 ? -24.914 7.690 10.144 1.00 90.12 657 ASP A C 1
ATOM 5239 O O . ASP A 1 657 ? -25.029 7.076 11.207 1.00 90.12 657 ASP A O 1
ATOM 5243 N N . LEU A 1 658 ? -23.938 8.594 9.951 1.00 95.75 658 LEU A N 1
ATOM 5244 C CA . LEU A 1 658 ? -22.986 8.948 11.009 1.00 95.75 658 LEU A CA 1
ATOM 5245 C C . LEU A 1 658 ? -23.696 9.596 12.207 1.00 95.75 658 LEU A C 1
ATOM 5247 O O . LEU A 1 658 ? -23.423 9.218 13.345 1.00 95.75 658 LEU A O 1
ATOM 5251 N N . ILE A 1 659 ? -24.572 10.576 11.967 1.00 97.38 659 ILE A N 1
ATOM 5252 C CA . ILE A 1 659 ? -25.257 11.359 13.006 1.00 97.38 659 ILE A CA 1
ATOM 5253 C C . ILE A 1 659 ? -26.081 10.450 13.910 1.00 97.38 659 ILE A C 1
ATOM 5255 O O . ILE A 1 659 ? -25.907 10.509 15.123 1.00 97.38 659 ILE A O 1
ATOM 5259 N N . VAL A 1 660 ? -26.931 9.592 13.340 1.00 95.81 660 VAL A N 1
ATOM 5260 C CA . VAL A 1 660 ? -27.818 8.713 14.117 1.00 95.81 660 VAL A CA 1
ATOM 5261 C C . VAL A 1 660 ? -27.008 7.786 15.020 1.00 95.81 660 VAL A C 1
ATOM 5263 O O . VAL A 1 660 ? -27.223 7.761 16.229 1.00 95.81 660 VAL A O 1
ATOM 5266 N N . ARG A 1 661 ? -25.995 7.106 14.474 1.00 95.69 661 ARG A N 1
ATOM 5267 C CA . ARG A 1 661 ? -25.166 6.171 15.253 1.00 95.69 661 ARG A CA 1
ATOM 5268 C C . ARG A 1 661 ? -24.297 6.862 16.297 1.00 95.69 661 ARG A C 1
ATOM 5270 O O . ARG A 1 661 ? -24.084 6.339 17.393 1.00 95.69 661 ARG A O 1
ATOM 5277 N N . SER A 1 662 ? -23.779 8.041 15.957 1.00 98.12 662 SER A N 1
ATOM 5278 C CA . SER A 1 662 ? -22.986 8.857 16.879 1.00 98.12 662 SER A CA 1
ATOM 5279 C C . SER A 1 662 ? -23.847 9.327 18.044 1.00 98.12 662 SER A C 1
ATOM 5281 O O . SER A 1 662 ? -23.398 9.314 19.186 1.00 98.12 662 SER A O 1
ATOM 5283 N N . HIS A 1 663 ? -25.097 9.690 17.760 1.00 98.25 663 HIS A N 1
ATOM 5284 C CA . HIS A 1 663 ? -26.073 10.088 18.758 1.00 98.25 663 HIS A CA 1
ATOM 5285 C C . HIS A 1 663 ? -26.462 8.921 19.673 1.00 98.25 663 HIS A C 1
ATOM 5287 O O . HIS A 1 663 ? -26.432 9.072 20.889 1.00 98.25 663 HIS A O 1
ATOM 5293 N N . GLU A 1 664 ? -26.743 7.736 19.124 1.00 96.69 664 GLU A N 1
ATOM 5294 C CA . GLU A 1 664 ? -27.016 6.518 19.905 1.00 96.69 664 GLU A CA 1
ATOM 5295 C C . GLU A 1 664 ? -25.848 6.167 20.841 1.00 96.69 664 GLU A C 1
ATOM 5297 O O . GLU A 1 664 ? -26.038 5.921 22.035 1.00 96.69 664 GLU A O 1
ATOM 5302 N N . THR A 1 665 ? -24.621 6.208 20.318 1.00 97.56 665 THR A N 1
ATOM 5303 C CA . THR A 1 665 ? -23.404 5.950 21.102 1.00 97.56 665 THR A CA 1
ATOM 5304 C C . THR A 1 665 ? -23.202 7.020 22.174 1.00 97.56 665 THR A C 1
ATOM 5306 O O . THR A 1 665 ? -22.919 6.697 23.329 1.00 97.56 665 THR A O 1
ATOM 5309 N N . GLY A 1 666 ? -23.417 8.291 21.827 1.00 97.56 666 GLY A N 1
ATOM 5310 C CA . GLY A 1 666 ? -23.365 9.410 22.762 1.00 97.56 666 GLY A CA 1
ATOM 5311 C C . GLY A 1 666 ? -24.375 9.275 23.899 1.00 97.56 666 GLY A C 1
ATOM 5312 O O . GLY A 1 666 ? -24.003 9.416 25.061 1.00 97.56 666 GLY A O 1
ATOM 5313 N N . SER A 1 667 ? -25.615 8.892 23.598 1.00 98.06 667 SER A N 1
ATOM 5314 C CA . SER A 1 667 ? -26.662 8.639 24.592 1.00 98.06 667 SER A CA 1
ATOM 5315 C C . SER A 1 667 ? -26.262 7.551 25.590 1.00 98.06 667 SER A C 1
ATOM 5317 O O . SER A 1 667 ? -26.464 7.711 26.795 1.00 98.06 667 SER A O 1
ATOM 5319 N N . ARG A 1 668 ? -25.616 6.468 25.134 1.00 97.44 668 ARG A N 1
ATOM 5320 C CA . ARG A 1 668 ? -25.094 5.424 26.037 1.00 97.44 668 ARG A CA 1
ATOM 5321 C C . ARG A 1 668 ? -24.027 5.980 26.982 1.00 97.44 668 ARG A C 1
ATOM 5323 O O . ARG A 1 668 ? -24.091 5.721 28.183 1.00 97.44 668 ARG A O 1
ATOM 5330 N N . LEU A 1 669 ? -23.092 6.780 26.465 1.00 98.00 669 LEU A N 1
ATOM 5331 C CA . LEU A 1 669 ? -22.045 7.421 27.269 1.00 98.00 669 LEU A CA 1
ATOM 5332 C C . LEU A 1 669 ? -22.632 8.398 28.299 1.00 98.00 669 LEU A C 1
ATOM 5334 O O . LEU A 1 669 ? -22.274 8.333 29.476 1.00 98.00 669 LEU A O 1
ATOM 5338 N N . LEU A 1 670 ? -23.573 9.254 27.889 1.00 98.00 670 LEU A N 1
ATOM 5339 C CA . LEU A 1 670 ? -24.255 10.192 28.787 1.00 98.00 670 LEU A CA 1
ATOM 5340 C C . LEU A 1 670 ? -25.026 9.460 29.889 1.00 98.00 670 LEU A C 1
ATOM 5342 O O . LEU A 1 670 ? -24.945 9.844 31.052 1.00 98.00 670 LEU A O 1
ATOM 5346 N N . SER A 1 671 ? -25.711 8.369 29.545 1.00 98.06 671 SER A N 1
ATOM 5347 C CA . SER A 1 671 ? -26.452 7.542 30.500 1.00 98.06 671 SER A CA 1
ATOM 5348 C C . SER A 1 671 ? -25.540 6.911 31.563 1.00 98.06 671 SER A C 1
ATOM 5350 O O . SER A 1 671 ? -25.907 6.840 32.736 1.00 98.06 671 SER A O 1
ATOM 5352 N N . ILE A 1 672 ? -24.331 6.481 31.182 1.00 98.06 672 ILE A N 1
ATOM 5353 C CA . ILE A 1 672 ? -23.327 5.947 32.119 1.00 98.06 672 ILE A CA 1
ATOM 5354 C C . ILE A 1 672 ? -22.875 7.030 33.102 1.00 98.06 672 ILE A C 1
ATOM 5356 O O . ILE A 1 672 ? -22.896 6.803 34.312 1.00 98.06 672 ILE A O 1
ATOM 5360 N N . VAL A 1 673 ? -22.520 8.212 32.590 1.00 97.38 673 VAL A N 1
ATOM 5361 C CA . VAL A 1 673 ? -22.057 9.335 33.418 1.00 97.38 673 VAL A CA 1
ATOM 5362 C C . VAL A 1 673 ? -23.170 9.847 34.338 1.00 97.38 673 VAL A C 1
ATOM 5364 O O . VAL A 1 673 ? -22.913 10.107 35.510 1.00 97.38 673 VAL A O 1
ATOM 5367 N N . ALA A 1 674 ? -24.411 9.941 33.852 1.00 97.38 674 ALA A N 1
ATOM 5368 C CA . ALA A 1 674 ? -25.557 10.372 34.652 1.00 97.38 674 ALA A CA 1
ATOM 5369 C C . ALA A 1 674 ? -25.797 9.453 35.855 1.00 97.38 674 ALA A C 1
ATOM 5371 O O . ALA A 1 674 ? -25.857 9.925 36.991 1.00 97.38 674 ALA A O 1
ATOM 5372 N N . ARG A 1 675 ? -25.848 8.134 35.622 1.00 96.69 675 ARG A N 1
ATOM 5373 C CA . ARG A 1 675 ? -26.075 7.146 36.689 1.00 96.69 675 ARG A CA 1
ATOM 5374 C C . ARG A 1 675 ? -24.977 7.170 37.749 1.00 96.69 675 ARG A C 1
ATOM 5376 O O . ARG A 1 675 ? -25.276 7.075 38.933 1.00 96.69 675 ARG A O 1
ATOM 5383 N N . ASP A 1 676 ? -23.723 7.333 37.338 1.00 95.94 676 ASP A N 1
ATOM 5384 C CA . ASP A 1 676 ? -22.580 7.444 38.251 1.00 95.94 676 ASP A CA 1
ATOM 5385 C C . ASP A 1 676 ? -22.610 8.723 39.113 1.00 95.94 676 ASP A C 1
ATOM 5387 O O . ASP A 1 676 ? -22.065 8.747 40.218 1.00 95.94 676 ASP A O 1
ATOM 5391 N N . LEU A 1 677 ? -23.275 9.777 38.636 1.00 95.62 677 LEU A N 1
ATOM 5392 C CA . LEU A 1 677 ? -23.462 11.041 39.354 1.00 95.62 677 LEU A CA 1
ATOM 5393 C C . LEU A 1 677 ? -24.777 11.113 40.150 1.00 95.62 677 LEU A C 1
ATOM 5395 O O . LEU A 1 677 ? -25.015 12.117 40.822 1.00 95.62 677 LEU A O 1
ATOM 5399 N N . GLY A 1 678 ? -25.616 10.073 40.094 1.00 95.25 678 GLY A N 1
ATOM 5400 C CA . GLY A 1 678 ? -26.942 10.065 40.719 1.00 95.25 678 GLY A CA 1
ATOM 5401 C C . GLY A 1 678 ? -27.968 10.959 40.014 1.00 95.25 678 GLY A C 1
ATOM 5402 O O . GLY A 1 678 ? -28.967 11.327 40.624 1.00 95.25 678 GLY A O 1
ATOM 5403 N N . ILE A 1 679 ? -27.715 11.324 38.757 1.00 96.50 679 ILE A N 1
ATOM 5404 C CA . ILE A 1 679 ? -28.627 12.096 37.908 1.00 96.50 679 ILE A CA 1
ATOM 5405 C C . ILE A 1 679 ? -29.610 11.133 37.235 1.00 96.50 679 ILE A C 1
ATOM 5407 O O . ILE A 1 679 ? -29.226 10.029 36.835 1.00 96.50 679 ILE A O 1
ATOM 5411 N N . ASP A 1 680 ? -30.865 11.558 37.073 1.00 96.62 680 ASP A N 1
ATOM 5412 C CA . ASP A 1 680 ? -31.848 10.821 36.279 1.00 96.62 680 ASP A CA 1
ATOM 5413 C C . ASP A 1 680 ? -31.401 10.772 34.807 1.00 96.62 680 ASP A C 1
ATOM 5415 O O . ASP A 1 680 ? -31.392 11.775 34.086 1.00 96.62 680 ASP A O 1
ATOM 5419 N N . ALA A 1 681 ? -30.984 9.582 34.373 1.00 96.81 681 ALA A N 1
ATOM 5420 C CA . ALA A 1 681 ? -30.498 9.367 33.021 1.00 96.81 681 ALA A CA 1
ATOM 5421 C C . ALA A 1 681 ? -31.597 9.583 31.973 1.00 96.81 681 ALA A C 1
ATOM 5423 O O . ALA A 1 681 ? -31.282 10.046 30.880 1.00 96.81 681 ALA A O 1
ATOM 5424 N N . ASP A 1 682 ? -32.858 9.286 32.287 1.00 97.06 682 ASP A N 1
ATOM 5425 C CA . ASP A 1 682 ? -33.955 9.425 31.332 1.00 97.06 682 ASP A CA 1
ATOM 5426 C C . ASP A 1 682 ? -34.315 10.904 31.137 1.00 97.06 682 ASP A C 1
ATOM 5428 O O . ASP A 1 682 ? -34.522 11.332 30.000 1.00 97.06 682 ASP A O 1
ATOM 5432 N N . ASP A 1 683 ? -34.279 11.718 32.201 1.00 96.31 683 ASP A N 1
ATOM 5433 C CA . ASP A 1 683 ? -34.422 13.180 32.082 1.00 96.31 683 ASP A CA 1
ATOM 5434 C C . ASP A 1 683 ? -33.274 13.794 31.264 1.00 96.31 683 ASP A C 1
ATOM 5436 O O . ASP A 1 683 ? -33.502 14.604 30.357 1.00 96.31 683 ASP A O 1
ATOM 5440 N N . LEU A 1 684 ? -32.028 13.368 31.514 1.00 97.12 684 LEU A N 1
ATOM 5441 C CA . LEU A 1 684 ? -30.882 13.832 30.731 1.00 97.12 684 LEU A CA 1
ATOM 5442 C C . LEU A 1 684 ? -31.029 13.467 29.246 1.00 97.12 684 LEU A C 1
ATOM 5444 O O . LEU A 1 684 ? -30.779 14.310 28.381 1.00 97.12 684 LEU A O 1
ATOM 5448 N N . LEU A 1 685 ? -31.439 12.235 28.933 1.00 97.31 685 LEU A N 1
ATOM 5449 C CA . LEU A 1 685 ? -31.622 11.776 27.554 1.00 97.31 685 LEU A CA 1
ATOM 5450 C C . LEU A 1 685 ? -32.828 12.433 26.872 1.00 97.31 685 LEU A C 1
ATOM 5452 O O . LEU A 1 685 ? -32.741 12.769 25.693 1.00 97.31 685 LEU A O 1
ATOM 5456 N N . ALA A 1 686 ? -33.910 12.728 27.596 1.00 96.94 686 ALA A N 1
ATOM 5457 C CA . ALA A 1 686 ? -35.053 13.471 27.061 1.00 96.94 686 ALA A CA 1
ATOM 5458 C C . ALA A 1 686 ? -34.667 14.891 26.603 1.00 96.94 686 ALA A C 1
ATOM 5460 O O . ALA A 1 686 ? -35.213 15.420 25.628 1.00 96.94 686 ALA A O 1
ATOM 5461 N N . ARG A 1 687 ? -33.671 15.505 27.256 1.00 97.19 687 ARG A N 1
ATOM 5462 C CA . ARG A 1 687 ? -33.075 16.791 26.846 1.00 97.19 687 ARG A CA 1
ATOM 5463 C C . ARG A 1 687 ? -32.163 16.668 25.624 1.00 97.19 687 ARG A C 1
ATOM 5465 O O . ARG A 1 687 ? -31.775 17.694 25.077 1.00 97.19 687 ARG A O 1
ATOM 5472 N N . HIS A 1 688 ? -31.874 15.453 25.166 1.00 97.44 688 HIS A N 1
ATOM 5473 C CA . HIS A 1 688 ? -31.047 15.155 23.997 1.00 97.44 688 HIS A CA 1
ATOM 5474 C C . HIS A 1 688 ? -31.787 14.343 22.931 1.00 97.44 688 HIS A C 1
ATOM 5476 O O . HIS A 1 688 ? -31.146 13.877 22.011 1.00 97.44 688 HIS A O 1
ATOM 5482 N N . ASP A 1 689 ? -33.111 14.193 23.002 1.00 95.50 689 ASP A N 1
ATOM 5483 C CA . ASP A 1 689 ? -33.883 13.428 22.011 1.00 95.50 689 ASP A CA 1
ATOM 5484 C C . ASP A 1 689 ? -33.560 13.835 20.556 1.00 95.50 689 ASP A C 1
ATOM 5486 O O . ASP A 1 689 ? -33.779 14.984 20.150 1.00 95.50 689 ASP A O 1
ATOM 5490 N N . ILE A 1 690 ? -33.073 12.868 19.769 1.00 94.50 690 ILE A N 1
ATOM 5491 C CA . ILE A 1 690 ? -32.657 13.035 18.373 1.00 94.50 690 ILE A CA 1
ATOM 5492 C C . ILE A 1 690 ? -33.793 13.505 17.457 1.00 94.50 690 ILE A C 1
ATOM 5494 O O . ILE A 1 690 ? -33.528 14.111 16.419 1.00 94.50 690 ILE A O 1
ATOM 5498 N N . HIS A 1 691 ? -35.054 13.265 17.814 1.00 91.19 691 HIS A N 1
ATOM 5499 C CA . HIS A 1 691 ? -36.209 13.665 17.009 1.00 91.19 691 HIS A CA 1
ATOM 5500 C C . HIS A 1 691 ? -36.720 15.067 17.356 1.00 91.19 691 HIS A C 1
ATOM 5502 O O . HIS A 1 691 ? -37.552 15.625 16.637 1.00 91.19 691 HIS A O 1
ATOM 5508 N N . ARG A 1 692 ? -36.212 15.678 18.434 1.00 92.94 692 ARG A N 1
ATOM 5509 C CA . ARG A 1 692 ? -36.491 17.079 18.758 1.00 92.94 692 ARG A CA 1
ATOM 5510 C C . ARG A 1 692 ? -35.512 18.002 18.045 1.00 92.94 692 ARG A C 1
ATOM 5512 O O . ARG A 1 692 ? -34.350 17.656 17.829 1.00 92.94 692 ARG A O 1
ATOM 5519 N N . ASN A 1 693 ? -35.992 19.201 17.711 1.00 91.94 693 ASN A N 1
ATOM 5520 C CA . ASN A 1 693 ? -35.153 20.222 17.091 1.00 91.94 693 ASN A CA 1
ATOM 5521 C C . ASN A 1 693 ? -33.988 20.571 18.017 1.00 91.94 693 ASN A C 1
ATOM 5523 O O . ASN A 1 693 ? -34.186 20.822 19.211 1.00 91.94 693 ASN A O 1
ATOM 5527 N N . SER A 1 694 ? -32.787 20.588 17.459 1.00 92.31 694 SER A N 1
ATOM 5528 C CA . SER A 1 694 ? -31.576 20.950 18.183 1.00 92.31 694 SER A CA 1
ATOM 5529 C C . SER A 1 694 ? -30.539 21.520 17.225 1.00 92.31 694 SER A C 1
ATOM 5531 O O . SER A 1 694 ? -30.720 21.587 16.011 1.00 92.31 694 SER A O 1
ATOM 5533 N N . THR A 1 695 ? -29.408 21.927 17.786 1.00 89.56 695 THR A N 1
ATOM 5534 C CA . THR A 1 695 ? -28.258 22.384 17.001 1.00 89.56 695 THR A CA 1
ATOM 5535 C C . THR A 1 695 ? -27.178 21.313 16.867 1.00 89.56 695 THR A C 1
ATOM 5537 O O . THR A 1 695 ? -26.008 21.637 16.649 1.00 89.56 695 THR A O 1
ATOM 5540 N N . ASP A 1 696 ? -27.547 20.044 17.037 1.00 94.31 696 ASP A N 1
ATOM 5541 C CA . ASP A 1 696 ? -26.660 18.920 16.752 1.00 94.31 696 ASP A CA 1
ATOM 5542 C C . ASP A 1 696 ? -26.208 18.978 15.301 1.00 94.31 696 ASP A C 1
ATOM 5544 O O . ASP A 1 696 ? -26.970 19.343 14.403 1.00 94.31 696 ASP A O 1
ATOM 5548 N N . GLN A 1 697 ? -24.961 18.604 15.054 1.00 94.69 697 GLN A N 1
ATOM 5549 C CA . GLN A 1 697 ? -24.388 18.727 13.720 1.00 94.69 697 GLN A CA 1
ATOM 5550 C C . GLN A 1 697 ? -23.221 17.764 13.527 1.00 94.69 697 GLN A C 1
ATOM 5552 O O . GLN A 1 697 ? -22.459 17.488 14.458 1.00 94.69 697 GLN A O 1
ATOM 5557 N N . ALA A 1 698 ? -23.040 17.329 12.284 1.00 97.31 698 ALA A N 1
ATOM 5558 C CA . ALA A 1 698 ? -21.800 16.734 11.816 1.00 97.31 698 ALA A CA 1
ATOM 5559 C C . ALA A 1 698 ? -20.961 17.799 11.100 1.00 97.31 698 ALA A C 1
ATOM 5561 O O . ALA A 1 698 ? -21.468 18.586 10.299 1.00 97.31 698 ALA A O 1
ATOM 5562 N N . ARG A 1 699 ? -19.663 17.828 11.385 1.00 96.50 699 ARG A N 1
ATOM 5563 C CA . ARG A 1 699 ? -18.709 18.781 10.827 1.00 96.50 699 ARG A CA 1
ATOM 5564 C C . ARG A 1 699 ? -17.604 18.056 10.082 1.00 96.50 699 ARG A C 1
ATOM 5566 O O . ARG A 1 699 ? -16.928 17.210 10.661 1.00 96.50 699 ARG A O 1
ATOM 5573 N N . LEU A 1 700 ? -17.367 18.472 8.845 1.00 97.31 700 LEU A N 1
ATOM 5574 C CA . LEU A 1 700 ? -16.144 18.172 8.111 1.00 97.31 700 LEU A CA 1
ATOM 5575 C C . LEU A 1 700 ? -15.183 19.341 8.289 1.00 97.31 700 LEU A C 1
ATOM 5577 O O . LEU A 1 700 ? -15.579 20.494 8.115 1.00 97.31 700 LEU A O 1
ATOM 5581 N N . THR A 1 701 ? -13.925 19.051 8.593 1.00 95.38 701 THR A N 1
ATOM 5582 C CA . THR A 1 701 ? -12.871 20.060 8.716 1.00 95.38 701 THR A CA 1
ATOM 5583 C C . THR A 1 701 ? -11.715 19.694 7.806 1.00 95.38 701 THR A C 1
ATOM 5585 O O . THR A 1 701 ? -11.244 18.557 7.836 1.00 95.38 701 THR A O 1
ATOM 5588 N N . PHE A 1 702 ? -11.229 20.675 7.054 1.00 93.56 702 PHE A N 1
ATOM 5589 C CA . PHE A 1 702 ? -10.006 20.593 6.272 1.00 93.56 702 PHE A CA 1
ATOM 5590 C C . PHE A 1 702 ? -9.005 21.636 6.763 1.00 93.56 702 PHE A C 1
ATOM 5592 O O . PHE A 1 702 ? -9.332 22.814 6.921 1.00 93.56 702 PHE A O 1
ATOM 5599 N N . THR A 1 703 ? -7.772 21.195 6.979 1.00 89.44 703 THR A N 1
ATOM 5600 C CA . THR A 1 703 ? -6.632 22.051 7.283 1.00 89.44 703 THR A CA 1
ATOM 5601 C C . THR A 1 703 ? -5.507 21.703 6.305 1.00 89.44 703 THR A C 1
ATOM 5603 O O . THR A 1 703 ? -5.081 20.546 6.269 1.00 89.44 703 THR A O 1
ATOM 5606 N N . PRO A 1 704 ? -5.000 22.668 5.523 1.00 83.31 704 PRO A N 1
ATOM 5607 C CA . PRO A 1 704 ? -3.955 22.399 4.545 1.00 83.31 704 PRO A CA 1
ATOM 5608 C C . PRO A 1 704 ? -2.623 22.037 5.217 1.00 83.31 704 PRO A C 1
ATOM 5610 O O . PRO A 1 704 ? -2.318 22.507 6.322 1.00 83.31 704 PRO A O 1
ATOM 5613 N N . ALA A 1 705 ? -1.800 21.255 4.517 1.00 82.06 705 ALA A N 1
ATOM 5614 C CA . ALA A 1 705 ? -0.419 20.964 4.898 1.00 82.06 705 ALA A CA 1
ATOM 5615 C C . ALA A 1 705 ? 0.405 22.241 5.160 1.00 82.06 705 ALA A C 1
ATOM 5617 O O . ALA A 1 705 ? 0.121 23.318 4.624 1.00 82.06 705 ALA A O 1
ATOM 5618 N N . LEU A 1 706 ? 1.448 22.135 5.985 1.00 73.94 706 LEU A N 1
ATOM 5619 C CA . LEU A 1 706 ? 2.449 23.192 6.122 1.00 73.94 706 LEU A CA 1
ATOM 5620 C C . LEU A 1 706 ? 3.315 23.285 4.856 1.00 73.94 706 LEU A C 1
ATOM 5622 O O . LEU A 1 706 ? 3.746 22.276 4.295 1.00 73.94 706 LEU A O 1
ATOM 5626 N N . GLU A 1 707 ? 3.640 24.509 4.440 1.00 64.31 707 GLU A N 1
ATOM 5627 C CA . GLU A 1 707 ? 4.719 24.740 3.477 1.00 64.31 707 GLU A CA 1
ATOM 5628 C C . GLU A 1 707 ? 6.059 24.361 4.136 1.00 64.31 707 GLU A C 1
ATOM 5630 O O . GLU A 1 707 ? 6.341 24.809 5.247 1.00 64.31 707 GLU A O 1
ATOM 5635 N N . LYS A 1 708 ? 6.904 23.550 3.478 1.00 50.56 708 LYS A N 1
ATOM 5636 C CA . LYS A 1 708 ? 8.255 23.229 3.983 1.00 50.56 708 LYS A CA 1
ATOM 5637 C C . LYS A 1 708 ? 9.056 24.527 4.169 1.00 50.56 708 LYS A C 1
ATOM 5639 O O . LYS A 1 708 ? 9.440 25.141 3.175 1.00 50.56 708 LYS A O 1
ATOM 5644 N N . ARG A 1 709 ? 9.340 24.921 5.414 1.00 47.31 709 ARG A N 1
ATOM 5645 C CA . ARG A 1 709 ? 10.217 26.058 5.751 1.00 47.31 709 ARG A CA 1
ATOM 5646 C C . ARG A 1 709 ? 11.426 25.607 6.591 1.00 47.31 709 ARG A C 1
ATOM 5648 O O . ARG A 1 709 ? 11.366 24.524 7.173 1.00 47.31 709 ARG A O 1
ATOM 5655 N N . PRO A 1 710 ? 12.549 26.354 6.573 1.00 37.91 710 PRO A N 1
ATOM 5656 C CA . PRO A 1 710 ? 13.817 25.939 7.187 1.00 37.91 710 PRO A CA 1
ATOM 5657 C C . PRO A 1 710 ? 13.727 25.749 8.711 1.00 37.91 710 PRO A C 1
ATOM 5659 O O . PRO A 1 710 ? 12.965 26.432 9.379 1.00 37.91 710 PRO A O 1
ATOM 5662 N N . GLU A 1 711 ? 14.567 24.871 9.269 1.00 45.66 711 GLU A N 1
ATOM 5663 C CA . GLU A 1 711 ? 14.568 24.407 10.676 1.00 45.66 711 GLU A CA 1
ATOM 5664 C C . GLU A 1 711 ? 14.929 25.467 11.748 1.00 45.66 711 GLU A C 1
ATOM 5666 O O . GLU A 1 711 ? 15.098 25.135 12.923 1.00 45.66 711 GLU A O 1
ATOM 5671 N N . HIS A 1 712 ? 15.045 26.744 11.382 1.00 43.62 712 HIS A N 1
ATOM 5672 C CA . HIS A 1 712 ? 15.467 27.826 12.273 1.00 43.62 712 HIS A CA 1
ATOM 5673 C C . HIS A 1 712 ? 14.374 28.888 12.400 1.00 43.62 712 HIS A C 1
ATOM 5675 O O . HIS A 1 712 ? 14.537 30.003 11.920 1.00 43.62 712 HIS A O 1
ATOM 5681 N N . GLU A 1 713 ? 13.266 28.530 13.045 1.00 43.78 713 GLU A N 1
ATOM 5682 C CA . GLU A 1 713 ? 12.199 29.473 13.397 1.00 43.78 713 GLU A CA 1
ATOM 5683 C C . GLU A 1 713 ? 12.142 29.675 14.925 1.00 43.78 713 GLU A C 1
ATOM 5685 O O . GLU A 1 713 ? 12.214 28.728 15.720 1.00 43.78 713 GLU A O 1
ATOM 5690 N N . SER A 1 714 ? 12.050 30.941 15.324 1.00 44.44 714 SER A N 1
ATOM 5691 C CA . SER A 1 714 ? 11.895 31.440 16.693 1.00 44.44 714 SER A CA 1
ATOM 5692 C C . SER A 1 714 ? 10.553 31.023 17.326 1.00 44.44 714 SER A C 1
ATOM 5694 O O . SER A 1 714 ? 9.656 30.500 16.664 1.00 44.44 714 SER A O 1
ATOM 5696 N N . HIS A 1 715 ? 10.389 31.240 18.639 1.00 44.84 715 HIS A N 1
ATOM 5697 C CA . HIS A 1 715 ? 9.123 30.957 19.336 1.00 44.84 715 HIS A CA 1
ATOM 5698 C C . HIS A 1 715 ? 7.930 31.740 18.750 1.00 44.84 715 HIS A C 1
ATOM 5700 O O . HIS A 1 715 ? 6.847 31.169 18.671 1.00 44.84 715 HIS A O 1
ATOM 5706 N N . GLU A 1 716 ? 8.152 32.965 18.259 1.00 42.72 716 GLU A N 1
ATOM 5707 C CA . 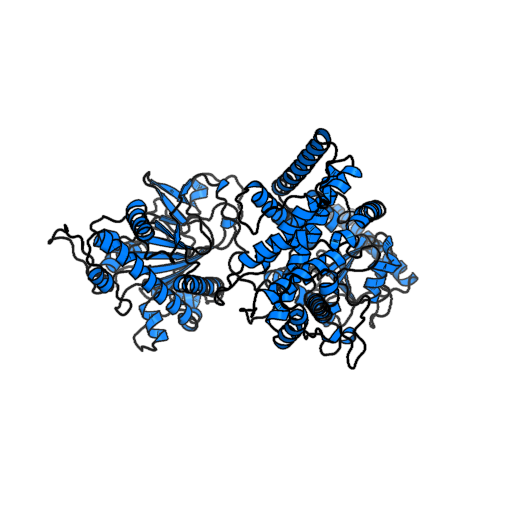GLU A 1 716 ? 7.137 33.805 17.596 1.00 42.72 716 GLU A CA 1
ATOM 5708 C C . GLU A 1 716 ? 6.768 33.315 16.177 1.00 42.72 716 GLU A C 1
ATOM 5710 O O . GLU A 1 716 ? 5.697 33.634 15.668 1.00 42.72 716 GLU A O 1
ATOM 5715 N N . GLU A 1 717 ? 7.605 32.502 15.524 1.00 47.69 717 GLU A N 1
ATOM 5716 C CA . GLU A 1 717 ? 7.331 31.955 14.180 1.00 47.69 717 GLU A CA 1
ATOM 5717 C C . GLU A 1 717 ? 6.552 30.626 14.235 1.00 47.69 717 GLU A C 1
ATOM 5719 O O . GLU A 1 717 ? 5.700 30.359 13.381 1.00 47.69 717 GLU A O 1
ATOM 5724 N N . LYS A 1 718 ? 6.704 29.850 15.322 1.00 49.72 718 LYS A N 1
ATOM 5725 C CA . LYS A 1 718 ? 5.824 28.702 15.635 1.00 49.72 718 LYS A CA 1
ATOM 5726 C C . LYS A 1 718 ? 4.372 29.123 15.895 1.00 49.72 718 LYS A C 1
ATOM 5728 O O . LYS A 1 718 ? 3.456 28.317 15.722 1.00 49.72 718 LYS A O 1
ATOM 5733 N N . ASP A 1 719 ? 4.153 30.387 16.256 1.00 43.19 719 ASP A N 1
ATOM 5734 C CA . ASP A 1 719 ? 2.836 30.959 16.542 1.00 43.19 719 ASP A CA 1
ATOM 5735 C C . ASP A 1 719 ? 1.946 31.149 15.295 1.00 43.19 719 ASP A C 1
ATOM 5737 O O . ASP A 1 719 ? 0.747 31.377 15.444 1.00 43.19 719 ASP A O 1
ATOM 5741 N N . LEU A 1 720 ? 2.462 30.968 14.070 1.00 49.97 720 LEU A N 1
ATOM 5742 C CA . LEU A 1 720 ? 1.688 31.011 12.812 1.00 49.97 720 LEU A CA 1
ATOM 5743 C C . LEU A 1 720 ? 0.958 29.692 12.467 1.00 49.97 720 LEU A C 1
ATOM 5745 O O . LEU A 1 720 ? 0.285 29.595 11.440 1.00 49.97 720 LEU A O 1
ATOM 5749 N N . GLN A 1 721 ? 1.083 28.660 13.305 1.00 64.19 721 GLN A N 1
ATOM 5750 C CA . GLN A 1 721 ? 0.653 27.288 12.993 1.00 64.19 721 GLN A CA 1
ATOM 5751 C C . GLN A 1 721 ? -0.686 26.878 13.640 1.00 64.19 721 GLN A C 1
ATOM 5753 O O . GLN A 1 721 ? -1.079 25.707 13.568 1.00 64.19 721 GLN A O 1
ATOM 5758 N N . ILE A 1 722 ? -1.413 27.820 14.255 1.00 73.44 722 ILE A N 1
ATOM 5759 C CA . ILE A 1 722 ? -2.733 27.568 14.853 1.00 73.44 722 ILE A CA 1
ATOM 5760 C C . ILE A 1 722 ? -3.767 27.328 13.748 1.00 73.44 722 ILE A C 1
ATOM 5762 O O . ILE A 1 722 ? -3.980 28.145 12.856 1.00 73.44 722 ILE A O 1
ATOM 5766 N N . SER A 1 723 ? -4.414 26.170 13.812 1.00 77.56 723 SER A N 1
ATOM 5767 C CA . SER A 1 723 ? -5.450 25.742 12.869 1.00 77.56 723 SER A CA 1
ATOM 5768 C C . SER A 1 723 ? -6.852 25.912 13.449 1.00 77.56 723 SER A C 1
ATOM 5770 O O . SER A 1 723 ? -7.794 26.131 12.692 1.00 77.56 723 SER A O 1
ATOM 5772 N N . LEU A 1 724 ? -6.982 25.840 14.775 1.00 81.38 724 LEU A N 1
ATOM 5773 C CA . LEU A 1 724 ? -8.165 26.213 15.543 1.00 81.38 724 LEU A CA 1
ATOM 5774 C C . LEU A 1 724 ? -7.706 26.719 16.917 1.00 81.38 724 LEU A C 1
ATOM 5776 O O . LEU A 1 724 ? -6.881 26.065 17.559 1.00 81.38 724 LEU A O 1
ATOM 5780 N N . HIS A 1 725 ? -8.211 27.878 17.336 1.00 83.19 725 HIS A N 1
ATOM 5781 C CA . HIS A 1 725 ? -7.818 28.538 18.585 1.00 83.19 725 HIS A CA 1
ATOM 5782 C C . HIS A 1 725 ? -8.227 27.734 19.830 1.00 83.19 725 HIS A C 1
ATOM 5784 O O . HIS A 1 725 ? -8.958 26.747 19.732 1.00 83.19 725 HIS A O 1
ATOM 5790 N N . GLU A 1 726 ? -7.711 28.131 20.994 1.00 87.19 726 GLU A N 1
ATOM 5791 C CA . GLU A 1 726 ? -8.089 27.515 22.267 1.00 87.19 726 GLU A CA 1
ATOM 5792 C C . GLU A 1 726 ? -9.573 27.743 22.570 1.00 87.19 726 GLU A C 1
ATOM 5794 O O . GLU A 1 7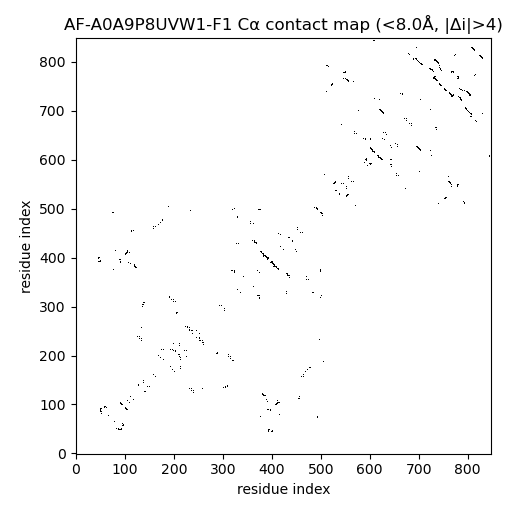26 ? -10.084 28.856 22.455 1.00 87.19 726 GLU A O 1
ATOM 5799 N N . HIS A 1 727 ? -10.284 26.676 22.910 1.00 88.50 727 HIS A N 1
ATOM 5800 C CA . HIS A 1 727 ? -11.697 26.731 23.252 1.00 88.50 727 HIS A CA 1
ATOM 5801 C C . HIS A 1 727 ? -12.115 25.504 24.060 1.00 88.50 727 HIS A C 1
ATOM 5803 O O . HIS A 1 727 ? -11.415 24.492 24.137 1.00 88.50 727 HIS A O 1
ATOM 5809 N N . THR A 1 728 ? -13.312 25.598 24.626 1.00 91.38 728 THR A N 1
ATOM 5810 C CA . THR A 1 728 ? -14.090 24.454 25.087 1.00 91.38 728 THR A CA 1
ATOM 5811 C C . THR A 1 728 ? -15.297 24.253 24.176 1.00 91.38 728 THR A C 1
ATOM 5813 O O . THR A 1 728 ? -15.779 25.190 23.527 1.00 91.38 728 THR A O 1
ATOM 5816 N N . ASP A 1 729 ? -15.798 23.021 24.110 1.00 91.62 729 ASP A N 1
ATOM 5817 C CA . ASP A 1 729 ? -16.996 22.718 23.334 1.00 91.62 729 ASP A CA 1
ATOM 5818 C C . ASP A 1 729 ? -18.237 23.137 24.117 1.00 91.62 729 ASP A C 1
ATOM 5820 O O . ASP A 1 729 ? -18.480 22.672 25.223 1.00 91.62 729 ASP A O 1
ATOM 5824 N N . PHE A 1 730 ? -19.084 23.981 23.536 1.00 88.75 730 PHE A N 1
ATOM 5825 C CA . PHE A 1 730 ? -20.284 24.473 24.224 1.00 88.75 730 PHE A CA 1
ATOM 5826 C C . PHE A 1 730 ? -21.417 23.435 24.347 1.00 88.75 730 PHE A C 1
ATOM 5828 O O . PHE A 1 730 ? -22.413 23.705 25.023 1.00 88.75 730 PHE A O 1
ATOM 5835 N N . GLY A 1 731 ? -21.301 22.298 23.652 1.00 92.75 731 GLY A N 1
ATOM 5836 C CA . GLY A 1 731 ? -22.278 21.207 23.645 1.00 92.75 731 GLY A CA 1
ATOM 5837 C C . GLY A 1 731 ? -22.207 20.317 24.883 1.00 92.75 731 GLY A C 1
ATOM 5838 O O . GLY A 1 731 ? -21.711 20.730 25.932 1.00 92.75 731 GLY A O 1
ATOM 5839 N N . THR A 1 732 ? -22.763 19.114 24.783 1.00 96.94 732 THR A N 1
ATOM 5840 C CA . THR A 1 732 ? -22.789 18.118 25.869 1.00 96.94 732 THR A CA 1
ATOM 5841 C C . THR A 1 732 ? -21.671 17.109 25.681 1.00 96.94 732 THR A C 1
ATOM 5843 O O . THR A 1 732 ? -20.884 16.875 26.593 1.00 96.94 732 THR A O 1
ATOM 5846 N N . LEU A 1 733 ? -21.575 16.555 24.473 1.00 98.06 733 LEU A N 1
ATOM 5847 C CA . LEU A 1 733 ? -20.591 15.552 24.096 1.00 98.06 733 LEU A CA 1
ATOM 5848 C C . LEU A 1 733 ? -20.151 15.790 22.650 1.00 98.06 733 LEU A C 1
ATOM 5850 O O . LEU A 1 733 ? -20.972 16.072 21.774 1.00 98.06 733 LEU A O 1
ATOM 5854 N N . THR A 1 734 ? -18.859 15.628 22.401 1.00 98.12 734 THR A N 1
ATOM 5855 C CA . THR A 1 734 ? -18.268 15.670 21.065 1.00 98.12 734 THR A CA 1
ATOM 5856 C C . THR A 1 734 ? -17.602 14.333 20.765 1.00 98.12 734 THR A C 1
ATOM 5858 O O . THR A 1 734 ? -16.834 13.832 21.585 1.00 98.12 734 THR A O 1
ATOM 5861 N N . LEU A 1 735 ? -17.859 13.783 19.576 1.00 98.31 735 LEU A N 1
ATOM 5862 C CA . LEU A 1 735 ? -17.125 12.646 19.016 1.00 98.31 735 LEU A CA 1
ATOM 5863 C C . LEU A 1 735 ? -16.283 13.129 17.833 1.00 98.31 735 LEU A C 1
ATOM 5865 O O . LEU A 1 735 ? -16.812 13.718 16.891 1.00 98.31 735 LEU A O 1
ATOM 5869 N N . LEU A 1 736 ? -14.975 12.902 17.886 1.00 97.50 736 LEU A N 1
ATOM 5870 C CA . LEU A 1 736 ? -14.001 13.368 16.901 1.00 97.50 736 LEU A CA 1
ATOM 5871 C C . LEU A 1 736 ? -13.269 12.181 16.273 1.00 97.50 736 LEU A C 1
ATOM 5873 O O . LEU A 1 736 ? -12.598 11.420 16.963 1.00 97.50 736 LEU A O 1
ATOM 5877 N N . TRP A 1 737 ? -13.314 12.095 14.948 1.00 96.62 737 TRP A N 1
ATOM 5878 C CA . TRP A 1 737 ? -12.447 11.230 14.157 1.00 96.62 737 TRP A CA 1
ATOM 5879 C C . TRP A 1 737 ? -11.367 12.085 13.495 1.00 96.62 737 TRP A C 1
ATOM 5881 O O . TRP A 1 737 ? -11.656 13.008 12.724 1.00 96.62 737 TRP A O 1
ATOM 5891 N N . ASN A 1 738 ? -10.105 11.773 13.772 1.00 90.50 738 ASN A N 1
ATOM 5892 C CA . ASN A 1 738 ? -8.948 12.407 13.154 1.00 90.50 738 ASN A CA 1
ATOM 5893 C C . ASN A 1 738 ? -7.926 11.354 12.723 1.00 90.50 738 ASN A C 1
ATOM 5895 O O . ASN A 1 738 ? -7.628 10.429 13.464 1.00 90.50 738 ASN A O 1
ATOM 5899 N N . GLN A 1 739 ? -7.359 11.529 11.531 1.00 82.06 739 GLN A N 1
ATOM 5900 C CA . GLN A 1 739 ? -6.362 10.596 10.989 1.00 82.06 739 GLN A CA 1
ATOM 5901 C C . GLN A 1 739 ? -4.918 11.070 11.225 1.00 82.06 739 GLN A C 1
ATOM 5903 O O . GLN A 1 739 ? -3.983 10.281 11.192 1.00 82.06 739 GLN A O 1
ATOM 5908 N N . ALA A 1 740 ? -4.733 12.371 11.456 1.00 87.06 740 ALA A N 1
ATOM 5909 C CA . ALA A 1 740 ? -3.453 12.989 11.786 1.00 87.06 740 ALA A CA 1
ATOM 5910 C C . ALA A 1 740 ? -3.552 13.725 13.129 1.00 87.06 740 ALA A C 1
ATOM 5912 O O . ALA A 1 740 ? -4.649 14.065 13.599 1.00 87.06 740 ALA A O 1
ATOM 5913 N N . GLY A 1 741 ? -2.393 13.977 13.739 1.00 87.31 741 GLY A N 1
ATOM 5914 C CA . GLY A 1 741 ? -2.274 14.681 15.009 1.00 87.31 741 GLY A CA 1
ATOM 5915 C C . GLY A 1 741 ? -2.672 16.159 14.931 1.00 87.31 741 GLY A C 1
ATOM 5916 O O . GLY A 1 741 ? -3.484 16.589 14.109 1.00 87.31 741 GLY A O 1
ATOM 5917 N N . GLY A 1 742 ? -2.099 16.962 15.826 1.00 88.94 742 GLY A N 1
ATOM 5918 C CA . GLY A 1 742 ? -2.344 18.407 15.891 1.00 88.94 742 GLY A CA 1
ATOM 5919 C C . GLY A 1 742 ? -3.395 18.828 16.918 1.00 88.94 742 GLY A C 1
ATOM 5920 O O . GLY A 1 742 ? -3.411 19.993 17.306 1.00 88.94 742 GLY A O 1
ATOM 5921 N N . LEU A 1 743 ? -4.224 17.906 17.425 1.00 93.69 743 LEU A N 1
ATOM 5922 C CA . LEU A 1 743 ? -5.040 18.182 18.611 1.00 93.69 743 LEU A CA 1
ATOM 5923 C C . LEU A 1 743 ? -4.124 18.317 19.832 1.00 93.69 743 LEU A C 1
ATOM 5925 O O . LEU A 1 743 ? -3.288 17.445 20.082 1.00 93.69 743 LEU A O 1
ATOM 5929 N N . GLN A 1 744 ? -4.299 19.398 20.588 1.00 93.50 744 GLN A N 1
ATOM 5930 C CA . GLN A 1 744 ? -3.676 19.592 21.889 1.00 93.50 744 GLN A CA 1
ATOM 5931 C C . GLN A 1 744 ? -4.734 19.888 22.945 1.00 93.50 744 GLN A C 1
ATOM 5933 O O . GLN A 1 744 ? -5.655 20.665 22.693 1.00 93.50 744 GLN A O 1
ATOM 5938 N N . ILE A 1 745 ? -4.562 19.320 24.133 1.00 94.44 745 ILE A N 1
ATOM 5939 C CA . ILE A 1 745 ? -5.389 19.597 25.312 1.00 94.44 745 ILE A CA 1
ATOM 5940 C C . ILE A 1 745 ? -4.502 20.109 26.446 1.00 94.44 745 ILE A C 1
ATOM 5942 O O . ILE A 1 745 ? -3.308 19.793 26.488 1.00 94.44 745 ILE A O 1
ATOM 5946 N N . GLN A 1 746 ? -5.062 20.920 27.341 1.00 91.38 746 GLN A N 1
ATOM 5947 C CA . GLN A 1 746 ? -4.351 21.332 28.550 1.00 91.38 746 GLN A CA 1
ATOM 5948 C C . GLN A 1 746 ? -4.409 20.236 29.613 1.00 91.38 746 GLN A C 1
ATOM 5950 O O . GLN A 1 746 ? -5.477 19.702 29.916 1.00 91.38 746 GLN A O 1
ATOM 5955 N N . ASP A 1 747 ? -3.256 19.915 30.195 1.00 88.06 747 ASP A N 1
ATOM 5956 C CA . ASP A 1 747 ? -3.203 19.104 31.406 1.00 88.06 747 ASP A CA 1
ATOM 5957 C C . ASP A 1 747 ? -3.587 19.927 32.654 1.00 88.06 747 ASP A C 1
ATOM 5959 O O . ASP A 1 747 ? -3.852 21.130 32.590 1.00 88.06 747 ASP A O 1
ATOM 5963 N N . LYS A 1 748 ? -3.591 19.286 33.829 1.00 84.19 748 LYS A N 1
ATOM 5964 C CA . LYS A 1 748 ? -3.935 19.946 35.102 1.00 84.19 748 LYS A CA 1
ATOM 5965 C C . LYS A 1 748 ? -2.979 21.077 35.508 1.00 84.19 748 LYS A C 1
ATOM 5967 O O . LYS A 1 748 ? -3.340 21.874 36.368 1.00 84.19 748 LYS A O 1
ATOM 5972 N N . SER A 1 749 ? -1.777 21.136 34.934 1.00 86.06 749 SER A N 1
ATOM 5973 C CA . SER A 1 749 ? -0.811 22.217 35.161 1.00 86.06 749 SER A CA 1
ATOM 5974 C C . SER A 1 749 ? -1.003 23.398 34.200 1.00 86.06 749 SER A C 1
ATOM 5976 O O . SER A 1 749 ? -0.333 24.420 34.342 1.00 86.06 749 SER A O 1
ATOM 5978 N N . GLY A 1 750 ? -1.929 23.282 33.239 1.00 85.81 750 GLY A N 1
ATOM 5979 C CA . GLY A 1 750 ? -2.161 24.266 32.180 1.00 85.81 750 GLY A CA 1
ATOM 5980 C C . GLY A 1 750 ? -1.228 24.101 30.975 1.00 85.81 750 GLY A C 1
ATOM 5981 O O . GLY A 1 750 ? -1.236 24.941 30.071 1.00 85.81 750 GLY A O 1
ATOM 5982 N N . GLN A 1 751 ? -0.429 23.032 30.934 1.00 89.19 751 GLN A N 1
ATOM 5983 C CA . GLN A 1 751 ? 0.518 22.766 29.858 1.00 89.19 751 GLN A CA 1
ATOM 5984 C C . GLN A 1 751 ? -0.182 22.123 28.655 1.00 89.19 751 GLN A C 1
ATOM 5986 O O . GLN A 1 751 ? -0.990 21.208 28.795 1.00 89.19 751 GLN A O 1
ATOM 5991 N N . TRP A 1 752 ? 0.150 22.593 27.449 1.00 91.31 752 TRP A N 1
ATOM 5992 C CA . TRP A 1 752 ? -0.374 22.042 26.198 1.00 91.31 752 TRP A CA 1
ATOM 5993 C C . TRP A 1 752 ? 0.302 20.715 25.841 1.00 91.31 752 TRP A C 1
ATOM 5995 O O . TRP A 1 752 ? 1.513 20.671 25.593 1.00 91.31 752 TRP A O 1
ATOM 6005 N N . CYS A 1 753 ? -0.504 19.661 25.739 1.00 91.06 753 CYS A N 1
ATOM 6006 C CA . CYS A 1 753 ? -0.070 18.305 25.422 1.00 91.06 753 CYS A CA 1
ATOM 6007 C C . CYS A 1 753 ? -0.769 17.801 24.159 1.00 91.06 753 CYS A C 1
ATOM 6009 O O . CYS A 1 753 ? -1.979 17.963 24.009 1.00 91.06 753 CYS A O 1
ATOM 6011 N N . TYR A 1 754 ? -0.017 17.189 23.243 1.00 92.31 754 TYR A N 1
ATOM 6012 C CA . TYR A 1 754 ? -0.592 16.572 22.050 1.00 92.31 754 TYR A CA 1
ATOM 6013 C C . TYR A 1 754 ? -1.392 15.320 22.398 1.00 92.31 754 TYR A C 1
ATOM 6015 O O . TYR A 1 754 ? -0.988 14.543 23.260 1.00 92.31 754 TYR A O 1
ATOM 6023 N N . VAL A 1 755 ? -2.480 15.107 21.664 1.00 92.81 755 VAL A N 1
ATOM 6024 C CA . VAL A 1 755 ? -3.238 13.855 21.678 1.00 92.81 755 VAL A CA 1
ATOM 6025 C C . VAL A 1 755 ? -2.855 13.041 20.446 1.00 92.81 755 VAL A C 1
ATOM 6027 O O . VAL A 1 755 ? -2.949 13.528 19.316 1.00 92.81 755 VAL A O 1
ATOM 6030 N N . GLU A 1 756 ? -2.415 11.808 20.671 1.00 90.25 756 GLU A N 1
ATOM 6031 C CA . GLU A 1 756 ? -2.115 10.856 19.605 1.00 90.25 756 GLU A CA 1
ATOM 6032 C C . GLU A 1 756 ? -3.415 10.372 18.932 1.00 90.25 756 GLU A C 1
ATOM 6034 O O . GLU A 1 756 ? -4.334 9.940 19.634 1.00 90.25 756 GLU A O 1
ATOM 6039 N N . PRO A 1 757 ? -3.525 10.431 17.591 1.00 86.94 757 PRO A N 1
ATOM 6040 C CA . PRO A 1 757 ? -4.607 9.766 16.874 1.00 86.94 757 PRO A CA 1
ATOM 6041 C C . PRO A 1 757 ? -4.390 8.248 16.905 1.00 86.94 757 PRO A C 1
ATOM 6043 O O . PRO A 1 757 ? -3.412 7.764 16.338 1.00 86.94 757 PRO A O 1
ATOM 6046 N N . LEU A 1 758 ? -5.300 7.497 17.529 1.00 84.19 758 LEU A N 1
ATOM 6047 C CA . LEU A 1 758 ? -5.257 6.035 17.487 1.00 84.19 758 LEU A CA 1
ATOM 6048 C C . LEU A 1 758 ? -6.170 5.489 16.392 1.00 84.19 758 LEU A C 1
ATOM 6050 O O . LEU A 1 758 ? -7.320 5.898 16.232 1.00 84.19 758 LEU A O 1
ATOM 6054 N N . GLU A 1 759 ? -5.648 4.514 15.659 1.00 78.69 759 GLU A N 1
ATOM 6055 C CA . GLU A 1 759 ? -6.391 3.803 14.629 1.00 78.69 759 GLU A CA 1
ATOM 6056 C C . GLU A 1 759 ? -7.598 3.055 15.216 1.00 78.69 759 GLU A C 1
ATOM 6058 O O . GLU A 1 759 ? -7.524 2.459 16.298 1.00 78.69 759 GLU A O 1
ATOM 6063 N N . GLY A 1 760 ? -8.723 3.089 14.497 1.00 80.62 760 GLY A N 1
ATOM 6064 C CA . GLY A 1 760 ? -9.971 2.453 14.924 1.00 80.62 760 GLY A CA 1
ATOM 6065 C C . GLY A 1 760 ? -10.653 3.137 16.114 1.00 80.62 760 GLY A C 1
ATOM 6066 O O . GLY A 1 760 ? -11.632 2.608 16.636 1.00 80.62 7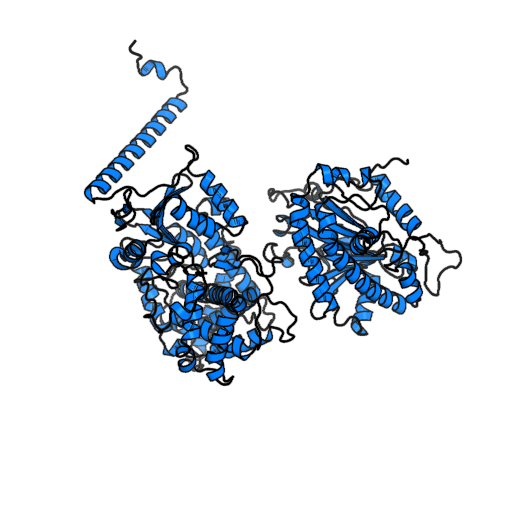60 GLY A O 1
ATOM 6067 N N . CYS A 1 761 ? -10.159 4.298 16.554 1.00 89.94 761 CYS A N 1
ATOM 6068 C CA . CYS A 1 761 ? -10.701 5.023 17.698 1.00 89.94 761 CYS A CA 1
ATOM 6069 C C . CYS A 1 761 ? -11.333 6.356 17.277 1.00 89.94 761 CYS A C 1
ATOM 6071 O O . CYS A 1 761 ? -10.910 6.992 16.309 1.00 89.94 761 CYS A O 1
ATOM 6073 N N . CYS A 1 762 ? -12.317 6.816 18.048 1.00 96.44 762 CYS A N 1
ATOM 6074 C CA . CYS A 1 762 ? -12.723 8.219 18.057 1.00 96.44 762 CYS A CA 1
ATOM 6075 C C . CYS A 1 762 ? -12.407 8.857 19.413 1.00 96.44 762 CYS A C 1
ATOM 6077 O O . CYS A 1 762 ? -12.393 8.197 20.452 1.00 96.44 762 CYS A O 1
ATOM 6079 N N . ILE A 1 763 ? -12.129 10.155 19.413 1.00 97.69 763 ILE A N 1
ATOM 6080 C CA . ILE A 1 763 ? -11.877 10.931 20.625 1.00 97.69 763 ILE A CA 1
ATOM 6081 C C . ILE A 1 763 ? -13.216 11.462 21.133 1.00 97.69 763 ILE A C 1
ATOM 6083 O O . ILE A 1 763 ? -13.944 12.126 20.397 1.00 97.69 763 ILE A O 1
ATOM 6087 N N . CYS A 1 764 ? -13.523 11.192 22.396 1.00 97.69 764 CYS A N 1
ATOM 6088 C CA . CYS A 1 764 ? -14.692 11.717 23.090 1.00 97.69 764 CYS A CA 1
ATOM 6089 C C . CYS A 1 764 ? -14.286 12.919 23.948 1.00 97.69 764 CYS A C 1
ATOM 6091 O O . CYS A 1 764 ? -13.277 12.844 24.651 1.00 97.69 764 CYS A O 1
ATOM 6093 N N . ASN A 1 765 ? -15.074 13.996 23.912 1.00 96.81 765 ASN A N 1
ATOM 6094 C CA . ASN A 1 765 ? -14.893 15.186 24.748 1.00 96.81 765 ASN A CA 1
ATOM 6095 C C . ASN A 1 765 ? -16.210 15.604 25.415 1.00 96.81 765 ASN A C 1
ATOM 6097 O O . ASN A 1 765 ? -17.226 15.745 24.733 1.00 96.81 765 ASN A O 1
ATOM 6101 N N . MET A 1 766 ? -16.183 15.841 26.724 1.00 97.38 766 MET A N 1
ATOM 6102 C CA . MET A 1 766 ? -17.298 16.420 27.476 1.00 97.38 766 MET A CA 1
ATOM 6103 C C . MET A 1 766 ? -17.340 17.939 27.283 1.00 97.38 766 MET A C 1
ATOM 6105 O O . MET A 1 766 ? -16.318 18.615 27.369 1.00 97.38 766 MET A O 1
ATOM 6109 N N . GLY A 1 767 ? -18.526 18.483 27.018 1.00 95.62 767 GLY A N 1
ATOM 6110 C CA . GLY A 1 767 ? -18.711 19.909 26.753 1.00 95.62 767 GLY A CA 1
ATOM 6111 C C . GLY A 1 767 ? -19.276 20.704 27.933 1.00 95.62 767 GLY A C 1
ATOM 6112 O O . GLY A 1 767 ? -19.734 20.163 28.941 1.00 95.62 767 GLY A O 1
ATOM 6113 N N . ASP A 1 768 ? -19.294 22.027 27.785 1.00 95.25 768 ASP A N 1
ATOM 6114 C CA . ASP A 1 768 ? -19.729 22.991 28.797 1.00 95.25 768 ASP A CA 1
ATOM 6115 C C . ASP A 1 768 ? -21.163 22.757 29.288 1.00 95.25 768 ASP A C 1
ATOM 6117 O O . ASP A 1 768 ? -21.467 23.043 30.446 1.00 95.25 768 ASP A O 1
ATOM 6121 N N . SER A 1 769 ? -22.073 22.297 28.422 1.00 95.31 769 SER A N 1
ATOM 6122 C CA . SER A 1 769 ? -23.447 22.040 28.868 1.00 95.31 769 SER A CA 1
ATOM 6123 C C . SER A 1 769 ? -23.523 20.796 29.747 1.00 95.31 769 SER A C 1
ATOM 6125 O O . SER A 1 769 ? -24.301 20.797 30.692 1.00 95.31 769 SER A O 1
ATOM 6127 N N . MET A 1 770 ? -22.655 19.797 29.541 1.00 96.44 770 MET A N 1
ATOM 6128 C CA . MET A 1 770 ? -22.549 18.660 30.459 1.00 96.44 770 MET A CA 1
ATOM 6129 C C . MET A 1 770 ? -21.984 19.097 31.815 1.00 96.44 770 MET A C 1
ATOM 6131 O O . MET A 1 770 ? -22.452 18.641 32.854 1.00 96.44 770 MET A O 1
ATOM 6135 N N . VAL A 1 771 ? -21.038 20.043 31.835 1.00 95.69 771 VAL A N 1
ATOM 6136 C CA . VAL A 1 771 ? -20.560 20.667 33.084 1.00 95.69 771 VAL A CA 1
ATOM 6137 C C . VAL A 1 771 ? -21.717 21.351 33.819 1.00 95.69 771 VAL A C 1
ATOM 6139 O O . VAL A 1 771 ? -21.877 21.151 35.018 1.00 95.69 771 VAL A O 1
ATOM 6142 N N . ALA A 1 772 ? -22.555 22.114 33.112 1.00 94.75 772 ALA A N 1
ATOM 6143 C CA . ALA A 1 772 ? -23.715 22.776 33.711 1.00 94.75 772 ALA A CA 1
ATOM 6144 C C . ALA A 1 772 ? -24.774 21.782 34.220 1.00 94.75 772 ALA A C 1
ATOM 6146 O O . ALA A 1 772 ? -25.251 21.935 35.339 1.00 94.75 772 ALA A O 1
ATOM 6147 N N . LEU A 1 773 ? -25.088 20.748 33.431 1.00 95.81 773 LEU A N 1
ATOM 6148 C CA . LEU A 1 773 ? -26.070 19.707 33.767 1.00 95.81 773 LEU A CA 1
ATOM 6149 C C . LEU A 1 773 ? -25.654 18.847 34.968 1.00 95.81 773 LEU A C 1
ATOM 6151 O O . LEU A 1 773 ? -26.493 18.192 35.575 1.00 95.81 773 LEU A O 1
ATOM 6155 N N . THR A 1 774 ? -24.366 18.848 35.312 1.00 95.06 774 THR A N 1
ATOM 6156 C CA . THR A 1 774 ? -23.791 18.036 36.394 1.00 95.06 774 THR A CA 1
ATOM 6157 C C . THR A 1 774 ? -23.275 18.866 37.570 1.00 95.06 774 THR A C 1
ATOM 6159 O O . THR A 1 774 ? -22.530 18.341 38.399 1.00 95.06 774 THR A O 1
ATOM 6162 N N . GLY A 1 775 ? -23.578 20.167 37.620 1.00 92.25 775 GLY A N 1
ATOM 6163 C CA . GLY A 1 775 ? -23.128 21.034 38.715 1.00 92.25 775 GLY A CA 1
ATOM 6164 C C . GLY A 1 775 ? -21.605 21.177 38.804 1.00 92.25 775 GLY A C 1
ATOM 6165 O O . GLY A 1 775 ? -21.053 21.383 39.880 1.00 92.25 775 GLY A O 1
ATOM 6166 N N . GLY A 1 776 ? -20.892 21.020 37.685 1.00 92.69 776 GLY A N 1
ATOM 6167 C CA . GLY A 1 776 ? -19.429 21.084 37.640 1.00 92.69 776 GLY A CA 1
ATOM 6168 C C . GLY A 1 776 ? -18.709 19.781 37.992 1.00 92.69 776 GLY A C 1
ATOM 6169 O O . GLY A 1 776 ? -17.492 19.795 38.168 1.00 92.69 776 GLY A O 1
ATOM 6170 N N . LYS A 1 777 ? -19.423 18.652 38.100 1.00 94.25 777 LYS A N 1
ATOM 6171 C CA . LYS A 1 777 ? -18.818 17.359 38.460 1.00 94.25 777 LYS A CA 1
ATOM 6172 C C . LYS A 1 777 ? -18.044 16.705 37.315 1.00 94.25 777 LYS A C 1
ATOM 6174 O O . LYS A 1 777 ? -17.189 15.866 37.590 1.00 94.25 777 LYS A O 1
ATOM 6179 N N . VAL A 1 778 ? -18.305 17.073 36.058 1.00 95.56 778 VAL A N 1
ATOM 6180 C CA . VAL A 1 778 ? -17.470 16.692 34.902 1.00 95.56 778 VAL A CA 1
ATOM 6181 C C . VAL A 1 778 ? -16.583 17.850 34.450 1.00 95.56 778 VAL A C 1
ATOM 6183 O O . VAL A 1 778 ? -16.854 19.009 34.755 1.00 95.56 778 VAL A O 1
ATOM 6186 N N . SER A 1 779 ? -15.534 17.536 33.694 1.00 93.25 779 SER A N 1
ATOM 6187 C CA . SER A 1 779 ? -14.594 18.519 33.157 1.00 93.25 779 SER A CA 1
ATOM 6188 C C . SER A 1 779 ? -14.854 18.753 31.669 1.00 93.25 779 SER A C 1
ATOM 6190 O O . SER A 1 779 ? -14.963 17.792 30.915 1.00 93.25 779 SER A O 1
ATOM 6192 N N . SER A 1 780 ? -14.934 20.018 31.248 1.00 94.19 780 SER A N 1
ATOM 6193 C CA . SER A 1 780 ? -14.895 20.423 29.835 1.00 94.19 780 SER A CA 1
ATOM 6194 C C . SER A 1 780 ? -13.473 20.871 29.524 1.00 94.19 780 SER A C 1
ATOM 6196 O O . SER A 1 780 ? -13.025 21.920 29.996 1.00 94.19 780 SER A O 1
ATOM 6198 N N . GLY A 1 781 ? -12.723 20.030 28.814 1.00 91.12 781 GLY A N 1
ATOM 6199 C CA . GLY A 1 781 ? -11.292 20.239 28.634 1.00 91.12 781 GLY A CA 1
ATOM 6200 C C . GLY A 1 781 ? -10.992 21.348 27.622 1.00 91.12 781 GLY A C 1
ATOM 6201 O O . GLY A 1 781 ? -11.486 21.336 26.488 1.00 91.12 781 GLY A O 1
ATOM 6202 N N . ASN A 1 782 ? -10.143 22.301 28.018 1.00 92.00 782 ASN A N 1
ATOM 6203 C CA . ASN A 1 782 ? -9.656 23.338 27.113 1.00 92.00 782 ASN A CA 1
ATOM 6204 C C . ASN A 1 782 ? -8.698 22.722 26.087 1.00 92.00 782 ASN A C 1
ATOM 6206 O O . ASN A 1 782 ? -7.732 22.036 26.444 1.00 92.00 782 ASN A O 1
ATOM 6210 N N . HIS A 1 783 ? -8.975 22.955 24.809 1.00 93.88 783 HIS A N 1
ATOM 6211 C CA . HIS A 1 783 ? -8.264 22.317 23.714 1.00 93.88 783 HIS A CA 1
ATOM 6212 C C . HIS A 1 783 ? -8.059 23.268 22.534 1.00 93.88 783 HIS A C 1
ATOM 6214 O O . HIS A 1 783 ? -8.774 24.252 22.359 1.00 93.88 783 HIS A O 1
ATOM 6220 N N . ARG A 1 784 ? -7.056 22.975 21.705 1.00 91.00 784 ARG A N 1
ATOM 6221 C CA . ARG A 1 784 ? -6.746 23.721 20.479 1.00 91.00 784 ARG A CA 1
ATOM 6222 C C . ARG A 1 784 ? -6.269 22.780 19.382 1.00 91.00 784 ARG A C 1
ATOM 6224 O O . ARG A 1 784 ? -5.854 21.654 19.658 1.00 91.00 784 ARG A O 1
ATOM 6231 N N . VAL A 1 785 ? -6.273 23.251 18.137 1.00 90.06 785 VAL A N 1
ATOM 6232 C CA . VAL A 1 785 ? -5.688 22.509 17.012 1.00 90.06 785 VAL A CA 1
ATOM 6233 C C . VAL A 1 785 ? -4.541 23.312 16.425 1.00 90.06 785 VAL A C 1
ATOM 6235 O O . VAL A 1 785 ? -4.717 24.436 15.958 1.00 90.06 785 VAL A O 1
ATOM 6238 N N . VAL A 1 786 ? -3.361 22.713 16.424 1.00 87.12 786 VAL A N 1
ATOM 6239 C CA . VAL A 1 786 ? -2.144 23.237 15.801 1.00 87.12 786 VAL A CA 1
ATOM 6240 C C . VAL A 1 786 ? -1.725 22.323 14.652 1.00 87.12 786 VAL A C 1
ATOM 6242 O O . VAL A 1 786 ? -2.351 21.289 14.405 1.00 87.12 786 VAL A O 1
ATOM 6245 N N . ALA A 1 787 ? -0.681 22.699 13.919 1.00 83.56 787 ALA A N 1
ATOM 6246 C CA . ALA A 1 787 ? -0.100 21.806 12.928 1.00 83.56 787 ALA A CA 1
ATOM 6247 C C . ALA A 1 787 ? 0.320 20.469 13.560 1.00 83.56 787 ALA A C 1
ATOM 6249 O O . ALA A 1 787 ? 0.807 20.418 14.692 1.00 83.56 787 ALA A O 1
ATOM 6250 N N . ALA A 1 788 ? 0.117 19.376 12.824 1.00 85.00 788 ALA A N 1
ATOM 6251 C CA . ALA A 1 788 ? 0.535 18.066 13.291 1.00 85.00 788 ALA A CA 1
ATOM 6252 C C . ALA A 1 788 ? 2.074 18.007 13.420 1.00 85.00 788 ALA A C 1
ATOM 6254 O O . ALA A 1 788 ? 2.787 18.610 12.613 1.00 85.00 788 ALA A O 1
ATOM 6255 N N . PRO A 1 789 ? 2.601 17.310 14.436 1.00 80.44 789 PRO A N 1
ATOM 6256 C CA . PRO A 1 789 ? 4.036 17.243 14.676 1.00 80.44 789 PRO A CA 1
ATOM 6257 C C . PRO A 1 789 ? 4.760 16.396 13.618 1.00 80.44 789 PRO A C 1
ATOM 6259 O O . PRO A 1 789 ? 4.222 15.424 13.088 1.00 80.44 789 PRO A O 1
ATOM 6262 N N . GLY A 1 790 ? 6.022 16.738 13.345 1.00 79.06 790 GLY A N 1
ATOM 6263 C CA . GLY A 1 790 ? 6.888 15.993 12.426 1.00 79.06 790 GLY A CA 1
ATOM 6264 C C . GLY A 1 790 ? 6.368 15.957 10.986 1.00 79.06 790 GLY A C 1
ATOM 6265 O O . GLY A 1 790 ? 5.862 16.950 10.469 1.00 79.06 790 GLY A O 1
ATOM 6266 N N . GLU A 1 791 ? 6.513 14.807 10.324 1.00 77.56 791 GLU A N 1
ATOM 6267 C CA . GLU A 1 791 ? 6.131 14.643 8.914 1.00 77.56 791 GLU A CA 1
ATOM 6268 C C . GLU A 1 791 ? 4.615 14.721 8.693 1.00 77.56 791 GLU A C 1
ATOM 6270 O O . GLU A 1 791 ? 4.184 15.111 7.609 1.00 77.56 791 GLU A O 1
ATOM 6275 N N . GLN A 1 792 ? 3.801 14.447 9.721 1.00 81.38 792 GLN A N 1
ATOM 6276 C CA . GLN A 1 792 ? 2.349 14.621 9.633 1.00 81.38 792 GLN A CA 1
ATOM 6277 C C . GLN A 1 792 ? 1.944 16.076 9.370 1.00 81.38 792 GLN A C 1
ATOM 6279 O O . GLN A 1 792 ? 0.904 16.321 8.767 1.00 81.38 792 GLN A O 1
ATOM 6284 N N . GLY A 1 793 ? 2.753 17.059 9.777 1.00 80.06 793 GLY A N 1
ATOM 6285 C CA . GLY A 1 793 ? 2.488 18.469 9.477 1.00 80.06 793 GLY A CA 1
ATOM 6286 C C . GLY A 1 793 ? 2.584 18.808 7.986 1.00 80.06 793 GLY A C 1
ATOM 6287 O O . GLY A 1 793 ? 2.100 19.857 7.568 1.00 80.06 793 GLY A O 1
ATOM 6288 N N . LEU A 1 794 ? 3.197 17.934 7.180 1.00 78.06 794 LEU A N 1
ATOM 6289 C CA . LEU A 1 794 ? 3.431 18.128 5.746 1.00 78.06 794 LEU A CA 1
ATOM 6290 C C . LEU A 1 794 ? 2.349 17.499 4.859 1.00 78.06 794 LEU A C 1
ATOM 6292 O O . LEU A 1 794 ? 2.467 17.558 3.633 1.00 78.06 794 LEU A O 1
ATOM 6296 N N . VAL A 1 795 ? 1.317 16.899 5.452 1.00 78.56 795 VAL A N 1
ATOM 6297 C CA . VAL A 1 795 ? 0.170 16.341 4.729 1.00 78.56 795 VAL A CA 1
ATOM 6298 C C . VAL A 1 795 ? -1.108 17.092 5.083 1.00 78.56 795 VAL A C 1
ATOM 6300 O O . VAL A 1 795 ? -1.231 17.690 6.152 1.00 78.56 795 VAL A O 1
ATOM 6303 N N . ASP A 1 796 ? -2.056 17.085 4.152 1.00 85.00 796 ASP A N 1
ATOM 6304 C CA . ASP A 1 796 ? -3.369 17.683 4.355 1.00 85.00 796 ASP A CA 1
ATOM 6305 C C . ASP A 1 796 ? -4.130 16.940 5.457 1.00 85.00 796 ASP A C 1
ATOM 6307 O O . ASP A 1 796 ? -4.223 15.710 5.454 1.00 85.00 796 ASP A O 1
ATOM 6311 N N . ARG A 1 797 ? -4.696 17.694 6.402 1.00 88.25 797 ARG A N 1
ATOM 6312 C CA . ARG A 1 797 ? -5.415 17.145 7.550 1.00 88.25 797 ARG A CA 1
ATOM 6313 C C . ARG A 1 797 ? -6.915 17.278 7.344 1.00 88.25 797 ARG A C 1
ATOM 6315 O O . ARG A 1 797 ? -7.436 18.376 7.158 1.00 88.25 797 ARG A O 1
ATOM 6322 N N . TYR A 1 798 ? -7.611 16.158 7.491 1.00 92.12 798 TYR A N 1
ATOM 6323 C CA . TYR A 1 798 ? -9.066 16.092 7.523 1.00 92.12 798 TYR A CA 1
ATOM 6324 C C . TYR A 1 798 ? -9.524 15.570 8.889 1.00 92.12 798 TYR A C 1
ATOM 6326 O O . TYR A 1 798 ? -8.841 14.751 9.508 1.00 92.12 798 TYR A O 1
ATOM 6334 N N . SER A 1 799 ? -10.660 16.057 9.383 1.00 94.94 799 SER A N 1
ATOM 6335 C CA . SER A 1 799 ? -11.316 15.513 10.578 1.00 94.94 799 SER A CA 1
ATOM 6336 C C . SER A 1 799 ? -12.829 15.589 10.465 1.00 94.94 799 SER A C 1
ATOM 6338 O O . SER A 1 799 ? -13.355 16.551 9.902 1.00 94.94 799 SER A O 1
ATOM 6340 N N . ILE A 1 800 ? -13.506 14.606 11.050 1.00 97.25 800 ILE A N 1
ATOM 6341 C CA . ILE A 1 800 ? -14.962 14.548 11.147 1.00 97.25 800 ILE A CA 1
ATOM 6342 C C . ILE A 1 800 ? -15.341 14.691 12.610 1.00 97.25 800 ILE A C 1
ATOM 6344 O O . ILE A 1 800 ? -14.719 14.076 13.473 1.00 97.25 800 ILE A O 1
ATOM 6348 N N . VAL A 1 801 ? -16.348 15.507 12.896 1.00 97.50 801 VAL A N 1
ATOM 6349 C CA . VAL A 1 801 ? -16.803 15.745 14.265 1.00 97.50 801 VAL A CA 1
ATOM 6350 C C . VAL A 1 801 ? -18.311 15.643 14.336 1.00 97.50 801 VAL A C 1
ATOM 6352 O O . VAL A 1 801 ? -18.993 16.282 13.541 1.00 97.50 801 VAL A O 1
ATOM 6355 N N . TYR A 1 802 ? -18.833 14.902 15.302 1.00 98.25 802 TYR A N 1
ATOM 6356 C CA . TYR A 1 802 ? -20.236 14.964 15.683 1.00 98.25 802 TYR A CA 1
ATOM 6357 C C . TYR A 1 802 ? -20.378 15.728 16.999 1.00 98.25 802 TYR A C 1
ATOM 6359 O O . TYR A 1 802 ? -19.702 15.416 17.979 1.00 98.25 802 TYR A O 1
ATOM 6367 N N . PHE A 1 803 ? -21.247 16.737 17.009 1.00 97.50 803 PHE A N 1
ATOM 6368 C CA . PHE A 1 803 ? -21.569 17.524 18.194 1.00 97.50 803 PHE A CA 1
ATOM 6369 C C . PHE A 1 803 ? -22.973 17.183 18.677 1.00 97.50 803 PHE A C 1
ATOM 6371 O O . PHE A 1 803 ? -23.940 17.429 17.955 1.00 97.50 803 PHE A O 1
ATOM 6378 N N . MET A 1 804 ? -23.063 16.699 19.911 1.00 97.69 804 MET A N 1
ATOM 6379 C CA . MET A 1 804 ? -24.311 16.445 20.621 1.00 97.69 804 MET A CA 1
ATOM 6380 C C . MET A 1 804 ? -24.589 17.589 21.597 1.00 97.69 804 MET A C 1
ATOM 6382 O O . MET A 1 804 ? -23.704 18.008 22.353 1.00 97.69 804 MET A O 1
ATOM 6386 N N . ARG A 1 805 ? -25.803 18.131 21.566 1.00 95.69 805 ARG A N 1
ATOM 6387 C CA . ARG A 1 805 ? -26.225 19.308 22.328 1.00 95.69 805 ARG A CA 1
ATOM 6388 C C . ARG A 1 805 ? -27.639 19.111 22.872 1.00 95.69 805 ARG A C 1
ATOM 6390 O O . ARG A 1 805 ? -28.399 18.314 22.323 1.00 95.69 805 ARG A O 1
ATOM 6397 N N . PRO A 1 806 ? -28.032 19.876 23.903 1.00 96.00 806 PRO A N 1
ATOM 6398 C CA . PRO A 1 806 ? -29.411 19.860 24.361 1.00 96.00 806 PRO A CA 1
ATOM 6399 C C . PRO A 1 806 ? -30.356 20.327 23.246 1.00 96.00 806 PRO A C 1
ATOM 6401 O O . PRO A 1 806 ? -30.036 21.251 22.489 1.00 96.00 806 PRO A O 1
ATOM 6404 N N . ASN A 1 807 ? -31.531 19.708 23.157 1.00 95.81 807 ASN A N 1
ATOM 6405 C CA . ASN A 1 807 ? -32.585 20.144 22.250 1.00 95.81 807 ASN A CA 1
ATOM 6406 C C . ASN A 1 807 ? -33.135 21.521 22.646 1.00 95.81 807 ASN A C 1
ATOM 6408 O O . ASN A 1 807 ? -32.980 21.976 23.780 1.00 95.81 807 ASN A O 1
ATOM 6412 N N . ASP A 1 808 ? -33.776 22.203 21.696 1.00 93.56 808 ASP A N 1
ATOM 6413 C CA . ASP A 1 808 ? -34.129 23.622 21.806 1.00 93.56 808 ASP A CA 1
ATOM 6414 C C . ASP A 1 808 ? -34.947 23.963 23.060 1.00 93.56 808 ASP A C 1
ATOM 6416 O O . ASP A 1 808 ? -34.804 25.055 23.613 1.00 93.56 808 ASP A O 1
ATOM 6420 N N . VAL A 1 809 ? -35.795 23.032 23.502 1.00 94.56 809 VAL A N 1
ATOM 6421 C CA . VAL A 1 809 ? -36.700 23.194 24.650 1.00 94.56 809 VAL A CA 1
ATOM 6422 C C . VAL A 1 809 ? -36.166 22.562 25.936 1.00 94.56 809 VAL A C 1
ATOM 6424 O O . VAL A 1 809 ? -36.686 22.858 27.010 1.00 94.56 809 VAL A O 1
ATOM 6427 N N . GLY A 1 810 ? -35.144 21.709 25.850 1.00 92.69 810 GLY A N 1
ATOM 6428 C CA . GLY A 1 810 ? -34.516 21.076 27.002 1.00 92.69 810 GLY A CA 1
ATOM 6429 C C . GLY A 1 810 ? -33.840 22.128 27.870 1.00 92.69 810 GLY A C 1
ATOM 6430 O O . GLY A 1 810 ? -33.043 22.921 27.378 1.00 92.69 810 GLY A O 1
ATOM 6431 N N . VAL A 1 811 ? -34.168 22.181 29.159 1.00 94.38 811 VAL A N 1
ATOM 6432 C CA . VAL A 1 811 ? -33.569 23.171 30.062 1.00 94.38 811 VAL A CA 1
ATOM 6433 C C . VAL A 1 811 ? -32.146 22.723 30.434 1.00 94.38 811 VAL A C 1
ATOM 6435 O O . VAL A 1 811 ? -31.888 21.558 30.710 1.00 94.38 811 VAL A O 1
ATOM 6438 N N . VAL A 1 812 ? -31.192 23.639 30.408 1.00 94.88 812 VAL A N 1
ATOM 6439 C CA . VAL A 1 812 ? -29.837 23.451 30.920 1.00 94.88 812 VAL A CA 1
ATOM 6440 C C . VAL A 1 812 ? -29.821 24.038 32.327 1.00 94.88 812 VAL A C 1
ATOM 6442 O O . VAL A 1 812 ? -29.864 25.259 32.500 1.00 94.88 812 VAL A O 1
ATOM 6445 N N . GLU A 1 813 ? -29.837 23.151 33.314 1.00 94.50 813 GLU A N 1
ATOM 6446 C CA . GLU A 1 813 ? -29.816 23.412 34.758 1.00 94.50 813 GLU A CA 1
ATOM 6447 C C . GLU A 1 813 ? -29.042 22.277 35.445 1.00 94.50 813 GLU A C 1
ATOM 6449 O O . GLU A 1 813 ? -28.899 21.212 34.850 1.00 94.50 813 GLU A O 1
ATOM 6454 N N . ASP A 1 814 ? -28.543 22.482 36.663 1.00 95.38 814 ASP A N 1
ATOM 6455 C CA . ASP A 1 814 ? -27.889 21.404 37.416 1.00 95.38 814 ASP A CA 1
ATOM 6456 C C . ASP A 1 814 ? -28.918 20.328 37.794 1.00 95.38 814 ASP A C 1
ATOM 6458 O O . ASP A 1 814 ? -29.903 20.620 38.471 1.00 95.38 814 ASP A O 1
ATOM 6462 N N . LEU A 1 815 ? -28.697 19.097 37.325 1.00 94.81 815 LEU A N 1
ATOM 6463 C CA . LEU A 1 815 ? -29.573 17.946 37.563 1.00 94.81 815 LEU A CA 1
ATOM 6464 C C . LEU A 1 815 ? -29.096 17.075 38.731 1.00 94.81 815 LEU A C 1
ATOM 6466 O O . LEU A 1 815 ? -29.653 16.006 38.984 1.00 94.81 815 LEU A O 1
ATOM 6470 N N . SER A 1 816 ? -28.035 17.491 39.420 1.00 91.38 816 SER A N 1
ATOM 6471 C CA . SER A 1 816 ? -27.497 16.758 40.556 1.00 91.38 816 SER A CA 1
ATOM 6472 C C . SER A 1 816 ? -28.495 16.668 41.720 1.00 91.38 816 SER A C 1
ATOM 6474 O O . SER A 1 816 ? -29.248 17.613 41.952 1.00 91.38 816 SER A O 1
ATOM 6476 N N . PRO A 1 817 ? -28.448 15.601 42.542 1.00 88.81 817 PRO A N 1
ATOM 6477 C CA . PRO A 1 817 ? -29.297 15.482 43.736 1.00 88.81 817 PRO A CA 1
ATOM 6478 C C . PRO A 1 817 ? -29.172 16.645 44.736 1.00 88.81 817 PRO A C 1
ATOM 6480 O O . PRO A 1 817 ? -30.092 16.905 45.506 1.00 88.81 817 PRO A O 1
ATOM 6483 N N . ASP A 1 818 ? -28.025 17.322 44.740 1.00 88.81 818 ASP A N 1
ATOM 6484 C CA . ASP A 1 818 ? -27.656 18.451 45.596 1.00 88.81 818 ASP A CA 1
ATOM 6485 C C . ASP A 1 818 ? -27.783 19.824 44.907 1.00 88.81 818 ASP A C 1
ATOM 6487 O O . ASP A 1 818 ? -27.293 20.822 45.436 1.00 88.81 818 ASP A O 1
ATOM 6491 N N . ALA A 1 819 ? -28.436 19.891 43.741 1.00 88.56 819 ALA A N 1
ATOM 6492 C CA . ALA A 1 819 ? -28.597 21.125 42.978 1.00 88.56 819 ALA A CA 1
ATOM 6493 C C . ALA A 1 819 ? -29.372 22.209 43.755 1.00 88.56 819 ALA A C 1
ATOM 6495 O O . ALA A 1 819 ? -30.375 21.933 44.418 1.00 88.56 819 ALA A O 1
ATOM 6496 N N . ASP A 1 820 ? -28.944 23.470 43.621 1.00 86.06 820 ASP A N 1
ATOM 6497 C CA . ASP A 1 820 ? -29.683 24.625 44.146 1.00 86.06 820 ASP A CA 1
ATOM 6498 C C . ASP A 1 820 ? -31.009 24.793 43.376 1.00 86.06 820 ASP A C 1
ATOM 6500 O O . ASP A 1 820 ? -30.980 25.060 42.168 1.00 86.06 820 ASP A O 1
ATOM 6504 N N . PRO A 1 821 ? -32.181 24.717 44.041 1.00 81.88 821 PRO A N 1
ATOM 6505 C CA . PRO A 1 821 ? -33.477 24.915 43.392 1.00 81.88 821 PRO A CA 1
ATOM 6506 C C . PRO A 1 821 ? -33.631 26.281 42.705 1.00 81.88 821 PRO A C 1
ATOM 6508 O O . PRO A 1 821 ? -34.442 26.419 41.786 1.00 81.88 821 PRO A O 1
ATOM 6511 N N . ASN A 1 822 ? -32.856 27.286 43.133 1.00 84.00 822 ASN A N 1
ATOM 6512 C CA . ASN A 1 822 ? -32.830 28.634 42.559 1.00 84.00 822 ASN A CA 1
ATOM 6513 C C . ASN A 1 822 ? -31.719 28.827 41.511 1.00 84.00 822 ASN A C 1
ATOM 6515 O O . ASN A 1 822 ? -31.466 29.953 41.073 1.00 84.00 822 ASN A O 1
ATOM 6519 N N . GLY A 1 823 ? -31.057 27.742 41.102 1.00 81.00 823 GLY A N 1
ATOM 6520 C CA . GLY A 1 823 ? -30.019 27.746 40.083 1.00 81.00 823 GLY A CA 1
ATOM 6521 C C . GLY A 1 823 ? -30.493 28.317 38.743 1.00 81.00 823 GLY A C 1
ATOM 6522 O O . GLY A 1 823 ? -31.679 28.347 38.404 1.00 81.00 823 GLY A O 1
ATOM 6523 N N . LYS A 1 824 ? -29.538 28.795 37.942 1.00 85.25 824 LYS A N 1
ATOM 6524 C CA . LYS A 1 824 ? -29.826 29.403 36.640 1.00 85.25 824 LYS A CA 1
ATOM 6525 C C . LYS A 1 824 ? -30.365 28.353 35.661 1.00 85.25 824 LYS A C 1
ATOM 6527 O O . LYS A 1 824 ? -29.654 27.416 35.319 1.00 85.25 824 LYS A O 1
ATOM 6532 N N . LYS A 1 825 ? -31.570 28.587 35.137 1.00 91.62 825 LYS A N 1
ATOM 6533 C CA . LYS A 1 825 ? -32.222 27.752 34.116 1.00 91.62 825 LYS A CA 1
ATOM 6534 C C . LYS A 1 825 ? -32.214 28.460 32.767 1.00 91.62 825 LYS A C 1
ATOM 6536 O O . LYS A 1 825 ? -32.618 29.620 32.674 1.00 91.62 825 LYS A O 1
ATOM 6541 N N . VAL A 1 826 ? -31.745 27.789 31.720 1.00 93.75 826 VAL A N 1
ATOM 6542 C CA . VAL A 1 826 ? -31.686 28.345 30.356 1.00 93.75 826 VAL A CA 1
ATOM 6543 C C . VAL A 1 826 ? -32.142 27.276 29.372 1.00 93.75 826 VAL A C 1
ATOM 6545 O O . VAL A 1 826 ? -31.720 26.140 29.500 1.00 93.75 826 VAL A O 1
ATOM 6548 N N . THR A 1 827 ? -32.981 27.596 28.388 1.00 94.56 827 THR A N 1
ATOM 6549 C CA . THR A 1 827 ? -33.345 26.611 27.349 1.00 94.56 827 THR A CA 1
ATOM 6550 C C . THR A 1 827 ? -32.118 26.212 26.519 1.00 94.56 827 THR A C 1
ATOM 6552 O O . THR A 1 827 ? -31.186 27.005 26.388 1.00 94.56 827 THR A O 1
ATOM 6555 N N . GLY A 1 828 ? -32.095 25.021 25.921 1.00 91.00 828 GLY A N 1
ATOM 6556 C CA . GLY A 1 828 ? -30.996 24.578 25.056 1.00 91.00 828 GLY A CA 1
ATOM 6557 C C . GLY A 1 828 ? -30.759 25.551 23.901 1.00 91.00 828 GLY A C 1
ATOM 6558 O O . GLY A 1 828 ? -29.618 25.921 23.607 1.00 91.00 828 GLY A O 1
ATOM 6559 N N . LYS A 1 829 ? -31.844 26.094 23.338 1.00 88.88 829 LYS A N 1
ATOM 6560 C CA . LYS A 1 829 ? -31.784 27.155 22.331 1.00 88.88 829 LYS A CA 1
ATOM 6561 C C . LYS A 1 829 ? -31.094 28.413 22.858 1.00 88.88 829 LYS A C 1
ATOM 6563 O O . LYS A 1 829 ? -30.168 28.919 22.224 1.00 88.88 829 LYS A O 1
ATOM 6568 N N . ASP A 1 830 ? -31.507 28.919 24.019 1.00 88.50 830 ASP A N 1
ATOM 6569 C CA . ASP A 1 830 ? -30.899 30.111 24.616 1.00 88.50 830 ASP A CA 1
ATOM 6570 C C . ASP A 1 830 ? -29.462 29.860 25.080 1.00 88.50 830 ASP A C 1
ATOM 6572 O O . ASP A 1 830 ? -28.633 30.767 25.016 1.00 88.50 830 ASP A O 1
ATOM 6576 N N . TRP A 1 831 ? -29.130 28.641 25.507 1.00 90.19 831 TRP A N 1
ATOM 6577 C CA . TRP A 1 831 ? -27.775 28.236 25.869 1.00 90.19 831 TRP A CA 1
ATOM 6578 C C . TRP A 1 831 ? -26.840 28.385 24.673 1.00 90.19 831 TRP A C 1
ATOM 6580 O O . TRP A 1 831 ? -25.844 29.116 24.747 1.00 90.19 831 TRP A O 1
ATOM 6590 N N . VAL A 1 832 ? -27.206 27.771 23.544 1.00 82.81 832 VAL A N 1
ATOM 6591 C CA . VAL A 1 832 ? -26.431 27.865 22.305 1.00 82.81 832 VAL A CA 1
ATOM 6592 C C . VAL A 1 832 ? -26.433 29.286 21.763 1.00 82.81 832 VAL A C 1
ATOM 6594 O O . VAL A 1 832 ? -25.389 29.751 21.325 1.00 82.81 832 VAL A O 1
ATOM 6597 N N . LEU A 1 833 ? -27.532 30.038 21.854 1.00 80.75 833 LEU A N 1
ATOM 6598 C CA . LEU A 1 833 ? -27.530 31.449 21.464 1.00 80.75 833 LEU A CA 1
ATOM 6599 C C . LEU A 1 833 ? -26.626 32.297 22.361 1.00 80.75 833 LEU A C 1
ATOM 6601 O O . LEU A 1 833 ? -25.982 33.210 21.864 1.00 80.75 833 LEU A O 1
ATOM 6605 N N . ASN A 1 834 ? -26.548 32.043 23.665 1.00 82.19 834 ASN A N 1
ATOM 6606 C CA . ASN A 1 834 ? -25.732 32.839 24.582 1.00 82.19 834 ASN A CA 1
ATOM 6607 C C . ASN A 1 834 ? -24.238 32.521 24.448 1.00 82.19 834 ASN A C 1
ATOM 6609 O O . ASN A 1 834 ? -23.424 33.442 24.378 1.00 82.19 834 ASN A O 1
ATOM 6613 N N . LYS A 1 835 ? -23.880 31.236 24.346 1.00 76.56 835 LYS A N 1
ATOM 6614 C CA . LYS A 1 835 ? -22.501 30.787 24.083 1.00 76.56 835 LYS A CA 1
ATOM 6615 C C . LYS A 1 835 ? -22.078 31.099 22.646 1.00 76.56 835 LYS A C 1
ATOM 6617 O O . LYS A 1 835 ? -20.994 31.625 22.411 1.00 76.56 835 LYS A O 1
ATOM 6622 N N . GLY A 1 836 ? -22.983 30.883 21.700 1.00 61.78 836 GLY A N 1
ATOM 6623 C CA . GLY A 1 836 ? -22.835 31.206 20.288 1.00 61.78 836 GLY A CA 1
ATOM 6624 C C . GLY A 1 836 ? -22.767 32.706 20.018 1.00 61.78 836 GLY A C 1
ATOM 6625 O O . GLY A 1 836 ? -22.044 33.097 19.119 1.00 61.78 836 GLY A O 1
ATOM 6626 N N . LYS A 1 837 ? -23.413 33.574 20.813 1.00 56.75 837 LYS A N 1
ATOM 6627 C CA . LYS A 1 837 ? -23.283 35.041 20.695 1.00 56.75 837 LYS A CA 1
ATOM 6628 C C . LYS A 1 837 ? -21.865 35.528 20.955 1.00 56.75 837 LYS A C 1
ATOM 6630 O O . LYS A 1 837 ? -21.445 36.456 20.272 1.00 56.75 837 LYS A O 1
ATOM 6635 N N . ALA A 1 838 ? -21.142 34.926 21.903 1.00 51.38 838 ALA A N 1
ATOM 6636 C CA . ALA A 1 838 ? -19.726 35.231 22.116 1.00 51.38 838 ALA A CA 1
ATOM 6637 C C . ALA A 1 838 ? -18.932 34.919 20.838 1.00 51.38 838 ALA A C 1
ATOM 6639 O O . ALA A 1 838 ? -18.291 35.796 20.276 1.00 51.38 838 ALA A O 1
ATOM 6640 N N . VAL A 1 839 ? -19.164 33.729 20.292 1.00 49.62 839 VAL A N 1
ATOM 6641 C CA . VAL A 1 839 ? -18.561 33.233 19.057 1.00 49.62 839 VAL A CA 1
ATOM 6642 C C . VAL A 1 839 ? -18.948 34.094 17.830 1.00 49.62 839 VAL A C 1
ATOM 6644 O O . VAL A 1 839 ? -18.083 34.541 17.088 1.00 49.62 839 VAL A O 1
ATOM 6647 N N . THR A 1 840 ? -20.225 34.449 17.628 1.00 47.78 840 THR A N 1
ATOM 6648 C CA . THR A 1 840 ? -20.693 35.288 16.500 1.00 47.78 840 THR A CA 1
ATOM 6649 C C . THR A 1 840 ? -20.298 36.764 16.607 1.00 47.78 840 THR A C 1
ATOM 6651 O O . THR A 1 840 ? -20.210 37.452 15.589 1.00 47.78 840 THR A O 1
ATOM 6654 N N . LYS A 1 841 ? -20.075 37.265 17.830 1.00 48.41 841 LYS A N 1
ATOM 6655 C CA . LYS A 1 841 ? -19.544 38.611 18.078 1.00 48.41 841 LYS A CA 1
ATOM 6656 C C . LYS A 1 841 ? -18.068 38.673 17.686 1.00 48.41 841 LYS A C 1
ATOM 6658 O O . LYS A 1 841 ? -17.662 39.662 17.082 1.00 48.41 841 LYS A O 1
ATOM 6663 N N . ASP A 1 842 ? -17.328 37.595 17.935 1.00 45.06 842 ASP A N 1
ATOM 6664 C CA . ASP A 1 842 ? -15.958 37.416 17.450 1.00 45.06 842 ASP A CA 1
ATOM 6665 C C . ASP A 1 842 ? -15.950 37.298 15.914 1.00 45.06 842 ASP A C 1
ATOM 6667 O O . ASP A 1 842 ? -15.133 37.932 15.255 1.00 45.06 842 ASP A O 1
ATOM 6671 N N . TYR A 1 843 ? -16.954 36.628 15.327 1.00 47.34 843 TYR A N 1
ATOM 6672 C CA . TYR A 1 843 ? -17.233 36.590 13.880 1.00 47.34 843 TYR A CA 1
ATOM 6673 C C . TYR A 1 843 ? -17.769 37.915 13.275 1.00 47.34 843 TYR A C 1
ATOM 6675 O O . TYR A 1 843 ? -18.059 37.974 12.085 1.00 47.34 843 TYR A O 1
ATOM 6683 N N . GLY A 1 844 ? -17.891 39.016 14.025 1.00 41.59 844 GLY A N 1
ATOM 6684 C CA . GLY A 1 844 ? -18.236 40.331 13.456 1.00 41.59 844 GLY A CA 1
ATOM 6685 C C . GLY A 1 844 ? -19.683 40.493 12.954 1.00 41.59 844 GLY A C 1
ATOM 6686 O O . GLY A 1 844 ? -19.968 41.406 12.174 1.00 41.59 844 GLY A O 1
ATOM 6687 N N . VAL A 1 845 ? -20.621 39.652 13.398 1.00 39.44 845 VAL A N 1
ATOM 6688 C CA . VAL A 1 845 ? -22.039 39.749 13.010 1.00 39.44 845 VAL A CA 1
ATOM 6689 C C . VAL A 1 845 ? -22.717 40.905 13.765 1.00 39.44 845 VAL A C 1
ATOM 6691 O O . VAL A 1 845 ? -22.903 40.844 14.982 1.00 39.44 845 VAL A O 1
ATOM 6694 N N . LYS A 1 846 ? -23.118 41.977 13.060 1.00 33.53 846 LYS A N 1
ATOM 6695 C CA . LYS A 1 846 ? -24.021 43.005 13.620 1.00 33.53 846 LYS A CA 1
ATOM 6696 C C . LYS A 1 846 ? -25.441 42.439 13.740 1.00 33.53 846 LYS A C 1
ATOM 6698 O O . LYS A 1 846 ? -25.889 41.712 12.855 1.00 33.53 846 LYS A O 1
ATOM 6703 N N . LYS A 1 847 ? -26.131 42.775 14.840 1.00 31.14 847 LYS A N 1
ATOM 6704 C CA . LYS A 1 847 ? -27.541 42.408 15.070 1.00 31.14 847 LYS A CA 1
ATOM 6705 C C . LYS A 1 847 ? -28.410 42.823 13.863 1.00 31.14 847 LYS A C 1
ATOM 6707 O O . LYS A 1 847 ? -28.089 43.852 13.266 1.00 31.14 847 LYS A O 1
ATOM 6712 N N . PRO A 1 848 ? -29.450 42.037 13.515 1.00 32.78 848 PRO A N 1
ATOM 6713 C CA . PRO A 1 848 ? -30.443 42.438 12.520 1.00 32.78 848 PRO A CA 1
ATOM 6714 C C . PRO A 1 848 ? -31.060 43.799 12.829 1.00 32.78 848 PRO A C 1
ATOM 6716 O O . PRO A 1 848 ? -31.218 44.112 14.034 1.00 32.78 848 PRO A O 1
#

Organism: NCBI:txid152316

InterPro domains:
  IPR001128 Cytochrome P450 [PF00067] (92-482)
  IPR001128 Cytochrome P450 [PR00385] (313-330)
  IPR001128 Cytochrome P450 [PR00385] (364-375)
  IPR001128 Cytochrome P450 [PR00385] (450-459)
  IPR001128 Cytochrome P450 [PR00385] (459-470)
  IPR002401 Cytochrome P450, E-class, group I [PR00463] (302-319)
  IPR002401 Cytochrome P450, E-class, group I [PR00463] (322-348)
  IPR002401 Cytochrome P450, E-class, group I [PR00463] (363-381)
  IPR002401 Cytochrome P450, E-class, group I [PR00463] (449-459)
  IPR002401 Cytochrome P450, E-class, group I [PR00463] (459-482)
  IPR005123 Oxoglutarate/iron-dependent dioxygenase domain [PS51471] (701-806)
  IPR017972 Cytochrome P450, conserved site [PS00086] (452-461)
  IPR026992 Non-haem dioxygenase, N-terminal domain [PF14226] (523-630)
  IPR027443 Isopenicillin N synthase-like superfamily [G3DSA:2.60.120.330] (518-840)
  IPR036396 Cytochrome P450 superfamily [G3DSA:1.10.630.10] (41-503)
  IPR036396 Cytochrome P450 superfamily [SSF48264] (88-505)
  IPR044861 Isopenicillin N synthase-like, Fe(2+) 2OG dioxygenase domain [PF03171] (713-806)
  IPR047146 Cytochrome P450, E-class, CYP52, fungi [PTHR24287] (19-505)